Protein AF-0000000069397870 (afdb_homodimer)

Nearest PDB structures (foldseek):
  9b4e-assembly1_B  TM=8.917E-01  e=1.967E-17  Homo sapiens
  9b4g-assembly1_B  TM=8.768E-01  e=1.116E-17  Homo sapiens
  9b4f-assembly1_B  TM=8.262E-01  e=1.592E-16  Homo sapiens
  6kpt-assembly1_A  TM=1.720E-01  e=9.189E+00  Mycolicibacterium smegmatis
  9b4e-assembly1_B  TM=8.916E-01  e=1.830E-17  Homo sapiens

Radius of gyration: 33.66 Å; Cα contacts (8 Å, |Δi|>4): 868; chains: 2; bounding box: 96×111×83 Å

Structure (mmCIF, N/CA/C/O backbone):
data_AF-0000000069397870-model_v1
#
loop_
_entity.id
_entity.type
_entity.pdbx_description
1 polymer 'CDP-diacylglycerol--serine O-phosphatidyltransferase'
#
loop_
_atom_site.group_PDB
_atom_site.id
_atom_site.type_symbol
_atom_site.label_atom_id
_atom_site.label_alt_id
_atom_site.label_comp_id
_atom_site.label_asym_id
_atom_site.label_entity_id
_atom_site.label_seq_id
_atom_site.pdbx_PDB_ins_code
_atom_site.Cartn_x
_atom_site.Cartn_y
_atom_site.Cartn_z
_atom_site.occupancy
_atom_site.B_iso_or_equiv
_atom_site.auth_seq_id
_atom_site.auth_comp_id
_atom_site.auth_asym_id
_atom_site.auth_atom_id
_atom_site.pdbx_PDB_model_num
ATOM 1 N N . MET A 1 1 ? 25.391 7.797 -16.359 1 40.12 1 MET A N 1
ATOM 2 C CA . MET A 1 1 ? 24.703 7.363 -17.578 1 40.12 1 MET A CA 1
ATOM 3 C C . MET A 1 1 ? 24.391 8.547 -18.484 1 40.12 1 MET A C 1
ATOM 5 O O . MET A 1 1 ? 23.844 9.555 -18.031 1 40.12 1 MET A O 1
ATOM 9 N N . ASP A 1 2 ? 25.031 8.609 -19.391 1 48.5 2 ASP A N 1
ATOM 10 C CA . ASP A 1 2 ? 24.75 9.625 -20.391 1 48.5 2 ASP A CA 1
ATOM 11 C C . ASP A 1 2 ? 23.344 9.453 -20.969 1 48.5 2 ASP A C 1
ATOM 13 O O . ASP A 1 2 ? 23.062 8.469 -21.641 1 48.5 2 ASP A O 1
ATOM 17 N N . LEU A 1 3 ? 22.469 9.906 -20.234 1 55.09 3 LEU A N 1
ATOM 18 C CA . LEU A 1 3 ? 21.094 9.805 -20.688 1 55.09 3 LEU A CA 1
ATOM 19 C C . LEU A 1 3 ? 20.906 10.523 -22.016 1 55.09 3 LEU A C 1
ATOM 21 O O . LEU A 1 3 ? 21.516 11.562 -22.266 1 55.09 3 LEU A O 1
ATOM 25 N N . ASP A 1 4 ? 20.375 9.844 -22.953 1 60.41 4 ASP A N 1
ATOM 26 C CA . ASP A 1 4 ? 19.969 10.453 -24.219 1 60.41 4 ASP A CA 1
ATOM 27 C C . ASP A 1 4 ? 19.203 11.75 -23.984 1 60.41 4 ASP A C 1
ATOM 29 O O . ASP A 1 4 ? 18.281 11.789 -23.156 1 60.41 4 ASP A O 1
ATOM 33 N N . PRO A 1 5 ? 19.656 12.906 -24.438 1 55.59 5 PRO A N 1
ATOM 34 C CA . PRO A 1 5 ? 19.031 14.203 -24.172 1 55.59 5 PRO A CA 1
ATOM 35 C C . PRO A 1 5 ? 17.531 14.203 -24.453 1 55.59 5 PRO A C 1
ATOM 37 O O . PRO A 1 5 ? 16.766 14.898 -23.781 1 55.59 5 PRO A O 1
ATOM 40 N N . ARG A 1 6 ? 17.031 13.281 -25.422 1 49.22 6 ARG A N 1
ATOM 41 C CA . ARG A 1 6 ? 15.617 13.297 -25.781 1 49.22 6 ARG A CA 1
ATOM 42 C C . ARG A 1 6 ? 14.789 12.5 -24.781 1 49.22 6 ARG A C 1
ATOM 44 O O . ARG A 1 6 ? 13.594 12.75 -24.609 1 49.22 6 ARG A O 1
ATOM 51 N N . THR A 1 7 ? 15.445 11.656 -24.156 1 55.34 7 THR A N 1
ATOM 52 C CA . THR A 1 7 ? 14.672 10.828 -23.234 1 55.34 7 THR A CA 1
ATOM 53 C C . THR A 1 7 ? 15.078 11.094 -21.797 1 55.34 7 THR A C 1
ATOM 55 O O . THR A 1 7 ? 14.609 10.422 -20.875 1 55.34 7 THR A O 1
ATOM 58 N N . ARG A 1 8 ? 15.867 12.156 -21.672 1 57.75 8 ARG A N 1
ATOM 59 C CA . ARG A 1 8 ? 16.359 12.508 -20.344 1 57.75 8 ARG A CA 1
ATOM 60 C C . ARG A 1 8 ? 15.211 12.852 -19.406 1 57.75 8 ARG A C 1
ATOM 62 O O . ARG A 1 8 ? 15.25 12.5 -18.219 1 57.75 8 ARG A O 1
ATOM 69 N N . PHE A 1 9 ? 14.234 13.547 -20.047 1 56.81 9 PHE A N 1
ATOM 70 C CA . PHE A 1 9 ? 13.109 13.984 -19.219 1 56.81 9 PHE A CA 1
ATOM 71 C C . PHE A 1 9 ? 12.359 12.789 -18.656 1 56.81 9 PHE A C 1
ATOM 73 O O . PHE A 1 9 ? 11.719 12.891 -17.594 1 56.81 9 PHE A O 1
ATOM 80 N N . LEU A 1 10 ? 12.57 11.625 -19.281 1 57.25 10 LEU A N 1
ATOM 81 C CA . LEU A 1 10 ? 11.859 10.438 -18.812 1 57.25 10 LEU A CA 1
ATOM 82 C C . LEU A 1 10 ? 12.562 9.828 -17.594 1 57.25 10 LEU A C 1
ATOM 84 O O . LEU A 1 10 ? 11.953 9.07 -16.844 1 57.25 10 LEU A O 1
ATOM 88 N N . TYR A 1 11 ? 13.734 10.359 -17.422 1 60.34 11 TYR A N 1
ATOM 89 C CA . TYR A 1 11 ? 14.5 9.695 -16.375 1 60.34 11 TYR A CA 1
ATOM 90 C C . TYR A 1 11 ? 14.719 10.617 -15.18 1 60.34 11 TYR A C 1
ATOM 92 O O . TYR A 1 11 ? 15.266 10.211 -14.156 1 60.34 11 TYR A O 1
ATOM 100 N N . VAL A 1 12 ? 14.219 11.906 -15.391 1 67.81 12 VAL A N 1
ATOM 101 C CA . VAL A 1 12 ? 14.25 12.836 -14.266 1 67.81 12 VAL A CA 1
ATOM 102 C C . VAL A 1 12 ? 13.023 12.617 -13.383 1 67.81 12 VAL A C 1
ATOM 104 O O . VAL A 1 12 ? 11.922 12.391 -13.891 1 67.81 12 VAL A O 1
ATOM 107 N N . PRO A 1 13 ? 13.352 12.617 -12.141 1 71.62 13 PRO A N 1
ATOM 108 C CA . PRO A 1 13 ? 12.195 12.414 -11.258 1 71.62 13 PRO A CA 1
ATOM 109 C C . PRO A 1 13 ? 11.18 13.547 -11.336 1 71.62 13 PRO A C 1
ATOM 111 O O . PRO A 1 13 ? 11.562 14.719 -11.336 1 71.62 13 PRO A O 1
ATOM 114 N N . HIS A 1 14 ? 10.016 13.328 -11.703 1 79.75 14 HIS A N 1
ATOM 115 C CA . HIS A 1 14 ? 8.922 14.297 -11.75 1 79.75 14 HIS A CA 1
ATOM 116 C C . HIS A 1 14 ? 7.961 14.086 -10.586 1 79.75 14 HIS A C 1
ATOM 118 O O . HIS A 1 14 ? 6.742 14.039 -10.781 1 79.75 14 HIS A O 1
ATOM 124 N N . THR A 1 15 ? 8.492 14.008 -9.367 1 83.38 15 THR A N 1
ATOM 125 C CA . THR A 1 15 ? 7.699 13.656 -8.195 1 83.38 15 THR A CA 1
ATOM 126 C C . THR A 1 15 ? 6.668 14.742 -7.887 1 83.38 15 THR A C 1
ATOM 128 O O . THR A 1 15 ? 5.508 14.438 -7.602 1 83.38 15 THR A O 1
ATOM 131 N N . VAL A 1 16 ? 7.055 16.031 -8.023 1 84.06 16 VAL A N 1
ATOM 132 C CA . VAL A 1 16 ? 6.152 17.125 -7.684 1 84.06 16 VAL A CA 1
ATOM 133 C C . VAL A 1 16 ? 5.074 17.266 -8.758 1 84.06 16 VAL A C 1
ATOM 135 O O . VAL A 1 16 ? 3.904 17.484 -8.445 1 84.06 16 VAL A O 1
ATOM 138 N N . THR A 1 17 ? 5.484 17.078 -9.977 1 86.81 17 THR A N 1
ATOM 139 C CA . THR A 1 17 ? 4.539 17.156 -11.086 1 86.81 17 THR A CA 1
ATOM 140 C C . THR A 1 17 ? 3.484 16.062 -10.969 1 86.81 17 THR A C 1
ATOM 142 O O . THR A 1 17 ? 2.291 16.312 -11.156 1 86.81 17 THR A O 1
ATOM 145 N N . PHE A 1 18 ? 3.914 14.898 -10.664 1 89.62 18 PHE A N 1
ATOM 146 C CA . PHE A 1 18 ? 2.979 13.789 -10.531 1 89.62 18 PHE A CA 1
ATOM 147 C C . PHE A 1 18 ? 2.041 14.008 -9.352 1 89.62 18 PHE A C 1
ATOM 149 O O . PHE A 1 18 ? 0.871 13.625 -9.398 1 89.62 18 PHE A O 1
ATOM 156 N N . LEU A 1 19 ? 2.588 14.57 -8.312 1 91 19 LEU A N 1
ATOM 157 C CA . LEU A 1 19 ? 1.737 14.914 -7.18 1 91 19 LEU A CA 1
ATOM 158 C C . LEU A 1 19 ? 0.655 15.906 -7.598 1 91 19 LEU A C 1
ATOM 160 O O . LEU A 1 19 ? -0.524 15.711 -7.297 1 91 19 LEU A O 1
ATOM 164 N N . PHE A 1 20 ? 1.055 16.938 -8.328 1 92.81 20 PHE A N 1
ATOM 165 C CA . PHE A 1 20 ? 0.131 17.969 -8.781 1 92.81 20 PHE A CA 1
ATOM 166 C C . PHE A 1 20 ? -0.935 17.391 -9.695 1 92.81 20 PHE A C 1
ATOM 168 O O . PHE A 1 20 ? -2.125 17.656 -9.523 1 92.81 20 PHE A O 1
ATOM 175 N N . LEU A 1 21 ? -0.53 16.531 -10.609 1 93.31 21 LEU A N 1
ATOM 176 C CA . LEU A 1 21 ? -1.466 15.898 -11.539 1 93.31 21 LEU A CA 1
ATOM 177 C C . LEU A 1 21 ? -2.414 14.961 -10.797 1 93.31 21 LEU A C 1
ATOM 179 O O . LEU A 1 21 ? -3.602 14.891 -11.125 1 93.31 21 LEU A O 1
ATOM 183 N N . GLY A 1 22 ? -1.855 14.227 -9.883 1 93.75 22 GLY A N 1
ATOM 184 C CA . GLY A 1 22 ? -2.695 13.367 -9.062 1 93.75 22 GLY A CA 1
ATOM 185 C C . GLY A 1 22 ? -3.75 14.133 -8.281 1 93.75 22 GLY A C 1
ATOM 186 O O . GLY A 1 22 ? -4.898 13.695 -8.188 1 93.75 22 GLY A O 1
ATOM 187 N N . MET A 1 23 ? -3.393 15.266 -7.781 1 94.56 23 MET A N 1
ATOM 188 C CA . MET A 1 23 ? -4.328 16.109 -7.035 1 94.56 23 MET A CA 1
ATOM 189 C C . MET A 1 23 ? -5.426 16.641 -7.949 1 94.56 23 MET A C 1
ATOM 191 O O . MET A 1 23 ? -6.594 16.672 -7.57 1 94.56 23 MET A O 1
ATOM 195 N N . LEU A 1 24 ? -5.051 17.031 -9.148 1 95.88 24 LEU A N 1
ATOM 196 C CA . LEU A 1 24 ? -6.035 17.5 -10.117 1 95.88 24 LEU A CA 1
ATOM 197 C C . LEU A 1 24 ? -7.023 16.406 -10.477 1 95.88 24 LEU A C 1
ATOM 199 O O . LEU A 1 24 ? -8.219 16.656 -10.617 1 95.88 24 LEU A O 1
ATOM 203 N N . ALA A 1 25 ? -6.457 15.25 -10.625 1 96.44 25 ALA A N 1
ATOM 204 C CA . ALA A 1 25 ? -7.324 14.109 -10.914 1 96.44 25 ALA A CA 1
ATOM 205 C C . ALA A 1 25 ? -8.305 13.859 -9.773 1 96.44 25 ALA A C 1
ATOM 207 O O . ALA A 1 25 ? -9.492 13.602 -10.008 1 96.44 25 ALA A O 1
ATOM 208 N N . LEU A 1 26 ? -7.848 13.945 -8.578 1 96.75 26 LEU A N 1
ATOM 209 C CA . LEU A 1 26 ? -8.719 13.742 -7.426 1 96.75 26 LEU A CA 1
ATOM 210 C C . LEU A 1 26 ? -9.805 14.812 -7.363 1 96.75 26 LEU A C 1
ATOM 212 O O . LEU A 1 26 ? -10.961 14.516 -7.059 1 96.75 26 LEU A O 1
ATOM 216 N N . VAL A 1 27 ? -9.43 16.031 -7.664 1 96.69 27 VAL A N 1
ATOM 217 C CA . VAL A 1 27 ? -10.398 17.125 -7.664 1 96.69 27 VAL A CA 1
ATOM 218 C C . VAL A 1 27 ? -11.461 16.875 -8.734 1 96.69 27 VAL A C 1
ATOM 220 O O . VAL A 1 27 ? -12.656 16.984 -8.477 1 96.69 27 VAL A O 1
ATOM 223 N N . TYR A 1 28 ? -11.008 16.453 -9.867 1 95.56 28 TYR A N 1
ATOM 224 C CA . TYR A 1 28 ? -11.914 16.25 -10.992 1 95.56 28 TYR A CA 1
ATOM 225 C C . TYR A 1 28 ? -12.883 15.109 -10.719 1 95.56 28 TYR A C 1
ATOM 227 O O . TYR A 1 28 ? -14.086 15.242 -10.961 1 95.56 28 TYR A O 1
ATOM 235 N N . PHE A 1 29 ? -12.43 14.047 -10.141 1 95.06 29 PHE A N 1
ATOM 236 C CA . PHE A 1 29 ? -13.258 12.844 -10.039 1 95.06 29 PHE A CA 1
ATOM 237 C C . PHE A 1 29 ? -14.055 12.852 -8.742 1 95.06 29 PHE A C 1
ATOM 239 O O . PHE A 1 29 ? -15.117 12.234 -8.656 1 95.06 29 PHE A O 1
ATOM 246 N N . SER A 1 30 ? -13.625 13.5 -7.688 1 95.88 30 SER A N 1
ATOM 247 C CA . SER A 1 30 ? -14.32 13.484 -6.406 1 95.88 30 SER A CA 1
ATOM 248 C C . SER A 1 30 ? -15.289 14.656 -6.281 1 95.88 30 SER A C 1
ATOM 250 O O . SER A 1 30 ? -16.141 14.68 -5.387 1 95.88 30 SER A O 1
ATOM 252 N N . HIS A 1 31 ? -15.219 15.703 -7.062 1 95.12 31 HIS A N 1
ATOM 253 C CA . HIS A 1 31 ? -16.094 16.859 -7.117 1 95.12 31 HIS A CA 1
ATOM 254 C C . HIS A 1 31 ? -16.219 17.516 -5.746 1 95.12 31 HIS A C 1
ATOM 256 O O . HIS A 1 31 ? -17.328 17.734 -5.254 1 95.12 31 HIS A O 1
ATOM 262 N N . PRO A 1 32 ? -15.133 17.922 -5.227 1 95.38 32 PRO A N 1
ATOM 263 C CA . PRO A 1 32 ? -15.188 18.5 -3.881 1 95.38 32 PRO A CA 1
ATOM 264 C C . PRO A 1 32 ? -15.922 19.844 -3.842 1 95.38 32 PRO A C 1
ATOM 266 O O . PRO A 1 32 ? -16.531 20.188 -2.822 1 95.38 32 PRO A O 1
ATOM 269 N N . PHE A 1 33 ? -15.961 20.594 -4.898 1 94.06 33 PHE A N 1
ATOM 270 C CA . PHE A 1 33 ? -16.531 21.938 -4.918 1 94.06 33 PHE A CA 1
ATOM 271 C C . PHE A 1 33 ? -18.016 21.891 -5.254 1 94.06 33 PHE A C 1
ATOM 273 O O . PHE A 1 33 ? -18.734 22.859 -5.012 1 94.06 33 PHE A O 1
ATOM 280 N N . HIS A 1 34 ? -18.516 20.781 -5.812 1 92.69 34 HIS A N 1
ATOM 281 C CA . HIS A 1 34 ? -19.922 20.562 -6.125 1 92.69 34 HIS A CA 1
ATOM 282 C C . HIS A 1 34 ? -20.328 19.125 -5.859 1 92.69 34 HIS A C 1
ATOM 284 O O . HIS A 1 34 ? -20.641 18.375 -6.793 1 92.69 34 HIS A O 1
ATOM 290 N N . PRO A 1 35 ? -20.375 18.75 -4.613 1 92.12 35 PRO A N 1
ATOM 291 C CA . PRO A 1 35 ? -20.719 17.359 -4.289 1 92.12 35 PRO A CA 1
ATOM 292 C C . PRO A 1 35 ? -22.156 17.016 -4.621 1 92.12 35 PRO A C 1
ATOM 294 O O . PRO A 1 35 ? -23.062 17.812 -4.391 1 92.12 35 PRO A O 1
ATOM 297 N N . PRO A 1 36 ? -22.328 15.898 -5.156 1 88.81 36 PRO A N 1
ATOM 298 C CA . PRO A 1 36 ? -23.703 15.492 -5.438 1 88.81 36 PRO A CA 1
ATOM 299 C C . PRO A 1 36 ? -24.531 15.312 -4.172 1 88.81 36 PRO A C 1
ATOM 301 O O . PRO A 1 36 ? -24.016 14.891 -3.137 1 88.81 36 PRO A O 1
ATOM 304 N N . GLN A 1 37 ? -25.797 15.633 -4.348 1 88.69 37 GLN A N 1
ATOM 305 C CA . GLN A 1 37 ? -26.688 15.492 -3.211 1 88.69 37 GLN A CA 1
ATOM 306 C C . GLN A 1 37 ? -27.125 14.039 -3.02 1 88.69 37 GLN A C 1
ATOM 308 O O . GLN A 1 37 ? -27.328 13.32 -3.994 1 88.69 37 GLN A O 1
ATOM 313 N N . ARG A 1 38 ? -27.172 13.625 -1.832 1 90.75 38 ARG A N 1
ATOM 314 C CA . ARG A 1 38 ? -27.656 12.297 -1.505 1 90.75 38 ARG A CA 1
ATOM 315 C C . ARG A 1 38 ? -29.156 12.188 -1.752 1 90.75 38 ARG A C 1
ATOM 317 O O . ARG A 1 38 ? -29.938 13.016 -1.274 1 90.75 38 ARG A O 1
ATOM 324 N N . PRO A 1 39 ? -29.547 11.18 -2.422 1 93.38 39 PRO A N 1
ATOM 325 C CA . PRO A 1 39 ? -30.984 11.016 -2.656 1 93.38 39 PRO A CA 1
ATOM 326 C C . PRO A 1 39 ? -31.766 10.805 -1.365 1 93.38 39 PRO A C 1
ATOM 328 O O . PRO A 1 39 ? -31.266 10.188 -0.422 1 93.38 39 PRO A O 1
ATOM 331 N N . VAL A 1 40 ? -33.031 11.234 -1.411 1 92.56 40 VAL A N 1
ATOM 332 C CA . VAL A 1 40 ? -33.906 11.117 -0.256 1 92.56 40 VAL A CA 1
ATOM 333 C C . VAL A 1 40 ? -34.469 9.703 -0.177 1 92.56 40 VAL A C 1
ATOM 335 O O . VAL A 1 40 ? -34.625 9.148 0.914 1 92.56 40 VAL A O 1
ATOM 338 N N . GLU A 1 41 ? -34.719 9.141 -1.33 1 95.5 41 GLU A N 1
ATOM 339 C CA . GLU A 1 41 ? -35.25 7.785 -1.393 1 95.5 41 GLU A CA 1
ATOM 340 C C . GLU A 1 41 ? -34.219 6.762 -0.926 1 95.5 41 GLU A C 1
ATOM 342 O O . GLU A 1 41 ? -33.094 6.75 -1.411 1 95.5 41 GLU A O 1
ATOM 347 N N . PRO A 1 42 ? -34.562 5.953 -0.044 1 93.88 42 PRO A N 1
ATOM 348 C CA . PRO A 1 42 ? -33.625 5.027 0.577 1 93.88 42 PRO A CA 1
ATOM 349 C C . PRO A 1 42 ? -32.969 4.09 -0.434 1 93.88 42 PRO A C 1
ATOM 351 O O . PRO A 1 42 ? -31.766 3.822 -0.341 1 93.88 42 PRO A O 1
ATOM 354 N N . THR A 1 43 ? -33.719 3.582 -1.338 1 95.31 43 THR A N 1
ATOM 355 C CA . THR A 1 43 ? -33.188 2.656 -2.322 1 95.31 43 THR A CA 1
ATOM 356 C C . THR A 1 43 ? -32.156 3.361 -3.221 1 95.31 43 THR A C 1
ATOM 358 O O . THR A 1 43 ? -31.109 2.811 -3.52 1 95.31 43 THR A O 1
ATOM 361 N N . ALA A 1 44 ? -32.531 4.531 -3.629 1 95.62 44 ALA A N 1
ATOM 362 C CA . ALA A 1 44 ? -31.625 5.332 -4.453 1 95.62 44 ALA A CA 1
ATOM 363 C C . ALA A 1 44 ? -30.375 5.746 -3.66 1 95.62 44 ALA A C 1
ATOM 365 O O . ALA A 1 44 ? -29.266 5.754 -4.195 1 95.62 44 ALA A O 1
ATOM 366 N N . ALA A 1 45 ? -30.562 6.086 -2.447 1 95.56 45 ALA A N 1
ATOM 367 C CA . ALA A 1 45 ? -29.453 6.457 -1.57 1 95.56 45 ALA A CA 1
ATOM 368 C C . ALA A 1 45 ? -28.484 5.293 -1.396 1 95.56 45 ALA A C 1
ATOM 370 O O . ALA A 1 45 ? -27.266 5.488 -1.413 1 95.56 45 ALA A O 1
ATOM 371 N N . ALA A 1 46 ? -29.078 4.18 -1.243 1 95.19 46 ALA A N 1
ATOM 372 C CA . ALA A 1 46 ? -28.25 2.988 -1.075 1 95.19 46 ALA A CA 1
ATOM 373 C C . ALA A 1 46 ? -27.453 2.689 -2.344 1 95.19 46 ALA A C 1
ATOM 375 O O . ALA A 1 46 ? -26.281 2.275 -2.273 1 95.19 46 ALA A O 1
ATOM 376 N N . ALA A 1 47 ? -28.078 2.885 -3.426 1 95.69 47 ALA A N 1
ATOM 377 C CA . ALA A 1 47 ? -27.406 2.658 -4.707 1 95.69 47 ALA A CA 1
ATOM 378 C C . ALA A 1 47 ? -26.25 3.631 -4.898 1 95.69 47 ALA A C 1
ATOM 380 O O . ALA A 1 47 ? -25.172 3.24 -5.359 1 95.69 47 ALA A O 1
ATOM 381 N N . VAL A 1 48 ? -26.516 4.84 -4.578 1 95.69 48 VAL A N 1
ATOM 382 C CA . VAL A 1 48 ? -25.469 5.859 -4.695 1 95.69 48 VAL A CA 1
ATOM 383 C C . VAL A 1 48 ? -24.344 5.555 -3.715 1 95.69 48 VAL A C 1
ATOM 385 O O . VAL A 1 48 ? -23.172 5.676 -4.062 1 95.69 48 VAL A O 1
ATOM 388 N N . ALA A 1 49 ? -24.672 5.191 -2.535 1 96.31 49 ALA A N 1
ATOM 389 C CA . ALA A 1 49 ? -23.688 4.828 -1.533 1 96.31 49 ALA A CA 1
ATOM 390 C C . ALA A 1 49 ? -22.797 3.68 -2.023 1 96.31 49 ALA A C 1
ATOM 392 O O . ALA A 1 49 ? -21.578 3.701 -1.845 1 96.31 49 ALA A O 1
ATOM 393 N N . TYR A 1 50 ? -23.406 2.699 -2.605 1 95.94 50 TYR A N 1
ATOM 394 C CA . TYR A 1 50 ? -22.672 1.567 -3.16 1 95.94 50 TYR A CA 1
ATOM 395 C C . TYR A 1 50 ? -21.703 2.023 -4.246 1 95.94 50 TYR A C 1
ATOM 397 O O . TYR A 1 50 ? -20.531 1.624 -4.254 1 95.94 50 TYR A O 1
ATOM 405 N N . ASN A 1 51 ? -22.203 2.816 -5.129 1 96.06 51 ASN A N 1
ATOM 406 C CA . ASN A 1 51 ? -21.344 3.316 -6.207 1 96.06 51 ASN A CA 1
ATOM 407 C C . ASN A 1 51 ? -20.188 4.152 -5.672 1 96.06 51 ASN A C 1
ATOM 409 O O . ASN A 1 51 ? -19.062 4.02 -6.133 1 96.06 51 ASN A O 1
ATOM 413 N N . ASN A 1 52 ? -20.453 5.051 -4.707 1 97.06 52 ASN A N 1
ATOM 414 C CA . ASN A 1 52 ? -19.406 5.844 -4.09 1 97.06 52 ASN A CA 1
ATOM 415 C C . ASN A 1 52 ? -18.344 4.961 -3.445 1 97.06 52 ASN A C 1
ATOM 417 O O . ASN A 1 52 ? -17.141 5.246 -3.543 1 97.06 52 ASN A O 1
ATOM 421 N N . SER A 1 53 ? -18.812 3.912 -2.783 1 96.56 53 SER A N 1
ATOM 422 C CA . SER A 1 53 ? -17.891 2.982 -2.16 1 96.56 53 SER A CA 1
ATOM 423 C C . SER A 1 53 ? -17.016 2.283 -3.205 1 96.56 53 SER A C 1
ATOM 425 O O . SER A 1 53 ? -15.805 2.154 -3.027 1 96.56 53 SER A O 1
ATOM 427 N N . LYS A 1 54 ? -17.625 1.862 -4.285 1 96.44 54 LYS A N 1
ATOM 428 C CA . LYS A 1 54 ? -16.906 1.199 -5.363 1 96.44 54 LYS A CA 1
ATOM 429 C C . LYS A 1 54 ? -15.859 2.131 -5.984 1 96.44 54 LYS A C 1
ATOM 431 O O . LYS A 1 54 ? -14.695 1.755 -6.148 1 96.44 54 LYS A O 1
ATOM 436 N N . VAL A 1 55 ? -16.266 3.334 -6.273 1 97.12 55 VAL A N 1
ATOM 437 C CA . VAL A 1 55 ? -15.367 4.312 -6.871 1 97.12 55 VAL A CA 1
ATOM 438 C C . VAL A 1 55 ? -14.281 4.688 -5.871 1 97.12 55 VAL A C 1
ATOM 440 O O . VAL A 1 55 ? -13.125 4.891 -6.246 1 97.12 55 VAL A O 1
ATOM 443 N N . GLY A 1 56 ? -14.688 4.828 -4.605 1 97.94 56 GLY A N 1
ATOM 444 C CA . GLY A 1 56 ? -13.711 5.109 -3.564 1 97.94 56 GLY A CA 1
ATOM 445 C C . GLY A 1 56 ? -12.609 4.07 -3.477 1 97.94 56 GLY A C 1
ATOM 446 O O . GLY A 1 56 ? -11.438 4.41 -3.328 1 97.94 56 GLY A O 1
ATOM 447 N N . VAL A 1 57 ? -12.953 2.787 -3.561 1 97.56 57 VAL A N 1
ATOM 448 C CA . VAL A 1 57 ? -11.969 1.706 -3.514 1 97.56 57 VAL A CA 1
ATOM 449 C C . VAL A 1 57 ? -11.055 1.783 -4.73 1 97.56 57 VAL A C 1
ATOM 451 O O . VAL A 1 57 ? -9.836 1.652 -4.605 1 97.56 57 VAL A O 1
ATOM 454 N N . TRP A 1 58 ? -11.617 2.059 -5.891 1 97.25 58 TRP A N 1
ATOM 455 C CA . TRP A 1 58 ? -10.797 2.199 -7.09 1 97.25 58 TRP A CA 1
ATOM 456 C C . TRP A 1 58 ? -9.875 3.41 -6.98 1 97.25 58 TRP A C 1
ATOM 458 O O . TRP A 1 58 ? -8.742 3.381 -7.465 1 97.25 58 TRP A O 1
ATOM 468 N N . ALA A 1 59 ? -10.383 4.48 -6.387 1 98.25 59 ALA A N 1
ATOM 469 C CA . ALA A 1 59 ? -9.539 5.656 -6.176 1 98.25 59 ALA A CA 1
ATOM 470 C C . ALA A 1 59 ? -8.359 5.328 -5.262 1 98.25 59 ALA A C 1
ATOM 472 O O . ALA A 1 59 ? -7.234 5.766 -5.512 1 98.25 59 ALA A O 1
ATOM 473 N N . MET A 1 60 ? -8.609 4.531 -4.195 1 98.25 60 MET A N 1
ATOM 474 C CA . MET A 1 60 ? -7.535 4.086 -3.316 1 98.25 60 MET A CA 1
ATOM 475 C C . MET A 1 60 ? -6.469 3.332 -4.102 1 98.25 60 MET A C 1
ATOM 477 O O . MET A 1 60 ? -5.273 3.598 -3.949 1 98.25 60 MET A O 1
ATOM 481 N N . VAL A 1 61 ? -6.898 2.43 -4.957 1 98.19 61 VAL A N 1
ATOM 482 C CA . VAL A 1 61 ? -5.984 1.6 -5.734 1 98.19 61 VAL A CA 1
ATOM 483 C C . VAL A 1 61 ? -5.172 2.477 -6.688 1 98.19 61 VAL A C 1
ATOM 485 O O . VAL A 1 61 ? -3.947 2.352 -6.762 1 98.19 61 VAL A O 1
ATOM 488 N N . LEU A 1 62 ? -5.805 3.404 -7.328 1 97.75 62 LEU A N 1
ATOM 489 C CA . LEU A 1 62 ? -5.133 4.25 -8.305 1 97.75 62 LEU A CA 1
ATOM 490 C C . LEU A 1 62 ? -4.16 5.203 -7.625 1 97.75 62 LEU A C 1
ATOM 492 O O . LEU A 1 62 ? -3.072 5.469 -8.148 1 97.75 62 LEU A O 1
ATOM 496 N N . VAL A 1 63 ? -4.57 5.762 -6.504 1 98.12 63 VAL A N 1
ATOM 497 C CA . VAL A 1 63 ? -3.672 6.629 -5.746 1 98.12 63 VAL A CA 1
ATOM 498 C C . VAL A 1 63 ? -2.447 5.836 -5.297 1 98.12 63 VAL A C 1
ATOM 500 O O . VAL A 1 63 ? -1.316 6.316 -5.398 1 98.12 63 VAL A O 1
ATOM 503 N N . TYR A 1 64 ? -2.68 4.629 -4.793 1 98.06 64 TYR A N 1
ATOM 504 C CA . TYR A 1 64 ? -1.547 3.809 -4.375 1 98.06 64 TYR A CA 1
ATOM 505 C C . TYR A 1 64 ? -0.643 3.484 -5.559 1 98.06 64 TYR A C 1
ATOM 507 O O . TYR A 1 64 ? 0.584 3.502 -5.434 1 98.06 64 TYR A O 1
ATOM 515 N N . LEU A 1 65 ? -1.238 3.096 -6.684 1 97.62 65 LEU A N 1
ATOM 516 C CA . LEU A 1 65 ? -0.441 2.801 -7.871 1 97.62 65 LEU A CA 1
ATOM 517 C C . LEU A 1 65 ? 0.347 4.027 -8.312 1 97.62 65 LEU A C 1
ATOM 519 O O . LEU A 1 65 ? 1.504 3.912 -8.727 1 97.62 65 LEU A O 1
ATOM 523 N N . GLY A 1 66 ? -0.267 5.207 -8.297 1 95.06 66 GLY A N 1
ATOM 524 C CA . GLY A 1 66 ? 0.467 6.43 -8.57 1 95.06 66 GLY A CA 1
ATOM 525 C C . GLY A 1 66 ? 1.634 6.652 -7.629 1 95.06 66 GLY A C 1
ATOM 526 O O . GLY A 1 66 ? 2.73 7.008 -8.062 1 95.06 66 GLY A O 1
ATOM 527 N N . TYR A 1 67 ? 1.36 6.418 -6.34 1 94.88 67 TYR A N 1
ATOM 528 C CA . TYR A 1 67 ? 2.426 6.516 -5.352 1 94.88 67 TYR A CA 1
ATOM 529 C C . TYR A 1 67 ? 3.559 5.547 -5.672 1 94.88 67 TYR A C 1
ATOM 531 O O . TYR A 1 67 ? 4.734 5.918 -5.617 1 94.88 67 TYR A O 1
ATOM 539 N N . SER A 1 68 ? 3.195 4.289 -6.023 1 94.19 68 SER A N 1
ATOM 540 C CA . SER A 1 68 ? 4.184 3.26 -6.328 1 94.19 68 SER A CA 1
ATOM 541 C C . SER A 1 68 ? 5.043 3.656 -7.527 1 94.19 68 SER A C 1
ATOM 543 O O . SER A 1 68 ? 6.258 3.459 -7.52 1 94.19 68 SER A O 1
ATOM 545 N N . VAL A 1 69 ? 4.477 4.25 -8.508 1 92.5 69 VAL A N 1
ATOM 546 C CA . VAL A 1 69 ? 5.188 4.629 -9.719 1 92.5 69 VAL A CA 1
ATOM 547 C C . VAL A 1 69 ? 6.23 5.699 -9.398 1 92.5 69 VAL A C 1
ATOM 549 O O . VAL A 1 69 ? 7.34 5.676 -9.93 1 92.5 69 VAL A O 1
ATOM 552 N N . VAL A 1 70 ? 5.887 6.543 -8.461 1 88.81 70 VAL A N 1
ATOM 553 C CA . VAL A 1 70 ? 6.73 7.703 -8.211 1 88.81 70 VAL A CA 1
ATOM 554 C C . VAL A 1 70 ? 7.742 7.379 -7.113 1 88.81 70 VAL A C 1
ATOM 556 O O . VAL A 1 70 ? 8.906 7.785 -7.191 1 88.81 70 VAL A O 1
ATOM 559 N N . GLN A 1 71 ? 7.211 6.637 -6.105 1 85.25 71 GLN A N 1
ATOM 560 C CA . GLN A 1 71 ? 8.031 6.508 -4.906 1 85.25 71 GLN A CA 1
ATOM 5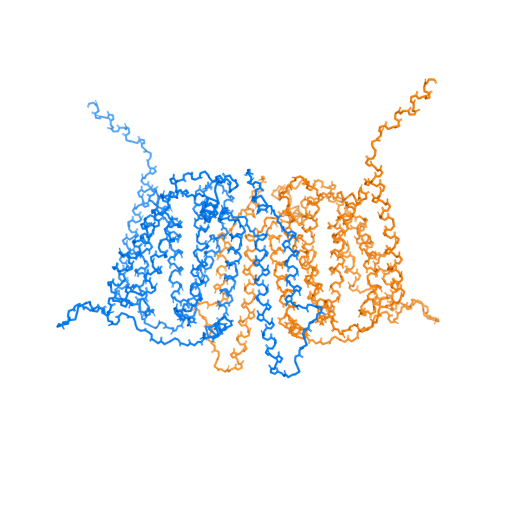61 C C . GLN A 1 71 ? 8.367 5.043 -4.629 1 85.25 71 GLN A C 1
ATOM 563 O O . GLN A 1 71 ? 8.984 4.727 -3.605 1 85.25 71 GLN A O 1
ATOM 568 N N . GLY A 1 72 ? 8.031 4.129 -5.461 1 85.25 72 GLY A N 1
ATOM 569 C CA . GLY A 1 72 ? 8.289 2.715 -5.246 1 85.25 72 GLY A CA 1
ATOM 570 C C . GLY A 1 72 ? 9.766 2.369 -5.258 1 85.25 72 GLY A C 1
ATOM 571 O O . GLY A 1 72 ? 10.609 3.234 -5.5 1 85.25 72 GLY A O 1
ATOM 572 N N . PRO A 1 73 ? 10.016 1.16 -4.875 1 83.19 73 PRO A N 1
ATOM 573 C CA . PRO A 1 73 ? 11.422 0.744 -4.777 1 83.19 73 PRO A CA 1
ATOM 574 C C . PRO A 1 73 ? 12.117 0.695 -6.133 1 83.19 73 PRO A C 1
ATOM 576 O O . PRO A 1 73 ? 11.461 0.488 -7.16 1 83.19 73 PRO A O 1
ATOM 579 N N . SER A 1 74 ? 13.406 0.977 -6.047 1 77.38 74 SER A N 1
ATOM 580 C CA . SER A 1 74 ? 14.227 0.841 -7.25 1 77.38 74 SER A CA 1
ATOM 581 C C . SER A 1 74 ? 14.344 -0.618 -7.676 1 77.38 74 SER A C 1
ATOM 583 O O . SER A 1 74 ? 14.469 -1.508 -6.828 1 77.38 74 SER A O 1
ATOM 585 N N . THR A 1 75 ? 14.094 -0.804 -8.945 1 74.19 75 THR A N 1
ATOM 586 C CA . THR A 1 75 ? 14.195 -2.156 -9.477 1 74.19 75 THR A CA 1
ATOM 587 C C . THR A 1 75 ? 15.461 -2.316 -10.312 1 74.19 75 THR A C 1
ATOM 589 O O . THR A 1 75 ? 16.062 -1.326 -10.742 1 74.19 75 THR A O 1
ATOM 592 N N . ARG A 1 76 ? 15.883 -3.441 -10.398 1 72.06 76 ARG A N 1
ATOM 593 C CA . ARG A 1 76 ? 17.031 -3.744 -11.242 1 72.06 76 ARG A CA 1
ATOM 594 C C . ARG A 1 76 ? 16.641 -3.717 -12.719 1 72.06 76 ARG A C 1
ATOM 596 O O . ARG A 1 76 ? 17.516 -3.662 -13.586 1 72.06 76 ARG A O 1
ATOM 603 N N . MET A 1 77 ? 15.305 -3.688 -12.914 1 75.81 77 MET A N 1
ATOM 604 C CA . MET A 1 77 ? 14.805 -3.631 -14.281 1 75.81 77 MET A CA 1
ATOM 605 C C . MET A 1 77 ? 14.789 -2.193 -14.797 1 75.81 77 MET A C 1
ATOM 607 O O . MET A 1 77 ? 14.117 -1.334 -14.227 1 75.81 77 MET A O 1
ATOM 611 N N . VAL A 1 78 ? 15.555 -1.917 -15.75 1 71.5 78 VAL A N 1
ATOM 612 C CA . VAL A 1 78 ? 15.68 -0.543 -16.234 1 71.5 78 VAL A CA 1
ATOM 613 C C . VAL A 1 78 ? 14.867 -0.365 -17.516 1 71.5 78 VAL A C 1
ATOM 615 O O . VAL A 1 78 ? 14.438 0.747 -17.828 1 71.5 78 VAL A O 1
ATOM 618 N N . ARG A 1 79 ? 14.672 -1.374 -18.25 1 74.56 79 ARG A N 1
ATOM 619 C CA . ARG A 1 79 ? 13.859 -1.301 -19.469 1 74.56 79 ARG A CA 1
ATOM 620 C C . ARG A 1 79 ? 12.484 -1.932 -19.25 1 74.56 79 ARG A C 1
ATOM 622 O O . ARG A 1 79 ? 12.352 -2.895 -18.484 1 74.56 79 ARG A O 1
ATOM 629 N N . PRO A 1 80 ? 11.5 -1.489 -19.859 1 74 80 PRO A N 1
ATOM 630 C CA . PRO A 1 80 ? 11.516 -0.308 -20.719 1 74 80 PRO A CA 1
ATOM 631 C C . PRO A 1 80 ? 11.711 0.992 -19.953 1 74 80 PRO A C 1
ATOM 633 O O . PRO A 1 80 ? 12.203 1.979 -20.5 1 74 80 PRO A O 1
ATOM 636 N N . HIS A 1 81 ? 11.172 1.025 -18.797 1 78.5 81 HIS A N 1
ATOM 637 C CA . HIS A 1 81 ? 11.328 2.158 -17.891 1 78.5 81 HIS A CA 1
ATOM 638 C C . HIS A 1 81 ? 11.148 1.735 -16.438 1 78.5 81 HIS A C 1
ATOM 640 O O . HIS A 1 81 ? 10.273 0.916 -16.125 1 78.5 81 HIS A O 1
ATOM 646 N N . PRO A 1 82 ? 11.883 2.271 -15.672 1 82.81 82 PRO A N 1
ATOM 647 C CA . PRO A 1 82 ? 11.75 1.904 -14.258 1 82.81 82 PRO A CA 1
ATOM 648 C C . PRO A 1 82 ? 10.336 2.146 -13.719 1 82.81 82 PRO A C 1
ATOM 650 O O . PRO A 1 82 ? 9.875 1.419 -12.836 1 82.81 82 PRO A O 1
ATOM 653 N N . ALA A 1 83 ? 9.672 3.107 -14.25 1 87.12 83 ALA A N 1
ATOM 654 C CA . ALA A 1 83 ? 8.32 3.438 -13.812 1 87.12 83 ALA A CA 1
ATOM 655 C C . ALA A 1 83 ? 7.359 2.273 -14.062 1 87.12 83 ALA A C 1
ATOM 657 O O . ALA A 1 83 ? 6.426 2.057 -13.289 1 87.12 83 ALA A O 1
ATOM 658 N N . VAL A 1 84 ? 7.594 1.496 -15.117 1 89.31 84 VAL A N 1
ATOM 659 C CA . VAL A 1 84 ? 6.738 0.36 -15.438 1 89.31 84 VAL A CA 1
ATOM 660 C C . VAL A 1 84 ? 6.879 -0.716 -14.367 1 89.31 84 VAL A C 1
ATOM 662 O O . VAL A 1 84 ? 5.879 -1.28 -13.914 1 89.31 84 VAL A O 1
ATOM 665 N N . TRP A 1 85 ? 8.016 -0.931 -13.953 1 90.75 85 TRP A N 1
ATOM 666 C CA . TRP A 1 85 ? 8.258 -1.981 -12.969 1 90.75 85 TRP A CA 1
ATOM 667 C C . TRP A 1 85 ? 7.789 -1.551 -11.586 1 90.75 85 TRP A C 1
ATOM 669 O O . TRP A 1 85 ? 7.355 -2.381 -10.781 1 90.75 85 TRP A O 1
ATOM 679 N N . ARG A 1 86 ? 7.824 -0.272 -11.297 1 92.69 86 ARG A N 1
ATOM 680 C CA . ARG A 1 86 ? 7.246 0.226 -10.055 1 92.69 86 ARG A CA 1
ATOM 681 C C . ARG A 1 86 ? 5.727 0.073 -10.055 1 92.69 86 ARG A C 1
ATOM 683 O O . ARG A 1 86 ? 5.121 -0.172 -9.016 1 92.69 86 ARG A O 1
ATOM 690 N N . LEU A 1 87 ? 5.195 0.308 -11.258 1 94.81 87 LEU A N 1
ATOM 691 C CA . LEU A 1 87 ? 3.766 0.06 -11.398 1 94.81 87 LEU A CA 1
ATOM 692 C C . LEU A 1 87 ? 3.441 -1.407 -11.141 1 94.81 87 LEU A C 1
ATOM 694 O O . LEU A 1 87 ? 2.502 -1.718 -10.406 1 94.81 87 LEU A O 1
ATOM 698 N N . VAL A 1 88 ? 4.23 -2.285 -11.742 1 95.12 88 VAL A N 1
ATOM 699 C CA . VAL A 1 88 ? 4.043 -3.721 -11.547 1 95.12 88 VAL A CA 1
ATOM 700 C C . VAL A 1 88 ? 4.176 -4.066 -10.062 1 95.12 88 VAL A C 1
ATOM 702 O O . VAL A 1 88 ? 3.389 -4.848 -9.531 1 95.12 88 VAL A O 1
ATOM 705 N N . HIS A 1 89 ? 5.152 -3.455 -9.477 1 95.25 89 HIS A N 1
ATOM 706 C CA . HIS A 1 89 ? 5.328 -3.633 -8.039 1 95.25 89 HIS A CA 1
ATOM 707 C C . HIS A 1 89 ? 4.062 -3.258 -7.277 1 95.25 89 HIS A C 1
ATOM 709 O O . HIS A 1 89 ? 3.609 -4.008 -6.41 1 95.25 89 HIS A O 1
ATOM 715 N N . GLY A 1 90 ? 3.5 -2.102 -7.559 1 97 90 GLY A N 1
ATOM 716 C CA . GLY A 1 90 ? 2.264 -1.678 -6.918 1 97 90 GLY A CA 1
ATOM 717 C C . GLY A 1 90 ? 1.115 -2.643 -7.141 1 97 90 GLY A C 1
ATOM 718 O O . GLY A 1 90 ? 0.342 -2.916 -6.219 1 97 90 GLY A O 1
ATOM 719 N N . ILE A 1 91 ? 1.009 -3.154 -8.297 1 97.88 91 ILE A N 1
ATOM 720 C CA . ILE A 1 91 ? -0.046 -4.102 -8.641 1 97.88 91 ILE A CA 1
ATOM 721 C C . ILE A 1 91 ? 0.12 -5.379 -7.816 1 97.88 91 ILE A C 1
ATOM 723 O O . ILE A 1 91 ? -0.863 -5.941 -7.328 1 97.88 91 ILE A O 1
ATOM 727 N N . MET A 1 92 ? 1.327 -5.812 -7.645 1 97 92 MET A N 1
ATOM 728 C CA . MET A 1 92 ? 1.6 -7.004 -6.848 1 97 92 MET A CA 1
ATOM 729 C C . MET A 1 92 ? 1.146 -6.809 -5.406 1 97 92 MET A C 1
ATOM 731 O O . MET A 1 92 ? 0.545 -7.707 -4.812 1 97 92 MET A O 1
ATOM 735 N N . VAL A 1 93 ? 1.484 -5.648 -4.926 1 97.56 93 VAL A N 1
ATOM 736 C CA . VAL A 1 93 ? 1.099 -5.355 -3.549 1 97.56 93 VAL A CA 1
ATOM 737 C C . VAL A 1 93 ? -0.424 -5.355 -3.428 1 97.56 93 VAL A C 1
ATOM 739 O O . VAL A 1 93 ? -0.981 -5.98 -2.523 1 97.56 93 VAL A O 1
ATOM 742 N N . CYS A 1 94 ? -1.088 -4.668 -4.344 1 98 94 CYS A N 1
ATOM 743 C CA . CYS A 1 94 ? -2.545 -4.633 -4.332 1 98 94 CYS A CA 1
ATOM 744 C C . CYS A 1 94 ? -3.125 -6.039 -4.434 1 98 94 CYS A C 1
ATOM 746 O O . CYS A 1 94 ? -4.098 -6.367 -3.754 1 98 94 CYS A O 1
ATOM 748 N N . TYR A 1 95 ? -2.551 -6.863 -5.281 1 97.94 95 TYR A N 1
ATOM 749 C CA . TYR A 1 95 ? -3.018 -8.234 -5.465 1 97.94 95 TYR A CA 1
ATOM 750 C C . TYR A 1 95 ? -2.852 -9.047 -4.188 1 97.94 95 TYR A C 1
ATOM 752 O O . TYR A 1 95 ? -3.764 -9.766 -3.783 1 97.94 95 TYR A O 1
ATOM 760 N N . LEU A 1 96 ? -1.685 -8.938 -3.588 1 97.94 96 LEU A N 1
ATOM 761 C CA . LEU A 1 96 ? -1.448 -9.633 -2.326 1 97.94 96 LEU A CA 1
ATOM 762 C C . LEU A 1 96 ? -2.477 -9.219 -1.278 1 97.94 96 LEU A C 1
ATOM 764 O O . LEU A 1 96 ? -3.016 -10.07 -0.565 1 97.94 96 LEU A O 1
ATOM 768 N N . LEU A 1 97 ? -2.738 -7.93 -1.174 1 98.56 97 LEU A N 1
ATOM 769 C CA . LEU A 1 97 ? -3.688 -7.434 -0.183 1 98.56 97 LEU A CA 1
ATOM 770 C C . LEU A 1 97 ? -5.098 -7.934 -0.484 1 98.56 97 LEU A C 1
ATOM 772 O O . LEU A 1 97 ? -5.84 -8.297 0.431 1 98.56 97 LEU A O 1
ATOM 776 N N . PHE A 1 98 ? -5.469 -7.941 -1.757 1 98.25 98 PHE A N 1
ATOM 777 C CA . PHE A 1 98 ? -6.766 -8.469 -2.17 1 98.25 98 PHE A CA 1
ATOM 778 C C . PHE A 1 98 ? -6.902 -9.938 -1.776 1 98.25 98 PHE A C 1
ATOM 780 O O . PHE A 1 98 ? -7.922 -10.344 -1.212 1 98.25 98 PHE A O 1
ATOM 787 N N . MET A 1 99 ? -5.84 -10.742 -2.025 1 98.44 99 MET A N 1
ATOM 788 C CA . MET A 1 99 ? -5.852 -12.156 -1.667 1 98.44 99 MET A CA 1
ATOM 789 C C . MET A 1 99 ? -5.895 -12.336 -0.152 1 98.44 99 MET A C 1
ATOM 791 O O . MET A 1 99 ? -6.547 -13.25 0.351 1 98.44 99 MET A O 1
ATOM 795 N N . THR A 1 100 ? -5.215 -11.469 0.548 1 98.69 100 THR A N 1
ATOM 796 C CA . THR A 1 100 ? -5.246 -11.516 2.006 1 98.69 100 THR A CA 1
ATOM 797 C C . THR A 1 100 ? -6.664 -11.281 2.525 1 98.69 100 THR A C 1
ATOM 799 O O . THR A 1 100 ? -7.121 -11.984 3.428 1 98.69 100 THR A O 1
ATOM 802 N N . TYR A 1 101 ? -7.371 -10.32 1.961 1 98.56 101 TYR A N 1
ATOM 803 C CA . TYR A 1 101 ? -8.758 -10.078 2.35 1 98.56 101 TYR A CA 1
ATOM 804 C C . TYR A 1 101 ? -9.609 -11.328 2.135 1 98.56 101 TYR A C 1
ATOM 806 O O . TYR A 1 101 ? -10.367 -11.727 3.02 1 98.56 101 TYR A O 1
ATOM 814 N N . LEU A 1 102 ? -9.469 -11.945 0.983 1 98.5 102 LEU A N 1
ATOM 815 C CA . LEU A 1 102 ? -10.25 -13.133 0.663 1 98.5 102 LEU A CA 1
ATOM 816 C C . LEU A 1 102 ? -9.953 -14.258 1.648 1 98.5 102 LEU A C 1
ATOM 818 O O . LEU A 1 102 ? -10.852 -15.008 2.033 1 98.5 102 LEU A O 1
ATOM 822 N N . LEU A 1 103 ? -8.688 -14.398 2.023 1 98.56 103 LEU A N 1
ATOM 823 C CA . LEU A 1 103 ? -8.258 -15.453 2.938 1 98.56 103 LEU A CA 1
ATOM 824 C C . LEU A 1 103 ? -9.055 -15.398 4.238 1 98.56 103 LEU A C 1
ATOM 826 O O . LEU A 1 103 ? -9.289 -16.422 4.875 1 98.56 103 LEU A O 1
ATOM 830 N N . PHE A 1 104 ? -9.57 -14.227 4.609 1 98.25 104 PHE A N 1
ATOM 831 C CA . PHE A 1 104 ? -10.242 -14.078 5.895 1 98.25 104 PHE A CA 1
ATOM 832 C C . PHE A 1 104 ? -11.758 -14.164 5.727 1 98.25 104 PHE A C 1
ATOM 834 O O . PHE A 1 104 ? -12.508 -14.016 6.695 1 98.25 104 PHE A O 1
ATOM 841 N N . GLN A 1 105 ? -12.242 -14.383 4.477 1 97.88 105 GLN A N 1
ATOM 842 C CA . GLN A 1 105 ? -13.664 -14.586 4.215 1 97.88 105 GLN A CA 1
ATOM 843 C C . GLN A 1 105 ? -14.016 -16.078 4.23 1 97.88 105 GLN A C 1
ATOM 845 O O . GLN A 1 105 ? -13.125 -16.922 4.188 1 97.88 105 GLN A O 1
ATOM 850 N N . ASN A 1 106 ? -15.227 -16.375 4.398 1 96.31 106 ASN A N 1
ATOM 851 C CA . ASN A 1 106 ? -15.68 -17.719 4.02 1 96.31 106 ASN A CA 1
ATOM 852 C C . ASN A 1 106 ? -15.898 -17.828 2.514 1 96.31 106 ASN A C 1
ATOM 854 O O . ASN A 1 106 ? -15.992 -16.812 1.818 1 96.31 106 ASN A O 1
ATOM 858 N N . VAL A 1 107 ? -15.93 -19.016 2.008 1 96.81 107 VAL A N 1
ATOM 859 C CA . VAL A 1 107 ? -15.906 -19.266 0.57 1 96.81 107 VAL A CA 1
ATOM 860 C C . VAL A 1 107 ? -17.141 -18.656 -0.077 1 96.81 107 VAL A C 1
ATOM 862 O O . VAL A 1 107 ? -17.062 -18.078 -1.168 1 96.81 107 VAL A O 1
ATOM 865 N N . HIS A 1 108 ? -18.328 -18.75 0.544 1 96.31 108 HIS A N 1
ATOM 866 C CA . HIS A 1 108 ? -19.547 -18.188 -0.005 1 96.31 108 HIS A CA 1
ATOM 867 C C . HIS A 1 108 ? -19.438 -16.672 -0.186 1 96.31 108 HIS A C 1
ATOM 869 O O . HIS A 1 108 ? -19.719 -16.141 -1.263 1 96.31 108 HIS A O 1
ATOM 875 N N . ASP A 1 109 ? -19 -16 0.881 1 96.88 109 ASP A N 1
ATOM 876 C CA . ASP A 1 109 ? -18.875 -14.547 0.833 1 96.88 109 ASP A CA 1
ATOM 877 C C . ASP A 1 109 ? -17.797 -14.125 -0.161 1 96.88 109 ASP A C 1
ATOM 879 O O . ASP A 1 109 ? -17.922 -13.086 -0.816 1 96.88 109 ASP A O 1
ATOM 883 N N . ALA A 1 110 ? -16.734 -14.898 -0.222 1 98 110 ALA A N 1
ATOM 884 C CA . ALA A 1 110 ? -15.688 -14.617 -1.198 1 98 110 ALA A CA 1
ATOM 885 C C . ALA A 1 110 ? -16.219 -14.695 -2.623 1 98 110 ALA A C 1
ATOM 887 O O . ALA A 1 110 ? -15.938 -13.836 -3.455 1 98 110 ALA A O 1
ATOM 888 N N . ARG A 1 111 ? -16.969 -15.719 -2.924 1 98.12 111 ARG A N 1
ATOM 889 C CA . ARG A 1 111 ? -17.594 -15.875 -4.23 1 98.12 111 ARG A CA 1
ATOM 890 C C . ARG A 1 111 ? -18.5 -14.695 -4.551 1 98.12 111 ARG A C 1
ATOM 892 O O . ARG A 1 111 ? -18.453 -14.133 -5.648 1 98.12 111 ARG A O 1
ATOM 899 N N . GLN A 1 112 ? -19.266 -14.289 -3.574 1 97.06 112 GLN A N 1
ATOM 900 C CA . GLN A 1 112 ? -20.188 -13.172 -3.773 1 97.06 112 GLN A CA 1
ATOM 901 C C . GLN A 1 112 ? -19.422 -11.859 -3.93 1 97.06 112 GLN A C 1
ATOM 903 O O . GLN A 1 112 ? -19.859 -10.969 -4.672 1 97.06 112 GLN A O 1
ATOM 908 N N . PHE A 1 113 ? -18.359 -11.758 -3.199 1 97.19 113 PHE A N 1
ATOM 909 C CA . PHE A 1 113 ? -17.547 -10.547 -3.275 1 97.19 113 PHE A CA 1
ATOM 910 C C . PHE A 1 113 ? -17.047 -10.32 -4.699 1 97.19 113 PHE A C 1
ATOM 912 O O . PHE A 1 113 ? -16.953 -9.18 -5.156 1 97.19 113 PHE A O 1
ATOM 919 N N . LEU A 1 114 ? -16.75 -11.359 -5.484 1 97.75 114 LEU A N 1
ATOM 920 C CA . LEU A 1 114 ? -16.188 -11.242 -6.824 1 97.75 114 LEU A CA 1
ATOM 921 C C . LEU A 1 114 ? -17.203 -10.641 -7.789 1 97.75 114 LEU A C 1
ATOM 923 O O . LEU A 1 114 ? -16.828 -10.188 -8.875 1 97.75 114 LEU A O 1
ATOM 927 N N . LYS A 1 115 ? -18.469 -10.523 -7.422 1 96.75 115 LYS A N 1
ATOM 928 C CA . LYS A 1 115 ? -19.5 -9.883 -8.227 1 96.75 115 LYS A CA 1
ATOM 929 C C . LYS A 1 115 ? -19.219 -8.391 -8.406 1 96.75 115 LYS A C 1
ATOM 931 O O . LYS A 1 115 ? -19.688 -7.773 -9.359 1 96.75 115 LYS A O 1
ATOM 936 N N . HIS A 1 116 ? -18.453 -7.867 -7.43 1 95.12 116 HIS A N 1
ATOM 937 C CA . HIS A 1 116 ? -18.094 -6.457 -7.527 1 95.12 116 HIS A CA 1
ATOM 938 C C . HIS A 1 116 ? -17.125 -6.219 -8.68 1 95.12 116 HIS A C 1
ATOM 940 O O . HIS A 1 116 ? -16.984 -5.09 -9.156 1 95.12 116 HIS A O 1
ATOM 946 N N . LEU A 1 117 ? -16.391 -7.238 -9.133 1 96 117 LEU A N 1
ATOM 947 C CA . LEU A 1 117 ? -15.492 -7.141 -10.273 1 96 117 LEU A CA 1
ATOM 948 C C . LEU A 1 117 ? -16.203 -7.512 -11.57 1 96 117 LEU A C 1
ATOM 950 O O . LEU A 1 117 ? -16.109 -6.785 -12.562 1 96 117 LEU A O 1
ATOM 954 N N . TYR A 1 118 ? -16.922 -8.602 -11.57 1 96.75 118 TYR A N 1
ATOM 955 C CA . TYR A 1 118 ? -17.766 -9.062 -12.672 1 96.75 118 TYR A CA 1
ATOM 956 C C . TYR A 1 118 ? -19.109 -9.57 -12.156 1 96.75 118 TYR A C 1
ATOM 958 O O . TYR A 1 118 ? -19.172 -10.609 -11.5 1 96.75 118 TYR A O 1
ATOM 966 N N . PRO A 1 119 ? -20.172 -8.914 -12.477 1 95.94 119 PRO A N 1
ATOM 967 C CA . PRO A 1 119 ? -21.484 -9.219 -11.898 1 95.94 119 PRO A CA 1
ATOM 968 C C . PRO A 1 119 ? -21.953 -10.648 -12.211 1 95.94 119 PRO A C 1
ATOM 970 O O . PRO A 1 119 ? -22.797 -11.188 -11.508 1 95.94 119 PRO A O 1
ATOM 973 N N . GLU A 1 120 ? -21.406 -11.297 -13.203 1 96.31 120 GLU A N 1
ATOM 974 C CA . GLU A 1 120 ? -21.828 -12.633 -13.609 1 96.31 120 GLU A CA 1
ATOM 975 C C . GLU A 1 120 ? -21.234 -13.711 -12.711 1 96.31 120 GLU A C 1
ATOM 977 O O . GLU A 1 120 ? -21.641 -14.867 -12.766 1 96.31 120 GLU A O 1
ATOM 982 N N . LEU A 1 121 ? -20.359 -13.398 -11.828 1 97.56 121 LEU A N 1
ATOM 983 C CA . LEU A 1 121 ? -19.688 -14.367 -10.969 1 97.56 121 LEU A CA 1
ATOM 984 C C . LEU A 1 121 ? -20.531 -14.688 -9.742 1 97.56 121 LEU A C 1
ATOM 986 O O . LEU A 1 121 ? -21.688 -14.266 -9.656 1 97.56 121 LEU A O 1
ATOM 990 N N . GLY A 1 122 ? -20.078 -15.555 -8.875 1 96.5 122 GLY A N 1
ATOM 991 C CA . GLY A 1 122 ? -20.781 -15.898 -7.645 1 96.5 122 GLY A CA 1
ATOM 992 C C . GLY A 1 122 ? -21.828 -16.969 -7.836 1 96.5 122 GLY A C 1
ATOM 993 O O . GLY A 1 122 ? -22.656 -17.203 -6.953 1 96.5 122 GLY A O 1
ATOM 994 N N . VAL A 1 123 ? -21.797 -17.5 -9.023 1 96.62 123 VAL A N 1
ATOM 995 C CA . VAL A 1 123 ? -22.734 -18.578 -9.328 1 96.62 123 VAL A CA 1
ATOM 996 C C . VAL A 1 123 ? -21.953 -19.859 -9.617 1 96.62 123 VAL A C 1
ATOM 998 O O . VAL A 1 123 ? -20.891 -19.828 -10.242 1 96.62 123 VAL A O 1
ATOM 1001 N N . GLU A 1 124 ? -22.469 -20.953 -9.117 1 94.62 124 GLU A N 1
ATOM 1002 C CA . GLU A 1 124 ? -21.812 -22.25 -9.297 1 94.62 124 GLU A CA 1
ATOM 1003 C C . GLU A 1 124 ? -21.656 -22.578 -10.773 1 94.62 124 GLU A C 1
ATOM 1005 O O . GLU A 1 124 ? -22.578 -22.375 -11.57 1 94.62 124 GLU A O 1
ATOM 1010 N N . LEU A 1 125 ? -20.531 -23.047 -11.102 1 91.62 125 LEU A N 1
ATOM 1011 C CA . LEU A 1 125 ? -20.234 -23.406 -12.492 1 91.62 125 LEU A CA 1
ATOM 1012 C C . LEU A 1 125 ? -20.875 -24.734 -12.867 1 91.62 125 LEU A C 1
ATOM 1014 O O . LEU A 1 125 ? -20.938 -25.641 -12.031 1 91.62 125 LEU A O 1
ATOM 1018 N N . PRO A 1 126 ? -21.312 -24.719 -14.109 1 87.88 126 PRO A N 1
ATOM 1019 C CA . PRO A 1 126 ? -21.828 -26.016 -14.547 1 87.88 126 PRO A CA 1
ATOM 1020 C C . PRO A 1 126 ? -20.75 -27.094 -14.578 1 87.88 126 PRO A C 1
ATOM 1022 O O . PRO A 1 126 ? -19.562 -26.781 -14.766 1 87.88 126 PRO A O 1
ATOM 1025 N N . GLU A 1 127 ? -21.219 -28.297 -14.336 1 79.25 127 GLU A N 1
ATOM 1026 C CA . GLU A 1 127 ? -20.281 -29.406 -14.383 1 79.25 127 GLU A CA 1
ATOM 1027 C C . GLU A 1 127 ? -19.766 -29.641 -15.797 1 79.25 127 GLU A C 1
ATOM 1029 O O . GLU A 1 127 ? -20.531 -29.719 -16.75 1 79.25 127 GLU A O 1
ATOM 1034 N N . LYS A 1 128 ? -18.547 -29.422 -15.891 1 79 128 LYS A N 1
ATOM 1035 C CA . LYS A 1 128 ? -17.891 -29.719 -17.156 1 79 128 LYS A CA 1
ATOM 1036 C C . LYS A 1 128 ? -17.062 -31 -17.078 1 79 128 LYS A C 1
ATOM 1038 O O . LYS A 1 128 ? -16.391 -31.25 -16.078 1 79 128 LYS A O 1
ATOM 1043 N N . HIS A 1 129 ? -17.266 -31.797 -18.047 1 75.75 129 HIS A N 1
ATOM 1044 C CA . HIS A 1 129 ? -16.5 -33.031 -18.109 1 75.75 129 HIS A CA 1
ATOM 1045 C C . HIS A 1 129 ? -15.352 -32.906 -19.109 1 75.75 129 HIS A C 1
ATOM 1047 O O . HIS A 1 129 ? -15.508 -32.312 -20.172 1 75.75 129 HIS A O 1
ATOM 1053 N N . TYR A 1 130 ? -14.305 -33.281 -18.641 1 77.81 130 TYR A N 1
ATOM 1054 C CA . TYR A 1 130 ? -13.102 -33.281 -19.453 1 77.81 130 TYR A CA 1
ATOM 1055 C C . TYR A 1 130 ? -12.641 -34.688 -19.766 1 77.81 130 TYR A C 1
ATOM 1057 O O . TYR A 1 130 ? -12.883 -35.625 -19 1 77.81 130 TYR A O 1
ATOM 1065 N N . GLY A 1 131 ? -12.109 -34.938 -20.875 1 76.06 131 GLY A N 1
ATOM 1066 C CA . GLY A 1 131 ? -11.531 -36.219 -21.234 1 76.06 131 GLY A CA 1
ATOM 1067 C C . GLY A 1 131 ? -12.57 -37.312 -21.469 1 76.06 131 GLY A C 1
ATOM 1068 O O . GLY A 1 131 ? -12.328 -38.5 -21.188 1 76.06 131 GLY A O 1
ATOM 1069 N N . THR A 1 132 ? -13.75 -36.938 -21.797 1 79.62 132 THR A N 1
ATOM 1070 C CA . THR A 1 132 ? -14.836 -37.875 -21.984 1 79.62 132 THR A CA 1
ATOM 1071 C C . THR A 1 132 ? -14.688 -38.625 -23.312 1 79.62 132 THR A C 1
ATOM 1073 O O . THR A 1 132 ? -15.047 -39.812 -23.406 1 79.62 132 THR A O 1
ATOM 1076 N N . ASN A 1 133 ? -14.25 -37.938 -24.234 1 83.44 133 ASN A N 1
ATOM 1077 C CA . ASN A 1 133 ? -14.016 -38.562 -25.531 1 83.44 133 ASN A CA 1
ATOM 1078 C C . ASN A 1 133 ? -12.555 -38.469 -25.953 1 83.44 133 ASN A C 1
ATOM 1080 O O . ASN A 1 133 ? -12.148 -37.469 -26.531 1 83.44 133 ASN A O 1
ATOM 1084 N N . CYS A 1 134 ? -11.82 -39.531 -25.672 1 88.38 134 CYS A N 1
ATOM 1085 C CA . CYS A 1 134 ? -10.383 -39.5 -25.938 1 88.38 134 CYS A CA 1
ATOM 1086 C C . CYS A 1 134 ? -10.008 -40.438 -27.078 1 88.38 134 CYS A C 1
ATOM 1088 O O . CYS A 1 134 ? -8.828 -40.719 -27.297 1 88.38 134 CYS A O 1
ATOM 1090 N N . GLU A 1 135 ? -11.078 -40.906 -27.734 1 90.12 135 GLU A N 1
ATOM 1091 C CA . GLU A 1 135 ? -10.805 -41.844 -28.828 1 90.12 135 GLU A CA 1
ATOM 1092 C C . GLU A 1 135 ? -10.312 -41.094 -30.078 1 90.12 135 GLU A C 1
ATOM 1094 O O . GLU A 1 135 ? -11.031 -40.281 -30.641 1 90.12 135 GLU A O 1
ATOM 1099 N N . LEU A 1 136 ? -9.18 -41.469 -30.531 1 89.5 136 LEU A N 1
ATOM 1100 C CA . LEU A 1 136 ? -8.594 -40.812 -31.703 1 89.5 136 LEU A CA 1
ATOM 1101 C C . LEU A 1 136 ? -9.055 -41.5 -32.969 1 89.5 136 LEU A C 1
ATOM 1103 O O . LEU A 1 136 ? -9 -40.906 -34.062 1 89.5 136 LEU A O 1
ATOM 1107 N N . TYR A 1 137 ? -9.406 -42.781 -32.781 1 90.44 137 TYR A N 1
ATOM 1108 C CA . TYR A 1 137 ? -9.898 -43.562 -33.906 1 90.44 137 TYR A CA 1
ATOM 1109 C C . TYR A 1 137 ? -11.25 -44.188 -33.594 1 90.44 137 TYR A C 1
ATOM 1111 O O . TYR A 1 137 ? -11.43 -44.781 -32.531 1 90.44 137 TYR A O 1
ATOM 1119 N N . ILE A 1 138 ? -12.289 -44 -34.5 1 89 138 ILE A N 1
ATOM 1120 C CA . ILE A 1 138 ? -13.609 -44.594 -34.375 1 89 138 ILE A CA 1
ATOM 1121 C C . ILE A 1 138 ? -13.742 -45.781 -35.344 1 89 138 ILE A C 1
ATOM 1123 O O . ILE A 1 138 ? -13.664 -45.594 -36.562 1 89 138 ILE A O 1
ATOM 1127 N N . PRO A 1 139 ? -13.953 -46.875 -34.75 1 89.44 139 PRO A N 1
ATOM 1128 C CA . PRO A 1 139 ? -14.094 -48.031 -35.625 1 89.44 139 PRO A CA 1
ATOM 1129 C C . PRO A 1 139 ? -15.164 -47.844 -36.719 1 89.44 139 PRO A C 1
ATOM 1131 O O . PRO A 1 139 ? -16.281 -47.438 -36.406 1 89.44 139 PRO A O 1
ATOM 1134 N N . GLY A 1 140 ? -14.852 -48.062 -38 1 90.94 140 GLY A N 1
ATOM 1135 C CA . GLY A 1 140 ? -15.766 -47.938 -39.125 1 90.94 140 GLY A CA 1
ATOM 1136 C C . GLY A 1 140 ? -15.797 -46.531 -39.719 1 90.94 140 GLY A C 1
ATOM 1137 O O . GLY A 1 140 ? -16.25 -46.312 -40.844 1 90.94 140 GLY A O 1
ATOM 1138 N N . GLN A 1 141 ? -15.352 -45.531 -38.938 1 89.69 141 GLN A N 1
ATOM 1139 C CA . GLN A 1 141 ? -15.453 -44.125 -39.375 1 89.69 141 GLN A CA 1
ATOM 1140 C C . GLN A 1 141 ? -14.07 -43.531 -39.594 1 89.69 141 GLN A C 1
ATOM 1142 O O . GLN A 1 141 ? -13.93 -42.562 -40.344 1 89.69 141 GLN A O 1
ATOM 1147 N N . GLY A 1 142 ? -13.078 -44.219 -38.938 1 91.62 142 GLY A N 1
ATOM 1148 C CA . GLY A 1 142 ? -11.719 -43.719 -39.125 1 91.62 142 GLY A CA 1
ATOM 1149 C C . GLY A 1 142 ? -11.273 -42.781 -38.031 1 91.62 142 GLY A C 1
ATOM 1150 O O . GLY A 1 142 ? -11.602 -42.969 -36.844 1 91.62 142 GLY A O 1
ATOM 1151 N N . VAL A 1 143 ? -10.422 -41.812 -38.438 1 89.81 143 VAL A N 1
ATOM 1152 C CA . VAL A 1 143 ? -9.844 -40.875 -37.5 1 89.81 143 VAL A CA 1
ATOM 1153 C C . VAL A 1 143 ? -10.938 -39.969 -36.938 1 89.81 143 VAL A C 1
ATOM 1155 O O . VAL A 1 143 ? -11.805 -39.5 -37.688 1 89.81 143 VAL A O 1
ATOM 1158 N N . ASN A 1 144 ? -10.898 -39.781 -35.625 1 91.44 144 ASN A N 1
ATOM 1159 C CA . ASN A 1 144 ? -11.844 -38.906 -34.938 1 91.44 144 ASN A CA 1
ATOM 1160 C C . ASN A 1 144 ? -11.445 -37.438 -35.125 1 91.44 144 ASN A C 1
ATOM 1162 O O . ASN A 1 144 ? -10.938 -36.812 -34.188 1 91.44 144 ASN A O 1
ATOM 1166 N N . TRP A 1 145 ? -11.781 -36.812 -36.188 1 88.25 145 TRP A N 1
ATOM 1167 C CA . TRP A 1 145 ? -11.352 -35.469 -36.531 1 88.25 145 TRP A CA 1
ATOM 1168 C C . TRP A 1 145 ? -12.031 -34.438 -35.656 1 88.25 145 TRP A C 1
ATOM 1170 O O . TRP A 1 145 ? -11.461 -33.375 -35.375 1 88.25 145 TRP A O 1
ATOM 1180 N N . GLN A 1 146 ? -13.133 -34.75 -35.25 1 84.56 146 GLN A N 1
ATOM 1181 C CA . GLN A 1 146 ? -13.859 -33.781 -34.406 1 84.56 146 GLN A CA 1
ATOM 1182 C C . GLN A 1 146 ? -13.117 -33.531 -33.094 1 84.56 146 GLN A C 1
ATOM 1184 O O . GLN A 1 146 ? -12.914 -32.375 -32.719 1 84.56 146 GLN A O 1
ATOM 1189 N N . VAL A 1 147 ? -12.742 -34.594 -32.5 1 86 147 VAL A N 1
ATOM 1190 C CA . VAL A 1 147 ? -12.047 -34.438 -31.219 1 86 147 VAL A CA 1
ATOM 1191 C C . VAL A 1 147 ? -10.703 -33.75 -31.422 1 86 147 VAL A C 1
ATOM 1193 O O . VAL A 1 147 ? -10.297 -32.906 -30.625 1 86 147 VAL A O 1
ATOM 1196 N N . LEU A 1 148 ? -10.086 -34.062 -32.5 1 84.88 148 LEU A N 1
ATOM 1197 C CA . LEU A 1 148 ? -8.789 -33.469 -32.812 1 84.88 148 LEU A CA 1
ATOM 1198 C C . LEU A 1 148 ? -8.938 -31.969 -33.094 1 84.88 148 LEU A C 1
ATOM 1200 O O . LEU A 1 148 ? -8.148 -31.156 -32.625 1 84.88 148 LEU A O 1
ATOM 1204 N N . HIS A 1 149 ? -9.867 -31.656 -33.875 1 85.94 149 HIS A N 1
ATOM 1205 C CA . HIS A 1 149 ? -10.117 -30.266 -34.219 1 85.94 149 HIS A CA 1
ATOM 1206 C C . HIS A 1 149 ? -10.469 -29.438 -33 1 85.94 149 HIS A C 1
ATOM 1208 O O . HIS A 1 149 ? -9.953 -28.344 -32.812 1 85.94 149 HIS A O 1
ATOM 1214 N N . ASP A 1 150 ? -11.203 -29.969 -32.156 1 83.19 150 ASP A N 1
ATOM 1215 C CA . ASP A 1 150 ? -11.641 -29.266 -30.938 1 83.19 150 ASP A CA 1
ATOM 1216 C C . ASP A 1 150 ? -10.477 -29.031 -29.984 1 83.19 150 ASP A C 1
ATOM 1218 O O . ASP A 1 150 ? -10.445 -28.031 -29.266 1 83.19 150 ASP A O 1
ATOM 1222 N N . THR A 1 151 ? -9.609 -29.891 -30 1 83.88 151 THR A N 1
ATOM 1223 C CA . THR A 1 151 ? -8.492 -29.797 -29.062 1 83.88 151 THR A CA 1
ATOM 1224 C C . THR A 1 151 ? -7.41 -28.875 -29.609 1 83.88 151 THR A C 1
ATOM 1226 O O . THR A 1 151 ? -6.883 -28.031 -28.875 1 83.88 151 THR A O 1
ATOM 1229 N N . ILE A 1 152 ? -7.176 -28.922 -30.891 1 84.31 152 ILE A N 1
ATOM 1230 C CA . ILE A 1 152 ? -6.082 -28.156 -31.5 1 84.31 152 ILE A CA 1
ATOM 1231 C C . ILE A 1 152 ? -6.488 -26.703 -31.656 1 84.31 152 ILE A C 1
ATOM 1233 O O . ILE A 1 152 ? -5.66 -25.797 -31.5 1 84.31 152 ILE A O 1
ATOM 1237 N N . PHE A 1 153 ? -7.652 -26.453 -31.875 1 82.19 153 PHE A N 1
ATOM 1238 C CA . PHE A 1 153 ? -8.094 -25.078 -32.125 1 82.19 153 PHE A CA 1
ATOM 1239 C C . PHE A 1 153 ? -8.711 -24.469 -30.875 1 82.19 153 PHE A C 1
ATOM 1241 O O . PHE A 1 153 ? -9.5 -23.531 -30.953 1 82.19 153 PHE A O 1
ATOM 1248 N N . ASP A 1 154 ? -8.266 -25.016 -29.844 1 80.81 154 ASP A N 1
ATOM 1249 C CA . ASP A 1 154 ? -8.641 -24.469 -28.531 1 80.81 154 ASP A CA 1
ATOM 1250 C C . ASP A 1 154 ? -7.691 -23.344 -28.125 1 80.81 154 ASP A C 1
ATOM 1252 O O . ASP A 1 154 ? -6.52 -23.328 -28.516 1 80.81 154 ASP A O 1
ATOM 1256 N N . GLU A 1 155 ? -8.234 -22.359 -27.391 1 80.38 155 GLU A N 1
ATOM 1257 C CA . GLU A 1 155 ? -7.453 -21.234 -26.891 1 80.38 155 GLU A CA 1
ATOM 1258 C C . GLU A 1 155 ? -6.301 -21.703 -26.016 1 80.38 155 GLU A C 1
ATOM 1260 O O . GLU A 1 155 ? -5.309 -21 -25.844 1 80.38 155 GLU A O 1
ATOM 1265 N N . PHE A 1 156 ? -6.379 -22.891 -25.609 1 83.56 156 PHE A N 1
ATOM 1266 C CA . PHE A 1 156 ? -5.391 -23.453 -24.688 1 83.56 156 PHE A CA 1
ATOM 1267 C C . PHE A 1 156 ? -4.066 -23.703 -25.406 1 83.56 156 PHE A C 1
ATOM 1269 O O . PHE A 1 156 ? -3 -23.625 -24.797 1 83.56 156 PHE A O 1
ATOM 1276 N N . VAL A 1 157 ? -4.168 -23.984 -26.703 1 89.12 157 VAL A N 1
ATOM 1277 C CA . VAL A 1 157 ? -2.959 -24.234 -27.469 1 89.12 157 VAL A CA 1
ATOM 1278 C C . VAL A 1 157 ? -2.102 -22.969 -27.516 1 89.12 157 VAL A C 1
ATOM 1280 O O . VAL A 1 157 ? -0.892 -23.016 -27.281 1 89.12 157 VAL A O 1
ATOM 1283 N N . VAL A 1 158 ? -2.77 -21.938 -27.75 1 89.06 158 VAL A N 1
ATOM 1284 C CA . VAL A 1 158 ? -2.07 -20.656 -27.781 1 89.06 158 VAL A CA 1
ATOM 1285 C C . VAL A 1 158 ? -1.557 -20.312 -26.391 1 89.06 158 VAL A C 1
ATOM 1287 O O . VAL A 1 158 ? -0.419 -19.875 -26.234 1 89.06 158 VAL A O 1
ATOM 1290 N N . ALA A 1 159 ? -2.307 -20.578 -25.406 1 88.06 159 ALA A N 1
ATOM 1291 C CA . ALA A 1 159 ? -1.929 -20.266 -24.016 1 88.06 159 ALA A CA 1
ATOM 1292 C C . ALA A 1 159 ? -0.706 -21.062 -23.594 1 88.06 159 ALA A C 1
ATOM 1294 O O . ALA A 1 159 ? 0.2 -20.531 -22.953 1 88.06 159 ALA A O 1
ATOM 1295 N N . HIS A 1 160 ? -0.655 -22.312 -23.984 1 91.88 160 HIS A N 1
ATOM 1296 C CA . HIS A 1 160 ? 0.496 -23.156 -23.656 1 91.88 160 HIS A CA 1
ATOM 1297 C C . HIS A 1 160 ? 1.753 -22.656 -24.359 1 91.88 160 HIS A C 1
ATOM 1299 O O . HIS A 1 160 ? 2.789 -22.453 -23.734 1 91.88 160 HIS A O 1
ATOM 1305 N N . THR A 1 161 ? 1.562 -22.406 -25.625 1 95.12 161 THR A N 1
ATOM 1306 C CA . THR A 1 161 ? 2.727 -22.062 -26.422 1 95.12 161 THR A CA 1
ATOM 1307 C C . THR A 1 161 ? 3.291 -20.703 -26 1 95.12 161 THR A C 1
ATOM 1309 O O . THR A 1 161 ? 4.484 -20.594 -25.719 1 95.12 161 THR A O 1
ATOM 1312 N N . VAL A 1 162 ? 2.467 -19.766 -25.859 1 94 162 VAL A N 1
ATOM 1313 C CA . VAL A 1 162 ? 2.902 -18.422 -25.484 1 94 162 VAL A CA 1
ATOM 1314 C C . VAL A 1 162 ? 3.363 -18.422 -24.031 1 94 162 VAL A C 1
ATOM 1316 O O . VAL A 1 162 ? 4.348 -17.766 -23.688 1 94 162 VAL A O 1
ATOM 1319 N N . GLY A 1 163 ? 2.676 -19.141 -23.234 1 94.81 163 GLY A N 1
ATOM 1320 C CA . GLY A 1 163 ? 3.055 -19.234 -21.828 1 94.81 163 GLY A CA 1
ATOM 1321 C C . GLY A 1 163 ? 4.445 -19.812 -21.625 1 94.81 163 GLY A C 1
ATOM 1322 O O . GLY A 1 163 ? 5.23 -19.281 -20.828 1 94.81 163 GLY A O 1
ATOM 1323 N N . TRP A 1 164 ? 4.746 -20.828 -22.375 1 97.19 164 TRP A N 1
ATOM 1324 C CA . TRP A 1 164 ? 6.051 -21.469 -22.219 1 97.19 164 TRP A CA 1
ATOM 1325 C C . TRP A 1 164 ? 7.141 -20.656 -22.891 1 97.19 164 TRP A C 1
ATOM 1327 O O . TRP A 1 164 ? 8.305 -20.672 -22.469 1 97.19 164 TRP A O 1
ATOM 1337 N N . TRP A 1 165 ? 6.734 -19.938 -23.953 1 96.5 165 TRP A N 1
ATOM 1338 C CA . TRP A 1 165 ? 7.66 -18.969 -24.516 1 96.5 165 TRP A CA 1
ATOM 1339 C C . TRP A 1 165 ? 8.055 -17.922 -23.484 1 96.5 165 TRP A C 1
ATOM 1341 O O . TRP A 1 165 ? 9.242 -17.625 -23.297 1 96.5 165 TRP A O 1
ATOM 1351 N N . ALA A 1 166 ? 7.113 -17.422 -22.766 1 94.06 166 ALA A N 1
ATOM 1352 C CA . ALA A 1 166 ? 7.359 -16.422 -21.719 1 94.06 166 ALA A CA 1
ATOM 1353 C C . ALA A 1 166 ? 8.18 -17 -20.578 1 94.06 166 ALA A C 1
ATOM 1355 O O . ALA A 1 166 ? 9.125 -16.375 -20.094 1 94.06 166 ALA A O 1
ATOM 1356 N N . LYS A 1 167 ? 7.852 -18.188 -20.188 1 96.12 167 LYS A N 1
ATOM 1357 C CA . LYS A 1 167 ? 8.602 -18.828 -19.109 1 96.12 167 LYS A CA 1
ATOM 1358 C C . LYS A 1 167 ? 10.07 -19.016 -19.5 1 96.12 167 LYS A C 1
ATOM 1360 O O . LYS A 1 167 ? 10.961 -18.859 -18.656 1 96.12 167 LYS A O 1
ATOM 1365 N N . ALA A 1 168 ? 10.25 -19.344 -20.734 1 95.56 168 ALA A N 1
ATOM 1366 C CA . ALA A 1 168 ? 11.617 -19.516 -21.219 1 95.56 168 ALA A CA 1
ATOM 1367 C C . ALA A 1 168 ? 12.391 -18.203 -21.156 1 95.56 168 ALA A C 1
ATOM 1369 O O . ALA A 1 168 ? 13.57 -18.188 -20.797 1 95.56 168 ALA A O 1
ATOM 1370 N N . LEU A 1 169 ? 11.75 -17.141 -21.484 1 90.88 169 LEU A N 1
ATOM 1371 C CA . LEU A 1 169 ? 12.391 -15.836 -21.438 1 90.88 169 LEU A CA 1
ATOM 1372 C C . LEU A 1 169 ? 12.742 -15.461 -20 1 90.88 169 LEU A C 1
ATOM 1374 O O . LEU A 1 169 ? 13.719 -14.742 -19.75 1 90.88 169 LEU A O 1
ATOM 1378 N N . ILE A 1 170 ? 12.023 -15.984 -19.109 1 91.81 170 ILE A N 1
ATOM 1379 C CA . ILE A 1 170 ? 12.156 -15.602 -17.703 1 91.81 170 ILE A CA 1
ATOM 1380 C C . ILE A 1 170 ? 13.211 -16.469 -17.031 1 91.81 170 ILE A C 1
ATOM 1382 O O . ILE A 1 170 ? 14.125 -15.953 -16.375 1 91.81 170 ILE A O 1
ATOM 1386 N N . ILE A 1 171 ? 13.172 -17.766 -17.203 1 93.69 171 ILE A N 1
ATOM 1387 C CA . ILE A 1 171 ? 14 -18.719 -16.469 1 93.69 171 ILE A CA 1
ATOM 1388 C C . ILE A 1 171 ? 15.32 -18.922 -17.203 1 93.69 171 ILE A C 1
ATOM 1390 O O . ILE A 1 171 ? 16.375 -19.062 -16.578 1 93.69 171 ILE A O 1
ATOM 1394 N N . ARG A 1 172 ? 15.367 -19 -18.5 1 92.81 172 ARG A N 1
ATOM 1395 C CA . ARG A 1 172 ? 16.5 -19.078 -19.406 1 92.81 172 ARG A CA 1
ATOM 1396 C C . ARG A 1 172 ? 17.359 -20.312 -19.109 1 92.81 172 ARG A C 1
ATOM 1398 O O . ARG A 1 172 ? 18.578 -20.234 -19.078 1 92.81 172 ARG A O 1
ATOM 1405 N N . ASN A 1 173 ? 16.703 -21.422 -18.828 1 95.19 173 ASN A N 1
ATOM 1406 C CA . ASN A 1 173 ? 17.406 -22.688 -18.594 1 95.19 173 ASN A CA 1
ATOM 1407 C C . ASN A 1 173 ? 16.547 -23.891 -19 1 95.19 173 ASN A C 1
ATOM 1409 O O . ASN A 1 173 ? 15.461 -24.094 -18.469 1 95.19 173 ASN A O 1
ATOM 1413 N N . TYR A 1 174 ? 17.062 -24.719 -19.891 1 95.69 174 TYR A N 1
ATOM 1414 C CA . TYR A 1 174 ? 16.328 -25.844 -20.453 1 95.69 174 TYR A CA 1
ATOM 1415 C C . TYR A 1 174 ? 15.945 -26.844 -19.391 1 95.69 174 TYR A C 1
ATOM 1417 O O . TYR A 1 174 ? 14.82 -27.344 -19.359 1 95.69 174 TYR A O 1
ATOM 1425 N N . THR A 1 175 ? 16.859 -27.141 -18.531 1 96.5 175 THR A N 1
ATOM 1426 C CA . THR A 1 175 ? 16.641 -28.172 -17.516 1 96.5 175 THR A CA 1
ATOM 1427 C C . THR A 1 175 ? 15.469 -27.797 -16.609 1 96.5 175 THR A C 1
ATOM 1429 O O . THR A 1 175 ? 14.562 -28.594 -16.391 1 96.5 175 THR A O 1
ATOM 1432 N N . MET A 1 176 ? 15.508 -26.609 -16.156 1 97.19 176 MET A N 1
ATOM 1433 C CA . MET A 1 176 ? 14.453 -26.141 -15.258 1 97.19 176 MET A CA 1
ATOM 1434 C C . MET A 1 176 ? 13.117 -26.062 -15.992 1 97.19 176 MET A C 1
ATOM 1436 O O . MET A 1 176 ? 12.086 -26.453 -15.438 1 97.19 176 MET A O 1
ATOM 1440 N N . LEU A 1 177 ? 13.117 -25.594 -17.234 1 97.94 177 LEU A N 1
ATOM 1441 C CA . LEU A 1 177 ? 11.898 -25.453 -18.016 1 97.94 177 LEU A CA 1
ATOM 1442 C C . LEU A 1 177 ? 11.258 -26.812 -18.266 1 97.94 177 LEU A C 1
ATOM 1444 O O . LEU A 1 177 ? 10.055 -26.984 -18.047 1 97.94 177 LEU A O 1
ATOM 1448 N N . TRP A 1 178 ? 12.039 -27.75 -18.656 1 98 178 TRP A N 1
ATOM 1449 C CA . TRP A 1 178 ? 11.508 -29.078 -18.938 1 98 178 TRP A CA 1
ATOM 1450 C C . TRP A 1 178 ? 11.062 -29.766 -17.656 1 98 178 TRP A C 1
ATOM 1452 O O . TRP A 1 178 ? 10.094 -30.531 -17.656 1 98 178 TRP A O 1
ATOM 1462 N N . PHE A 1 179 ? 11.805 -29.547 -16.625 1 97.56 179 PHE A N 1
ATOM 1463 C CA . PHE A 1 179 ? 11.359 -30.094 -15.344 1 97.56 179 PHE A CA 1
ATOM 1464 C C . PHE A 1 179 ? 9.977 -29.562 -14.984 1 97.56 179 PHE A C 1
ATOM 1466 O O . PHE A 1 179 ? 9.094 -30.328 -14.586 1 97.56 179 PHE A O 1
ATOM 1473 N N . ILE A 1 180 ? 9.758 -28.234 -15.078 1 98.12 180 ILE A N 1
ATOM 1474 C CA . ILE A 1 180 ? 8.469 -27.641 -14.758 1 98.12 180 ILE A CA 1
ATOM 1475 C C . ILE A 1 180 ? 7.387 -28.219 -15.664 1 98.12 180 ILE A C 1
ATOM 1477 O O . ILE A 1 180 ? 6.293 -28.547 -15.203 1 98.12 180 ILE A O 1
ATOM 1481 N N . SER A 1 181 ? 7.684 -28.344 -16.922 1 98.19 181 SER A N 1
ATOM 1482 C CA . SER A 1 181 ? 6.734 -28.844 -17.906 1 98.19 181 SER A CA 1
ATOM 1483 C C . SER A 1 181 ? 6.262 -30.25 -17.547 1 98.19 181 SER A C 1
ATOM 1485 O O . SER A 1 181 ? 5.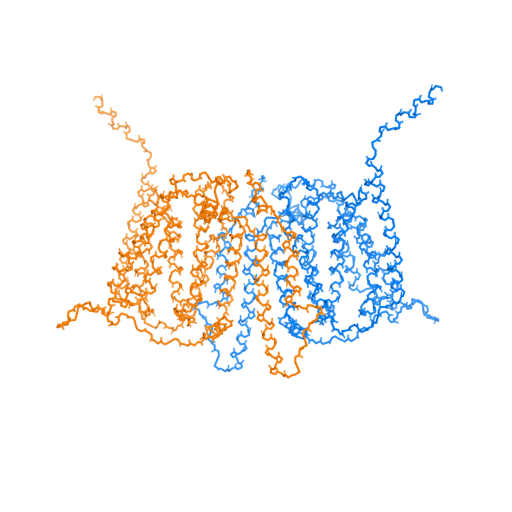059 -30.516 -17.469 1 98.19 181 SER A O 1
ATOM 1487 N N . ILE A 1 182 ? 7.172 -31.125 -17.266 1 97.5 182 ILE A N 1
ATOM 1488 C CA . ILE A 1 182 ? 6.855 -32.5 -16.953 1 97.5 182 ILE A CA 1
ATOM 1489 C C . ILE A 1 182 ? 6.227 -32.562 -15.555 1 97.5 182 ILE A C 1
ATOM 1491 O O . ILE A 1 182 ? 5.223 -33.25 -15.359 1 97.5 182 ILE A O 1
ATOM 1495 N N . ALA A 1 183 ? 6.809 -31.891 -14.633 1 97.38 183 ALA A N 1
ATOM 1496 C CA . ALA A 1 183 ? 6.316 -31.906 -13.258 1 97.38 183 ALA A CA 1
ATOM 1497 C C . ALA A 1 183 ? 4.875 -31.422 -13.188 1 97.38 183 ALA A C 1
ATOM 1499 O O . ALA A 1 183 ? 4.082 -31.938 -12.383 1 97.38 183 ALA A O 1
ATOM 1500 N N . PHE A 1 184 ? 4.52 -30.422 -13.938 1 97.31 184 PHE A N 1
ATOM 1501 C CA . PHE A 1 184 ? 3.152 -29.906 -13.883 1 97.31 184 PHE A CA 1
ATOM 1502 C C . PHE A 1 184 ? 2.168 -30.953 -14.398 1 97.31 184 PHE A C 1
ATOM 1504 O O . PHE A 1 184 ? 1.076 -31.109 -13.844 1 97.31 184 PHE A O 1
ATOM 1511 N N . GLU A 1 185 ? 2.543 -31.641 -15.438 1 96.25 185 GLU A N 1
ATOM 1512 C CA . GLU A 1 185 ? 1.679 -32.719 -15.922 1 96.25 185 GLU A CA 1
ATOM 1513 C C . GLU A 1 185 ? 1.499 -33.781 -14.852 1 96.25 185 GLU A C 1
ATOM 1515 O O . GLU A 1 185 ? 0.414 -34.375 -14.719 1 96.25 185 GLU A O 1
ATOM 1520 N N . LEU A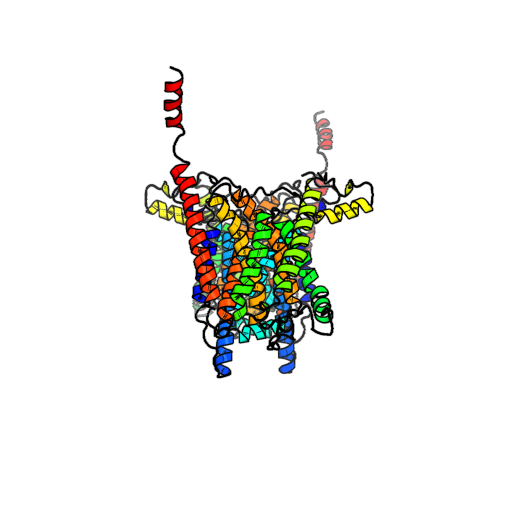 1 186 ? 2.527 -34.094 -14.156 1 96.06 186 LEU A N 1
ATOM 1521 C CA . LEU A 1 186 ? 2.438 -35.062 -13.07 1 96.06 186 LEU A CA 1
ATOM 1522 C C . LEU A 1 186 ? 1.548 -34.531 -11.945 1 96.06 186 LEU A C 1
ATOM 1524 O O . LEU A 1 186 ? 0.836 -35.312 -11.305 1 96.06 186 LEU A O 1
ATOM 1528 N N . CYS A 1 187 ? 1.612 -33.219 -11.664 1 96.75 187 CYS A N 1
ATOM 1529 C CA . CYS A 1 187 ? 0.707 -32.594 -10.695 1 96.75 187 CYS A CA 1
ATOM 1530 C C . CYS A 1 187 ? -0.746 -32.781 -11.125 1 96.75 187 CYS A C 1
ATOM 1532 O O . CYS A 1 187 ? -1.607 -33.094 -10.305 1 96.75 187 CYS A O 1
ATOM 1534 N N . GLU A 1 188 ? -0.947 -32.594 -12.414 1 96.25 188 GLU A N 1
ATOM 1535 C CA . GLU A 1 188 ? -2.305 -32.75 -12.922 1 96.25 188 GLU A CA 1
ATOM 1536 C C . GLU A 1 188 ? -2.799 -34.188 -12.711 1 96.25 188 GLU A C 1
ATOM 1538 O O . GLU A 1 188 ? -3.914 -34.406 -12.234 1 96.25 188 GLU A O 1
ATOM 1543 N N . LYS A 1 189 ? -1.966 -35.094 -13.023 1 94.56 189 LYS A N 1
ATOM 1544 C CA . LYS A 1 189 ? -2.336 -36.5 -12.852 1 94.56 189 LYS A CA 1
ATOM 1545 C C . LYS A 1 189 ? -2.535 -36.844 -11.383 1 94.56 189 LYS A C 1
ATOM 1547 O O . LYS A 1 189 ? -3.395 -37.656 -11.039 1 94.56 189 LYS A O 1
ATOM 1552 N N . THR A 1 190 ? -1.77 -36.312 -10.555 1 96.25 190 THR A N 1
ATOM 1553 C CA . THR A 1 190 ? -1.837 -36.531 -9.117 1 96.25 190 THR A CA 1
ATOM 1554 C C . THR A 1 190 ? -3.145 -36 -8.539 1 96.25 190 THR A C 1
ATOM 1556 O O . THR A 1 190 ? -3.756 -36.656 -7.676 1 96.25 190 THR A O 1
ATOM 1559 N N . LEU A 1 191 ? -3.607 -34.844 -9.031 1 96.12 191 LEU A N 1
ATOM 1560 C CA . LEU A 1 191 ? -4.715 -34.125 -8.398 1 96.12 191 LEU A CA 1
ATOM 1561 C C . LEU A 1 191 ? -5.988 -34.25 -9.227 1 96.12 191 LEU A C 1
ATOM 1563 O O . LEU A 1 191 ? -7 -33.625 -8.93 1 96.12 191 LEU A O 1
ATOM 1567 N N . GLN A 1 192 ? -5.977 -35.094 -10.25 1 93.56 192 GLN A N 1
ATOM 1568 C CA . GLN A 1 192 ? -7.109 -35.219 -11.164 1 93.56 192 GLN A CA 1
ATOM 1569 C C . GLN A 1 192 ? -8.344 -35.75 -10.453 1 93.56 192 GLN A C 1
ATOM 1571 O O . GLN A 1 192 ? -9.469 -35.531 -10.883 1 93.56 192 GLN A O 1
ATOM 1576 N N . HIS A 1 193 ? -8.164 -36.5 -9.352 1 92.69 193 HIS A N 1
ATOM 1577 C CA . HIS A 1 193 ? -9.305 -37 -8.602 1 92.69 193 HIS A CA 1
ATOM 1578 C C . HIS A 1 193 ? -10.023 -35.875 -7.863 1 92.69 193 HIS A C 1
ATOM 1580 O O . HIS A 1 193 ? -11.172 -36.062 -7.438 1 92.69 193 HIS A O 1
ATOM 1586 N N . TRP A 1 194 ? -9.375 -34.75 -7.691 1 93.5 194 TRP A N 1
ATOM 1587 C CA . TRP A 1 194 ? -9.969 -33.594 -7.031 1 93.5 194 TRP A CA 1
ATOM 1588 C C . TRP A 1 194 ? -10.5 -32.594 -8.055 1 93.5 194 TRP A C 1
ATOM 1590 O O . TRP A 1 194 ? -11.641 -32.125 -7.953 1 93.5 194 TRP A O 1
ATOM 1600 N N . LEU A 1 195 ? -9.766 -32.312 -9.078 1 93.31 195 LEU A N 1
ATOM 1601 C CA . LEU A 1 195 ? -10.109 -31.281 -10.062 1 93.31 195 LEU A CA 1
ATOM 1602 C C . LEU A 1 195 ? -10.453 -31.922 -11.406 1 93.31 195 LEU A C 1
ATOM 1604 O O . LEU A 1 195 ? -9.57 -32.438 -12.094 1 93.31 195 LEU A O 1
ATOM 1608 N N . PRO A 1 196 ? -11.594 -31.797 -11.805 1 88.31 196 PRO A N 1
ATOM 1609 C CA . PRO A 1 196 ? -12 -32.406 -13.078 1 88.31 196 PRO A CA 1
ATOM 1610 C C . PRO A 1 196 ? -11.234 -31.844 -14.273 1 88.31 196 PRO A C 1
ATOM 1612 O O . PRO A 1 196 ? -11.008 -32.562 -15.25 1 88.31 196 PRO A O 1
ATOM 1615 N N . ASN A 1 197 ? -10.773 -30.625 -14.195 1 88.56 197 ASN A N 1
ATOM 1616 C CA . ASN A 1 197 ? -10.023 -29.984 -15.266 1 88.56 197 ASN A CA 1
ATOM 1617 C C . ASN A 1 197 ? -8.703 -30.703 -15.539 1 88.56 197 ASN A C 1
ATOM 1619 O O . ASN A 1 197 ? -8.117 -30.547 -16.609 1 88.56 197 ASN A O 1
ATOM 1623 N N . PHE A 1 198 ? -8.297 -31.453 -14.594 1 92.12 198 PHE A N 1
ATOM 1624 C CA . PHE A 1 198 ? -7.02 -32.156 -14.711 1 92.12 198 PHE A CA 1
ATOM 1625 C C . PHE A 1 198 ? -7.191 -33.5 -15.367 1 92.12 198 PHE A C 1
ATOM 1627 O O . PHE A 1 198 ? -6.211 -34.156 -15.719 1 92.12 198 PHE A O 1
ATOM 1634 N N . ASN A 1 199 ? -8.422 -33.906 -15.57 1 89.44 199 ASN A N 1
ATOM 1635 C CA . ASN A 1 199 ? -8.703 -35.188 -16.219 1 89.44 199 ASN A CA 1
ATOM 1636 C C . ASN A 1 199 ? -8.75 -35.031 -17.734 1 89.44 199 ASN A C 1
ATOM 1638 O O . ASN A 1 199 ? -9.812 -35.219 -18.344 1 89.44 199 ASN A O 1
ATOM 1642 N N . GLU A 1 200 ? -7.688 -34.938 -18.312 1 88.5 200 GLU A N 1
ATOM 1643 C CA . GLU A 1 200 ? -7.562 -34.781 -19.75 1 88.5 200 GLU A CA 1
ATOM 1644 C C . GLU A 1 200 ? -7.129 -36.094 -20.406 1 88.5 200 GLU A C 1
ATOM 1646 O O . GLU A 1 200 ? -6.66 -37 -19.734 1 88.5 200 GLU A O 1
ATOM 1651 N N . CYS A 1 201 ? -7.406 -36.094 -21.766 1 90.5 201 CYS A N 1
ATOM 1652 C CA . CYS A 1 201 ? -6.895 -37.25 -22.516 1 90.5 201 CYS A CA 1
ATOM 1653 C C . CYS A 1 201 ? -5.371 -37.281 -22.469 1 90.5 201 CYS A C 1
ATOM 1655 O O . CYS A 1 201 ? -4.711 -36.25 -22.5 1 90.5 201 CYS A O 1
ATOM 1657 N N . TRP A 1 202 ? -4.84 -38.531 -22.453 1 91.25 202 TRP A N 1
ATOM 1658 C CA . TRP A 1 202 ? -3.396 -38.688 -22.312 1 91.25 202 TRP A CA 1
ATOM 1659 C C . TRP A 1 202 ? -2.652 -38 -23.438 1 91.25 202 TRP A C 1
ATOM 1661 O O . TRP A 1 202 ? -1.586 -37.438 -23.234 1 91.25 202 TRP A O 1
ATOM 1671 N N . TRP A 1 203 ? -3.156 -38.094 -24.688 1 92.06 203 TRP A N 1
ATOM 1672 C CA . TRP A 1 203 ? -2.471 -37.5 -25.828 1 92.06 203 TRP A CA 1
ATOM 1673 C C . TRP A 1 203 ? -2.574 -36 -25.797 1 92.06 203 TRP A C 1
ATOM 1675 O O . TRP A 1 203 ? -1.725 -35.281 -26.359 1 92.06 203 TRP A O 1
ATOM 1685 N N . ASP A 1 204 ? -3.621 -35.469 -25.188 1 91.44 204 ASP A N 1
ATOM 1686 C CA . ASP A 1 204 ? -3.74 -34.031 -24.984 1 91.44 204 ASP A CA 1
ATOM 1687 C C . ASP A 1 204 ? -2.68 -33.531 -24.016 1 91.44 204 ASP A C 1
ATOM 1689 O O . ASP A 1 204 ? -1.991 -32.531 -24.281 1 91.44 204 ASP A O 1
ATOM 1693 N N . SER A 1 205 ? -2.496 -34.25 -22.953 1 92.31 205 SER A N 1
ATOM 1694 C CA . SER A 1 205 ? -1.575 -33.844 -21.891 1 92.31 205 SER A CA 1
ATOM 1695 C C . SER A 1 205 ? -0.124 -34.062 -22.312 1 92.31 205 SER A C 1
ATOM 1697 O O . SER A 1 205 ? 0.663 -33.125 -22.328 1 92.31 205 SER A O 1
ATOM 1699 N N . TRP A 1 206 ? 0.262 -35.188 -22.781 1 94.88 206 TRP A N 1
ATOM 1700 C CA . TRP A 1 206 ? 1.666 -35.531 -22.969 1 94.88 206 TRP A CA 1
ATOM 1701 C C . TRP A 1 206 ? 2.133 -35.219 -24.375 1 94.88 206 TRP A C 1
ATOM 1703 O O . TRP A 1 206 ? 3.277 -34.812 -24.578 1 94.88 206 TRP A O 1
ATOM 1713 N N . VAL A 1 207 ? 1.287 -35.344 -25.312 1 94.44 207 VAL A N 1
ATOM 1714 C CA . VAL A 1 207 ? 1.696 -35.094 -26.688 1 94.44 207 VAL A CA 1
ATOM 1715 C C . VAL A 1 207 ? 1.454 -33.625 -27.047 1 94.44 207 VAL A C 1
ATOM 1717 O O . VAL A 1 207 ? 2.4 -32.875 -27.312 1 94.44 207 VAL A O 1
ATOM 1720 N N . LEU A 1 208 ? 0.219 -33.219 -26.969 1 93.88 208 LEU A N 1
ATOM 1721 C CA . LEU A 1 208 ? -0.099 -31.875 -27.406 1 93.88 208 LEU A CA 1
ATOM 1722 C C . LEU A 1 208 ? 0.512 -30.844 -26.469 1 93.88 208 LEU A C 1
ATOM 1724 O O . LEU A 1 208 ? 1.245 -29.953 -26.922 1 93.88 208 LEU A O 1
ATOM 1728 N N . ASP A 1 209 ? 0.236 -30.953 -25.125 1 95.25 209 ASP A N 1
ATOM 1729 C CA . ASP A 1 209 ? 0.718 -29.938 -24.172 1 95.25 209 ASP A CA 1
ATOM 1730 C C . ASP A 1 209 ? 2.238 -30 -24.047 1 95.25 209 ASP A C 1
ATOM 1732 O O . ASP A 1 209 ? 2.932 -29.047 -24.406 1 95.25 209 ASP A O 1
ATOM 1736 N N . VAL A 1 210 ? 2.791 -31.125 -23.688 1 96.69 210 VAL A N 1
ATOM 1737 C CA . VAL A 1 210 ? 4.195 -31.219 -23.297 1 96.69 210 VAL A CA 1
ATOM 1738 C C . VAL A 1 210 ? 5.07 -31.312 -24.547 1 96.69 210 VAL A C 1
ATOM 1740 O O . VAL A 1 210 ? 5.918 -30.453 -24.781 1 96.69 210 VAL A O 1
ATOM 1743 N N . ALA A 1 211 ? 4.844 -32.281 -25.406 1 97.25 211 ALA A N 1
ATOM 1744 C CA . ALA A 1 211 ? 5.77 -32.625 -26.484 1 97.25 211 ALA A CA 1
ATOM 1745 C C . ALA A 1 211 ? 5.691 -31.594 -27.625 1 97.25 211 ALA A C 1
ATOM 1747 O O . ALA A 1 211 ? 6.66 -31.391 -28.359 1 97.25 211 ALA A O 1
ATOM 1748 N N . ILE A 1 212 ? 4.547 -30.906 -27.734 1 96.81 212 ILE A N 1
ATOM 1749 C CA . ILE A 1 212 ? 4.406 -30.016 -28.875 1 96.81 212 ILE A CA 1
ATOM 1750 C C . ILE A 1 212 ? 4.363 -28.562 -28.391 1 96.81 212 ILE A C 1
ATOM 1752 O O . ILE A 1 212 ? 5.332 -27.812 -28.562 1 96.81 212 ILE A O 1
ATOM 1756 N N . CYS A 1 213 ? 3.289 -28.219 -27.734 1 96.56 213 CYS A N 1
ATOM 1757 C CA . CYS A 1 213 ? 3.084 -26.812 -27.391 1 96.56 213 CYS A CA 1
ATOM 1758 C C . CYS A 1 213 ? 4.18 -26.297 -26.469 1 96.56 213 CYS A C 1
ATOM 1760 O O . CYS A 1 213 ? 4.82 -25.281 -26.75 1 96.56 213 CYS A O 1
ATOM 1762 N N . ASN A 1 214 ? 4.387 -26.984 -25.312 1 98.12 214 ASN A N 1
ATOM 1763 C CA . ASN A 1 214 ? 5.438 -26.578 -24.391 1 98.12 214 ASN A CA 1
ATOM 1764 C C . ASN A 1 214 ? 6.809 -26.578 -25.062 1 98.12 214 ASN A C 1
ATOM 1766 O O . ASN A 1 214 ? 7.602 -25.656 -24.875 1 98.12 214 ASN A O 1
ATOM 1770 N N . ALA A 1 215 ? 7.031 -27.625 -25.828 1 98.19 215 ALA A N 1
ATOM 1771 C CA . ALA A 1 215 ? 8.312 -27.734 -26.516 1 98.19 215 ALA A CA 1
ATOM 1772 C C . ALA A 1 215 ? 8.523 -26.562 -27.469 1 98.19 215 ALA A C 1
ATOM 1774 O O . ALA A 1 215 ? 9.594 -25.953 -27.484 1 98.19 215 ALA A O 1
ATOM 1775 N N . ILE A 1 216 ? 7.508 -26.25 -28.234 1 98 216 ILE A N 1
ATOM 1776 C CA . ILE A 1 216 ? 7.609 -25.109 -29.156 1 98 216 ILE A CA 1
ATOM 1777 C C . ILE A 1 216 ? 7.891 -23.844 -28.359 1 98 216 ILE A C 1
ATOM 1779 O O . ILE A 1 216 ? 8.781 -23.062 -28.719 1 98 216 ILE A O 1
ATOM 1783 N N . GLY A 1 217 ? 7.172 -23.656 -27.328 1 98.06 217 GLY A N 1
ATOM 1784 C CA . GLY A 1 217 ? 7.383 -22.484 -26.484 1 98.06 217 GLY A CA 1
ATOM 1785 C C . GLY A 1 217 ? 8.781 -22.422 -25.891 1 98.06 217 GLY A C 1
ATOM 1786 O O . GLY A 1 217 ? 9.43 -21.375 -25.953 1 98.06 217 GLY A O 1
ATOM 1787 N N . ILE A 1 218 ? 9.258 -23.469 -25.359 1 98.12 218 ILE A N 1
ATOM 1788 C CA . ILE A 1 218 ? 10.555 -23.531 -24.703 1 98.12 218 ILE A CA 1
ATOM 1789 C C . ILE A 1 218 ? 11.664 -23.25 -25.719 1 98.12 218 ILE A C 1
ATOM 1791 O O . ILE A 1 218 ? 12.508 -22.391 -25.5 1 98.12 218 ILE A O 1
ATOM 1795 N N . TYR A 1 219 ? 11.633 -23.922 -26.812 1 97.69 219 TYR A N 1
ATOM 1796 C CA . TYR A 1 219 ? 12.719 -23.812 -27.781 1 97.69 219 TYR A CA 1
ATOM 1797 C C . TYR A 1 219 ? 12.688 -22.453 -28.469 1 97.69 219 TYR A C 1
ATOM 1799 O O . TYR A 1 219 ? 13.734 -21.844 -28.703 1 97.69 219 TYR A O 1
ATOM 1807 N N . THR A 1 220 ? 11.5 -21.984 -28.828 1 97.12 220 THR A N 1
ATOM 1808 C CA . THR A 1 220 ? 11.43 -20.656 -29.438 1 97.12 220 THR A CA 1
ATOM 1809 C C . THR A 1 220 ? 11.781 -19.578 -28.422 1 97.12 220 THR A C 1
ATOM 1811 O O . THR A 1 220 ? 12.359 -18.547 -28.781 1 97.12 220 THR A O 1
ATOM 1814 N N . GLY A 1 221 ? 11.414 -19.766 -27.188 1 95.31 221 GLY A N 1
ATOM 1815 C CA . GLY A 1 221 ? 11.812 -18.828 -26.156 1 95.31 221 GLY A CA 1
ATOM 1816 C C . GLY A 1 221 ? 13.32 -18.781 -25.938 1 95.31 221 GLY A C 1
ATOM 1817 O O . GLY A 1 221 ? 13.906 -17.688 -25.859 1 95.31 221 GLY A O 1
ATOM 1818 N N . MET A 1 222 ? 13.891 -19.906 -25.891 1 94 222 MET A N 1
ATOM 1819 C CA . MET A 1 222 ? 15.336 -19.984 -25.719 1 94 222 MET A CA 1
ATOM 1820 C C . MET A 1 222 ? 16.047 -19.406 -26.938 1 94 222 MET A C 1
ATOM 1822 O O . MET A 1 222 ? 17.125 -18.797 -26.797 1 94 222 MET A O 1
ATOM 1826 N N . TRP A 1 223 ? 15.453 -19.656 -28.047 1 93.69 223 TRP A N 1
ATOM 1827 C CA . TRP A 1 223 ? 15.984 -19.031 -29.266 1 93.69 223 TRP A CA 1
ATOM 1828 C C . TRP A 1 223 ? 15.93 -17.516 -29.172 1 93.69 223 TRP A C 1
ATOM 1830 O O . TRP A 1 223 ? 16.875 -16.828 -29.578 1 93.69 223 TRP A O 1
ATOM 1840 N N . THR A 1 224 ? 14.883 -17 -28.734 1 89.94 224 THR A N 1
ATOM 1841 C CA . THR A 1 224 ? 14.727 -15.562 -28.562 1 89.94 224 THR A CA 1
ATOM 1842 C C . THR A 1 224 ? 15.797 -15.008 -27.625 1 89.94 224 THR A C 1
ATOM 1844 O O . THR A 1 224 ? 16.391 -13.969 -27.906 1 89.94 224 THR A O 1
ATOM 1847 N N . VAL A 1 225 ? 16.047 -15.672 -26.516 1 86.56 225 VAL A N 1
ATOM 1848 C CA . VAL A 1 225 ? 17.062 -15.273 -25.547 1 86.56 225 VAL A CA 1
ATOM 1849 C C . VAL A 1 225 ? 18.422 -15.234 -26.219 1 86.56 225 VAL A C 1
ATOM 1851 O O . VAL A 1 225 ? 19.172 -14.258 -26.062 1 86.56 225 VAL A O 1
ATOM 1854 N N . ARG A 1 226 ? 18.781 -16.266 -26.953 1 85.81 226 ARG A N 1
ATOM 1855 C CA . ARG A 1 226 ? 20.062 -16.344 -27.641 1 85.81 226 ARG A CA 1
ATOM 1856 C C . ARG A 1 226 ? 20.172 -15.258 -28.703 1 85.81 226 ARG A C 1
ATOM 1858 O O . ARG A 1 226 ? 21.25 -14.672 -28.906 1 85.81 226 ARG A O 1
ATOM 1865 N N . TYR A 1 227 ? 19.078 -15.086 -29.344 1 83 227 TYR A N 1
ATOM 1866 C CA . TYR A 1 227 ? 19.062 -14.086 -30.406 1 83 227 TYR A CA 1
ATOM 1867 C C . TYR A 1 227 ? 19.375 -12.703 -29.859 1 83 227 TYR A C 1
ATOM 1869 O O . TYR A 1 227 ? 20.219 -11.984 -30.406 1 83 227 TYR A O 1
ATOM 1877 N N . PHE A 1 228 ? 18.859 -12.32 -28.781 1 77.25 228 PHE A N 1
ATOM 1878 C CA . PHE A 1 228 ? 19.031 -10.977 -28.25 1 77.25 228 PHE A CA 1
ATOM 1879 C C . PHE A 1 228 ? 20.359 -10.867 -27.484 1 77.25 228 PHE A C 1
ATOM 1881 O O . PHE A 1 228 ? 20.938 -9.789 -27.375 1 77.25 228 PHE A O 1
ATOM 1888 N N . LYS A 1 229 ? 20.734 -11.906 -26.891 1 73.56 229 LYS A N 1
ATOM 1889 C CA . LYS A 1 229 ? 22.047 -11.906 -26.266 1 73.56 229 LYS A CA 1
ATOM 1890 C C . LYS A 1 229 ? 23.141 -11.609 -27.281 1 73.56 229 LYS A C 1
ATOM 1892 O O . LYS A 1 229 ? 24.109 -10.898 -26.969 1 73.56 229 LYS A O 1
ATOM 1897 N N . SER A 1 230 ? 23.109 -12.242 -28.375 1 63.72 230 SER A N 1
ATOM 1898 C CA . SER A 1 230 ? 24.125 -12.109 -29.422 1 63.72 230 SER A CA 1
ATOM 1899 C C . SER A 1 230 ? 24.109 -10.703 -30.016 1 63.72 230 SER A C 1
ATOM 1901 O O . SER A 1 230 ? 25.109 -10.25 -30.562 1 63.72 230 SER A O 1
ATOM 1903 N N . LYS A 1 231 ? 22.969 -10.102 -29.875 1 57.88 231 LYS A N 1
ATOM 1904 C CA . LYS A 1 231 ? 22.859 -8.773 -30.469 1 57.88 231 LYS A CA 1
ATOM 1905 C C . LYS A 1 231 ? 23.312 -7.691 -29.5 1 57.88 231 LYS A C 1
ATOM 1907 O O . LYS A 1 231 ? 22.812 -7.617 -28.375 1 57.88 231 LYS A O 1
ATOM 1912 N N . GLN A 1 232 ? 24.641 -7.699 -29.188 1 50.53 232 GLN A N 1
ATOM 1913 C CA . GLN A 1 232 ? 25.172 -6.574 -28.422 1 50.53 232 GLN A CA 1
ATOM 1914 C C . GLN A 1 232 ? 24.438 -5.281 -28.766 1 50.53 232 GLN A C 1
ATOM 1916 O O . GLN A 1 232 ? 24.844 -4.562 -29.688 1 50.53 232 GLN A O 1
ATOM 1921 N N . TYR A 1 233 ? 23.25 -5.371 -28.656 1 45.81 233 TYR A N 1
ATOM 1922 C CA . TYR A 1 233 ? 22.609 -4.156 -29.141 1 45.81 233 TYR A CA 1
ATOM 1923 C C . TYR A 1 233 ? 23.172 -2.924 -28.453 1 45.81 233 TYR A C 1
ATOM 1925 O O . TYR A 1 233 ? 23.266 -2.879 -27.219 1 45.81 233 TYR A O 1
ATOM 1933 N N . ASN A 1 234 ? 24.203 -2.295 -29.078 1 45.78 234 ASN A N 1
ATOM 1934 C CA . ASN A 1 234 ? 24.547 -0.933 -28.688 1 45.78 234 ASN A CA 1
ATOM 1935 C C . ASN A 1 234 ? 23.312 -0.066 -28.531 1 45.78 234 ASN A C 1
ATOM 1937 O O . ASN A 1 234 ? 22.672 0.298 -29.516 1 45.78 234 ASN A O 1
ATOM 1941 N N . TRP A 1 235 ? 22.734 -0.279 -27.453 1 51.38 235 TRP A N 1
ATOM 1942 C CA . TRP A 1 235 ? 21.547 0.515 -27.141 1 51.38 235 TRP A CA 1
ATOM 1943 C C . TRP A 1 235 ? 21.828 2.004 -27.312 1 51.38 235 TRP A C 1
ATOM 1945 O O . TRP A 1 235 ? 22.203 2.682 -26.359 1 51.38 235 TRP A O 1
ATOM 1955 N N . SER A 1 236 ? 22.266 2.348 -28.531 1 54.03 236 SER A N 1
ATOM 1956 C CA . SER A 1 236 ? 22.375 3.781 -28.797 1 54.03 236 SER A CA 1
ATOM 1957 C C . SER A 1 236 ? 21.031 4.484 -28.578 1 54.03 236 SER A C 1
ATOM 1959 O O . SER A 1 236 ? 19.969 3.869 -28.703 1 54.03 236 SER A O 1
ATOM 1961 N N . GLY A 1 237 ? 21.109 5.66 -27.969 1 58.25 237 GLY A N 1
ATOM 1962 C CA . GLY A 1 237 ? 19.953 6.496 -27.656 1 58.25 237 GLY A CA 1
ATOM 1963 C C . GLY A 1 237 ? 18.969 6.617 -28.797 1 58.25 237 GLY A C 1
ATOM 1964 O O . GLY A 1 237 ? 19.344 6.488 -29.969 1 58.25 237 GLY A O 1
ATOM 1965 N N . ILE A 1 238 ? 17.797 6.539 -28.609 1 61.34 238 ILE A N 1
ATOM 1966 C CA . ILE A 1 238 ? 16.719 6.68 -29.594 1 61.34 238 ILE A CA 1
ATOM 1967 C C . ILE A 1 238 ? 17.016 7.855 -30.516 1 61.34 238 ILE A C 1
ATOM 1969 O O . ILE A 1 238 ? 16.781 7.785 -31.719 1 61.34 238 ILE A O 1
ATOM 1973 N N . SER A 1 239 ? 17.672 8.852 -29.828 1 60.38 239 SER A N 1
ATOM 1974 C CA . SER A 1 239 ? 17.984 10.062 -30.594 1 60.38 239 SER A CA 1
ATOM 1975 C C . SER A 1 239 ? 19.094 9.82 -31.609 1 60.38 239 SER A C 1
ATOM 1977 O O . SER A 1 239 ? 19.25 10.586 -32.562 1 60.38 239 SER A O 1
ATOM 1979 N N . GLU A 1 240 ? 19.719 8.789 -31.391 1 61.94 240 GLU A N 1
ATOM 1980 C CA . GLU A 1 240 ? 20.859 8.539 -32.281 1 61.94 240 GLU A CA 1
ATOM 1981 C C . GLU A 1 240 ? 20.469 7.637 -33.438 1 61.94 240 GLU A C 1
ATOM 1983 O O . GLU A 1 240 ? 21.297 7.305 -34.281 1 61.94 240 GLU A O 1
ATOM 1988 N N . GLN A 1 241 ? 19.203 7.344 -33.406 1 60.81 241 GLN A N 1
ATOM 1989 C CA . GLN A 1 241 ? 18.766 6.434 -34.469 1 60.81 241 GLN A CA 1
ATOM 1990 C C . GLN A 1 241 ? 18.609 7.168 -35.781 1 60.81 241 GLN A C 1
ATOM 1992 O O . GLN A 1 241 ? 18.125 8.305 -35.812 1 60.81 241 GLN A O 1
ATOM 1997 N N . PRO A 1 242 ? 19.078 6.676 -36.812 1 64.06 242 PRO A N 1
ATOM 1998 C CA . PRO A 1 242 ? 19.156 7.363 -38.125 1 64.06 242 PRO A CA 1
ATOM 1999 C C . PRO A 1 242 ? 17.797 7.531 -38.781 1 64.06 242 PRO A C 1
ATOM 2001 O O . PRO A 1 242 ? 17.625 8.414 -39.625 1 64.06 242 PRO A O 1
ATOM 2004 N N . SER A 1 243 ? 16.719 6.633 -38.406 1 66.81 243 SER A N 1
ATOM 2005 C CA . SER A 1 243 ? 15.43 6.68 -39.062 1 66.81 243 SER A CA 1
ATOM 2006 C C . SER A 1 243 ? 14.289 6.488 -38.062 1 66.81 243 SER A C 1
ATOM 2008 O O . SER A 1 243 ? 14.508 6.008 -36.938 1 66.81 243 SER A O 1
ATOM 2010 N N . LEU A 1 244 ? 13.164 6.926 -38.438 1 65.75 244 LEU A N 1
ATOM 2011 C CA . LEU A 1 244 ? 11.969 6.805 -37.594 1 65.75 244 LEU A CA 1
ATOM 2012 C C . LEU A 1 244 ? 11.656 5.34 -37.312 1 65.75 244 LEU A C 1
ATOM 2014 O O . LEU A 1 244 ? 11.211 5.004 -36.219 1 65.75 244 LEU A O 1
ATOM 2018 N N . LEU A 1 245 ? 11.914 4.629 -38.344 1 64 245 LEU A N 1
ATOM 2019 C CA . LEU A 1 245 ? 11.68 3.201 -38.156 1 64 245 LEU A CA 1
ATOM 2020 C C . LEU A 1 245 ? 12.656 2.619 -37.156 1 64 245 LEU A C 1
ATOM 2022 O O . LEU A 1 245 ? 12.281 1.778 -36.312 1 64 245 LEU A O 1
ATOM 2026 N N . ALA A 1 246 ? 13.781 3.09 -37.188 1 62.19 246 ALA A N 1
ATOM 2027 C CA . ALA A 1 246 ? 14.797 2.646 -36.219 1 62.19 246 ALA A CA 1
ATOM 2028 C C . ALA A 1 246 ? 14.461 3.119 -34.812 1 62.19 246 ALA A C 1
ATOM 2030 O O . ALA A 1 246 ? 14.711 2.402 -33.844 1 62.19 246 ALA A O 1
ATOM 2031 N N . MET A 1 247 ? 13.883 4.219 -34.875 1 62.97 247 MET A N 1
ATOM 2032 C CA . MET A 1 247 ? 13.461 4.762 -33.594 1 62.97 247 MET A CA 1
ATOM 2033 C C . MET A 1 247 ? 12.344 3.924 -32.969 1 62.97 247 MET A C 1
ATOM 2035 O O . MET A 1 247 ? 12.359 3.637 -31.781 1 62.97 247 MET A O 1
ATOM 2039 N N . ALA A 1 248 ? 11.477 3.58 -33.812 1 61.69 248 ALA A N 1
ATOM 2040 C CA . ALA A 1 248 ? 10.359 2.754 -33.344 1 61.69 248 ALA A CA 1
ATOM 2041 C C . ALA A 1 248 ? 10.844 1.386 -32.875 1 61.69 248 ALA A C 1
ATOM 2043 O O . ALA A 1 248 ? 10.406 0.888 -31.844 1 61.69 248 ALA A O 1
ATOM 2044 N N . LYS A 1 249 ? 11.648 0.861 -33.719 1 62.09 249 LYS A N 1
ATOM 2045 C CA . LYS A 1 249 ? 12.211 -0.434 -33.344 1 62.09 249 LYS A CA 1
ATOM 2046 C C . LYS A 1 24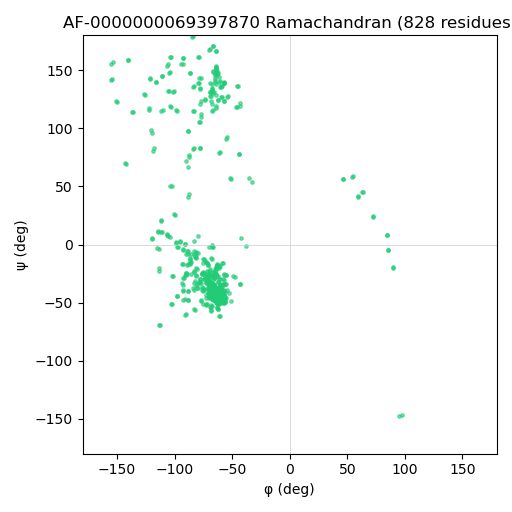9 ? 12.961 -0.341 -32.031 1 62.09 249 LYS A C 1
ATOM 2048 O O . LYS A 1 249 ? 12.812 -1.2 -31.156 1 62.09 249 LYS A O 1
ATOM 2053 N N . ARG A 1 250 ? 13.68 0.729 -31.953 1 63.06 250 ARG A N 1
ATOM 2054 C CA . ARG A 1 250 ? 14.438 0.941 -30.719 1 63.06 250 ARG A CA 1
ATOM 2055 C C . ARG A 1 250 ? 13.5 1.161 -29.547 1 63.06 250 ARG A C 1
ATOM 2057 O O . ARG A 1 250 ? 13.766 0.682 -28.438 1 63.06 250 ARG A O 1
ATOM 2064 N N . SER A 1 251 ? 12.453 1.787 -29.828 1 60.75 251 SER A N 1
ATOM 2065 C CA . SER A 1 251 ? 11.477 2.039 -28.781 1 60.75 251 SER A CA 1
ATOM 2066 C C . SER A 1 251 ? 10.828 0.742 -28.297 1 60.75 251 SER A C 1
ATOM 2068 O O . SER A 1 251 ? 10.602 0.554 -27.109 1 60.75 251 SER A O 1
ATOM 2070 N N . LEU A 1 252 ? 10.648 -0.124 -29.266 1 57 252 LEU A N 1
ATOM 2071 C CA . LEU A 1 252 ? 10.039 -1.405 -28.922 1 57 252 LEU A CA 1
ATOM 2072 C C . LEU A 1 252 ? 11.008 -2.285 -28.156 1 57 252 LEU A C 1
ATOM 2074 O O . LEU A 1 252 ? 10.609 -3.014 -27.234 1 57 252 LEU A O 1
ATOM 2078 N N . LEU A 1 253 ? 12.227 -2.045 -28.562 1 59.47 253 LEU A N 1
ATOM 2079 C CA . LEU A 1 253 ? 13.242 -2.867 -27.922 1 59.47 253 LEU A CA 1
ATOM 2080 C C . LEU A 1 253 ? 13.469 -2.422 -26.469 1 59.47 253 LEU A C 1
ATOM 2082 O O . LEU A 1 253 ? 14.023 -3.17 -25.672 1 59.47 253 LEU A O 1
ATOM 2086 N N . GLN A 1 254 ? 12.961 -1.271 -26.281 1 57.53 254 GLN A N 1
ATOM 2087 C CA . GLN A 1 254 ? 13.031 -0.761 -24.906 1 57.53 254 GLN A CA 1
ATOM 2088 C C . GLN A 1 254 ? 12.25 -1.652 -23.953 1 57.53 254 GLN A C 1
ATOM 2090 O O . GLN A 1 254 ? 12.539 -1.683 -22.75 1 57.53 254 GLN A O 1
ATOM 2095 N N . PHE A 1 255 ? 11.438 -2.398 -24.531 1 55.25 255 PHE A N 1
ATOM 2096 C CA . PHE A 1 255 ? 10.594 -3.248 -23.703 1 55.25 255 PHE A CA 1
ATOM 2097 C C . PHE A 1 255 ? 11.25 -4.602 -23.469 1 55.25 255 PHE A C 1
ATOM 2099 O O . PHE A 1 255 ? 10.719 -5.441 -22.734 1 55.25 255 PHE A O 1
ATOM 2106 N N . THR A 1 256 ? 12.383 -4.648 -24.062 1 54.91 256 THR A N 1
ATOM 2107 C CA . THR A 1 256 ? 13.148 -5.863 -23.797 1 54.91 256 THR A CA 1
ATOM 2108 C C . THR A 1 256 ? 14.117 -5.656 -22.641 1 54.91 256 THR A C 1
ATOM 2110 O O . THR A 1 256 ? 14.445 -4.52 -22.281 1 54.91 256 THR A O 1
ATOM 2113 N N . PRO A 1 257 ? 14.453 -6.742 -22.016 1 58.44 257 PRO A N 1
ATOM 2114 C CA . PRO A 1 257 ? 15.406 -6.621 -20.906 1 58.44 257 PRO A CA 1
ATOM 2115 C C . PRO A 1 257 ? 16.719 -5.973 -21.328 1 58.44 257 PRO A C 1
ATOM 2117 O O . PRO A 1 257 ? 17.141 -6.121 -22.469 1 58.44 257 PRO A O 1
ATOM 2120 N N . HIS A 1 258 ? 17.234 -5.113 -20.5 1 57.91 258 HIS A N 1
ATOM 2121 C CA . HIS A 1 258 ? 18.5 -4.461 -20.75 1 57.91 258 HIS A CA 1
ATOM 2122 C C . HIS A 1 258 ? 19.625 -5.484 -20.953 1 57.91 258 HIS A C 1
ATOM 2124 O O . HIS A 1 258 ? 20.5 -5.301 -21.797 1 57.91 258 HIS A O 1
ATOM 2130 N N . SER A 1 259 ? 19.672 -6.523 -20.109 1 60.28 259 SER A N 1
ATOM 2131 C CA . SER A 1 259 ? 20.688 -7.555 -20.266 1 60.28 259 SER A CA 1
ATOM 2132 C C . SER A 1 259 ? 20.062 -8.93 -20.438 1 60.28 259 SER A C 1
ATOM 2134 O O . SER A 1 259 ? 19.062 -9.258 -19.797 1 60.28 259 SER A O 1
ATOM 2136 N N . TRP A 1 260 ? 20.359 -9.375 -21.547 1 64.75 260 TRP A N 1
ATOM 2137 C CA . TRP A 1 260 ? 19.969 -10.758 -21.812 1 64.75 260 TRP A CA 1
ATOM 2138 C C . TRP A 1 260 ? 21.062 -11.727 -21.359 1 64.75 260 TRP A C 1
ATOM 2140 O O . TRP A 1 260 ? 21.359 -12.695 -22.062 1 64.75 260 TRP A O 1
ATOM 2150 N N . ASP A 1 261 ? 21.578 -11.266 -20.109 1 63.47 261 ASP A N 1
ATOM 2151 C CA . ASP A 1 261 ? 22.656 -12.07 -19.547 1 63.47 261 ASP A CA 1
ATOM 2152 C C . ASP A 1 261 ? 22.203 -13.5 -19.281 1 63.47 261 ASP A C 1
ATOM 2154 O O . ASP A 1 261 ? 21.047 -13.734 -18.938 1 63.47 261 ASP A O 1
ATOM 2158 N N . HIS A 1 262 ? 23.062 -14.273 -19.562 1 70.75 262 HIS A N 1
ATOM 2159 C CA . HIS A 1 262 ? 22.891 -15.695 -19.281 1 70.75 262 HIS A CA 1
ATOM 2160 C C . HIS A 1 262 ? 22.891 -15.961 -17.781 1 70.75 262 HIS A C 1
ATOM 2162 O O . HIS A 1 262 ? 23.703 -15.391 -17.047 1 70.75 262 HIS A O 1
ATOM 2168 N N . PHE A 1 263 ? 21.797 -16.578 -17.344 1 83.75 263 PHE A N 1
ATOM 2169 C CA . PHE A 1 263 ? 21.828 -17.125 -15.984 1 83.75 263 PHE A CA 1
ATOM 2170 C C . PHE A 1 263 ? 22.578 -18.453 -15.938 1 83.75 263 PHE A C 1
ATOM 2172 O O . PHE A 1 263 ? 22.125 -19.438 -16.531 1 83.75 263 PHE A O 1
ATOM 2179 N N . ASP A 1 264 ? 23.688 -18.422 -15.445 1 88.69 264 ASP A N 1
ATOM 2180 C CA . ASP A 1 264 ? 24.406 -19.672 -15.242 1 88.69 264 ASP A CA 1
ATOM 2181 C C . ASP A 1 264 ? 23.984 -20.344 -13.938 1 88.69 264 ASP A C 1
ATOM 2183 O O . ASP A 1 264 ? 24.688 -20.25 -12.93 1 88.69 264 ASP A O 1
ATOM 2187 N N . TRP A 1 265 ? 22.922 -21.031 -14.039 1 92.5 265 TRP A N 1
ATOM 2188 C CA . TRP A 1 265 ? 22.281 -21.609 -12.852 1 92.5 265 TRP A CA 1
ATOM 2189 C C . TRP A 1 265 ? 23.172 -22.672 -12.219 1 92.5 265 TRP A C 1
ATOM 2191 O O . TRP A 1 265 ? 23.125 -22.875 -11 1 92.5 265 TRP A O 1
ATOM 2201 N N . GLN A 1 266 ? 24.031 -23.391 -12.938 1 92.38 266 GLN A N 1
ATOM 2202 C CA . GLN A 1 266 ? 24.922 -24.438 -12.461 1 92.38 266 GLN A CA 1
ATOM 2203 C C . GLN A 1 266 ? 24.172 -25.406 -11.531 1 92.38 266 GLN A C 1
ATOM 2205 O O . GLN A 1 266 ? 24.625 -25.672 -10.422 1 92.38 266 GLN A O 1
ATOM 2210 N N . ILE A 1 267 ? 23.109 -25.969 -12.031 1 94 267 ILE A N 1
ATOM 2211 C CA . ILE A 1 267 ? 22.109 -26.688 -11.258 1 94 267 ILE A CA 1
ATOM 2212 C C . ILE A 1 267 ? 22.766 -27.875 -10.555 1 94 267 ILE A C 1
ATOM 2214 O O . ILE A 1 267 ? 22.453 -28.172 -9.398 1 94 267 ILE A O 1
ATOM 2218 N N . PHE A 1 268 ? 23.75 -28.516 -11.148 1 93.69 268 PHE A N 1
ATOM 2219 C CA . PHE A 1 268 ? 24.266 -29.766 -10.602 1 93.69 268 PHE A CA 1
ATOM 2220 C C . PHE A 1 268 ? 25.688 -29.578 -10.078 1 93.69 268 PHE A C 1
ATOM 2222 O O . PHE A 1 268 ? 26.453 -30.547 -9.984 1 93.69 268 PHE A O 1
ATOM 2229 N N . SER A 1 269 ? 26.078 -28.359 -9.789 1 93.25 269 SER A N 1
ATOM 2230 C CA . SER A 1 269 ? 27.406 -28.078 -9.258 1 93.25 269 SER A CA 1
ATOM 2231 C C . SER A 1 269 ? 27.531 -28.578 -7.824 1 93.25 269 SER A C 1
ATOM 2233 O O . SER A 1 269 ? 28.625 -29.016 -7.406 1 93.25 269 SER A O 1
ATOM 2235 N N . SER A 1 270 ? 26.516 -28.484 -7.051 1 94.88 270 SER A N 1
ATOM 2236 C CA . SER A 1 270 ? 26.453 -29 -5.68 1 94.88 270 SER A CA 1
ATOM 2237 C C . SER A 1 270 ? 25.016 -29.312 -5.281 1 94.88 270 SER A C 1
ATOM 2239 O O . SER A 1 270 ? 24.062 -28.828 -5.906 1 94.88 270 SER A O 1
ATOM 2241 N N . PRO A 1 271 ? 24.875 -30.188 -4.293 1 95.31 271 PRO A N 1
ATOM 2242 C CA . PRO A 1 271 ? 23.516 -30.453 -3.818 1 95.31 271 PRO A CA 1
ATOM 2243 C C . PRO A 1 271 ? 22.797 -29.203 -3.342 1 95.31 271 PRO A C 1
ATOM 2245 O O . PRO A 1 271 ? 21.594 -29.031 -3.6 1 95.31 271 PRO A O 1
ATOM 2248 N N . LYS A 1 272 ? 23.484 -28.375 -2.695 1 94.88 272 LYS A N 1
ATOM 2249 C CA . LYS A 1 272 ? 22.891 -27.125 -2.215 1 94.88 272 LYS A CA 1
ATOM 2250 C C . LYS A 1 272 ? 22.406 -26.266 -3.377 1 94.88 272 LYS A C 1
ATOM 2252 O O . LYS A 1 272 ? 21.281 -25.75 -3.352 1 94.88 272 LYS A O 1
ATOM 2257 N N . ARG A 1 273 ? 23.203 -26.062 -4.328 1 94.19 273 ARG A N 1
ATOM 2258 C CA . ARG A 1 273 ? 22.859 -25.266 -5.5 1 94.19 273 ARG A CA 1
ATOM 2259 C C . ARG A 1 273 ? 21.656 -25.859 -6.234 1 94.19 273 ARG A C 1
ATOM 2261 O O . ARG A 1 273 ? 20.812 -25.141 -6.75 1 94.19 273 ARG A O 1
ATOM 2268 N N . CYS A 1 274 ? 21.688 -27.188 -6.258 1 96.06 274 CYS A N 1
ATOM 2269 C CA . CYS A 1 274 ? 20.562 -27.875 -6.898 1 96.06 274 CYS A CA 1
ATOM 2270 C C . CYS A 1 274 ? 19.25 -27.531 -6.211 1 96.06 274 CYS A C 1
ATOM 2272 O O . CYS A 1 274 ? 18.281 -27.172 -6.871 1 96.06 274 CYS A O 1
ATOM 2274 N N . VAL A 1 275 ? 19.234 -27.578 -4.93 1 96.12 275 VAL A N 1
ATOM 2275 C CA . VAL A 1 275 ? 18.031 -27.266 -4.156 1 96.12 275 VAL A CA 1
ATOM 2276 C C . VAL A 1 275 ? 17.672 -25.797 -4.363 1 96.12 275 VAL A C 1
ATOM 2278 O O . VAL A 1 275 ? 16.5 -25.453 -4.516 1 96.12 275 VAL A O 1
ATOM 2281 N N . GLN A 1 276 ? 18.594 -24.953 -4.406 1 95.38 276 GLN A N 1
ATOM 2282 C CA . GLN A 1 276 ? 18.375 -23.531 -4.613 1 95.38 276 GLN A CA 1
ATOM 2283 C C . GLN A 1 276 ? 17.766 -23.266 -5.98 1 95.38 276 GLN A C 1
ATOM 2285 O O . GLN A 1 276 ? 16.891 -22.406 -6.113 1 95.38 276 GLN A O 1
ATOM 2290 N N . CYS A 1 277 ? 18.219 -23.969 -6.918 1 94.81 277 CYS A N 1
ATOM 2291 C CA . CYS A 1 277 ? 17.719 -23.781 -8.273 1 94.81 277 CYS A CA 1
ATOM 2292 C C . CYS A 1 277 ? 16.297 -24.297 -8.414 1 94.81 277 CYS A C 1
ATOM 2294 O O . CYS A 1 277 ? 15.5 -23.75 -9.18 1 94.81 277 CYS A O 1
ATOM 2296 N N . PHE A 1 278 ? 15.953 -25.281 -7.664 1 95.88 278 PHE A N 1
ATOM 2297 C CA . PHE A 1 278 ? 14.633 -25.875 -7.832 1 95.88 278 PHE A CA 1
ATOM 2298 C C . PHE A 1 278 ? 13.617 -25.234 -6.895 1 95.88 278 PHE A C 1
ATOM 2300 O O . PHE A 1 278 ? 12.422 -25.516 -6.98 1 95.88 278 PHE A O 1
ATOM 2307 N N . PHE A 1 279 ? 14.062 -24.344 -6.047 1 95.94 279 PHE A N 1
ATOM 2308 C CA . PHE A 1 279 ? 13.133 -23.625 -5.188 1 95.94 279 PHE A CA 1
ATOM 2309 C C . PHE A 1 279 ? 12.172 -22.781 -6.02 1 95.94 279 PHE A C 1
ATOM 2311 O O . PHE A 1 279 ? 10.953 -22.891 -5.879 1 95.94 279 PHE A O 1
ATOM 2318 N N . PRO A 1 280 ? 12.672 -21.891 -6.918 1 96 280 PRO A N 1
ATOM 2319 C CA . PRO A 1 280 ? 11.734 -21.125 -7.746 1 96 280 PRO A CA 1
ATOM 2320 C C . PRO A 1 280 ? 10.867 -22.016 -8.633 1 96 280 PRO A C 1
ATOM 2322 O O . PRO A 1 280 ? 9.727 -21.672 -8.945 1 96 280 PRO A O 1
ATOM 2325 N N . VAL A 1 281 ? 11.391 -23.156 -9.031 1 96.69 281 VAL A N 1
ATOM 2326 C CA . VAL A 1 281 ? 10.602 -24.125 -9.781 1 96.69 281 VAL A CA 1
ATOM 2327 C C . VAL A 1 281 ? 9.391 -24.562 -8.953 1 96.69 281 VAL A C 1
ATOM 2329 O O . VAL A 1 281 ? 8.273 -24.625 -9.469 1 96.69 281 VAL A O 1
ATOM 2332 N N . GLY A 1 282 ? 9.656 -24.844 -7.699 1 97.19 282 GLY A N 1
ATOM 2333 C CA . GLY A 1 282 ? 8.562 -25.188 -6.805 1 97.19 282 GLY A CA 1
ATOM 2334 C C . GLY A 1 282 ? 7.531 -24.078 -6.68 1 97.19 282 GLY A C 1
ATOM 2335 O O . GLY A 1 282 ? 6.328 -24.344 -6.676 1 97.19 282 GLY A O 1
ATOM 2336 N N . ILE A 1 283 ? 7.965 -22.859 -6.602 1 97.31 283 ILE A N 1
ATOM 2337 C CA . ILE A 1 283 ? 7.074 -21.703 -6.469 1 97.31 283 ILE A CA 1
ATOM 2338 C C . ILE A 1 283 ? 6.238 -21.562 -7.738 1 97.31 283 ILE A C 1
ATOM 2340 O O . ILE A 1 283 ? 5.035 -21.281 -7.672 1 97.31 283 ILE A O 1
ATOM 2344 N N . ILE A 1 284 ? 6.859 -21.703 -8.867 1 97.38 284 ILE A N 1
ATOM 2345 C CA . ILE A 1 284 ? 6.156 -21.594 -10.141 1 97.38 284 ILE A CA 1
ATOM 2346 C C . ILE A 1 284 ? 5.09 -22.688 -10.242 1 97.38 284 ILE A C 1
ATOM 2348 O O . ILE A 1 284 ? 3.955 -22.422 -10.641 1 97.38 284 ILE A O 1
ATOM 2352 N N . LEU A 1 285 ? 5.453 -23.906 -9.883 1 97.5 285 LEU A N 1
ATOM 2353 C CA . LEU A 1 285 ? 4.488 -25 -9.891 1 97.5 285 LEU A CA 1
ATOM 2354 C C . LEU A 1 285 ? 3.324 -24.703 -8.953 1 97.5 285 LEU A C 1
ATOM 2356 O O . LEU A 1 285 ? 2.174 -25.016 -9.258 1 97.5 285 LEU A O 1
ATOM 2360 N N . LEU A 1 286 ? 3.641 -24.094 -7.832 1 97.5 286 LEU A N 1
ATOM 2361 C CA . LEU A 1 286 ? 2.592 -23.734 -6.887 1 97.5 286 LEU A CA 1
ATOM 2362 C C . LEU A 1 286 ? 1.616 -22.734 -7.52 1 97.5 286 LEU A C 1
ATOM 2364 O O . LEU A 1 286 ? 0.4 -22.891 -7.387 1 97.5 286 LEU A O 1
ATOM 2368 N N . PHE A 1 287 ? 2.131 -21.734 -8.219 1 97.75 287 PHE A N 1
ATOM 2369 C CA . PHE A 1 287 ? 1.278 -20.766 -8.891 1 97.75 287 PHE A CA 1
ATOM 2370 C C . PHE A 1 287 ? 0.4 -21.453 -9.93 1 97.75 287 PHE A C 1
ATOM 2372 O O . PHE A 1 287 ? -0.77 -21.094 -10.094 1 97.75 287 PHE A O 1
ATOM 2379 N N . GLU A 1 288 ? 0.989 -22.406 -10.648 1 96.25 288 GLU A N 1
ATOM 2380 C CA . GLU A 1 288 ? 0.244 -23.109 -11.688 1 96.25 288 GLU A CA 1
ATOM 2381 C C . GLU A 1 288 ? -0.889 -23.938 -11.094 1 96.25 288 GLU A C 1
ATOM 2383 O O . GLU A 1 288 ? -2.016 -23.906 -11.594 1 96.25 288 GLU A O 1
ATOM 2388 N N . VAL A 1 289 ? -0.586 -24.625 -10.047 1 97.31 289 VAL A N 1
ATOM 2389 C CA . VAL A 1 289 ? -1.605 -25.438 -9.391 1 97.31 289 VAL A CA 1
ATOM 2390 C C . VAL A 1 289 ? -2.666 -24.516 -8.773 1 97.31 289 VAL A C 1
ATOM 2392 O O . VAL A 1 289 ? -3.867 -24.766 -8.922 1 97.31 289 VAL A O 1
ATOM 2395 N N . ASN A 1 290 ? -2.238 -23.469 -8.117 1 97.69 290 ASN A N 1
ATOM 2396 C CA . ASN A 1 290 ? -3.16 -22.516 -7.492 1 97.69 290 ASN A CA 1
ATOM 2397 C C . ASN A 1 290 ? -4.121 -21.922 -8.508 1 97.69 290 ASN A C 1
ATOM 2399 O O . ASN A 1 290 ? -5.273 -21.625 -8.188 1 97.69 290 ASN A O 1
ATOM 2403 N N . HIS A 1 291 ? -3.617 -21.734 -9.695 1 96.06 291 HIS A N 1
ATOM 2404 C CA . HIS A 1 291 ? -4.457 -21.172 -10.742 1 96.06 291 HIS A CA 1
ATOM 2405 C C . HIS A 1 291 ? -5.727 -21.984 -10.938 1 96.06 291 HIS A C 1
ATOM 2407 O O . HIS A 1 291 ? -6.828 -21.438 -10.977 1 96.06 291 HIS A O 1
ATOM 2413 N N . PHE A 1 292 ? -5.625 -23.25 -11 1 95.5 292 PHE A N 1
ATOM 2414 C CA . PHE A 1 292 ? -6.758 -24.141 -11.25 1 95.5 292 PHE A CA 1
ATOM 2415 C C . PHE A 1 292 ? -7.629 -24.266 -10.008 1 95.5 292 PHE A C 1
ATOM 2417 O O . PHE A 1 292 ? -8.859 -24.266 -10.102 1 95.5 292 PHE A O 1
ATOM 2424 N N . PHE A 1 293 ? -6.98 -24.344 -8.891 1 97.12 293 PHE A N 1
ATOM 2425 C CA . PHE A 1 293 ? -7.75 -24.453 -7.66 1 97.12 293 PHE A CA 1
ATOM 2426 C C . PHE A 1 293 ? -8.539 -23.188 -7.387 1 97.12 293 PHE A C 1
ATOM 2428 O O . PHE A 1 293 ? -9.703 -23.25 -6.992 1 97.12 293 PHE A O 1
ATOM 2435 N N . LEU A 1 294 ? -7.949 -22.031 -7.582 1 97.69 294 LEU A N 1
ATOM 2436 C CA . LEU A 1 294 ? -8.617 -20.75 -7.328 1 97.69 294 LEU A CA 1
ATOM 2437 C C . LEU A 1 294 ? -9.852 -20.609 -8.219 1 97.69 294 LEU A C 1
ATOM 2439 O O . LEU A 1 294 ? -10.922 -20.219 -7.738 1 97.69 294 LEU A O 1
ATOM 2443 N N . LYS A 1 295 ? -9.711 -20.906 -9.461 1 95.44 295 LYS A N 1
ATOM 2444 C CA . LYS A 1 295 ? -10.852 -20.828 -10.375 1 95.44 295 LYS A CA 1
ATOM 2445 C C . LYS A 1 295 ? -11.984 -21.75 -9.922 1 95.44 295 LYS A C 1
ATOM 2447 O O . LYS A 1 295 ? -13.156 -21.375 -9.992 1 95.44 295 LYS A O 1
ATOM 2452 N N . PHE A 1 296 ? -11.578 -22.891 -9.516 1 95.31 296 PHE A N 1
ATOM 2453 C CA . PHE A 1 296 ? -12.555 -23.906 -9.117 1 95.31 296 PHE A CA 1
ATOM 2454 C C . PHE A 1 296 ? -13.281 -23.484 -7.844 1 95.31 296 PHE A C 1
ATOM 2456 O O . PHE A 1 296 ? -14.508 -23.438 -7.812 1 95.31 296 PHE A O 1
ATOM 2463 N N . VAL A 1 297 ? -12.555 -23.156 -6.832 1 97.06 297 VAL A N 1
ATOM 2464 C CA . VAL A 1 297 ? -13.156 -22.922 -5.52 1 97.06 297 VAL A CA 1
ATOM 2465 C C . VAL A 1 297 ? -13.906 -21.594 -5.523 1 97.06 297 VAL A C 1
ATOM 2467 O O . VAL A 1 297 ? -14.867 -21.422 -4.773 1 97.06 297 VAL A O 1
ATOM 2470 N N . LEU A 1 298 ? -13.547 -20.641 -6.348 1 98.12 298 LEU A N 1
ATOM 2471 C CA . LEU A 1 298 ? -14.172 -19.312 -6.375 1 98.12 298 LEU A CA 1
ATOM 2472 C C . LEU A 1 298 ? -15.227 -19.234 -7.477 1 98.12 298 LEU A C 1
ATOM 2474 O O . LEU A 1 298 ? -15.836 -18.188 -7.684 1 98.12 298 LEU A O 1
ATOM 2478 N N . TRP A 1 299 ? -15.375 -20.266 -8.219 1 97.19 299 TRP A N 1
ATOM 2479 C CA . TRP A 1 299 ? -16.391 -20.375 -9.258 1 97.19 299 TRP A CA 1
ATOM 2480 C C . TRP A 1 299 ? -16.156 -19.344 -10.359 1 97.19 299 TRP A C 1
ATOM 2482 O O . TRP A 1 299 ? -17.078 -18.641 -10.773 1 97.19 299 TRP A O 1
ATOM 2492 N N . VAL A 1 300 ? -14.906 -19.234 -10.773 1 97.06 300 VAL A N 1
ATOM 2493 C CA . VAL A 1 300 ? -14.555 -18.328 -11.867 1 97.06 300 VAL A CA 1
ATOM 2494 C C . VAL A 1 300 ? -14.445 -19.125 -13.172 1 97.06 300 VAL A C 1
ATOM 2496 O O . VAL A 1 300 ? -13.562 -19.969 -13.32 1 97.06 300 VAL A O 1
ATOM 2499 N N . PRO A 1 301 ? -15.312 -18.844 -14.109 1 94.31 301 PRO A N 1
ATOM 2500 C CA . PRO A 1 301 ? -15.242 -19.578 -15.375 1 94.31 301 PRO A CA 1
ATOM 2501 C C . PRO A 1 301 ? -13.93 -19.328 -16.125 1 94.31 301 PRO A C 1
ATOM 2503 O O . PRO A 1 301 ? -13.383 -18.234 -16.062 1 94.31 301 PRO A O 1
ATOM 2506 N N . PRO A 1 302 ? -13.414 -20.328 -16.875 1 88.62 302 PRO A N 1
ATOM 2507 C CA . PRO A 1 302 ? -12.133 -20.219 -17.578 1 88.62 302 PRO A CA 1
ATOM 2508 C C . PRO A 1 302 ? -12.102 -19.031 -18.547 1 88.62 302 PRO A C 1
ATOM 2510 O O . PRO A 1 302 ? -11.039 -18.469 -18.812 1 88.62 302 PRO A O 1
ATOM 2513 N N . SER A 1 303 ? -13.281 -18.625 -19.031 1 89.81 303 SER A N 1
ATOM 2514 C CA . SER A 1 303 ? -13.328 -17.578 -20.047 1 89.81 303 SER A CA 1
ATOM 2515 C C . SER A 1 303 ? -13.336 -16.188 -19.391 1 89.81 303 SER A C 1
ATOM 2517 O O . SER A 1 303 ? -13.188 -15.18 -20.094 1 89.81 303 SER A O 1
ATOM 2519 N N . ASN A 1 304 ? -13.547 -16.172 -18.094 1 95.12 304 ASN A N 1
ATOM 2520 C CA . ASN A 1 304 ? -13.594 -14.867 -17.438 1 95.12 304 ASN A CA 1
ATOM 2521 C C . ASN A 1 304 ? -12.242 -14.156 -17.516 1 95.12 304 ASN A C 1
ATOM 2523 O O . ASN A 1 304 ? -11.195 -14.766 -17.297 1 95.12 304 ASN A O 1
ATOM 2527 N N . PRO A 1 305 ? -12.203 -12.867 -17.75 1 95.44 305 PRO A N 1
ATOM 2528 C CA . PRO A 1 305 ? -10.961 -12.109 -17.938 1 95.44 305 PRO A CA 1
ATOM 2529 C C . PRO A 1 305 ? -10.102 -12.086 -16.672 1 95.44 305 PRO A C 1
ATOM 2531 O O . PRO A 1 305 ? -8.898 -11.828 -16.75 1 95.44 305 PRO A O 1
ATOM 2534 N N . LEU A 1 306 ? -10.656 -12.328 -15.523 1 96.06 306 LEU A N 1
ATOM 2535 C CA . LEU A 1 306 ? -9.883 -12.352 -14.289 1 96.06 306 LEU A CA 1
ATOM 2536 C C . LEU A 1 306 ? -8.734 -13.352 -14.391 1 96.06 306 LEU A C 1
ATOM 2538 O O . LEU A 1 306 ? -7.66 -13.133 -13.82 1 96.06 306 LEU A O 1
ATOM 2542 N N . ASN A 1 307 ? -8.977 -14.445 -15.125 1 93.94 307 ASN A N 1
ATOM 2543 C CA . ASN A 1 307 ? -7.934 -15.445 -15.32 1 93.94 307 ASN A CA 1
ATOM 2544 C C . ASN A 1 307 ? -6.781 -14.891 -16.156 1 93.94 307 ASN A C 1
ATOM 2546 O O . ASN A 1 307 ? -5.613 -15.109 -15.828 1 93.94 307 ASN A O 1
ATOM 2550 N N . THR A 1 308 ? -7.141 -14.172 -17.156 1 92.44 308 THR A N 1
ATOM 2551 C CA . THR A 1 308 ? -6.129 -13.57 -18.016 1 92.44 308 THR A CA 1
ATOM 2552 C C . THR A 1 308 ? -5.352 -12.484 -17.281 1 92.44 308 THR A C 1
ATOM 2554 O O . THR A 1 308 ? -4.129 -12.406 -17.391 1 92.44 308 THR A O 1
ATOM 2557 N N . TYR A 1 309 ? -6.086 -11.648 -16.516 1 94.25 309 TYR A N 1
ATOM 2558 C CA . TYR A 1 309 ? -5.422 -10.617 -15.727 1 94.25 309 TYR A CA 1
ATOM 2559 C C . TYR A 1 309 ? -4.422 -11.234 -14.758 1 94.25 309 TYR A C 1
ATOM 2561 O O . TYR A 1 309 ? -3.299 -10.734 -14.617 1 94.25 309 TYR A O 1
ATOM 2569 N N . ARG A 1 310 ? -4.793 -12.25 -14.102 1 95.06 310 ARG A N 1
ATOM 2570 C CA . ARG A 1 310 ? -3.908 -12.906 -13.148 1 95.06 310 ARG A CA 1
ATOM 2571 C C . ARG A 1 310 ? -2.652 -13.43 -13.836 1 95.06 310 ARG A C 1
ATOM 2573 O O . ARG A 1 310 ? -1.544 -13.273 -13.32 1 95.06 310 ARG A O 1
ATOM 2580 N N . LEU A 1 311 ? -2.818 -14.023 -15.023 1 92.25 311 LEU A N 1
ATOM 2581 C CA . LEU A 1 311 ? -1.688 -14.57 -15.758 1 92.25 311 LEU A CA 1
ATOM 2582 C C . LEU A 1 311 ? -0.721 -13.469 -16.188 1 92.25 311 LEU A C 1
ATOM 2584 O O . LEU A 1 311 ? 0.497 -13.648 -16.109 1 92.25 311 LEU A O 1
ATOM 2588 N N . ILE A 1 312 ? -1.274 -12.406 -16.578 1 91.94 312 ILE A N 1
ATOM 2589 C CA . ILE A 1 312 ? -0.44 -11.289 -17 1 91.94 312 ILE A CA 1
ATOM 2590 C C . ILE A 1 312 ? 0.334 -10.734 -15.805 1 91.94 312 ILE A C 1
ATOM 2592 O O . ILE A 1 312 ? 1.532 -10.461 -15.906 1 91.94 312 ILE A O 1
ATOM 2596 N N . ILE A 1 313 ? -0.344 -10.594 -14.711 1 92.5 313 ILE A N 1
ATOM 2597 C CA . ILE A 1 313 ? 0.288 -10.102 -13.492 1 92.5 313 ILE A CA 1
ATOM 2598 C C . ILE A 1 313 ? 1.421 -11.039 -13.078 1 92.5 313 ILE A C 1
ATOM 2600 O O . ILE A 1 313 ? 2.527 -10.594 -12.773 1 92.5 313 ILE A O 1
ATOM 2604 N N . LEU A 1 314 ? 1.184 -12.336 -13.172 1 93.75 314 LEU A N 1
ATOM 2605 C CA . LEU A 1 314 ? 2.184 -13.32 -12.781 1 93.75 314 LEU A CA 1
ATOM 2606 C C . LEU A 1 314 ? 3.391 -13.273 -13.711 1 93.75 314 LEU A C 1
ATOM 2608 O O . LEU A 1 314 ? 4.535 -13.336 -13.258 1 93.75 314 LEU A O 1
ATOM 2612 N N . ALA A 1 315 ? 3.127 -13.133 -14.969 1 92.06 315 ALA A N 1
ATOM 2613 C CA . ALA A 1 315 ? 4.215 -13.055 -15.938 1 92.06 315 ALA A CA 1
ATOM 2614 C C . ALA A 1 315 ? 5.074 -11.812 -15.695 1 92.06 315 ALA A C 1
ATOM 2616 O O . ALA A 1 315 ? 6.305 -11.891 -15.734 1 92.06 315 ALA A O 1
ATOM 2617 N N . LEU A 1 316 ? 4.426 -10.727 -15.406 1 90.38 316 LEU A N 1
ATOM 2618 C CA . LEU A 1 316 ? 5.133 -9.461 -15.234 1 90.38 316 LEU A CA 1
ATOM 2619 C C . LEU A 1 316 ? 5.965 -9.477 -13.953 1 90.38 316 LEU A C 1
ATOM 2621 O O . LEU A 1 316 ? 7.07 -8.93 -13.922 1 90.38 316 LEU A O 1
ATOM 2625 N N . PHE A 1 317 ? 5.434 -10.078 -12.93 1 93.06 317 PHE A N 1
ATOM 2626 C CA . PHE A 1 317 ? 6.234 -9.984 -11.719 1 93.06 317 PHE A CA 1
ATOM 2627 C C . PHE A 1 317 ? 7.285 -11.086 -11.68 1 93.06 317 PHE A C 1
ATOM 2629 O O . PHE A 1 317 ? 8.25 -11 -10.914 1 93.06 317 PHE A O 1
ATOM 2636 N N . ALA A 1 318 ? 7.121 -12.164 -12.57 1 94 318 ALA A N 1
ATOM 2637 C CA . ALA A 1 318 ? 8.102 -13.25 -12.594 1 94 318 ALA A CA 1
ATOM 2638 C C . ALA A 1 318 ? 9.422 -12.781 -13.188 1 94 318 ALA A C 1
ATOM 2640 O O . ALA A 1 318 ? 10.492 -13.266 -12.789 1 94 318 ALA A O 1
ATOM 2641 N N . LEU A 1 319 ? 9.375 -11.883 -14.047 1 89.88 319 LEU A N 1
ATOM 2642 C CA . LEU A 1 319 ? 10.578 -11.406 -14.719 1 89.88 319 LEU A CA 1
ATOM 2643 C C . LEU A 1 319 ? 11.555 -10.805 -13.719 1 89.88 319 LEU A C 1
ATOM 2645 O O . LEU A 1 319 ? 12.648 -11.344 -13.508 1 89.88 319 LEU A O 1
ATOM 2649 N N . PRO A 1 320 ? 11.133 -9.75 -13.039 1 90.62 320 PRO A N 1
ATOM 2650 C CA . PRO A 1 320 ? 12.062 -9.227 -12.039 1 90.62 320 PRO A CA 1
ATOM 2651 C C . PRO A 1 320 ? 12.258 -10.172 -10.852 1 90.62 320 PRO A C 1
ATOM 2653 O O . PRO A 1 320 ? 13.336 -10.203 -10.25 1 90.62 320 PRO A O 1
ATOM 2656 N N . GLY A 1 321 ? 11.297 -10.984 -10.539 1 92.94 321 GLY A N 1
ATOM 2657 C CA . GLY A 1 321 ? 11.391 -11.898 -9.414 1 92.94 321 GLY A CA 1
ATOM 2658 C C . GLY A 1 321 ? 12.477 -12.945 -9.586 1 92.94 321 GLY A C 1
ATOM 2659 O O . GLY A 1 321 ? 13.273 -13.18 -8.68 1 92.94 321 GLY A O 1
ATOM 2660 N N . ILE A 1 322 ? 12.539 -13.531 -10.734 1 93.44 322 ILE A N 1
ATOM 2661 C CA . ILE A 1 322 ? 13.531 -14.562 -11.008 1 93.44 322 ILE A CA 1
ATOM 2662 C C . ILE A 1 322 ? 14.922 -13.938 -11.086 1 93.44 322 ILE A C 1
ATOM 2664 O O . ILE A 1 322 ? 15.891 -14.516 -10.594 1 93.44 322 ILE A O 1
ATOM 2668 N N . LYS A 1 323 ? 15.008 -12.805 -11.688 1 89.25 323 LYS A N 1
ATOM 2669 C CA . LYS A 1 323 ? 16.281 -12.102 -11.734 1 89.25 323 LYS A CA 1
ATOM 2670 C C . LYS A 1 323 ? 16.797 -11.781 -10.336 1 89.25 323 LYS A C 1
ATOM 2672 O O . LYS A 1 323 ? 17.969 -12.008 -10.023 1 89.25 323 LYS A O 1
ATOM 2677 N N . GLU A 1 324 ? 15.914 -11.273 -9.539 1 89.75 324 GLU A N 1
ATOM 2678 C CA . GLU A 1 324 ? 16.266 -10.953 -8.164 1 89.75 324 GLU A CA 1
ATOM 2679 C C . GLU A 1 324 ? 16.719 -12.203 -7.41 1 89.75 324 GLU A C 1
ATOM 2681 O O . GLU A 1 324 ? 17.688 -12.156 -6.648 1 89.75 324 GLU A O 1
ATOM 2686 N N . TYR A 1 325 ? 16.062 -13.258 -7.605 1 91.44 325 TYR A N 1
ATOM 2687 C CA . TYR A 1 325 ? 16.422 -14.5 -6.934 1 91.44 325 TYR A CA 1
ATOM 2688 C C . TYR A 1 325 ? 17.781 -15.008 -7.41 1 91.44 325 TYR A C 1
ATOM 2690 O O . TYR A 1 325 ? 18.609 -15.445 -6.602 1 91.44 325 TYR A O 1
ATOM 2698 N N . TYR A 1 326 ? 17.969 -14.945 -8.656 1 90.88 326 TYR A N 1
ATOM 2699 C CA . TYR A 1 326 ? 19.25 -15.375 -9.211 1 90.88 326 TYR A CA 1
ATOM 2700 C C . TYR A 1 326 ? 20.391 -14.539 -8.641 1 90.88 326 TYR A C 1
ATOM 2702 O O . TYR A 1 326 ? 21.422 -15.086 -8.242 1 90.88 326 TYR A O 1
ATOM 2710 N N . GLU A 1 327 ? 20.172 -13.273 -8.617 1 86.69 327 GLU A N 1
ATOM 2711 C CA . GLU A 1 327 ? 21.203 -12.383 -8.078 1 86.69 327 GLU A CA 1
ATOM 2712 C C . GLU A 1 327 ? 21.438 -12.648 -6.594 1 86.69 327 GLU A C 1
ATOM 2714 O O . GLU A 1 327 ? 22.562 -12.516 -6.105 1 86.69 327 GLU A O 1
ATOM 2719 N N . PHE A 1 328 ? 20.422 -12.914 -5.98 1 87.44 328 PHE A N 1
ATOM 2720 C CA . PHE A 1 328 ? 20.531 -13.266 -4.57 1 87.44 328 PHE A CA 1
ATOM 2721 C C . PHE A 1 328 ? 21.406 -14.508 -4.391 1 87.44 328 PHE A C 1
ATOM 2723 O O . PHE A 1 328 ? 22.25 -14.555 -3.492 1 87.44 328 PHE A O 1
ATOM 2730 N N . LEU A 1 329 ? 21.312 -15.469 -5.23 1 88.94 329 LEU A N 1
ATOM 2731 C CA . LEU A 1 329 ? 22.109 -16.703 -5.172 1 88.94 329 LEU A CA 1
ATOM 2732 C C . LEU A 1 329 ? 23.562 -16.422 -5.512 1 88.94 329 LEU A C 1
ATOM 2734 O O . LEU A 1 329 ? 24.469 -17.047 -4.957 1 88.94 329 LEU A O 1
ATOM 2738 N N . GLU A 1 330 ? 23.781 -15.461 -6.359 1 87.5 330 GLU A N 1
ATOM 2739 C CA . GLU A 1 330 ? 25.125 -15.18 -6.844 1 87.5 330 GLU A CA 1
ATOM 2740 C C . GLU A 1 330 ? 25.859 -14.227 -5.902 1 87.5 330 GLU A C 1
ATOM 2742 O O . GLU A 1 330 ? 27.078 -14.023 -6.039 1 87.5 330 GLU A O 1
ATOM 2747 N N . SER A 1 331 ? 25.062 -13.648 -5.125 1 81.31 331 SER A N 1
ATOM 2748 C CA . SER A 1 331 ? 25.688 -12.711 -4.207 1 81.31 331 SER A CA 1
ATOM 2749 C C . SER A 1 331 ? 26.641 -13.422 -3.248 1 81.31 331 SER A C 1
ATOM 2751 O O . SER A 1 331 ? 26.5 -14.625 -2.998 1 81.31 331 SER A O 1
ATOM 2753 N N . ASP A 1 332 ? 27.609 -12.617 -2.83 1 74.94 332 ASP A N 1
ATOM 2754 C CA . ASP A 1 332 ? 28.609 -13.141 -1.903 1 74.94 332 ASP A CA 1
ATOM 2755 C C . ASP A 1 332 ? 27.969 -13.57 -0.588 1 74.94 332 ASP A C 1
ATOM 2757 O O . ASP A 1 332 ? 27.297 -12.773 0.07 1 74.94 332 ASP A O 1
ATOM 2761 N N . ALA A 1 333 ? 28.219 -14.734 -0.303 1 68 333 ALA A N 1
ATOM 2762 C CA . ALA A 1 333 ? 27.641 -15.289 0.921 1 68 333 ALA A CA 1
ATOM 2763 C C . ALA A 1 333 ? 28.172 -14.562 2.152 1 68 333 ALA A C 1
ATOM 2765 O O . ALA A 1 333 ? 27.531 -14.562 3.207 1 68 333 ALA A O 1
ATOM 2766 N N . LYS A 1 334 ? 29.312 -13.914 1.944 1 65.81 334 LYS A N 1
ATOM 2767 C CA . LYS A 1 334 ? 29.953 -13.242 3.072 1 65.81 334 LYS A CA 1
ATOM 2768 C C . LYS A 1 334 ? 29.328 -11.875 3.334 1 65.81 334 LYS A C 1
ATOM 2770 O O . LYS A 1 334 ? 29.5 -11.297 4.406 1 65.81 334 LYS A O 1
ATOM 2775 N N . ASN A 1 335 ? 28.438 -11.523 2.377 1 70.06 335 ASN A N 1
ATOM 2776 C CA . ASN A 1 335 ? 27.781 -10.234 2.564 1 70.06 335 ASN A CA 1
ATOM 2777 C C . ASN A 1 335 ? 26.516 -10.375 3.387 1 70.06 335 ASN A C 1
ATOM 2779 O O . ASN A 1 335 ? 25.469 -10.758 2.855 1 70.06 335 ASN A O 1
ATOM 2783 N N . ILE A 1 336 ? 26.578 -10.117 4.621 1 64.56 336 ILE A N 1
ATOM 2784 C CA . ILE A 1 336 ? 25.469 -10.289 5.57 1 64.56 336 ILE A CA 1
ATOM 2785 C C . ILE A 1 336 ? 24.359 -9.289 5.254 1 64.56 336 ILE A C 1
ATOM 2787 O O . ILE A 1 336 ? 23.266 -9.383 5.805 1 64.56 336 ILE A O 1
ATOM 2791 N N . PHE A 1 337 ? 24.594 -8.469 4.219 1 63.09 337 PHE A N 1
ATOM 2792 C CA . PHE A 1 337 ? 23.609 -7.43 3.914 1 63.09 337 PHE A CA 1
ATOM 2793 C C . PHE A 1 337 ? 22.812 -7.797 2.672 1 63.09 337 PHE A C 1
ATOM 2795 O O . PHE A 1 337 ? 21.938 -7.031 2.236 1 63.09 337 PHE A O 1
ATOM 2802 N N . THR A 1 338 ? 23.078 -9.039 2.242 1 73.31 338 THR A N 1
ATOM 2803 C CA . THR A 1 338 ? 22.328 -9.453 1.063 1 73.31 338 THR A CA 1
ATOM 2804 C C . THR A 1 338 ? 20.875 -9.742 1.425 1 73.31 338 THR A C 1
ATOM 2806 O O . THR A 1 338 ? 20.594 -10.469 2.385 1 73.31 338 THR A O 1
ATOM 2809 N N . LYS A 1 339 ? 20 -9.062 0.73 1 80.81 339 LYS A N 1
ATOM 2810 C CA . LYS A 1 339 ? 18.578 -9.266 0.983 1 80.81 339 LYS A CA 1
ATOM 2811 C C . LYS A 1 339 ? 17.859 -9.719 -0.281 1 80.81 339 LYS A C 1
ATOM 2813 O O . LYS A 1 339 ? 18.297 -9.422 -1.395 1 80.81 339 LYS A O 1
ATOM 2818 N N . LEU A 1 340 ? 16.891 -10.617 -0.037 1 86.19 340 LEU A N 1
ATOM 2819 C CA . LEU A 1 340 ? 16.031 -11.008 -1.142 1 86.19 340 LEU A CA 1
ATOM 2820 C C . LEU A 1 340 ? 15.281 -9.805 -1.708 1 86.19 340 LEU A C 1
ATOM 2822 O O . LEU A 1 340 ? 14.766 -8.977 -0.953 1 86.19 340 LEU A O 1
ATOM 2826 N N . GLY A 1 341 ? 15.234 -9.703 -2.984 1 87.62 341 GLY A N 1
ATOM 2827 C CA . GLY A 1 341 ? 14.578 -8.578 -3.635 1 87.62 341 GLY A CA 1
ATOM 2828 C C . GLY A 1 341 ? 13.086 -8.523 -3.365 1 87.62 341 GLY A C 1
ATOM 2829 O O . GLY A 1 341 ? 12.492 -9.516 -2.932 1 87.62 341 GLY A O 1
ATOM 2830 N N . THR A 1 342 ? 12.508 -7.438 -3.67 1 91.19 342 THR A N 1
ATOM 2831 C CA . THR A 1 342 ? 11.117 -7.133 -3.35 1 91.19 342 THR A CA 1
ATOM 2832 C C . THR A 1 342 ? 10.164 -8 -4.172 1 91.19 342 THR A C 1
ATOM 2834 O O . THR A 1 342 ? 9.164 -8.5 -3.652 1 91.19 342 THR A O 1
ATOM 2837 N N . PHE A 1 343 ? 10.453 -8.211 -5.402 1 93.75 343 PHE A N 1
ATOM 2838 C CA . PHE A 1 343 ? 9.57 -8.977 -6.277 1 93.75 343 PHE A CA 1
ATOM 2839 C C . PHE A 1 343 ? 9.57 -10.453 -5.887 1 93.75 343 PHE A C 1
ATOM 2841 O O . PHE A 1 343 ? 8.508 -11.086 -5.832 1 93.75 343 PHE A O 1
ATOM 2848 N N . ALA A 1 344 ? 10.758 -10.961 -5.652 1 93.06 344 ALA A N 1
ATOM 2849 C CA . ALA A 1 344 ? 10.844 -12.352 -5.227 1 93.06 344 ALA A CA 1
ATOM 2850 C C . ALA A 1 344 ? 10.141 -12.562 -3.887 1 93.06 344 ALA A C 1
ATOM 2852 O O . ALA A 1 344 ? 9.445 -13.562 -3.697 1 93.06 344 ALA A O 1
ATOM 2853 N N . TRP A 1 345 ? 10.367 -11.633 -3.025 1 93.31 345 TRP A N 1
ATOM 2854 C CA . TRP A 1 345 ? 9.742 -11.688 -1.71 1 93.31 345 TRP A CA 1
ATOM 2855 C C . TRP A 1 345 ? 8.219 -11.688 -1.834 1 93.31 345 TRP A C 1
ATOM 2857 O O . TRP A 1 345 ? 7.543 -12.531 -1.24 1 93.31 345 TRP A O 1
ATOM 2867 N N . LEU A 1 346 ? 7.664 -10.789 -2.607 1 95.69 346 LEU A N 1
ATOM 2868 C CA . LEU A 1 346 ? 6.227 -10.664 -2.811 1 95.69 346 LEU A CA 1
ATOM 2869 C C . LEU A 1 346 ? 5.664 -11.891 -3.514 1 95.69 346 LEU A C 1
ATOM 2871 O O . LEU A 1 346 ? 4.559 -12.344 -3.197 1 95.69 346 LEU A O 1
ATOM 2875 N N . ALA A 1 347 ? 6.414 -12.43 -4.441 1 96.06 347 ALA A N 1
ATOM 2876 C CA . ALA A 1 347 ? 5.957 -13.617 -5.16 1 96.06 347 ALA A CA 1
ATOM 2877 C C . ALA A 1 347 ? 5.77 -14.797 -4.211 1 96.06 347 ALA A C 1
ATOM 2879 O O . ALA A 1 347 ? 4.766 -15.516 -4.293 1 96.06 347 ALA A O 1
ATOM 2880 N N . MET A 1 348 ? 6.699 -14.969 -3.355 1 95.62 348 MET A N 1
ATOM 2881 C CA . MET A 1 348 ? 6.59 -16.047 -2.385 1 95.62 348 MET A CA 1
ATOM 2882 C C . MET A 1 348 ? 5.387 -15.836 -1.467 1 95.62 348 MET A C 1
ATOM 2884 O O . MET A 1 348 ? 4.629 -16.766 -1.208 1 95.62 348 MET A O 1
ATOM 2888 N N . ALA A 1 349 ? 5.223 -14.594 -1.032 1 96.75 349 ALA A N 1
ATOM 2889 C CA . ALA A 1 349 ? 4.086 -14.281 -0.171 1 96.75 349 ALA A CA 1
ATOM 2890 C C . ALA A 1 349 ? 2.766 -14.562 -0.881 1 96.75 349 ALA A C 1
ATOM 2892 O O . ALA A 1 349 ? 1.86 -15.172 -0.304 1 96.75 349 ALA A O 1
ATOM 2893 N N . ILE A 1 350 ? 2.654 -14.141 -2.104 1 98 350 ILE A N 1
ATOM 2894 C CA . ILE A 1 350 ? 1.436 -14.32 -2.887 1 98 350 ILE A CA 1
ATOM 2895 C C . ILE A 1 350 ? 1.167 -15.812 -3.086 1 98 350 ILE A C 1
ATOM 2897 O O . ILE A 1 350 ? 0.035 -16.281 -2.918 1 98 350 ILE A O 1
ATOM 2901 N N . ALA A 1 351 ? 2.207 -16.562 -3.42 1 97.44 351 ALA A N 1
ATOM 2902 C CA . ALA A 1 351 ? 2.047 -18 -3.65 1 97.44 351 ALA A CA 1
ATOM 2903 C C . ALA A 1 351 ? 1.494 -18.688 -2.412 1 97.44 351 ALA A C 1
ATOM 2905 O O . ALA A 1 351 ? 0.59 -19.516 -2.512 1 97.44 351 ALA A O 1
ATOM 2906 N N . VAL A 1 352 ? 2.004 -18.328 -1.318 1 96.94 352 VAL A N 1
ATOM 2907 C CA . VAL A 1 352 ? 1.59 -18.969 -0.075 1 96.94 352 VAL A CA 1
ATOM 2908 C C . VAL A 1 352 ? 0.159 -18.562 0.268 1 96.94 352 VAL A C 1
ATOM 2910 O O . VAL A 1 352 ? -0.664 -19.406 0.636 1 96.94 352 VAL A O 1
ATOM 2913 N N . VAL A 1 353 ? -0.164 -17.281 0.159 1 98.31 353 VAL A N 1
ATOM 2914 C CA . VAL A 1 353 ? -1.503 -16.797 0.489 1 98.31 353 VAL A CA 1
ATOM 2915 C C . VAL A 1 353 ? -2.527 -17.469 -0.431 1 98.31 353 VAL A C 1
ATOM 2917 O O . VAL A 1 353 ? -3.592 -17.891 0.021 1 98.31 353 VAL A O 1
ATOM 2920 N N . GLU A 1 354 ? -2.197 -17.562 -1.722 1 98.31 354 GLU A N 1
ATOM 2921 C CA . GLU A 1 354 ? -3.082 -18.266 -2.645 1 98.31 354 GLU A CA 1
ATOM 2922 C C . GLU A 1 354 ? -3.295 -19.719 -2.209 1 98.31 354 GLU A C 1
ATOM 2924 O O . GLU A 1 354 ? -4.414 -20.234 -2.26 1 98.31 354 GLU A O 1
ATOM 2929 N N . THR A 1 355 ? -2.254 -20.312 -1.826 1 98.25 355 THR A N 1
ATOM 2930 C CA . THR A 1 355 ? -2.332 -21.719 -1.403 1 98.25 355 THR A CA 1
ATOM 2931 C C . THR A 1 355 ? -3.221 -21.859 -0.171 1 98.25 355 THR A C 1
ATOM 2933 O O . THR A 1 355 ? -4.043 -22.766 -0.095 1 98.25 355 THR A O 1
ATOM 2936 N N . LEU A 1 356 ? -3.051 -20.969 0.754 1 98.31 356 LEU A N 1
ATOM 2937 C CA . LEU A 1 356 ? -3.871 -21 1.96 1 98.31 356 LEU A CA 1
ATOM 2938 C C . LEU A 1 356 ? -5.348 -20.812 1.619 1 98.31 356 LEU A C 1
ATOM 2940 O O . LEU A 1 356 ? -6.207 -21.469 2.215 1 98.31 356 LEU A O 1
ATOM 2944 N N . ILE A 1 357 ? -5.617 -19.953 0.671 1 98.56 357 ILE A N 1
ATOM 2945 C CA . ILE A 1 357 ? -6.988 -19.766 0.221 1 98.56 357 ILE A CA 1
ATOM 2946 C C . ILE A 1 357 ? -7.527 -21.047 -0.387 1 98.56 357 ILE A C 1
ATOM 2948 O O . ILE A 1 357 ? -8.641 -21.484 -0.075 1 98.56 357 ILE A O 1
ATOM 2952 N N . CYS A 1 358 ? -6.734 -21.688 -1.204 1 98.06 358 CYS A N 1
ATOM 2953 C CA . CYS A 1 358 ? -7.141 -22.938 -1.839 1 98.06 358 CYS A CA 1
ATOM 2954 C C . CYS A 1 358 ? -7.426 -24.016 -0.797 1 98.06 358 CYS A C 1
ATOM 2956 O O . CYS A 1 358 ? -8.43 -24.719 -0.888 1 98.06 358 CYS A O 1
ATOM 2958 N N . ILE A 1 359 ? -6.59 -24.094 0.135 1 97.44 359 ILE A N 1
ATOM 2959 C CA . ILE A 1 359 ? -6.77 -25.078 1.198 1 97.44 359 ILE A CA 1
ATOM 2960 C C . ILE A 1 359 ? -8.047 -24.766 1.979 1 97.44 359 ILE A C 1
ATOM 2962 O O . ILE A 1 359 ? -8.883 -25.641 2.189 1 97.44 359 ILE A O 1
ATOM 2966 N N . LYS A 1 360 ? -8.242 -23.578 2.375 1 97.81 360 LYS A N 1
ATOM 2967 C CA . LYS A 1 360 ? -9.367 -23.156 3.203 1 97.81 360 LYS A CA 1
ATOM 2968 C C . LYS A 1 360 ? -10.688 -23.344 2.473 1 97.81 360 LYS A C 1
ATOM 2970 O O . LYS A 1 360 ? -11.648 -23.875 3.037 1 97.81 360 LYS A O 1
ATOM 2975 N N . PHE A 1 361 ? -10.758 -22.922 1.252 1 97.69 361 PHE A N 1
ATOM 2976 C CA . PHE A 1 361 ? -12.008 -22.891 0.501 1 97.69 361 PHE A CA 1
ATOM 2977 C C . PHE A 1 361 ? -12.328 -24.25 -0.082 1 97.69 361 PHE A C 1
ATOM 2979 O O . PHE A 1 361 ? -13.445 -24.484 -0.553 1 97.69 361 PHE A O 1
ATOM 2986 N N . SER A 1 362 ? -11.359 -25.203 -0.039 1 96.12 362 SER A N 1
ATOM 2987 C CA . SER A 1 362 ? -11.57 -26.547 -0.591 1 96.12 362 SER A CA 1
ATOM 2988 C C . SER A 1 362 ? -12.172 -27.484 0.449 1 96.12 362 SER A C 1
ATOM 2990 O O . SER A 1 362 ? -12.5 -28.625 0.14 1 96.12 362 SER A O 1
ATOM 2992 N N . LYS A 1 363 ? -12.281 -27.016 1.615 1 92.88 363 LYS A N 1
ATOM 2993 C CA . LYS A 1 363 ? -12.758 -27.891 2.68 1 92.88 363 LYS A CA 1
ATOM 2994 C C . LYS A 1 363 ? -14.125 -28.469 2.342 1 92.88 363 LYS A C 1
ATOM 2996 O O . LYS A 1 363 ? -15.062 -27.719 2.035 1 92.88 363 LYS A O 1
ATOM 3001 N N . GLY A 1 364 ? -14.141 -29.766 2.369 1 90 364 GLY A N 1
ATOM 3002 C CA . GLY A 1 364 ? -15.398 -30.453 2.141 1 90 364 GLY A CA 1
ATOM 3003 C C . GLY A 1 364 ? -15.703 -30.672 0.67 1 90 364 GLY A C 1
ATOM 3004 O O . GLY A 1 364 ? -16.672 -31.359 0.325 1 90 364 GLY A O 1
ATOM 3005 N N . LEU A 1 365 ? -14.906 -30.172 -0.193 1 91.88 365 LEU A N 1
ATOM 3006 C CA . LEU A 1 365 ? -15.195 -30.25 -1.621 1 91.88 365 LEU A CA 1
ATOM 3007 C C . LEU A 1 365 ? -14.602 -31.516 -2.234 1 91.88 365 LEU A C 1
ATOM 3009 O O . LEU A 1 365 ? -15.055 -31.953 -3.293 1 91.88 365 LEU A O 1
ATOM 3013 N N . PHE A 1 366 ? -13.578 -32.031 -1.588 1 92.31 366 PHE A N 1
ATOM 3014 C CA . PHE A 1 366 ? -12.852 -33.125 -2.176 1 92.31 366 PHE A CA 1
ATOM 3015 C C . PHE A 1 366 ? -12.922 -34.375 -1.267 1 92.31 366 PHE A C 1
ATOM 3017 O O . PHE A 1 366 ? -11.938 -34.688 -0.604 1 92.31 366 PHE A O 1
ATOM 3024 N N . PRO A 1 367 ? -13.938 -35.094 -1.306 1 90 367 PRO A N 1
ATOM 3025 C CA . PRO A 1 367 ? -14.109 -36.25 -0.42 1 90 367 PRO A CA 1
ATOM 3026 C C . PRO A 1 367 ? -13.367 -37.469 -0.91 1 90 367 PRO A C 1
ATOM 3028 O O . PRO A 1 367 ? -13.102 -38.406 -0.128 1 90 367 PRO A O 1
ATOM 3031 N N . GLN A 1 368 ? -13.016 -37.594 -2.119 1 91.75 368 GLN A N 1
ATOM 3032 C CA . GLN A 1 368 ? -12.367 -38.75 -2.68 1 91.75 368 GLN A CA 1
ATOM 3033 C C . GLN A 1 368 ? -10.984 -38.969 -2.064 1 91.75 368 GLN A C 1
ATOM 3035 O O . GLN A 1 368 ? -10.18 -38.031 -1.982 1 91.75 368 GLN A O 1
ATOM 3040 N N . PRO A 1 369 ? -10.82 -40.125 -1.655 1 92.94 369 PRO A N 1
ATOM 3041 C CA . PRO A 1 369 ? -9.492 -40.406 -1.088 1 92.94 369 PRO A CA 1
ATOM 3042 C C . PRO A 1 369 ? -8.391 -40.406 -2.141 1 92.94 369 PRO A C 1
ATOM 3044 O O . PRO A 1 369 ? -8.672 -40.531 -3.336 1 92.94 369 PRO A O 1
ATOM 3047 N N . TRP A 1 370 ? -7.223 -40.406 -1.698 1 94.81 370 TRP A N 1
ATOM 3048 C CA . TRP A 1 370 ? -6.066 -40.469 -2.588 1 94.81 370 TRP A CA 1
ATOM 3049 C C . TRP A 1 370 ? -5.988 -41.812 -3.289 1 94.81 370 TRP A C 1
ATOM 3051 O O . TRP A 1 370 ? -6.066 -42.844 -2.641 1 94.81 370 TRP A O 1
ATOM 3061 N N . PRO A 1 371 ? -5.793 -41.812 -4.551 1 95.75 371 PRO A N 1
ATOM 3062 C CA . PRO A 1 371 ? -5.629 -43.062 -5.254 1 95.75 371 PRO A CA 1
ATOM 3063 C C . PRO A 1 371 ? -4.363 -43.812 -4.832 1 95.75 371 PRO A C 1
ATOM 3065 O O . PRO A 1 371 ? -3.303 -43.219 -4.676 1 95.75 371 PRO A O 1
ATOM 3068 N N . THR A 1 372 ? -4.469 -45.062 -4.746 1 96.75 372 THR A N 1
ATOM 3069 C CA . THR A 1 372 ? -3.369 -45.875 -4.246 1 96.75 372 THR A CA 1
ATOM 3070 C C . THR A 1 372 ? -2.176 -45.812 -5.195 1 96.75 372 THR A C 1
ATOM 3072 O O . THR A 1 372 ? -1.025 -45.812 -4.754 1 96.75 372 THR A O 1
ATOM 3075 N N . HIS A 1 373 ? -2.434 -45.875 -6.484 1 96.19 373 HIS A N 1
ATOM 3076 C CA . HIS A 1 373 ? -1.337 -45.844 -7.445 1 96.19 373 HIS A CA 1
ATOM 3077 C C . HIS A 1 373 ? -0.542 -44.562 -7.355 1 96.19 373 HIS A C 1
ATOM 3079 O O . HIS A 1 373 ? 0.669 -44.531 -7.586 1 96.19 373 HIS A O 1
ATOM 3085 N N . VAL A 1 374 ? -1.285 -43.531 -7.09 1 96.19 374 VAL A N 1
ATOM 3086 C CA . VAL A 1 374 ? -0.616 -42.219 -6.922 1 96.19 374 VAL A CA 1
ATOM 3087 C C . VAL A 1 374 ? 0.276 -42.281 -5.684 1 96.19 374 VAL A C 1
ATOM 3089 O O . VAL A 1 374 ? 1.428 -41.844 -5.727 1 96.19 374 VAL A O 1
ATOM 3092 N N . LEU A 1 375 ? -0.189 -42.812 -4.605 1 97.06 375 LEU A N 1
ATOM 3093 C CA . LEU A 1 375 ? 0.578 -42.938 -3.369 1 97.06 375 LEU A CA 1
ATOM 3094 C C . LEU A 1 375 ? 1.823 -43.781 -3.578 1 97.06 375 LEU A C 1
ATOM 3096 O O . LEU A 1 375 ? 2.904 -43.438 -3.096 1 97.06 375 LEU A O 1
ATOM 3100 N N . TRP A 1 376 ? 1.652 -44.844 -4.266 1 97.19 376 TRP A N 1
ATOM 3101 C CA . TRP A 1 376 ? 2.787 -45.719 -4.551 1 97.19 376 TRP A CA 1
ATOM 3102 C C . TRP A 1 376 ? 3.809 -45.031 -5.438 1 97.19 376 TRP A C 1
ATOM 3104 O O . TRP A 1 376 ? 5.016 -45.125 -5.199 1 97.19 376 TRP A O 1
ATOM 3114 N N . ALA A 1 377 ? 3.281 -44.406 -6.453 1 96.94 377 ALA A N 1
ATOM 3115 C CA . ALA A 1 377 ? 4.176 -43.688 -7.367 1 96.94 377 ALA A CA 1
ATOM 3116 C C . ALA A 1 377 ? 5.016 -42.656 -6.625 1 96.94 377 ALA A C 1
ATOM 3118 O O . ALA A 1 377 ? 6.242 -42.625 -6.77 1 96.94 377 ALA A O 1
ATOM 3119 N N . TRP A 1 378 ? 4.375 -41.875 -5.855 1 96.56 378 TRP A N 1
ATOM 3120 C CA . TRP A 1 378 ? 5.09 -40.812 -5.137 1 96.56 378 TRP A CA 1
ATOM 3121 C C . TRP A 1 378 ? 5.945 -41.406 -4.02 1 96.56 378 TRP A C 1
ATOM 3123 O O . TRP A 1 378 ? 7.012 -40.875 -3.703 1 96.56 378 TRP A O 1
ATOM 3133 N N . GLY A 1 379 ? 5.512 -42.531 -3.389 1 97.31 379 GLY A N 1
ATOM 3134 C CA . GLY A 1 379 ? 6.34 -43.219 -2.422 1 97.31 379 GLY A CA 1
ATOM 3135 C C . GLY A 1 379 ? 7.645 -43.75 -3.01 1 97.31 379 GLY A C 1
ATOM 3136 O O . GLY A 1 379 ? 8.719 -43.5 -2.451 1 97.31 379 GLY A O 1
ATOM 3137 N N . ILE A 1 380 ? 7.512 -44.375 -4.086 1 97.69 380 ILE A N 1
ATOM 3138 C CA . ILE A 1 380 ? 8.688 -44.906 -4.766 1 97.69 380 ILE A CA 1
ATOM 3139 C C . ILE A 1 380 ? 9.594 -43.75 -5.203 1 97.69 380 ILE A C 1
ATOM 3141 O O . ILE A 1 380 ? 10.805 -43.812 -4.996 1 97.69 380 ILE A O 1
ATOM 3145 N N . ALA A 1 381 ? 8.969 -42.781 -5.844 1 96.38 381 ALA A N 1
ATOM 3146 C CA . ALA A 1 381 ? 9.742 -41.625 -6.285 1 96.38 381 ALA A CA 1
ATOM 3147 C C . ALA A 1 381 ? 10.492 -41 -5.117 1 96.38 381 ALA A C 1
ATOM 3149 O O . ALA A 1 381 ? 11.641 -40.562 -5.266 1 96.38 381 ALA A O 1
ATOM 3150 N N . SER A 1 382 ? 9.883 -40.938 -3.99 1 97 382 SER A N 1
ATOM 3151 C CA . SER A 1 382 ? 10.492 -40.312 -2.807 1 97 382 SER A CA 1
ATOM 3152 C C . SER A 1 382 ? 11.68 -41.156 -2.318 1 97 382 SER A C 1
ATOM 3154 O O . SER A 1 382 ? 12.711 -40.594 -1.938 1 97 382 SER A O 1
ATOM 3156 N N . VAL A 1 383 ? 11.562 -42.406 -2.297 1 97.31 383 VAL A N 1
ATOM 3157 C CA . VAL A 1 383 ? 12.648 -43.281 -1.867 1 97.31 383 VAL A CA 1
ATOM 3158 C C . VAL A 1 383 ? 13.828 -43.156 -2.828 1 97.31 383 VAL A C 1
ATOM 3160 O O . VAL A 1 383 ? 14.969 -43 -2.398 1 97.31 383 VAL A O 1
ATOM 3163 N N . VAL A 1 384 ? 13.531 -43.219 -4.062 1 97.38 384 VAL A N 1
ATOM 3164 C CA . VAL A 1 384 ? 14.578 -43.125 -5.07 1 97.38 384 VAL A CA 1
ATOM 3165 C C . VAL A 1 384 ? 15.281 -41.781 -4.938 1 97.38 384 VAL A C 1
ATOM 3167 O O . VAL A 1 384 ? 16.516 -41.719 -4.977 1 97.38 384 VAL A O 1
ATOM 3170 N N . PHE A 1 385 ? 14.508 -40.75 -4.832 1 95.69 385 PHE A N 1
ATOM 3171 C CA . PHE A 1 385 ? 15.07 -39.406 -4.691 1 95.69 385 PHE A CA 1
ATOM 3172 C C . PHE A 1 385 ? 15.953 -39.312 -3.449 1 95.69 385 PHE A C 1
ATOM 3174 O O . PHE A 1 385 ? 17.078 -38.812 -3.514 1 95.69 385 PHE A O 1
ATOM 3181 N N . THR A 1 386 ? 15.492 -39.781 -2.305 1 96.88 386 THR A N 1
ATOM 3182 C CA . THR A 1 386 ? 16.219 -39.688 -1.045 1 96.88 386 THR A CA 1
ATOM 3183 C C . THR A 1 386 ? 17.531 -40.469 -1.117 1 96.88 386 THR A C 1
ATOM 3185 O O . THR A 1 386 ? 18.562 -40 -0.656 1 96.88 386 THR A O 1
ATOM 3188 N N . VAL A 1 387 ? 17.469 -41.531 -1.743 1 97.31 387 VAL A N 1
ATOM 3189 C CA . VAL A 1 387 ? 18.672 -42.375 -1.843 1 97.31 387 VAL A CA 1
ATOM 3190 C C . VAL A 1 387 ? 19.672 -41.719 -2.789 1 97.31 387 VAL A C 1
ATOM 3192 O O . VAL A 1 387 ? 20.859 -41.594 -2.455 1 97.31 387 VAL A O 1
ATOM 3195 N N . THR A 1 388 ? 19.219 -41.375 -3.912 1 96.88 388 THR A N 1
ATOM 3196 C CA . THR A 1 388 ? 20.125 -40.781 -4.898 1 96.88 388 THR A CA 1
ATOM 3197 C C . THR A 1 388 ? 20.672 -39.469 -4.398 1 96.88 388 THR A C 1
ATOM 3199 O O . THR A 1 388 ? 21.859 -39.188 -4.516 1 96.88 388 THR A O 1
ATOM 3202 N N . PHE A 1 389 ? 19.812 -38.656 -3.959 1 96.56 389 PHE A N 1
ATOM 3203 C CA . PHE A 1 389 ? 20.234 -37.344 -3.455 1 96.56 389 PHE A CA 1
ATOM 3204 C C . PHE A 1 389 ? 21.109 -37.5 -2.221 1 96.56 389 PHE A C 1
ATOM 3206 O O . PHE A 1 389 ? 22.094 -36.781 -2.055 1 96.56 389 PHE A O 1
ATOM 3213 N N . GLY A 1 390 ? 20.797 -38.406 -1.31 1 96.75 390 GLY A N 1
ATOM 3214 C CA . GLY A 1 390 ? 21.625 -38.688 -0.153 1 96.75 390 GLY A CA 1
ATOM 3215 C C . GLY A 1 390 ? 23.016 -39.156 -0.524 1 96.75 390 GLY A C 1
ATOM 3216 O O . GLY A 1 390 ? 24.016 -38.719 0.061 1 96.75 390 GLY A O 1
ATOM 3217 N N . THR A 1 391 ? 23.031 -40 -1.433 1 96.94 391 THR A N 1
ATOM 3218 C CA . THR A 1 391 ? 24.312 -40.5 -1.913 1 96.94 391 THR A CA 1
ATOM 3219 C C . THR A 1 391 ? 25.125 -39.375 -2.521 1 96.94 391 THR A C 1
ATOM 3221 O O . THR A 1 391 ? 26.344 -39.281 -2.309 1 96.94 391 THR A O 1
ATOM 3224 N N . TRP A 1 392 ? 24.422 -38.562 -3.27 1 96.62 392 TRP A N 1
ATOM 3225 C CA . TRP A 1 392 ? 25.094 -37.406 -3.85 1 96.62 392 TRP A CA 1
ATOM 3226 C C . TRP A 1 392 ? 25.641 -36.469 -2.76 1 96.62 392 TRP A C 1
ATOM 3228 O O . TRP A 1 392 ? 26.797 -36.031 -2.838 1 96.62 392 TRP A O 1
ATOM 3238 N N . CYS A 1 393 ? 24.875 -36.188 -1.782 1 96.44 393 CYS A N 1
ATOM 3239 C CA . CYS A 1 393 ? 25.312 -35.375 -0.665 1 96.44 393 CYS A CA 1
ATOM 3240 C C . CYS A 1 393 ? 26.516 -35.969 0.039 1 96.44 393 CYS A C 1
ATOM 3242 O O . CYS A 1 393 ? 27.484 -35.281 0.365 1 96.44 393 CYS A O 1
ATOM 3244 N N . TRP A 1 394 ? 26.453 -37.281 0.228 1 95.12 394 TRP A N 1
ATOM 3245 C CA . TRP A 1 394 ? 27.531 -38 0.891 1 95.12 394 TRP A CA 1
ATOM 3246 C C . TRP A 1 394 ? 28.828 -37.906 0.072 1 95.12 394 TRP A C 1
ATOM 3248 O O . TRP A 1 394 ? 29.891 -37.625 0.612 1 95.12 394 TRP A O 1
ATOM 3258 N N . ARG A 1 395 ? 28.734 -38.094 -1.184 1 95.31 395 ARG A N 1
ATOM 3259 C CA . ARG A 1 395 ? 29.906 -38.062 -2.066 1 95.31 395 ARG A CA 1
ATOM 3260 C C . ARG A 1 395 ? 30.484 -36.656 -2.15 1 95.31 395 ARG A C 1
ATOM 3262 O O . ARG A 1 395 ? 31.703 -36.5 -2.156 1 95.31 395 ARG A O 1
ATOM 3269 N N . PHE A 1 396 ? 29.578 -35.688 -2.217 1 94.56 396 PHE A N 1
ATOM 3270 C CA . PHE A 1 396 ? 30.016 -34.312 -2.416 1 94.56 396 PHE A CA 1
ATOM 3271 C C . PHE A 1 396 ? 30.562 -33.719 -1.119 1 94.56 396 PHE A C 1
ATOM 3273 O O . PHE A 1 396 ? 31.641 -33.125 -1.107 1 94.56 396 PHE A O 1
ATOM 3280 N N . TYR A 1 397 ? 29.891 -33.844 -0.001 1 93.38 397 TYR A N 1
ATOM 3281 C CA . TYR A 1 397 ? 30.219 -33.125 1.223 1 93.38 397 TYR A CA 1
ATOM 3282 C C . TYR A 1 397 ? 31.156 -33.969 2.098 1 93.38 397 TYR A C 1
ATOM 3284 O O . TYR A 1 397 ? 31.938 -33.406 2.879 1 93.38 397 TYR A O 1
ATOM 3292 N N . VAL A 1 398 ? 31.109 -35.188 2.039 1 90.38 398 VAL A N 1
ATOM 3293 C CA . VAL A 1 398 ? 31.906 -36.031 2.938 1 90.38 398 VAL A CA 1
ATOM 3294 C C . VAL A 1 398 ? 33.125 -36.594 2.199 1 90.38 398 VAL A C 1
ATOM 3296 O O . VAL A 1 398 ? 34.25 -36.438 2.654 1 90.38 398 VAL A O 1
ATOM 3299 N N . LEU A 1 399 ? 32.969 -37.219 1.03 1 87.75 399 LEU A N 1
ATOM 3300 C CA . LEU A 1 399 ? 34.094 -37.844 0.319 1 87.75 399 LEU A CA 1
ATOM 3301 C C . LEU A 1 399 ? 34.906 -36.812 -0.441 1 87.75 399 LEU A C 1
ATOM 3303 O O . LEU A 1 399 ? 36.125 -36.969 -0.571 1 87.75 399 LEU A O 1
ATOM 3307 N N . GLY A 1 400 ? 34.344 -35.812 -1.039 1 73.5 400 GLY A N 1
ATOM 3308 C CA . GLY A 1 400 ? 35.062 -34.812 -1.799 1 73.5 400 GLY A CA 1
ATOM 3309 C C . GLY A 1 400 ? 35.875 -33.875 -0.927 1 73.5 400 GLY A C 1
ATOM 3310 O O . GLY A 1 400 ? 36.844 -33.25 -1.401 1 73.5 400 GLY A O 1
ATOM 3311 N N . LYS A 1 401 ? 35.625 -33.562 0.262 1 62.5 401 LYS A N 1
ATOM 3312 C CA . LYS A 1 401 ? 36.469 -32.781 1.163 1 62.5 401 LYS A CA 1
ATOM 3313 C C . LYS A 1 401 ? 37.719 -33.594 1.562 1 62.5 401 LYS A C 1
ATOM 3315 O O . LYS A 1 401 ? 38.562 -33.094 2.283 1 62.5 401 LYS A O 1
ATOM 3320 N N . ARG A 1 402 ? 38 -34.875 1.179 1 55.06 402 ARG A N 1
ATOM 3321 C CA . ARG A 1 402 ? 39.219 -35.562 1.566 1 55.06 402 ARG A CA 1
ATOM 3322 C C . ARG A 1 402 ? 40.406 -35.094 0.754 1 55.06 402 ARG A C 1
ATOM 3324 O O . ARG A 1 402 ? 40.344 -34.969 -0.469 1 55.06 402 ARG A O 1
ATOM 3331 N N . PRO A 1 403 ? 41.469 -34.375 1.286 1 50.53 403 PRO A N 1
ATOM 3332 C CA . PRO A 1 403 ? 42.688 -33.844 0.676 1 50.53 403 PRO A CA 1
ATOM 3333 C C . PRO A 1 403 ? 43.344 -34.844 -0.271 1 50.53 403 PRO A C 1
ATOM 3335 O O . PRO A 1 403 ? 43.281 -36.062 -0.047 1 50.53 403 PRO A O 1
ATOM 3338 N N . ALA A 1 404 ? 43.5 -34.531 -1.565 1 46.56 404 ALA A N 1
ATOM 3339 C CA . ALA A 1 404 ? 44.438 -35.188 -2.496 1 46.56 404 ALA A CA 1
ATOM 3340 C C . ALA A 1 404 ? 45.75 -35.531 -1.818 1 46.56 404 ALA A C 1
ATOM 3342 O O . ALA A 1 404 ? 46.688 -35.969 -2.479 1 46.56 404 ALA A O 1
ATOM 3343 N N . GLY A 1 405 ? 45.938 -35.25 -0.654 1 41.69 405 GLY A N 1
ATOM 3344 C CA . GLY A 1 405 ? 47.25 -35.562 -0.139 1 41.69 405 GLY A CA 1
ATOM 3345 C C . GLY A 1 405 ? 47.625 -37 -0.309 1 41.69 405 GLY A C 1
ATOM 3346 O O . GLY A 1 405 ? 48.812 -37.344 -0.348 1 41.69 405 GLY A O 1
ATOM 3347 N N . ASP A 1 406 ? 46.719 -37.969 -0.1 1 40.22 406 ASP A N 1
ATOM 3348 C CA . ASP A 1 406 ? 47.312 -39.312 0.052 1 40.22 406 ASP A CA 1
ATOM 3349 C C . ASP A 1 406 ? 47.531 -39.969 -1.307 1 40.22 406 ASP A C 1
ATOM 3351 O O . ASP A 1 406 ? 47.812 -41.156 -1.382 1 40.22 406 ASP A O 1
ATOM 3355 N N . ARG A 1 407 ? 47 -39.312 -2.445 1 41.44 407 ARG A N 1
ATOM 3356 C CA . ARG A 1 407 ? 47.312 -40 -3.699 1 41.44 407 ARG A CA 1
ATOM 3357 C C . ARG A 1 407 ? 48.781 -39.906 -4.055 1 41.44 407 ARG A C 1
ATOM 3359 O O . ARG A 1 407 ? 49.25 -40.562 -4.988 1 41.44 407 ARG A O 1
ATOM 3366 N N . SER A 1 408 ? 49.469 -38.781 -3.65 1 40.94 408 SER A N 1
ATOM 3367 C CA . SER A 1 408 ? 50.875 -38.688 -4.055 1 40.94 408 SER A CA 1
ATOM 3368 C C . SER A 1 408 ? 51.719 -39.812 -3.494 1 40.94 408 SER A C 1
ATOM 3370 O O . SER A 1 408 ? 52.844 -40.062 -3.938 1 40.94 408 SER A O 1
ATOM 3372 N N . VAL A 1 409 ? 51.281 -40.5 -2.43 1 42.59 409 VAL A N 1
ATOM 3373 C CA . VAL A 1 409 ? 52.219 -41.5 -1.88 1 42.59 409 VAL A CA 1
ATOM 3374 C C . VAL A 1 409 ? 52.188 -42.75 -2.746 1 42.59 409 VAL A C 1
ATOM 3376 O O . VAL A 1 409 ? 53.219 -43.406 -2.914 1 42.59 409 VAL A O 1
ATOM 3379 N N . SER A 1 410 ? 50.969 -43.031 -3.318 1 40.69 410 SER A N 1
ATOM 3380 C CA . SER A 1 410 ? 51 -44.375 -3.9 1 40.69 410 SER A CA 1
ATOM 3381 C C . SER A 1 410 ? 51.656 -44.375 -5.273 1 40.69 410 SER A C 1
ATOM 3383 O O . SER A 1 410 ? 52.062 -45.438 -5.773 1 40.69 410 SER A O 1
ATOM 3385 N N . ALA A 1 411 ? 51.625 -43.219 -5.996 1 45.22 411 ALA A N 1
ATOM 3386 C CA . ALA A 1 411 ? 52.219 -43.281 -7.328 1 45.22 411 ALA A CA 1
ATOM 3387 C C . ALA A 1 411 ? 53.75 -43.281 -7.242 1 45.22 411 ALA A C 1
ATOM 3389 O O . ALA A 1 411 ? 54.438 -43.438 -8.258 1 45.22 411 ALA A O 1
ATOM 3390 N N . ARG A 1 412 ? 54.312 -42.906 -6.086 1 41.53 412 ARG A N 1
ATOM 3391 C CA . ARG A 1 412 ? 55.75 -43 -6.023 1 41.53 412 ARG A CA 1
ATOM 3392 C C . ARG A 1 412 ? 56.219 -44.438 -5.992 1 41.53 412 ARG A C 1
ATOM 3394 O O . ARG A 1 412 ? 57.344 -44.75 -6.309 1 41.53 412 ARG A O 1
ATOM 3401 N N . GLN A 1 413 ? 55.375 -45.375 -5.469 1 37.34 413 GLN A N 1
ATOM 3402 C CA . GLN A 1 413 ? 55.969 -46.719 -5.375 1 37.34 413 GLN A CA 1
ATOM 3403 C C . GLN A 1 413 ? 56.062 -47.375 -6.75 1 37.34 413 GLN A C 1
ATOM 3405 O O . GLN A 1 413 ? 56.688 -48.438 -6.891 1 37.34 413 GLN A O 1
ATOM 3410 N N . LYS A 1 414 ? 55.094 -46.844 -7.656 1 42.5 414 LYS A N 1
ATOM 3411 C CA . LYS A 1 414 ? 55.125 -47.688 -8.844 1 42.5 414 LYS A CA 1
ATOM 3412 C C . LYS A 1 414 ? 56.344 -47.375 -9.703 1 42.5 414 LYS A C 1
ATOM 3414 O O . LYS A 1 414 ? 56.594 -48.031 -10.719 1 42.5 414 LYS A O 1
ATOM 3419 N N . THR A 1 415 ? 56.906 -46.094 -9.602 1 36.22 415 THR A N 1
ATOM 3420 C CA . THR A 1 415 ? 58 -45.87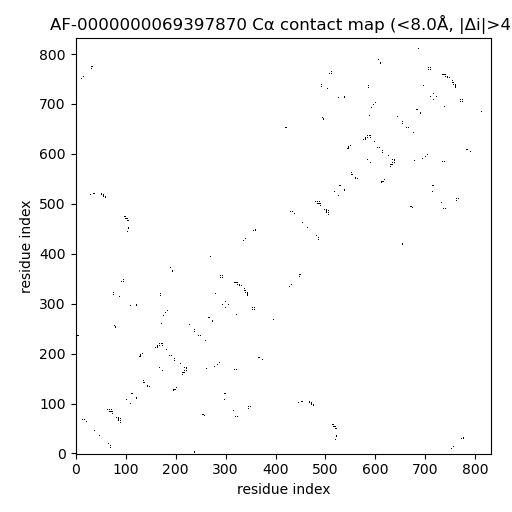5 -10.531 1 36.22 415 THR A CA 1
ATOM 3421 C C . THR A 1 415 ? 59.281 -46.5 -10 1 36.22 415 THR A C 1
ATOM 3423 O O . THR A 1 415 ? 60.344 -46.344 -10.602 1 36.22 415 THR A O 1
ATOM 3426 N N . GLN A 1 416 ? 59.219 -47.25 -8.906 1 27.73 416 GLN A N 1
ATOM 3427 C CA . GLN A 1 416 ? 60.344 -48.156 -8.82 1 27.73 416 GLN A CA 1
ATOM 3428 C C . GLN A 1 416 ? 60.094 -49.469 -9.578 1 27.73 416 GLN A C 1
ATOM 3430 O O . GLN A 1 416 ? 59 -50 -9.539 1 27.73 416 GLN A O 1
ATOM 3435 N N . MET B 1 1 ? 29.906 0.887 8.328 1 40.91 1 MET B N 1
ATOM 3436 C CA . MET B 1 1 ? 29.438 1.146 9.688 1 40.91 1 MET B CA 1
ATOM 3437 C C . MET B 1 1 ? 29.766 -0.02 10.609 1 40.91 1 MET B C 1
ATOM 3439 O O . MET B 1 1 ? 29.469 -1.174 10.289 1 40.91 1 MET B O 1
ATOM 3443 N N . ASP B 1 2 ? 30.578 0.173 11.305 1 48.53 2 ASP B N 1
ATOM 3444 C CA . ASP B 1 2 ? 30.922 -0.822 12.32 1 48.53 2 ASP B CA 1
ATOM 3445 C C . ASP B 1 2 ? 29.75 -1.078 13.258 1 48.53 2 ASP B C 1
ATOM 3447 O O . ASP B 1 2 ? 29.359 -0.202 14.031 1 48.53 2 ASP B O 1
ATOM 3451 N N . LEU B 1 3 ? 28.906 -1.826 12.766 1 55.25 3 LEU B N 1
ATOM 3452 C CA . LEU B 1 3 ? 27.734 -2.139 13.578 1 55.25 3 LEU B CA 1
ATOM 3453 C C . LEU B 1 3 ? 28.156 -2.816 14.883 1 55.25 3 LEU B C 1
ATOM 3455 O O . LEU B 1 3 ? 29.109 -3.59 14.906 1 55.25 3 LEU B O 1
ATOM 3459 N N . ASP B 1 4 ? 27.703 -2.289 15.961 1 60.84 4 ASP B N 1
ATOM 3460 C CA . ASP B 1 4 ? 27.875 -2.938 17.266 1 60.84 4 ASP B CA 1
ATOM 3461 C C . ASP B 1 4 ? 27.516 -4.418 17.188 1 60.84 4 ASP B C 1
ATOM 3463 O O . ASP B 1 4 ? 26.469 -4.781 16.641 1 60.84 4 ASP B O 1
ATOM 3467 N N . PRO B 1 5 ? 28.422 -5.355 17.438 1 55.5 5 PRO B N 1
ATOM 3468 C CA . PRO B 1 5 ? 28.188 -6.793 17.312 1 55.5 5 PRO B CA 1
ATOM 3469 C C . PRO B 1 5 ? 26.891 -7.246 17.984 1 55.5 5 PRO B C 1
ATOM 3471 O O . PRO B 1 5 ? 26.234 -8.18 17.516 1 55.5 5 PRO B O 1
ATOM 3474 N N . ARG B 1 6 ? 26.406 -6.492 19.094 1 49.75 6 ARG B N 1
ATOM 3475 C CA . ARG B 1 6 ? 25.219 -6.934 19.828 1 49.75 6 ARG B CA 1
ATOM 3476 C C . ARG B 1 6 ? 23.953 -6.48 19.125 1 49.75 6 ARG B C 1
ATOM 3478 O O . ARG B 1 6 ? 22.891 -7.105 19.266 1 49.75 6 ARG B O 1
ATOM 3485 N N . THR B 1 7 ? 24.109 -5.5 18.391 1 55.53 7 THR B N 1
ATOM 3486 C CA . THR B 1 7 ? 22.891 -4.996 17.75 1 55.53 7 THR B CA 1
ATOM 3487 C C . THR B 1 7 ? 22.969 -5.184 16.234 1 55.53 7 THR B C 1
ATOM 3489 O O . THR B 1 7 ? 22.078 -4.73 15.508 1 55.53 7 THR B O 1
ATOM 3492 N N . ARG B 1 8 ? 23.969 -5.949 15.852 1 57.81 8 ARG B N 1
ATOM 3493 C CA . ARG B 1 8 ? 24.172 -6.188 14.43 1 57.81 8 ARG B CA 1
ATOM 3494 C C . ARG B 1 8 ? 22.969 -6.91 13.82 1 57.81 8 ARG B C 1
ATOM 3496 O O . ARG B 1 8 ? 22.578 -6.621 12.688 1 57.81 8 ARG B O 1
ATOM 3503 N N . PHE B 1 9 ? 22.469 -7.836 14.664 1 56.66 9 PHE B N 1
ATOM 3504 C CA . PHE B 1 9 ? 21.359 -8.633 14.164 1 56.66 9 PHE B CA 1
ATOM 3505 C C . PHE B 1 9 ? 20.141 -7.754 13.867 1 56.66 9 PHE B C 1
ATOM 3507 O O . PHE B 1 9 ? 19.312 -8.094 13.023 1 56.66 9 PHE B O 1
ATOM 3514 N N . LEU B 1 10 ? 20.156 -6.555 14.453 1 57.31 10 LEU B N 1
ATOM 3515 C CA . LEU B 1 10 ? 19.016 -5.664 14.242 1 57.31 10 LEU B CA 1
ATOM 3516 C C . LEU B 1 10 ? 19.156 -4.918 12.922 1 57.31 10 LEU B C 1
ATOM 3518 O O . LEU B 1 10 ? 18.156 -4.414 12.383 1 57.31 10 LEU B O 1
ATOM 3522 N N . TYR B 1 11 ? 20.344 -5.086 12.398 1 60.25 11 TYR B N 1
ATOM 3523 C CA . TYR B 1 11 ? 20.547 -4.258 11.219 1 60.25 11 TYR B CA 1
ATOM 3524 C C . TYR B 1 11 ? 20.719 -5.121 9.977 1 60.25 11 TYR B C 1
ATOM 3526 O O . TYR B 1 11 ? 20.812 -4.602 8.859 1 60.25 11 TYR B O 1
ATOM 3534 N N . VAL B 1 12 ? 20.719 -6.488 10.25 1 67.75 12 VAL B N 1
ATOM 3535 C CA . VAL B 1 12 ? 20.734 -7.406 9.117 1 67.75 12 VAL B CA 1
ATOM 3536 C C . VAL B 1 12 ? 19.312 -7.605 8.594 1 67.75 12 VAL B C 1
ATOM 3538 O O . VAL B 1 12 ? 18.359 -7.699 9.383 1 67.75 12 VAL B O 1
ATOM 3541 N N . PRO B 1 13 ? 19.281 -7.562 7.297 1 71.69 13 PRO B N 1
ATOM 3542 C CA . PRO B 1 13 ? 17.938 -7.754 6.758 1 71.69 13 PRO B CA 1
ATOM 3543 C C . PRO B 1 13 ? 17.375 -9.141 7.059 1 71.69 13 PRO B C 1
ATOM 3545 O O . PRO B 1 13 ? 18.078 -10.141 6.902 1 71.69 13 PRO B O 1
ATOM 3548 N N . HIS B 1 14 ? 16.344 -9.281 7.754 1 79.69 14 HIS B N 1
ATOM 3549 C CA . HIS B 1 14 ? 15.648 -10.523 8.055 1 79.69 14 HIS B CA 1
ATOM 3550 C C . HIS B 1 14 ? 14.398 -10.672 7.199 1 79.69 14 HIS B C 1
ATOM 3552 O O . HIS B 1 14 ? 13.32 -10.992 7.715 1 79.69 14 HIS B O 1
ATOM 3558 N N . THR B 1 15 ? 14.539 -10.492 5.887 1 83.62 15 THR B N 1
ATOM 3559 C CA . THR B 1 15 ? 13.391 -10.445 4.988 1 83.62 15 THR B CA 1
ATOM 3560 C C . THR B 1 15 ? 12.703 -11.812 4.918 1 83.62 15 THR B C 1
ATOM 3562 O O . THR B 1 15 ? 11.477 -11.891 4.965 1 83.62 15 THR B O 1
ATOM 3565 N N . VAL B 1 16 ? 13.484 -12.906 4.898 1 84.12 16 VAL B N 1
ATOM 3566 C CA . VAL B 1 16 ? 12.914 -14.242 4.762 1 84.12 16 VAL B CA 1
ATOM 3567 C C . VAL B 1 16 ? 12.258 -14.656 6.078 1 84.12 16 VAL B C 1
ATOM 3569 O O . VAL B 1 16 ? 11.172 -15.242 6.078 1 84.12 16 VAL B O 1
ATOM 3572 N N . THR B 1 17 ? 12.898 -14.305 7.148 1 86.88 17 THR B N 1
ATOM 3573 C CA . THR B 1 17 ? 12.352 -14.625 8.461 1 86.88 17 THR B CA 1
ATOM 3574 C C . THR B 1 17 ? 11.016 -13.914 8.68 1 86.88 17 THR B C 1
ATOM 3576 O O . THR B 1 17 ? 10.055 -14.516 9.164 1 86.88 17 THR B O 1
ATOM 3579 N N . PHE B 1 18 ? 10.969 -12.688 8.328 1 89.75 18 PHE B N 1
ATOM 3580 C CA . PHE B 1 18 ? 9.742 -11.93 8.5 1 89.75 18 PHE B CA 1
ATOM 3581 C C . PHE B 1 18 ? 8.641 -12.469 7.594 1 89.75 18 PHE B C 1
ATOM 3583 O O . PHE B 1 18 ? 7.461 -12.461 7.969 1 89.75 18 PHE B O 1
ATOM 3590 N N . LEU B 1 19 ? 9.031 -12.875 6.426 1 91.25 19 LEU B N 1
ATOM 3591 C CA . LEU B 1 19 ? 8.062 -13.516 5.543 1 91.25 19 LEU B CA 1
ATOM 3592 C C . LEU B 1 19 ? 7.484 -14.773 6.188 1 91.25 19 LEU B C 1
ATOM 3594 O O . LEU B 1 19 ? 6.266 -14.961 6.219 1 91.25 19 LEU B O 1
ATOM 3598 N N . PHE B 1 20 ? 8.359 -15.602 6.746 1 92.94 20 PHE B N 1
ATOM 3599 C CA . PHE B 1 20 ? 7.957 -16.844 7.383 1 92.94 20 PHE B CA 1
ATOM 3600 C C . PHE B 1 20 ? 7.047 -16.578 8.57 1 92.94 20 PHE B C 1
ATOM 3602 O O . PHE B 1 20 ? 5.992 -17.203 8.711 1 92.94 20 PHE B O 1
ATOM 3609 N N . LEU B 1 21 ? 7.398 -15.602 9.375 1 93.38 21 LEU B N 1
ATOM 3610 C CA . LEU B 1 21 ? 6.598 -15.25 10.547 1 93.38 21 LEU B CA 1
ATOM 3611 C C . LEU B 1 21 ? 5.246 -14.68 10.125 1 93.38 21 LEU B C 1
ATOM 3613 O O . LEU B 1 21 ? 4.227 -14.969 10.758 1 93.38 21 LEU B O 1
ATOM 3617 N N . GLY B 1 22 ? 5.289 -13.852 9.133 1 93.88 22 GLY B N 1
ATOM 3618 C CA . GLY B 1 22 ? 4.039 -13.328 8.602 1 93.88 22 GLY B CA 1
ATOM 3619 C C . GLY B 1 22 ? 3.104 -14.406 8.102 1 93.88 22 GLY B C 1
ATOM 3620 O O . GLY B 1 22 ? 1.895 -14.352 8.336 1 93.88 22 GLY B O 1
ATOM 3621 N N . MET B 1 23 ? 3.635 -15.391 7.465 1 94.69 23 MET B N 1
ATOM 3622 C CA . MET B 1 23 ? 2.834 -16.5 6.961 1 94.69 23 MET B CA 1
ATOM 3623 C C . MET B 1 23 ? 2.244 -17.312 8.109 1 94.69 23 MET B C 1
ATOM 3625 O O . MET B 1 23 ? 1.085 -17.734 8.047 1 94.69 23 MET B O 1
ATOM 3629 N N . LEU B 1 24 ? 3.029 -17.516 9.141 1 95.94 24 LEU B N 1
ATOM 3630 C CA . LEU B 1 24 ? 2.533 -18.234 10.312 1 95.94 24 LEU B CA 1
ATOM 3631 C C . LEU B 1 24 ? 1.389 -17.484 10.977 1 95.94 24 LEU B C 1
ATOM 3633 O O . LEU B 1 24 ? 0.407 -18.078 11.414 1 95.94 24 LEU B O 1
ATOM 3637 N N . ALA B 1 25 ? 1.586 -16.203 11.023 1 96.5 25 ALA B N 1
ATOM 3638 C CA . ALA B 1 25 ? 0.523 -15.375 11.586 1 96.5 25 ALA B CA 1
ATOM 3639 C C . ALA B 1 25 ? -0.754 -15.484 10.758 1 96.5 25 ALA B C 1
ATOM 3641 O O . ALA B 1 25 ? -1.851 -15.594 11.305 1 96.5 25 ALA B O 1
ATOM 3642 N N . LEU B 1 26 ? -0.627 -15.484 9.477 1 96.75 26 LEU B N 1
ATOM 3643 C CA . LEU B 1 26 ? -1.791 -15.602 8.609 1 96.75 26 LEU B CA 1
ATOM 3644 C C . LEU B 1 26 ? -2.471 -16.953 8.789 1 96.75 26 LEU B C 1
ATOM 3646 O O . LEU B 1 26 ? -3.699 -17.047 8.812 1 96.75 26 LEU B O 1
ATOM 3650 N N . VAL B 1 27 ? -1.678 -17.984 8.93 1 96.75 27 VAL B N 1
ATOM 3651 C CA . VAL B 1 27 ? -2.227 -19.328 9.141 1 96.75 27 VAL B CA 1
ATOM 3652 C C . VAL B 1 27 ? -2.986 -19.359 10.461 1 96.75 27 VAL B C 1
ATOM 3654 O O . VAL B 1 27 ? -4.117 -19.859 10.523 1 96.75 27 VAL B O 1
ATOM 3657 N N . TYR B 1 28 ? -2.406 -18.797 11.445 1 95.69 28 TYR B N 1
ATOM 3658 C CA . TYR B 1 28 ? -2.992 -18.828 12.781 1 95.69 28 TYR B CA 1
ATOM 3659 C C . TYR B 1 28 ? -4.305 -18.062 12.828 1 95.69 28 TYR B C 1
ATOM 3661 O O . TYR B 1 28 ? -5.297 -18.531 13.375 1 95.69 28 TYR B O 1
ATOM 3669 N N . PHE B 1 29 ? -4.363 -16.906 12.195 1 95.25 29 PHE B N 1
ATOM 3670 C CA . PHE B 1 29 ? -5.512 -16.031 12.367 1 95.25 29 PHE B CA 1
ATOM 3671 C C . PHE B 1 29 ? -6.586 -16.344 11.328 1 95.25 29 PHE B C 1
ATOM 3673 O O . PHE B 1 29 ? -7.77 -16.078 11.562 1 95.25 29 PHE B O 1
ATOM 3680 N N . SER B 1 30 ? -6.281 -16.875 10.18 1 96 30 SER B N 1
ATOM 3681 C CA . SER B 1 30 ? -7.266 -17.125 9.125 1 96 30 SER B CA 1
ATOM 3682 C C . SER B 1 30 ? -7.82 -18.547 9.211 1 96 30 SER B C 1
ATOM 3684 O O . SER B 1 30 ? -8.828 -18.859 8.57 1 96 30 SER B O 1
ATOM 3686 N N . HIS B 1 31 ? -7.227 -19.484 9.898 1 95.12 31 HIS B N 1
ATOM 3687 C CA . HIS B 1 31 ? -7.656 -20.859 10.133 1 95.12 31 HIS B CA 1
ATOM 3688 C C . HIS B 1 31 ? -7.934 -21.578 8.82 1 95.12 31 HIS B C 1
ATOM 3690 O O . HIS B 1 31 ? -9.016 -22.125 8.625 1 95.12 31 HIS B O 1
ATOM 3696 N N . PRO B 1 32 ? -6.961 -21.625 8.008 1 95.38 32 PRO B N 1
ATOM 3697 C CA . PRO B 1 32 ? -7.195 -22.25 6.699 1 95.38 32 PRO B CA 1
ATOM 3698 C C . PRO B 1 32 ? -7.465 -23.75 6.797 1 95.38 32 PRO B C 1
ATOM 3700 O O . PRO B 1 32 ? -8.18 -24.312 5.965 1 95.38 32 PRO B O 1
ATOM 3703 N N . PHE B 1 33 ? -6.973 -24.453 7.781 1 94.12 33 PHE B N 1
ATOM 3704 C CA . PHE B 1 33 ? -7.074 -25.906 7.891 1 94.12 33 PHE B CA 1
ATOM 3705 C C . PHE B 1 33 ? -8.352 -26.312 8.609 1 94.12 33 PHE B C 1
ATOM 3707 O O . PHE B 1 33 ? -8.789 -27.453 8.523 1 94.12 33 PHE B O 1
ATOM 3714 N N . HIS B 1 34 ? -9 -25.375 9.328 1 92.75 34 HIS B N 1
ATOM 3715 C CA . HIS B 1 34 ? -10.273 -25.594 10.008 1 92.75 34 HIS B CA 1
ATOM 3716 C C . HIS B 1 34 ? -11.156 -24.359 9.93 1 92.75 34 HIS B C 1
ATOM 3718 O O . HIS B 1 34 ? -11.422 -23.719 10.953 1 92.75 34 HIS B O 1
ATOM 3724 N N . PRO B 1 35 ? -11.648 -24.078 8.766 1 92.25 35 PRO B N 1
ATOM 3725 C CA . PRO B 1 35 ? -12.461 -22.859 8.609 1 92.25 35 PRO B CA 1
ATOM 3726 C C . PRO B 1 35 ? -13.805 -22.969 9.328 1 92.25 35 PRO B C 1
ATOM 3728 O O . PRO B 1 35 ? -14.445 -24.016 9.305 1 92.25 35 PRO B O 1
ATOM 3731 N N . PRO B 1 36 ? -14.156 -21.922 9.93 1 88.88 36 PRO B N 1
ATOM 3732 C CA . PRO B 1 36 ? -15.469 -21.938 10.578 1 88.88 36 PRO B CA 1
ATOM 3733 C C . PRO B 1 36 ? -16.625 -22.078 9.586 1 88.88 36 PRO B C 1
ATOM 3735 O O . PRO B 1 36 ? -16.547 -21.562 8.469 1 88.88 36 PRO B O 1
ATOM 3738 N N . GLN B 1 37 ? -17.625 -22.766 10.078 1 88.69 37 GLN B N 1
ATOM 3739 C CA . GLN B 1 37 ? -18.797 -22.953 9.227 1 88.69 37 GLN B CA 1
ATOM 3740 C C . GLN B 1 37 ? -19.688 -21.703 9.219 1 88.69 37 GLN B C 1
ATOM 3742 O O . GLN B 1 37 ? -19.844 -21.047 10.25 1 88.69 37 GLN B O 1
ATOM 3747 N N . ARG B 1 38 ? -20.172 -21.375 8.109 1 90.88 38 ARG B N 1
ATOM 3748 C CA . ARG B 1 38 ? -21.125 -20.281 7.984 1 90.88 38 ARG B CA 1
ATOM 3749 C C . ARG B 1 38 ? -22.469 -20.625 8.625 1 90.88 38 ARG B C 1
ATOM 3751 O O . ARG B 1 38 ? -23.047 -21.672 8.328 1 90.88 38 ARG B O 1
ATOM 3758 N N . PRO B 1 39 ? -22.953 -19.766 9.406 1 93.38 39 PRO B N 1
ATOM 3759 C CA . PRO B 1 39 ? -24.25 -20.047 10.016 1 93.38 39 PRO B CA 1
ATOM 3760 C C . PRO B 1 39 ? -25.375 -20.141 8.992 1 93.38 39 PRO B C 1
ATOM 3762 O O . PRO B 1 39 ? -25.359 -19.453 7.973 1 93.38 39 PRO B O 1
ATOM 3765 N N . VAL B 1 40 ? -26.375 -20.938 9.344 1 92.69 40 VAL B N 1
ATOM 3766 C CA . VAL B 1 40 ? -27.531 -21.141 8.469 1 92.69 40 VAL B CA 1
ATOM 3767 C C . VAL B 1 40 ? -28.516 -19.984 8.609 1 92.69 40 VAL B C 1
ATOM 3769 O O . VAL B 1 40 ? -29.109 -19.547 7.621 1 92.69 40 VAL B O 1
ATOM 3772 N N . GLU B 1 41 ? -28.594 -19.453 9.805 1 95.56 41 GLU B N 1
ATOM 3773 C CA . GLU B 1 41 ? -29.484 -18.328 10.07 1 95.56 41 GLU B CA 1
ATOM 3774 C C . GLU B 1 41 ? -28.984 -17.062 9.383 1 95.56 41 GLU B C 1
ATOM 3776 O O . GLU B 1 41 ? -27.828 -16.672 9.555 1 95.56 41 GLU B O 1
ATOM 3781 N N . PRO B 1 42 ? -29.781 -16.438 8.664 1 93.81 42 PRO B N 1
ATOM 3782 C CA . PRO B 1 42 ? -29.359 -15.297 7.855 1 93.81 42 PRO B CA 1
ATOM 3783 C C . PRO B 1 42 ? -28.781 -14.164 8.688 1 93.81 42 PRO B C 1
ATOM 3785 O O . PRO B 1 42 ? -27.781 -13.547 8.297 1 93.81 42 PRO B O 1
ATOM 3788 N N . THR B 1 43 ? -29.406 -13.867 9.789 1 95.31 43 THR B N 1
ATOM 3789 C CA . THR B 1 43 ? -28.922 -12.773 10.633 1 95.31 43 THR B CA 1
ATOM 3790 C C . THR B 1 43 ? -27.547 -13.094 11.195 1 95.31 43 THR B C 1
ATOM 3792 O O . THR B 1 43 ? -26.656 -12.234 11.227 1 95.31 43 THR B O 1
ATOM 3795 N N . ALA B 1 44 ? -27.391 -14.297 11.641 1 95.69 44 ALA B N 1
ATOM 3796 C CA . ALA B 1 44 ? -26.094 -14.742 12.164 1 95.69 44 ALA B CA 1
ATOM 3797 C C . ALA B 1 44 ? -25.047 -14.789 11.055 1 95.69 44 ALA B C 1
ATOM 3799 O O . ALA B 1 44 ? -23.891 -14.438 11.273 1 95.69 44 ALA B O 1
ATOM 3800 N N . ALA B 1 45 ? -25.438 -15.227 9.914 1 95.56 45 ALA B N 1
ATOM 3801 C CA . ALA B 1 45 ? -24.531 -15.273 8.758 1 95.56 45 ALA B CA 1
ATOM 3802 C C . ALA B 1 45 ? -24.047 -13.883 8.375 1 95.56 45 ALA B C 1
ATOM 3804 O O . ALA B 1 45 ? -22.875 -13.695 8.062 1 95.56 45 ALA B O 1
ATOM 3805 N N . ALA B 1 46 ? -24.969 -13.016 8.438 1 95.25 46 ALA B N 1
ATOM 3806 C CA . ALA B 1 46 ? -24.625 -11.641 8.109 1 95.25 46 ALA B CA 1
ATOM 3807 C C . ALA B 1 46 ? -23.656 -11.055 9.133 1 95.25 46 ALA B C 1
ATOM 3809 O O . ALA B 1 46 ? -22.734 -10.312 8.773 1 95.25 46 ALA B O 1
ATOM 3810 N N . ALA B 1 47 ? -23.875 -11.375 10.336 1 95.69 47 ALA B N 1
ATOM 3811 C CA . ALA B 1 47 ? -23 -10.898 11.398 1 95.69 47 ALA B CA 1
ATOM 3812 C C . ALA B 1 47 ? -21.594 -11.461 11.242 1 95.69 47 ALA B C 1
ATOM 3814 O O . ALA B 1 47 ? -20.609 -10.742 11.414 1 95.69 47 ALA B O 1
ATOM 3815 N N . VAL B 1 48 ? -21.547 -12.711 10.953 1 95.69 48 VAL B N 1
ATOM 3816 C CA . VAL B 1 48 ? -20.266 -13.352 10.75 1 95.69 48 VAL B CA 1
ATOM 3817 C C . VAL B 1 48 ? -19.578 -12.766 9.516 1 95.69 48 VAL B C 1
ATOM 3819 O O . VAL B 1 48 ? -18.375 -12.508 9.531 1 95.69 48 VAL B O 1
ATOM 3822 N N . ALA B 1 49 ? -20.312 -12.57 8.484 1 96.31 49 ALA B N 1
ATOM 3823 C CA . ALA B 1 49 ? -19.766 -11.961 7.27 1 96.31 49 ALA B CA 1
ATOM 3824 C C . ALA B 1 49 ? -19.188 -10.578 7.559 1 96.31 49 ALA B C 1
ATOM 3826 O O . ALA B 1 49 ? -18.109 -10.234 7.062 1 96.31 49 ALA B O 1
ATOM 3827 N N . TYR B 1 50 ? -19.875 -9.812 8.32 1 95.94 50 TYR B N 1
ATOM 3828 C CA . TYR B 1 50 ? -19.406 -8.484 8.703 1 95.94 50 TYR B CA 1
ATOM 3829 C C . TYR B 1 50 ? -18.094 -8.578 9.477 1 95.94 50 TYR B C 1
ATOM 3831 O O . TYR B 1 50 ? -17.156 -7.844 9.195 1 95.94 50 TYR B O 1
ATOM 3839 N N . ASN B 1 51 ? -18.078 -9.445 10.43 1 96.06 51 ASN B N 1
ATOM 3840 C CA . ASN B 1 51 ? -16.875 -9.617 11.227 1 96.06 51 ASN B CA 1
ATOM 3841 C C . ASN B 1 51 ? -15.695 -10.078 10.367 1 96.06 51 ASN B C 1
ATOM 3843 O O . ASN B 1 51 ? -14.578 -9.586 10.523 1 96.06 51 ASN B O 1
ATOM 3847 N N . ASN B 1 52 ? -15.914 -11.062 9.477 1 97.06 52 ASN B N 1
ATOM 3848 C CA . ASN B 1 52 ? -14.867 -11.523 8.57 1 97.06 52 ASN B CA 1
ATOM 3849 C C . ASN B 1 52 ? -14.336 -10.383 7.703 1 97.06 52 ASN B C 1
ATOM 3851 O O . ASN B 1 52 ? -13.133 -10.289 7.469 1 97.06 52 ASN B O 1
ATOM 3855 N N . SER B 1 53 ? -15.273 -9.562 7.238 1 96.56 53 SER B N 1
ATOM 3856 C CA . SER B 1 53 ? -14.867 -8.414 6.43 1 96.56 53 SER B CA 1
ATOM 3857 C C . SER B 1 53 ? -14.016 -7.441 7.238 1 96.56 53 SER B C 1
ATOM 3859 O O . SER B 1 53 ? -12.992 -6.957 6.754 1 96.56 53 SER B O 1
ATOM 3861 N N . LYS B 1 54 ? -14.414 -7.18 8.461 1 96.5 54 LYS B N 1
ATOM 3862 C CA . LYS B 1 54 ? -13.672 -6.281 9.336 1 96.5 54 LYS B CA 1
ATOM 3863 C C . LYS B 1 54 ? -12.273 -6.82 9.625 1 96.5 54 LYS B C 1
ATOM 3865 O O . LYS B 1 54 ? -11.281 -6.098 9.484 1 96.5 54 LYS B O 1
ATOM 3870 N N . VAL B 1 55 ? -12.195 -8.07 9.953 1 97.19 55 VAL B N 1
ATOM 3871 C CA . VAL B 1 55 ? -10.906 -8.695 10.25 1 97.19 55 VAL B CA 1
ATOM 3872 C C . VAL B 1 55 ? -10.062 -8.766 8.977 1 97.19 55 VAL B C 1
ATOM 3874 O O . VAL B 1 55 ? -8.844 -8.586 9.023 1 97.19 55 VAL B O 1
ATOM 3877 N N . GLY B 1 56 ? -10.734 -9.07 7.863 1 97.94 56 GLY B N 1
ATOM 3878 C CA . GLY B 1 56 ? -10.031 -9.086 6.59 1 97.94 56 GLY B CA 1
ATOM 3879 C C . GLY B 1 56 ? -9.367 -7.766 6.258 1 97.94 56 GLY B C 1
ATOM 3880 O O . GLY B 1 56 ? -8.227 -7.738 5.789 1 97.94 56 GLY B O 1
ATOM 3881 N N . VAL B 1 57 ? -10.047 -6.648 6.484 1 97.56 57 VAL B N 1
ATOM 3882 C CA . VAL B 1 57 ? -9.492 -5.324 6.223 1 97.56 57 VAL B CA 1
ATOM 3883 C C . VAL B 1 57 ? -8.312 -5.062 7.148 1 97.56 57 VAL B C 1
ATOM 3885 O O . VAL B 1 57 ? -7.27 -4.566 6.711 1 97.56 57 VAL B O 1
ATOM 3888 N N . TRP B 1 58 ? -8.43 -5.441 8.398 1 97.25 58 TRP B N 1
ATOM 3889 C CA . TRP B 1 58 ? -7.32 -5.273 9.336 1 97.25 58 TRP B CA 1
ATOM 3890 C C . TRP B 1 58 ? -6.137 -6.148 8.938 1 97.25 58 TRP B C 1
ATOM 3892 O O . TRP B 1 58 ? -4.98 -5.75 9.102 1 97.25 58 TRP B O 1
ATOM 3902 N N . ALA B 1 59 ? -6.426 -7.344 8.453 1 98.25 59 ALA B N 1
ATOM 3903 C CA . ALA B 1 59 ? -5.352 -8.211 7.973 1 98.25 59 ALA B CA 1
ATOM 3904 C C . ALA B 1 59 ? -4.621 -7.578 6.793 1 98.25 59 ALA B C 1
ATOM 3906 O O . ALA B 1 59 ? -3.391 -7.637 6.715 1 98.25 59 ALA B O 1
ATOM 3907 N N . MET B 1 60 ? -5.379 -6.949 5.863 1 98.25 60 MET B N 1
ATOM 3908 C CA . MET B 1 60 ? -4.766 -6.234 4.75 1 98.25 60 MET B CA 1
ATOM 3909 C C . MET B 1 60 ? -3.814 -5.152 5.254 1 98.25 60 MET B C 1
ATOM 3911 O O . MET B 1 60 ? -2.682 -5.047 4.777 1 98.25 60 MET B O 1
ATOM 3915 N N . VAL B 1 61 ? -4.254 -4.391 6.23 1 98.19 61 VAL B N 1
ATOM 3916 C CA . VAL B 1 61 ? -3.467 -3.287 6.773 1 98.19 61 VAL B CA 1
ATOM 3917 C C . VAL B 1 61 ? -2.203 -3.832 7.434 1 98.19 61 VAL B C 1
ATOM 3919 O O . VAL B 1 61 ? -1.101 -3.336 7.188 1 98.19 61 VAL B O 1
ATOM 3922 N N . LEU B 1 62 ? -2.33 -4.883 8.18 1 97.75 62 LEU B N 1
ATOM 3923 C CA . LEU B 1 62 ? -1.195 -5.434 8.914 1 97.75 62 LEU B CA 1
ATOM 3924 C C . LEU B 1 62 ? -0.194 -6.074 7.953 1 97.75 62 LEU B C 1
ATOM 3926 O O . LEU B 1 62 ? 1.019 -5.969 8.156 1 97.75 62 LEU B O 1
ATOM 3930 N N . VAL B 1 63 ? -0.69 -6.773 6.961 1 98.12 63 VAL B N 1
ATOM 3931 C CA . VAL B 1 63 ? 0.195 -7.355 5.957 1 98.12 63 VAL B CA 1
ATOM 3932 C C . VAL B 1 63 ? 0.948 -6.246 5.227 1 98.12 63 VAL B C 1
ATOM 3934 O O . VAL B 1 63 ? 2.156 -6.352 5.004 1 98.12 63 VAL B O 1
ATOM 3937 N N . TYR B 1 64 ? 0.238 -5.191 4.855 1 98.06 64 TYR B N 1
ATOM 3938 C CA . TYR B 1 64 ? 0.907 -4.082 4.188 1 98.06 64 TYR B CA 1
ATOM 3939 C C . TYR B 1 64 ? 1.949 -3.445 5.098 1 98.06 64 TYR B C 1
ATOM 3941 O O . TYR B 1 64 ? 3.043 -3.094 4.648 1 98.06 64 TYR B O 1
ATOM 3949 N N . LEU B 1 65 ? 1.586 -3.213 6.363 1 97.62 65 LEU B N 1
ATOM 3950 C CA . LEU B 1 65 ? 2.539 -2.637 7.305 1 97.62 65 LEU B CA 1
ATOM 3951 C C . LEU B 1 65 ? 3.754 -3.545 7.469 1 97.62 65 LEU B C 1
ATOM 3953 O O . LEU B 1 65 ? 4.887 -3.062 7.562 1 97.62 65 LEU B O 1
ATOM 3957 N N . GLY B 1 66 ? 3.547 -4.855 7.555 1 95.12 66 GLY B N 1
ATOM 3958 C CA . GLY B 1 66 ? 4.668 -5.781 7.574 1 95.12 66 GLY B CA 1
ATOM 3959 C C . GLY B 1 66 ? 5.551 -5.676 6.348 1 95.12 66 GLY B C 1
ATOM 3960 O O . GLY B 1 66 ? 6.781 -5.656 6.461 1 95.12 66 GLY B O 1
ATOM 3961 N N . TYR B 1 67 ? 4.891 -5.59 5.195 1 94.88 67 TYR B N 1
ATOM 3962 C CA . TYR B 1 67 ? 5.633 -5.398 3.955 1 94.88 67 TYR B CA 1
ATOM 3963 C C . TYR B 1 67 ? 6.453 -4.117 4.004 1 94.88 67 TYR B C 1
ATOM 3965 O O . TYR B 1 67 ? 7.625 -4.109 3.623 1 94.88 67 TYR B O 1
ATOM 3973 N N . SER B 1 68 ? 5.82 -3.023 4.484 1 94.25 68 SER B N 1
ATOM 3974 C CA . SER B 1 68 ? 6.488 -1.729 4.562 1 94.25 68 SER B CA 1
ATOM 3975 C C . SER B 1 68 ? 7.715 -1.792 5.469 1 94.25 68 SER B C 1
ATOM 3977 O O . SER B 1 68 ? 8.766 -1.233 5.141 1 94.25 68 SER B O 1
ATOM 3979 N N . VAL B 1 69 ? 7.652 -2.477 6.543 1 92.56 69 VAL B N 1
ATOM 3980 C CA . VAL B 1 69 ? 8.742 -2.564 7.508 1 92.56 69 VAL B CA 1
ATOM 3981 C C . VAL B 1 69 ? 9.938 -3.283 6.879 1 92.56 69 VAL B C 1
ATOM 3983 O O . VAL B 1 69 ? 11.086 -2.898 7.094 1 92.56 69 VAL B O 1
ATOM 3986 N N . VAL B 1 70 ? 9.625 -4.238 6.031 1 88.81 70 VAL B N 1
ATOM 3987 C CA . VAL B 1 70 ? 10.688 -5.098 5.523 1 88.81 70 VAL B CA 1
ATOM 3988 C C . VAL B 1 70 ? 11.227 -4.539 4.207 1 88.81 70 VAL B C 1
ATOM 3990 O O . VAL B 1 70 ? 12.43 -4.578 3.951 1 88.81 70 VAL B O 1
ATOM 3993 N N . GLN B 1 71 ? 10.25 -4.031 3.402 1 85.25 71 GLN B N 1
ATOM 3994 C CA . GLN B 1 71 ? 10.641 -3.715 2.033 1 85.25 71 GLN B CA 1
ATOM 3995 C C . GLN B 1 71 ? 10.438 -2.234 1.73 1 85.25 71 GLN B C 1
ATOM 3997 O O . GLN B 1 71 ? 10.641 -1.792 0.598 1 85.25 71 GLN B O 1
ATOM 4002 N N . GLY B 1 72 ? 10.07 -1.431 2.662 1 85.25 72 GLY B N 1
ATOM 4003 C CA . GLY B 1 72 ? 9.812 -0.017 2.438 1 85.25 72 GLY B CA 1
ATOM 4004 C C . GLY B 1 72 ? 11.062 0.764 2.076 1 85.25 72 GLY B C 1
ATOM 4005 O O . GLY B 1 72 ? 12.164 0.207 2.047 1 85.25 72 GLY B O 1
ATOM 4006 N N . PRO B 1 73 ? 10.812 1.979 1.695 1 82.94 73 PRO B N 1
ATOM 4007 C CA . PRO B 1 73 ? 11.945 2.799 1.245 1 82.94 73 PRO B CA 1
ATOM 4008 C C . PRO B 1 73 ? 12.93 3.111 2.367 1 82.94 73 PRO B C 1
ATOM 4010 O O . PRO B 1 73 ? 12.555 3.139 3.539 1 82.94 73 PRO B O 1
ATOM 4013 N N . SER B 1 74 ? 14.164 3.244 1.922 1 77 74 SER B N 1
ATOM 4014 C CA . SER B 1 74 ? 15.195 3.672 2.869 1 77 74 SER B CA 1
ATOM 4015 C C . SER B 1 74 ? 14.961 5.109 3.324 1 77 74 SER B C 1
ATOM 4017 O O . SER B 1 74 ? 14.547 5.957 2.529 1 77 74 SER B O 1
ATOM 4019 N N . THR B 1 75 ? 15.031 5.266 4.613 1 74.25 75 THR B N 1
ATOM 4020 C CA . THR B 1 75 ? 14.844 6.598 5.176 1 74.25 75 THR B CA 1
ATOM 4021 C C . THR B 1 75 ? 16.172 7.176 5.652 1 74.25 75 THR B C 1
ATOM 4023 O O . THR B 1 75 ? 17.141 6.434 5.875 1 74.25 75 THR B O 1
ATOM 4026 N N . ARG B 1 76 ? 16.234 8.375 5.668 1 72.12 76 ARG B N 1
ATOM 4027 C CA . ARG B 1 76 ? 17.422 9.047 6.188 1 72.12 76 ARG B CA 1
ATOM 4028 C C . ARG B 1 76 ? 17.453 8.984 7.711 1 72.12 76 ARG B C 1
ATOM 4030 O O . ARG B 1 76 ? 18.5 9.234 8.32 1 72.12 76 ARG B O 1
ATOM 4037 N N . MET B 1 77 ? 16.297 8.578 8.25 1 75.81 77 MET B N 1
ATOM 4038 C CA . MET B 1 77 ? 16.219 8.438 9.703 1 75.81 77 MET B CA 1
ATOM 4039 C C . MET B 1 77 ? 16.766 7.086 10.148 1 75.81 77 MET B C 1
ATOM 4041 O O . MET B 1 77 ? 16.25 6.039 9.75 1 75.81 77 MET B O 1
ATOM 4045 N N . VAL B 1 78 ? 17.812 7.094 10.852 1 71.5 78 VAL B N 1
ATOM 4046 C CA . VAL B 1 78 ? 18.469 5.844 11.219 1 71.5 78 VAL B CA 1
ATOM 4047 C C . VAL B 1 78 ? 18.125 5.48 12.664 1 71.5 78 VAL B C 1
ATOM 4049 O O . VAL B 1 78 ? 18.172 4.309 13.039 1 71.5 78 VAL B O 1
ATOM 4052 N N . ARG B 1 79 ? 17.828 6.422 13.477 1 74.44 79 ARG B N 1
ATOM 4053 C CA . ARG B 1 79 ? 17.438 6.16 14.859 1 74.44 79 ARG B CA 1
ATOM 4054 C C . ARG B 1 79 ? 15.938 6.336 15.047 1 74.44 79 ARG B C 1
ATOM 4056 O O . ARG B 1 79 ? 15.32 7.184 14.398 1 74.44 79 ARG B O 1
ATOM 4063 N N . PRO B 1 80 ? 15.344 5.625 15.883 1 74 80 PRO B N 1
ATOM 4064 C CA . PRO B 1 80 ? 15.953 4.547 16.656 1 74 80 PRO B CA 1
ATOM 4065 C C . PRO B 1 80 ? 16.328 3.338 15.805 1 74 80 PRO B C 1
ATOM 4067 O O . PRO B 1 80 ? 17.219 2.572 16.172 1 74 80 PRO B O 1
ATOM 4070 N N . HIS B 1 81 ? 15.516 3.09 14.828 1 78.12 81 HIS B N 1
ATOM 4071 C CA . HIS B 1 81 ? 15.773 2.023 13.859 1 78.12 81 HIS B CA 1
ATOM 4072 C C . HIS B 1 81 ? 15.086 2.309 12.531 1 78.12 81 HIS B C 1
ATOM 4074 O O . HIS B 1 81 ? 13.961 2.807 12.5 1 78.12 81 HIS B O 1
ATOM 4080 N N . PRO B 1 82 ? 15.719 1.99 11.562 1 82.94 82 PRO B N 1
ATOM 4081 C CA . PRO B 1 82 ? 15.102 2.236 10.258 1 82.94 82 PRO B CA 1
ATOM 4082 C C . PRO B 1 82 ? 13.75 1.547 10.102 1 82.94 82 PRO B C 1
ATOM 4084 O O . PRO B 1 82 ? 12.867 2.055 9.406 1 82.94 82 PRO B O 1
ATOM 4087 N N . ALA B 1 83 ? 13.578 0.455 10.75 1 87.06 83 ALA B N 1
ATOM 4088 C CA . ALA B 1 83 ? 12.328 -0.296 10.68 1 87.06 83 ALA B CA 1
ATOM 4089 C C . ALA B 1 83 ? 11.164 0.527 11.219 1 87.06 83 ALA B C 1
ATOM 4091 O O . ALA B 1 83 ? 10.039 0.412 10.734 1 87.06 83 ALA B O 1
ATOM 4092 N N . VAL B 1 84 ? 11.414 1.381 12.203 1 89.38 84 VAL B N 1
ATOM 4093 C CA . VAL B 1 84 ? 10.367 2.211 12.797 1 89.38 84 VAL B CA 1
ATOM 4094 C C . VAL B 1 84 ? 9.875 3.232 11.773 1 89.38 84 VAL B C 1
ATOM 4096 O O . VAL B 1 84 ? 8.672 3.439 11.625 1 89.38 84 VAL B O 1
ATOM 4099 N N . TRP B 1 85 ? 10.734 3.771 11.078 1 90.81 85 TRP B N 1
ATOM 4100 C CA . TRP B 1 85 ? 10.375 4.805 10.109 1 90.81 85 TRP B CA 1
ATOM 4101 C C . TRP B 1 85 ? 9.711 4.191 8.883 1 90.81 85 TRP B C 1
ATOM 4103 O O . TRP B 1 85 ? 8.844 4.812 8.266 1 90.81 85 TRP B O 1
ATOM 4113 N N . ARG B 1 86 ? 10.062 2.975 8.555 1 92.75 86 ARG B N 1
ATOM 4114 C CA . ARG B 1 86 ? 9.359 2.27 7.488 1 92.75 86 ARG B CA 1
ATOM 4115 C C . ARG B 1 86 ? 7.926 1.948 7.898 1 92.75 86 ARG B C 1
ATOM 4117 O O . ARG B 1 86 ? 7.02 1.948 7.066 1 92.75 86 ARG B O 1
ATOM 4124 N N . LEU B 1 87 ? 7.828 1.61 9.188 1 94.88 87 LEU B N 1
ATOM 4125 C CA . LEU B 1 87 ? 6.484 1.413 9.711 1 94.88 87 LEU B CA 1
ATOM 4126 C C . LEU B 1 87 ? 5.664 2.697 9.609 1 94.88 87 LEU B C 1
ATOM 4128 O O . LEU B 1 87 ? 4.516 2.672 9.164 1 94.88 87 LEU B O 1
ATOM 4132 N N . VAL B 1 88 ? 6.27 3.807 10.008 1 95.12 88 VAL B N 1
ATOM 4133 C CA . VAL B 1 88 ? 5.605 5.102 9.938 1 95.12 88 VAL B CA 1
ATOM 4134 C C . VAL B 1 88 ? 5.23 5.406 8.484 1 95.12 88 VAL B C 1
ATOM 4136 O O . VAL B 1 88 ? 4.125 5.887 8.211 1 95.12 88 VAL B O 1
ATOM 4139 N N . HIS B 1 89 ? 6.152 5.102 7.633 1 95.31 89 HIS B N 1
ATOM 4140 C CA . HIS B 1 89 ? 5.879 5.262 6.207 1 95.31 89 HIS B CA 1
ATOM 4141 C C . HIS B 1 89 ? 4.633 4.48 5.797 1 95.31 89 HIS B C 1
ATOM 4143 O O . HIS B 1 89 ? 3.76 5.016 5.109 1 95.31 89 HIS B O 1
ATOM 4149 N N . GLY B 1 90 ? 4.551 3.223 6.168 1 97 90 GLY B N 1
ATOM 4150 C CA . GLY B 1 90 ? 3.383 2.412 5.863 1 97 90 GLY B CA 1
ATOM 4151 C C . GLY B 1 90 ? 2.094 2.986 6.426 1 97 90 GLY B C 1
ATOM 4152 O O . GLY B 1 90 ? 1.06 2.969 5.754 1 97 90 GLY B O 1
ATOM 4153 N N . ILE B 1 91 ? 2.143 3.49 7.594 1 97.88 91 ILE B N 1
ATOM 4154 C CA . ILE B 1 91 ? 0.979 4.086 8.242 1 97.88 91 ILE B CA 1
ATOM 4155 C C . ILE B 1 91 ? 0.52 5.312 7.457 1 97.88 91 ILE B C 1
ATOM 4157 O O . ILE B 1 91 ? -0.681 5.523 7.277 1 97.88 91 ILE B O 1
ATOM 4161 N N . MET B 1 92 ? 1.446 6.086 6.988 1 97.06 92 MET B N 1
ATOM 4162 C CA . MET B 1 92 ? 1.117 7.27 6.199 1 97.06 92 MET B CA 1
ATOM 4163 C C . MET B 1 92 ? 0.378 6.883 4.922 1 97.06 92 MET B C 1
ATOM 4165 O O . MET B 1 92 ? -0.603 7.527 4.547 1 97.06 92 MET B O 1
ATOM 4169 N N . VAL B 1 93 ? 0.918 5.855 4.32 1 97.56 93 VAL B N 1
ATOM 4170 C CA . VAL B 1 93 ? 0.291 5.402 3.084 1 97.56 93 VAL B CA 1
ATOM 4171 C C . VAL B 1 93 ? -1.132 4.926 3.371 1 97.56 93 VAL B C 1
ATOM 4173 O O . VAL B 1 93 ? -2.074 5.309 2.674 1 97.56 93 VAL B O 1
ATOM 4176 N N . CYS B 1 94 ? -1.29 4.113 4.402 1 98 94 CYS B N 1
ATOM 4177 C CA . CYS B 1 94 ? -2.615 3.633 4.781 1 98 94 CYS B CA 1
ATOM 4178 C C . CYS B 1 94 ? -3.547 4.797 5.094 1 98 94 CYS B C 1
ATOM 4180 O O . CYS B 1 94 ? -4.719 4.781 4.711 1 98 94 CYS B O 1
ATOM 4182 N N . TYR B 1 95 ? -3.053 5.789 5.781 1 97.94 95 TYR B N 1
ATOM 4183 C CA . TYR B 1 95 ? -3.85 6.953 6.141 1 97.94 95 TYR B CA 1
ATOM 4184 C C . TYR B 1 95 ? -4.285 7.723 4.902 1 97.94 95 TYR B C 1
ATOM 4186 O O . TYR B 1 95 ? -5.449 8.117 4.781 1 97.94 95 TYR B O 1
ATOM 4194 N N . LEU B 1 96 ? -3.342 7.957 4.012 1 98 96 LEU B N 1
ATOM 4195 C CA . LEU B 1 96 ? -3.672 8.633 2.762 1 98 96 LEU B CA 1
ATOM 4196 C C . LEU B 1 96 ? -4.766 7.887 2.01 1 98 96 LEU B C 1
ATOM 4198 O O . LEU B 1 96 ? -5.707 8.5 1.501 1 98 96 LEU B O 1
ATOM 4202 N N . LEU B 1 97 ? -4.637 6.57 1.926 1 98.56 97 LEU B N 1
ATOM 4203 C CA . LEU B 1 97 ? -5.613 5.766 1.204 1 98.56 97 LEU B CA 1
ATOM 4204 C C . LEU B 1 97 ? -6.977 5.82 1.89 1 98.56 97 LEU B C 1
ATOM 4206 O O . LEU B 1 97 ? -8.008 5.902 1.222 1 98.56 97 LEU B O 1
ATOM 4210 N N . PHE B 1 98 ? -6.984 5.77 3.215 1 98.25 98 PHE B N 1
ATOM 4211 C CA . PHE B 1 98 ? -8.219 5.895 3.979 1 98.25 98 PHE B CA 1
ATOM 4212 C C . PHE B 1 98 ? -8.898 7.227 3.697 1 98.25 98 PHE B C 1
ATOM 4214 O O . PHE B 1 98 ? -10.109 7.277 3.441 1 98.25 98 PHE B O 1
ATOM 4221 N N . MET B 1 99 ? -8.109 8.328 3.693 1 98.44 99 MET B N 1
ATOM 4222 C CA . MET B 1 99 ? -8.656 9.656 3.412 1 98.44 99 MET B CA 1
ATOM 4223 C C . MET B 1 99 ? -9.148 9.742 1.972 1 98.44 99 MET B C 1
ATOM 4225 O O . MET B 1 99 ? -10.156 10.398 1.698 1 98.44 99 MET B O 1
ATOM 4229 N N . THR B 1 100 ? -8.445 9.102 1.075 1 98.75 100 THR B N 1
ATOM 4230 C CA . THR B 1 100 ? -8.875 9.07 -0.318 1 98.75 100 THR B CA 1
ATOM 4231 C C . THR B 1 100 ? -10.234 8.391 -0.451 1 98.75 100 THR B C 1
ATOM 4233 O O . THR B 1 100 ? -11.109 8.883 -1.17 1 98.75 100 THR B O 1
ATOM 4236 N N . TYR B 1 101 ? -10.43 7.285 0.238 1 98.56 101 TYR B N 1
ATOM 4237 C CA . TYR B 1 101 ? -11.727 6.613 0.222 1 98.56 101 TYR B CA 1
ATOM 4238 C C . TYR B 1 101 ? -12.836 7.547 0.707 1 98.56 101 TYR B C 1
ATOM 4240 O O . TYR B 1 101 ? -13.883 7.656 0.073 1 98.56 101 TYR B O 1
ATOM 4248 N N . LEU B 1 102 ? -12.586 8.227 1.805 1 98.5 102 LEU B N 1
ATOM 4249 C CA . LEU B 1 102 ? -13.578 9.133 2.371 1 98.5 102 LEU B CA 1
ATOM 4250 C C . LEU B 1 102 ? -13.914 10.25 1.392 1 98.5 102 LEU B C 1
ATOM 4252 O O . LEU B 1 102 ? -15.07 10.672 1.292 1 98.5 102 LEU B O 1
ATOM 4256 N N . LEU B 1 103 ? -12.906 10.758 0.704 1 98.56 103 LEU B N 1
ATOM 4257 C CA . LEU B 1 103 ? -13.078 11.852 -0.246 1 98.56 103 LEU B CA 1
ATOM 4258 C C . LEU B 1 103 ? -14.133 11.5 -1.292 1 98.56 103 LEU B C 1
ATOM 4260 O O . LEU B 1 103 ? -14.828 12.383 -1.796 1 98.56 103 LEU B O 1
ATOM 4264 N N . PHE B 1 104 ? -14.344 10.219 -1.563 1 98.25 104 PHE B N 1
ATOM 4265 C CA . PHE B 1 104 ? -15.258 9.82 -2.629 1 98.25 104 PHE B CA 1
ATOM 4266 C C . PHE B 1 104 ? -16.625 9.43 -2.062 1 98.25 104 PHE B C 1
ATOM 4268 O O . PHE B 1 104 ? -17.516 9.023 -2.805 1 98.25 104 PHE B O 1
ATOM 4275 N N . GLN B 1 105 ? -16.797 9.547 -0.724 1 97.88 105 GLN B N 1
ATOM 4276 C CA . GLN B 1 105 ? -18.094 9.312 -0.086 1 97.88 105 GLN B CA 1
ATOM 4277 C C . GLN B 1 105 ? -18.875 10.617 0.055 1 97.88 105 GLN B C 1
ATOM 4279 O O . GLN B 1 105 ? -18.312 11.703 -0.107 1 97.88 105 GLN B O 1
ATOM 4284 N N . ASN B 1 106 ? -20.125 10.523 0.228 1 96.31 106 ASN B N 1
ATOM 4285 C CA . ASN B 1 106 ? -20.844 11.672 0.77 1 96.31 106 ASN B CA 1
ATOM 4286 C C . ASN B 1 106 ? -20.672 11.773 2.283 1 96.31 106 ASN B C 1
ATOM 4288 O O . ASN B 1 106 ? -20.266 10.812 2.936 1 96.31 106 ASN B O 1
ATOM 4292 N N . VAL B 1 107 ? -20.938 12.922 2.83 1 96.88 107 VAL B N 1
ATOM 4293 C CA . VAL B 1 107 ? -20.609 13.227 4.219 1 96.88 107 VAL B CA 1
ATOM 4294 C C . VAL B 1 107 ? -21.375 12.289 5.148 1 96.88 107 VAL B C 1
ATOM 4296 O O . VAL B 1 107 ? -20.844 11.82 6.156 1 96.88 107 VAL B O 1
ATOM 4299 N N . HIS B 1 108 ? -22.656 12 4.859 1 96.31 108 HIS B N 1
ATOM 4300 C CA . HIS B 1 108 ? -23.453 11.109 5.691 1 96.31 108 HIS B CA 1
ATOM 4301 C C . HIS B 1 108 ? -22.844 9.719 5.77 1 96.31 108 HIS B C 1
ATOM 4303 O O . HIS B 1 108 ? -22.656 9.18 6.863 1 96.31 108 HIS B O 1
ATOM 4309 N N . ASP B 1 109 ? -22.516 9.172 4.605 1 96.88 109 ASP B N 1
ATOM 4310 C CA . ASP B 1 109 ? -21.938 7.828 4.559 1 96.88 109 ASP B CA 1
ATOM 4311 C C . ASP B 1 109 ? -20.562 7.797 5.211 1 96.88 109 ASP B C 1
ATOM 4313 O O . ASP B 1 109 ? -20.188 6.801 5.836 1 96.88 109 ASP B O 1
ATOM 4317 N N . ALA B 1 110 ? -19.812 8.859 5.016 1 98 110 ALA B N 1
ATOM 4318 C CA . ALA B 1 110 ? -18.516 8.953 5.668 1 98 110 ALA B CA 1
ATOM 4319 C C . ALA B 1 110 ? -18.656 8.93 7.184 1 98 110 ALA B C 1
ATOM 4321 O O . ALA B 1 110 ? -17.906 8.227 7.875 1 98 110 ALA B O 1
ATOM 4322 N N . ARG B 1 111 ? -19.562 9.688 7.723 1 98.12 111 ARG B N 1
ATOM 4323 C CA . ARG B 1 111 ? -19.844 9.703 9.156 1 98.12 111 ARG B CA 1
ATOM 4324 C C . ARG B 1 111 ? -20.219 8.312 9.656 1 98.12 111 ARG B C 1
ATOM 4326 O O . ARG B 1 111 ? -19.703 7.848 10.672 1 98.12 111 ARG B O 1
ATOM 4333 N N . GLN B 1 112 ? -21.047 7.656 8.891 1 97.06 112 GLN B N 1
ATOM 4334 C CA . GLN B 1 112 ? -21.5 6.32 9.281 1 97.06 112 GLN B CA 1
ATOM 4335 C C . GLN B 1 112 ? -20.359 5.309 9.172 1 97.06 112 GLN B C 1
ATOM 4337 O O . GLN B 1 112 ? -20.281 4.367 9.969 1 97.06 112 GLN B O 1
ATOM 4342 N N . PHE B 1 113 ? -19.547 5.496 8.188 1 97.19 113 PHE B N 1
ATOM 4343 C CA . PHE B 1 113 ? -18.406 4.602 7.992 1 97.19 113 PHE B CA 1
ATOM 4344 C C . PHE B 1 113 ? -17.516 4.602 9.219 1 97.19 113 PHE B C 1
ATOM 4346 O O . PHE B 1 113 ? -16.953 3.564 9.586 1 97.19 113 PHE B O 1
ATOM 4353 N N . LEU B 1 114 ? -17.344 5.715 9.938 1 97.75 114 LEU B N 1
ATOM 4354 C CA . LEU B 1 114 ? -16.438 5.84 11.078 1 97.75 114 LEU B CA 1
ATOM 4355 C C . LEU B 1 114 ? -16.922 4.992 12.25 1 97.75 114 LEU B C 1
ATOM 4357 O O . LEU B 1 114 ? -16.172 4.727 13.188 1 97.75 114 LEU B O 1
ATOM 4361 N N . LYS B 1 115 ? -18.141 4.484 12.234 1 96.75 115 LYS B N 1
ATOM 4362 C CA . LYS B 1 115 ? -18.672 3.592 13.258 1 96.75 115 LYS B CA 1
ATOM 4363 C C . LYS B 1 115 ? -17.906 2.271 13.289 1 96.75 115 LYS B C 1
ATOM 4365 O O . LYS B 1 115 ? -17.906 1.576 14.312 1 96.75 115 LYS B O 1
ATOM 4370 N N . HIS B 1 116 ? -17.312 1.955 12.117 1 95.12 116 HIS B N 1
ATOM 4371 C CA . HIS B 1 116 ? -16.531 0.732 12.055 1 95.12 116 HIS B CA 1
ATOM 4372 C C . HIS B 1 116 ? -15.258 0.853 12.891 1 95.12 116 HIS B C 1
ATOM 4374 O O . HIS B 1 116 ? -14.656 -0.157 13.266 1 95.12 116 HIS B O 1
ATOM 4380 N N . LEU B 1 117 ? -14.797 2.07 13.195 1 96 117 LEU B N 1
ATOM 4381 C CA . LEU B 1 117 ? -13.633 2.305 14.039 1 96 117 LEU B CA 1
ATOM 4382 C C . LEU B 1 117 ? -14.047 2.49 15.492 1 96 117 LEU B C 1
ATOM 4384 O O . LEU B 1 117 ? -13.469 1.869 16.391 1 96 117 LEU B O 1
ATOM 4388 N N . TYR B 1 118 ? -15.031 3.305 15.734 1 96.75 118 TYR B N 1
ATOM 4389 C CA . TYR B 1 118 ? -15.648 3.529 17.031 1 96.75 118 TYR B CA 1
ATOM 4390 C C . TYR B 1 118 ? -17.172 3.58 16.922 1 96.75 118 TYR B C 1
ATOM 4392 O O . TYR B 1 118 ? -17.719 4.52 16.344 1 96.75 118 TYR B O 1
ATOM 4400 N N . PRO B 1 119 ? -17.859 2.648 17.484 1 95.94 119 PRO B N 1
ATOM 4401 C CA . PRO B 1 119 ? -19.297 2.514 17.297 1 95.94 119 PRO B CA 1
ATOM 4402 C C . PRO B 1 119 ? -20.078 3.74 17.781 1 95.94 119 PRO B C 1
ATOM 4404 O O . PRO B 1 119 ? -21.203 3.965 17.359 1 95.94 119 PRO B O 1
ATOM 4407 N N . GLU B 1 120 ? -19.516 4.578 18.609 1 96.31 120 GLU B N 1
ATOM 4408 C CA . GLU B 1 120 ? -20.203 5.73 19.172 1 96.31 120 GLU B CA 1
ATOM 4409 C C . GLU B 1 120 ? -20.219 6.898 18.188 1 96.31 120 GLU B C 1
ATOM 4411 O O . GLU B 1 120 ? -20.938 7.879 18.391 1 96.31 120 GLU B O 1
ATOM 4416 N N . LEU B 1 121 ? -19.578 6.832 17.094 1 97.56 121 LEU B N 1
ATOM 4417 C CA . LEU B 1 121 ? -19.484 7.918 16.125 1 97.56 121 LEU B CA 1
ATOM 4418 C C . LEU B 1 121 ? -20.688 7.91 15.18 1 97.56 121 LEU B C 1
ATOM 4420 O O . LEU B 1 121 ? -21.641 7.148 15.391 1 97.56 121 LEU B O 1
ATOM 4424 N N . GLY B 1 122 ? -20.781 8.836 14.258 1 96.56 122 GLY B N 1
ATOM 4425 C CA . GLY B 1 122 ? -21.844 8.891 13.273 1 96.56 122 GLY B CA 1
ATOM 4426 C C . GLY B 1 122 ? -23.094 9.594 13.781 1 96.56 122 GLY B C 1
ATOM 4427 O O . GLY B 1 122 ? -24.156 9.516 13.156 1 96.56 122 GLY B O 1
ATOM 4428 N N . VAL B 1 123 ? -22.906 10.156 14.945 1 96.62 123 VAL B N 1
ATOM 4429 C CA . VAL B 1 123 ? -24.016 10.906 15.531 1 96.62 123 VAL B CA 1
ATOM 4430 C C . VAL B 1 123 ? -23.625 12.375 15.656 1 96.62 123 VAL B C 1
ATOM 4432 O O . VAL B 1 123 ? -22.484 12.695 15.977 1 96.62 123 VAL B O 1
ATOM 4435 N N . GLU B 1 124 ? -24.578 13.227 15.367 1 94.62 124 GLU B N 1
ATOM 4436 C CA . GLU B 1 124 ? -24.328 14.664 15.422 1 94.62 124 GLU B CA 1
ATOM 4437 C C . GLU B 1 124 ? -23.906 15.094 16.812 1 94.62 124 GLU B C 1
ATOM 4439 O O . GLU B 1 124 ? -24.469 14.641 17.812 1 94.62 124 GLU B O 1
ATOM 4444 N N . LEU B 1 125 ? -22.938 15.914 16.859 1 91.69 125 LEU B N 1
ATOM 4445 C CA . LEU B 1 125 ? -22.406 16.391 18.141 1 91.69 125 LEU B CA 1
ATOM 4446 C C . LEU B 1 125 ? -23.297 17.484 18.719 1 91.69 125 LEU B C 1
ATOM 4448 O O . LEU B 1 125 ? -23.844 18.297 17.969 1 91.69 125 LEU B O 1
ATOM 4452 N N . PRO B 1 126 ? -23.375 17.391 20.031 1 87.94 126 PRO B N 1
ATOM 4453 C CA . PRO B 1 126 ? -24.109 18.484 20.641 1 87.94 126 PRO B CA 1
ATOM 4454 C C . PRO B 1 126 ? -23.438 19.844 20.438 1 87.94 126 PRO B C 1
ATOM 4456 O O . PRO B 1 126 ? -22.219 19.906 20.297 1 87.94 126 PRO B O 1
ATOM 4459 N N . GLU B 1 127 ? -24.297 20.828 20.375 1 79.25 127 GLU B N 1
ATOM 4460 C CA . GLU B 1 127 ? -23.766 22.188 20.219 1 79.25 127 GLU B CA 1
ATOM 4461 C C . GLU B 1 127 ? -22.984 22.609 21.469 1 79.25 127 GLU B C 1
ATOM 4463 O O . GLU B 1 127 ? -23.469 22.484 22.594 1 79.25 127 GLU B O 1
ATOM 4468 N N . LYS B 1 128 ? -21.781 22.797 21.219 1 79.19 128 LYS B N 1
ATOM 4469 C CA . LYS B 1 128 ? -20.938 23.328 22.281 1 79.19 128 LYS B CA 1
ATOM 4470 C C . LYS B 1 128 ? -20.594 24.797 22.031 1 79.19 128 LYS B C 1
ATOM 4472 O O . LYS B 1 128 ? -20.312 25.188 20.906 1 79.19 128 LYS B O 1
ATOM 4477 N N . HIS B 1 129 ? -20.766 25.531 23.062 1 75.75 129 HIS B N 1
ATOM 4478 C CA . HIS B 1 129 ? -20.422 26.953 22.969 1 75.75 129 HIS B CA 1
ATOM 4479 C C . HIS B 1 129 ? -19.062 27.234 23.609 1 75.75 129 HIS B C 1
ATOM 4481 O O . HIS B 1 129 ? -18.734 26.656 24.656 1 75.75 129 HIS B O 1
ATOM 4487 N N . TYR B 1 130 ? -18.359 27.891 22.906 1 77.81 130 TYR B N 1
ATOM 4488 C CA . TYR B 1 130 ? -17.031 28.297 23.359 1 77.81 130 TYR B CA 1
ATOM 4489 C C . TYR B 1 130 ? -16.969 29.797 23.609 1 77.81 130 TYR B C 1
ATOM 4491 O O . TYR B 1 130 ? -17.672 30.562 22.969 1 77.81 130 TYR B O 1
ATOM 4499 N N . GLY B 1 131 ? -16.266 30.25 24.547 1 76.25 131 GLY B N 1
ATOM 4500 C CA . GLY B 1 131 ? -16.047 31.672 24.797 1 76.25 131 GLY B CA 1
ATOM 4501 C C . GLY B 1 131 ? -17.266 32.375 25.344 1 76.25 131 GLY B C 1
ATOM 4502 O O . GLY B 1 131 ? -17.484 33.562 25.047 1 76.25 131 GLY B O 1
ATOM 4503 N N . THR B 1 132 ? -18.125 31.672 25.953 1 79.75 132 THR B N 1
ATOM 4504 C CA . THR B 1 132 ? -19.359 32.25 26.453 1 79.75 132 THR B CA 1
ATOM 4505 C C . THR B 1 132 ? -19.094 33.062 27.734 1 79.75 132 THR B C 1
ATOM 4507 O O . THR B 1 132 ? -19.766 34.062 27.969 1 79.75 132 THR B O 1
ATOM 4510 N N . ASN B 1 133 ? -18.25 32.594 28.484 1 83.44 133 ASN B N 1
ATOM 4511 C CA . ASN B 1 133 ? -17.875 33.344 29.688 1 83.44 133 ASN B CA 1
ATOM 4512 C C . ASN B 1 133 ? -16.391 33.688 29.688 1 83.44 133 ASN B C 1
ATOM 4514 O O . ASN B 1 133 ? -15.555 32.875 30.094 1 83.44 133 ASN B O 1
ATOM 4518 N N . CYS B 1 134 ? -16.125 34.938 29.281 1 88.38 134 CYS B N 1
ATOM 4519 C CA . CYS B 1 134 ? -14.734 35.344 29.141 1 88.38 134 CYS B CA 1
ATOM 4520 C C . CYS B 1 134 ? -14.375 36.375 30.172 1 88.38 134 CYS B C 1
ATOM 4522 O O . CYS B 1 134 ? -13.328 37.031 30.078 1 88.38 134 CYS B O 1
ATOM 4524 N N . GLU B 1 135 ? -15.305 36.531 31.125 1 90.06 135 GLU B N 1
ATOM 4525 C CA . GLU B 1 135 ? -15.047 37.531 32.125 1 90.06 135 GLU B CA 1
ATOM 4526 C C . GLU B 1 135 ? -14.047 37.062 33.188 1 90.06 135 GLU B C 1
ATOM 4528 O O . GLU B 1 135 ? -14.297 36.062 33.875 1 90.06 135 GLU B O 1
ATOM 4533 N N . LEU B 1 136 ? -12.992 37.75 33.312 1 89.5 136 LEU B N 1
ATOM 4534 C CA . LEU B 1 136 ? -11.945 37.375 34.25 1 89.5 136 LEU B CA 1
ATOM 4535 C C . LEU B 1 136 ? -12.234 37.938 35.656 1 89.5 136 LEU B C 1
ATOM 4537 O O . LEU B 1 136 ? -11.711 37.438 36.656 1 89.5 136 LEU B O 1
ATOM 4541 N N . TYR B 1 137 ? -13 39.031 35.625 1 90.44 137 TYR B N 1
ATOM 4542 C CA . TYR B 1 137 ? -13.391 39.688 36.875 1 90.44 137 TYR B CA 1
ATOM 4543 C C . TYR B 1 137 ? -14.906 39.844 36.938 1 90.44 137 TYR B C 1
ATOM 4545 O O . TYR B 1 137 ? -15.539 40.312 36 1 90.44 137 TYR B O 1
ATOM 4553 N N . ILE B 1 138 ? -15.547 39.406 38.094 1 89 138 ILE B N 1
ATOM 4554 C CA . ILE B 1 138 ? -16.984 39.562 38.344 1 89 138 ILE B CA 1
ATOM 4555 C C . ILE B 1 138 ? -17.203 40.688 39.344 1 89 138 ILE B C 1
ATOM 4557 O O . ILE B 1 138 ? -16.75 40.594 40.5 1 89 138 ILE B O 1
ATOM 4561 N N . PRO B 1 139 ? -17.891 41.656 38.906 1 89.44 139 PRO B N 1
ATOM 4562 C CA . PRO B 1 139 ? -18.141 42.75 39.844 1 89.44 139 PRO B CA 1
ATOM 4563 C C . PRO B 1 139 ? -18.766 42.281 41.156 1 89.44 139 PRO B C 1
ATOM 4565 O O . PRO B 1 139 ? -19.75 41.531 41.156 1 89.44 139 PRO B O 1
ATOM 4568 N N . GLY B 1 140 ? -18.203 42.625 42.312 1 91.12 140 GLY B N 1
ATOM 4569 C CA . GLY B 1 140 ? -18.703 42.281 43.625 1 91.12 140 GLY B CA 1
ATOM 4570 C C . GLY B 1 140 ? -18.156 40.938 44.156 1 91.12 140 GLY B C 1
ATOM 4571 O O . GLY B 1 140 ? -18.203 40.656 45.344 1 91.12 140 GLY B O 1
ATOM 4572 N N . GLN B 1 141 ? -17.641 40.094 43.219 1 89.62 141 GLN B N 1
ATOM 4573 C CA . GLN B 1 141 ? -17.188 38.75 43.625 1 89.62 141 GLN B CA 1
ATOM 4574 C C . GLN B 1 141 ? -15.68 38.625 43.469 1 89.62 141 GLN B C 1
ATOM 4576 O O . GLN B 1 141 ? -15.055 37.75 44.094 1 89.62 141 GLN B O 1
ATOM 4581 N N . GLY B 1 142 ? -15.156 39.531 42.562 1 91.62 142 GLY B N 1
ATOM 4582 C CA . GLY B 1 142 ? -13.719 39.5 42.375 1 91.62 142 GLY B CA 1
ATOM 4583 C C . GLY B 1 142 ? -13.305 38.688 41.156 1 91.62 142 GLY B C 1
ATOM 4584 O O . GLY B 1 142 ? -13.977 38.719 40.125 1 91.62 142 GLY B O 1
ATOM 4585 N N . VAL B 1 143 ? -12.133 38.062 41.312 1 89.81 143 VAL B N 1
ATOM 4586 C CA . VAL B 1 143 ? -11.562 37.281 40.188 1 89.81 143 VAL B CA 1
ATOM 4587 C C . VAL B 1 143 ? -12.43 36.062 39.906 1 89.81 143 VAL B C 1
ATOM 4589 O O . VAL B 1 143 ? -12.883 35.375 40.844 1 89.81 143 VAL B O 1
ATOM 4592 N N . ASN B 1 144 ? -12.695 35.875 38.625 1 91.31 144 ASN B N 1
ATOM 4593 C CA . ASN B 1 144 ? -13.469 34.719 38.188 1 91.31 144 ASN B CA 1
ATOM 4594 C C . ASN B 1 144 ? -12.617 33.438 38.156 1 91.31 144 ASN B C 1
ATOM 4596 O O . ASN B 1 144 ? -12.211 32.969 37.094 1 91.31 144 ASN B O 1
ATOM 4600 N N . TRP B 1 145 ? -12.453 32.781 39.25 1 88.12 145 TRP B N 1
ATOM 4601 C CA . TRP B 1 145 ? -11.562 31.656 39.438 1 88.12 145 TRP B CA 1
ATOM 4602 C C . TRP B 1 145 ? -12.102 30.422 38.719 1 88.12 145 TRP B C 1
ATOM 4604 O O . TRP B 1 145 ? -11.328 29.562 38.281 1 88.12 145 TRP B O 1
ATOM 4614 N N . GLN B 1 146 ? -13.32 30.375 38.625 1 84.44 146 GLN B N 1
ATOM 4615 C CA . GLN B 1 146 ? -13.922 29.219 37.969 1 84.44 146 GLN B CA 1
ATOM 4616 C C . GLN B 1 146 ? -13.5 29.125 36.5 1 84.44 146 GLN B C 1
ATOM 4618 O O . GLN B 1 146 ? -13.062 28.078 36.062 1 84.44 146 GLN B O 1
ATOM 4623 N N . VAL B 1 147 ? -13.633 30.219 35.875 1 85.88 147 VAL B N 1
ATOM 4624 C CA . VAL B 1 147 ? -13.297 30.25 34.469 1 85.88 147 VAL B CA 1
ATOM 4625 C C . VAL B 1 147 ? -11.797 30.016 34.281 1 85.88 147 VAL B C 1
ATOM 4627 O O . VAL B 1 147 ? -11.383 29.297 33.344 1 85.88 147 VAL B O 1
ATOM 4630 N N . LEU B 1 148 ? -11.039 30.531 35.156 1 84.69 148 LEU B N 1
ATOM 4631 C CA . LEU B 1 148 ? -9.594 30.375 35.062 1 84.69 148 LEU B CA 1
ATOM 4632 C C . LEU B 1 148 ? -9.195 28.922 35.344 1 84.69 148 LEU B C 1
ATOM 4634 O O . LEU B 1 148 ? -8.352 28.359 34.625 1 84.69 148 LEU B O 1
ATOM 4638 N N . HIS B 1 149 ? -9.75 28.375 36.312 1 85.62 149 HIS B N 1
ATOM 4639 C CA . HIS B 1 149 ? -9.469 26.984 36.656 1 85.62 149 HIS B CA 1
ATOM 4640 C C . HIS B 1 149 ? -9.867 26.047 35.531 1 85.62 149 HIS B C 1
ATOM 4642 O O . HIS B 1 149 ? -9.109 25.141 35.156 1 85.62 149 HIS B O 1
ATOM 4648 N N . ASP B 1 150 ? -10.914 26.281 34.938 1 83.06 150 ASP B N 1
ATOM 4649 C CA . ASP B 1 150 ? -11.422 25.438 33.844 1 83.06 150 ASP B CA 1
ATOM 4650 C C . ASP B 1 150 ? -10.547 25.531 32.625 1 83.06 150 ASP B C 1
ATOM 4652 O O . ASP B 1 150 ? -10.398 24.562 31.875 1 83.06 150 ASP B O 1
ATOM 4656 N N . THR B 1 151 ? -10.016 26.609 32.438 1 83.69 151 THR B N 1
ATOM 4657 C CA . THR B 1 151 ? -9.211 26.828 31.234 1 83.69 151 THR B CA 1
ATOM 4658 C C . THR B 1 151 ? -7.793 26.297 31.438 1 83.69 151 THR B C 1
ATOM 4660 O O . THR B 1 151 ? -7.246 25.625 30.547 1 83.69 151 THR B O 1
ATOM 4663 N N . ILE B 1 152 ? -7.246 26.469 32.594 1 83.88 152 ILE B N 1
ATOM 4664 C CA . ILE B 1 152 ? -5.855 26.109 32.875 1 83.88 152 ILE B CA 1
ATOM 4665 C C . ILE B 1 152 ? -5.742 24.609 33.062 1 83.88 152 ILE B C 1
ATOM 4667 O O . ILE B 1 152 ? -4.746 24 32.656 1 83.88 152 ILE B O 1
ATOM 4671 N N . PHE B 1 153 ? -6.68 24.016 33.562 1 81.5 153 PHE B N 1
ATOM 4672 C CA . PHE B 1 153 ? -6.598 22.594 33.844 1 81.5 153 PHE B CA 1
ATOM 4673 C C . PHE B 1 153 ? -7.305 21.781 32.781 1 81.5 153 PHE B C 1
ATOM 4675 O O . PHE B 1 153 ? -7.703 20.641 33.031 1 81.5 153 PHE B O 1
ATOM 4682 N N . ASP B 1 154 ? -7.332 22.375 31.703 1 80.5 154 ASP B N 1
ATOM 4683 C CA . ASP B 1 154 ? -7.844 21.703 30.516 1 80.5 154 ASP B CA 1
ATOM 4684 C C . ASP B 1 154 ? -6.742 20.906 29.828 1 80.5 154 ASP B C 1
ATOM 4686 O O . ASP B 1 154 ? -5.566 21.266 29.891 1 80.5 154 ASP B O 1
ATOM 4690 N N . GLU B 1 155 ? -7.145 19.781 29.219 1 80.19 155 GLU B N 1
ATOM 4691 C CA . GLU B 1 155 ? -6.215 18.922 28.484 1 80.19 155 GLU B CA 1
ATOM 4692 C C . GLU B 1 155 ? -5.539 19.688 27.344 1 80.19 155 GLU B C 1
ATOM 4694 O O . GLU B 1 155 ? -4.461 19.312 26.891 1 80.19 155 GLU B O 1
ATOM 4699 N N . PHE B 1 156 ? -6.082 20.766 27.031 1 83.5 156 PHE B N 1
ATOM 4700 C CA . PHE B 1 156 ? -5.59 21.562 25.922 1 83.5 156 PHE B CA 1
ATOM 4701 C C . PHE B 1 156 ? -4.266 22.234 26.266 1 83.5 156 PHE B C 1
ATOM 4703 O O . PHE B 1 156 ? -3.432 22.469 25.391 1 83.5 156 PHE B O 1
ATOM 4710 N N . VAL B 1 157 ? -4.102 22.516 27.547 1 88.88 157 VAL B N 1
ATOM 4711 C CA . VAL B 1 157 ? -2.863 23.156 27.984 1 88.88 157 VAL B CA 1
ATOM 4712 C C . VAL B 1 157 ? -1.686 22.219 27.734 1 88.88 157 VAL B C 1
ATOM 4714 O O . VAL B 1 157 ? -0.655 22.625 27.203 1 88.88 157 VAL B O 1
ATOM 4717 N N . VAL B 1 158 ? -1.911 21.062 28.094 1 88.81 158 VAL B N 1
ATOM 4718 C CA . VAL B 1 158 ? -0.873 20.062 27.891 1 88.81 158 VAL B CA 1
ATOM 4719 C C . VAL B 1 158 ? -0.666 19.828 26.391 1 88.81 158 VAL B C 1
ATOM 4721 O O . VAL B 1 158 ? 0.471 19.734 25.922 1 88.81 158 VAL B O 1
ATOM 4724 N N . ALA B 1 159 ? -1.695 19.797 25.656 1 88 159 ALA B N 1
ATOM 4725 C CA . ALA B 1 159 ? -1.619 19.547 24.219 1 88 159 ALA B CA 1
ATOM 4726 C C . ALA B 1 159 ? -0.861 20.672 23.516 1 88 159 ALA B C 1
ATOM 4728 O O . ALA B 1 159 ? -0.039 20.422 22.625 1 88 159 ALA B O 1
ATOM 4729 N N . HIS B 1 160 ? -1.092 21.891 23.922 1 91.81 160 HIS B N 1
ATOM 4730 C CA . HIS B 1 160 ? -0.38 23.031 23.344 1 91.81 160 HIS B CA 1
ATOM 4731 C C . HIS B 1 160 ? 1.109 22.969 23.672 1 91.81 160 HIS B C 1
ATOM 4733 O O . HIS B 1 160 ? 1.949 23.062 22.781 1 91.81 160 HIS B O 1
ATOM 4739 N N . THR B 1 161 ? 1.342 22.734 24.922 1 95.12 161 THR B N 1
ATOM 4740 C CA . THR B 1 161 ? 2.729 22.781 25.375 1 95.12 161 THR B CA 1
ATOM 4741 C C . THR B 1 161 ? 3.545 21.656 24.766 1 95.12 161 THR B C 1
ATOM 4743 O O . THR B 1 161 ? 4.598 21.906 24.156 1 95.12 161 THR B O 1
ATOM 4746 N N . VAL B 1 162 ? 3.045 20.5 24.812 1 93.94 162 VAL B N 1
ATOM 4747 C CA . VAL B 1 162 ? 3.758 19.344 24.281 1 93.94 162 VAL B CA 1
ATOM 4748 C C . VAL B 1 162 ? 3.793 19.422 22.75 1 93.94 162 VAL B C 1
ATOM 4750 O O . VAL B 1 162 ? 4.801 19.094 22.125 1 93.94 162 VAL B O 1
ATOM 4753 N N . GLY B 1 163 ? 2.729 19.859 22.188 1 94.81 163 GLY B N 1
ATOM 4754 C CA . GLY B 1 163 ? 2.674 20.016 20.734 1 94.81 163 GLY B CA 1
ATOM 4755 C C . GLY B 1 163 ? 3.713 20.984 20.203 1 94.81 163 GLY B C 1
ATOM 4756 O O . GLY B 1 163 ? 4.383 20.688 19.203 1 94.81 163 GLY B O 1
ATOM 4757 N N . TRP B 1 164 ? 3.873 22.062 20.891 1 97.19 164 TRP B N 1
ATOM 4758 C CA . TRP B 1 164 ? 4.824 23.062 20.422 1 97.19 164 TRP B CA 1
ATOM 4759 C C . TRP B 1 164 ? 6.254 22.656 20.75 1 97.19 164 TRP B C 1
ATOM 4761 O O . TRP B 1 164 ? 7.195 23.016 20.031 1 97.19 164 TRP B O 1
ATOM 4771 N N . TRP B 1 165 ? 6.383 21.906 21.844 1 96.5 165 TRP B N 1
ATOM 4772 C CA . TRP B 1 165 ? 7.68 21.281 22.109 1 96.5 165 TRP B CA 1
ATOM 4773 C C . TRP B 1 165 ? 8.086 20.375 20.953 1 96.5 165 TRP B C 1
ATOM 4775 O O . TRP B 1 165 ? 9.211 20.453 20.453 1 96.5 165 TRP B O 1
ATOM 4785 N N . ALA B 1 166 ? 7.191 19.578 20.484 1 94 166 ALA B N 1
ATOM 4786 C CA . ALA B 1 166 ? 7.453 18.656 19.391 1 94 166 ALA B CA 1
ATOM 4787 C C . ALA B 1 166 ? 7.719 19.406 18.094 1 94 166 ALA B C 1
ATOM 4789 O O . ALA B 1 166 ? 8.648 19.078 17.344 1 94 166 ALA B O 1
ATOM 4790 N N . LYS B 1 167 ? 6.941 20.406 17.844 1 96.06 167 LYS B N 1
ATOM 4791 C CA . LYS B 1 167 ? 7.145 21.203 16.641 1 96.06 167 LYS B CA 1
ATOM 4792 C C . LYS B 1 167 ? 8.531 21.859 16.625 1 96.06 167 LYS B C 1
ATOM 4794 O O . LYS B 1 167 ? 9.164 21.953 15.578 1 96.06 167 LYS B O 1
ATOM 4799 N N . ALA B 1 168 ? 8.93 22.281 17.781 1 95.5 168 ALA B N 1
ATOM 4800 C CA . ALA B 1 168 ? 10.25 22.891 17.891 1 95.5 168 ALA B CA 1
ATOM 4801 C C . ALA B 1 168 ? 11.352 21.875 17.578 1 95.5 168 ALA B C 1
ATOM 4803 O O . ALA B 1 168 ? 12.344 22.203 16.922 1 95.5 168 ALA B O 1
ATOM 4804 N N . LEU B 1 169 ? 11.18 20.672 18.016 1 90.75 169 LEU B N 1
ATOM 4805 C CA . LEU B 1 169 ? 12.156 19.625 17.734 1 90.75 169 LEU B CA 1
ATOM 4806 C C . LEU B 1 169 ? 12.211 19.328 16.25 1 90.75 169 LEU B C 1
ATOM 4808 O O . LEU B 1 169 ? 13.258 18.938 15.727 1 90.75 169 LEU B O 1
ATOM 4812 N N . ILE B 1 170 ? 11.156 19.562 15.602 1 91.94 170 ILE B N 1
ATOM 4813 C CA . ILE B 1 170 ? 11.016 19.172 14.203 1 91.94 170 ILE B CA 1
ATOM 4814 C C . ILE B 1 170 ? 11.531 20.297 13.305 1 91.94 170 ILE B C 1
ATOM 4816 O O . ILE B 1 170 ? 12.352 20.062 12.414 1 91.94 170 ILE B O 1
ATOM 4820 N N . ILE B 1 171 ? 11.141 21.531 13.531 1 93.69 171 ILE B N 1
ATOM 4821 C CA . ILE B 1 171 ? 11.414 22.656 12.648 1 93.69 171 ILE B CA 1
ATOM 4822 C C . ILE B 1 171 ? 12.758 23.281 13.016 1 93.69 171 ILE B C 1
ATOM 4824 O O . ILE B 1 171 ? 13.508 23.719 12.141 1 93.69 171 ILE B O 1
ATOM 4828 N N . ARG B 1 172 ? 13.117 23.422 14.258 1 92.81 172 ARG B N 1
ATOM 4829 C CA . ARG B 1 172 ? 14.367 23.891 14.836 1 92.81 172 ARG B CA 1
ATOM 4830 C C . ARG B 1 172 ? 14.68 25.312 14.367 1 92.81 172 ARG B C 1
ATOM 4832 O O . ARG B 1 172 ? 15.828 25.609 14.023 1 92.81 172 ARG B O 1
ATOM 4839 N N . ASN B 1 173 ? 13.68 26.156 14.32 1 95.19 173 ASN B N 1
ATOM 4840 C CA . ASN B 1 173 ? 13.859 27.562 13.953 1 95.19 173 ASN B CA 1
ATOM 4841 C C . ASN B 1 173 ? 12.828 28.453 14.625 1 95.19 173 ASN B C 1
ATOM 4843 O O . ASN B 1 173 ? 11.625 28.281 14.414 1 95.19 173 ASN B O 1
ATOM 4847 N N . TYR B 1 174 ? 13.273 29.438 15.375 1 95.69 174 TYR B N 1
ATOM 4848 C CA . TYR B 1 174 ? 12.406 30.297 16.172 1 95.69 174 TYR B CA 1
ATOM 4849 C C . TYR B 1 174 ? 11.461 31.094 15.281 1 95.69 174 TYR B C 1
ATOM 4851 O O . TYR B 1 174 ? 10.273 31.219 15.578 1 95.69 174 TYR B O 1
ATOM 4859 N N . THR B 1 175 ? 11.984 31.625 14.234 1 96.44 175 THR B N 1
ATOM 4860 C CA . THR B 1 175 ? 11.195 32.5 13.359 1 96.44 175 THR B CA 1
ATOM 4861 C C . THR B 1 175 ? 10.008 31.734 12.781 1 96.44 175 THR B C 1
ATOM 4863 O O . THR B 1 175 ? 8.867 32.219 12.836 1 96.44 175 THR B O 1
ATOM 4866 N N . MET B 1 176 ? 10.281 30.594 12.266 1 97.25 176 MET B N 1
ATOM 4867 C CA . MET B 1 176 ? 9.227 29.781 11.672 1 97.25 176 MET B CA 1
ATOM 4868 C C . MET B 1 176 ? 8.219 29.344 12.727 1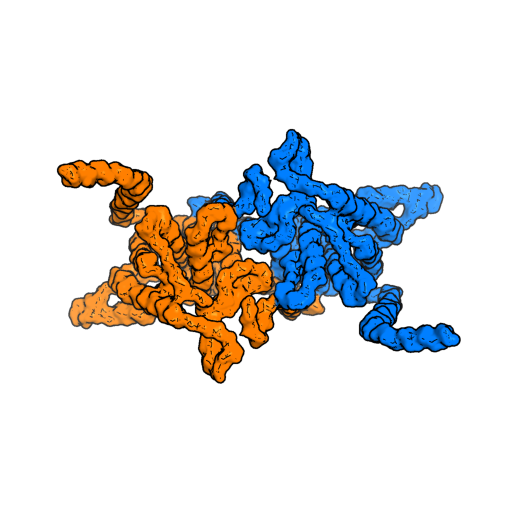 97.25 176 MET B C 1
ATOM 4870 O O . MET B 1 176 ? 7.008 29.359 12.484 1 97.25 176 MET B O 1
ATOM 4874 N N . LEU B 1 177 ? 8.688 28.938 13.906 1 97.94 177 LEU B N 1
ATOM 4875 C CA . LEU B 1 177 ? 7.828 28.469 14.977 1 97.94 177 LEU B CA 1
ATOM 4876 C C . LEU B 1 177 ? 6.887 29.578 15.445 1 97.94 177 LEU B C 1
ATOM 4878 O O . LEU B 1 177 ? 5.68 29.359 15.562 1 97.94 177 LEU B O 1
ATOM 4882 N N . TRP B 1 178 ? 7.43 30.719 15.664 1 98.06 178 TRP B N 1
ATOM 4883 C CA . TRP B 1 178 ? 6.605 31.828 16.125 1 98.06 178 TRP B CA 1
ATOM 4884 C C . TRP B 1 178 ? 5.645 32.281 15.039 1 98.06 178 TRP B C 1
ATOM 4886 O O . TRP B 1 178 ? 4.523 32.719 15.328 1 98.06 178 TRP B O 1
ATOM 4896 N N . PHE B 1 179 ? 6.117 32.281 13.836 1 97.56 179 PHE B N 1
ATOM 4897 C CA . PHE B 1 179 ? 5.207 32.594 12.742 1 97.56 179 PHE B CA 1
ATOM 4898 C C . PHE B 1 179 ? 4.008 31.656 12.742 1 97.56 179 PHE B C 1
ATOM 4900 O O . PHE B 1 179 ? 2.863 32.094 12.625 1 97.56 179 PHE B O 1
ATOM 4907 N N . ILE B 1 180 ? 4.234 30.344 12.836 1 98.19 180 ILE B N 1
ATOM 4908 C CA . ILE B 1 180 ? 3.156 29.359 12.852 1 98.19 180 ILE B CA 1
ATOM 4909 C C . ILE B 1 180 ? 2.232 29.625 14.039 1 98.19 180 ILE B C 1
ATOM 4911 O O . ILE B 1 180 ? 1.007 29.578 13.898 1 98.19 180 ILE B O 1
ATOM 4915 N N . SER B 1 181 ? 2.799 29.875 15.18 1 98.19 181 SER B N 1
ATOM 4916 C CA . SER B 1 181 ? 2.039 30.109 16.391 1 98.19 181 SER B CA 1
ATOM 4917 C C . SER B 1 181 ? 1.079 31.281 16.234 1 98.19 181 SER B C 1
ATOM 4919 O O . SER B 1 181 ? -0.117 31.156 16.5 1 98.19 181 SER B O 1
ATOM 4921 N N . ILE B 1 182 ? 1.572 32.375 15.766 1 97.56 182 ILE B N 1
ATOM 4922 C CA . ILE B 1 182 ? 0.77 33.562 15.602 1 97.56 182 ILE B CA 1
ATOM 4923 C C . ILE B 1 182 ? -0.195 33.406 14.43 1 97.56 182 ILE B C 1
ATOM 4925 O O . ILE B 1 182 ? -1.377 33.719 14.531 1 97.56 182 ILE B O 1
ATOM 4929 N N . ALA B 1 183 ? 0.295 32.875 13.352 1 97.38 183 ALA B N 1
ATOM 4930 C CA . ALA B 1 183 ? -0.526 32.688 12.164 1 97.38 183 ALA B CA 1
ATOM 4931 C C . ALA B 1 183 ? -1.716 31.781 12.453 1 97.38 183 ALA B C 1
ATOM 4933 O O . ALA B 1 183 ? -2.809 31.984 11.922 1 97.38 183 ALA B O 1
ATOM 4934 N N . PHE B 1 184 ? -1.528 30.75 13.234 1 97.31 184 PHE B N 1
ATOM 4935 C CA . PHE B 1 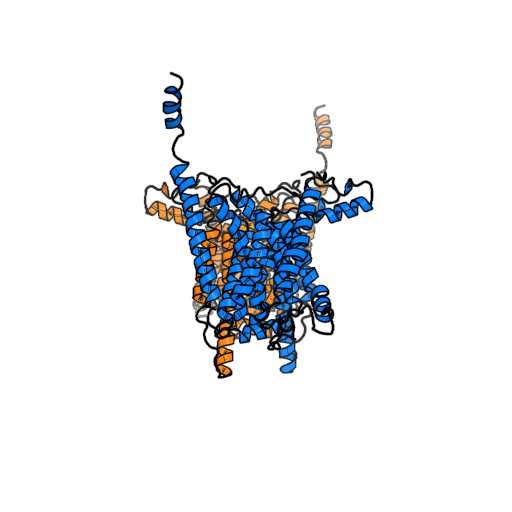184 ? -2.635 29.859 13.523 1 97.31 184 PHE B CA 1
ATOM 4936 C C . PHE B 1 184 ? -3.717 30.562 14.328 1 97.31 184 PHE B C 1
ATOM 4938 O O . PHE B 1 184 ? -4.91 30.344 14.102 1 97.31 184 PHE B O 1
ATOM 4945 N N . GLU B 1 185 ? -3.305 31.375 15.266 1 96.25 185 GLU B N 1
ATOM 4946 C CA . GLU B 1 185 ? -4.297 32.156 16 1 96.25 185 GLU B CA 1
ATOM 4947 C C . GLU B 1 185 ? -5.074 33.062 15.078 1 96.25 185 GLU B C 1
ATOM 4949 O O . GLU B 1 185 ? -6.277 33.281 15.258 1 96.25 185 GLU B O 1
ATOM 4954 N N . LEU B 1 186 ? -4.41 33.625 14.125 1 96.06 186 LEU B N 1
ATOM 4955 C CA . LEU B 1 186 ? -5.078 34.469 13.141 1 96.06 186 LEU B CA 1
ATOM 4956 C C . LEU B 1 186 ? -6.031 33.656 12.281 1 96.06 186 LEU B C 1
ATOM 4958 O O . LEU B 1 186 ? -7.09 34.156 11.883 1 96.06 186 LEU B O 1
ATOM 4962 N N . CYS B 1 187 ? -5.648 32.406 11.945 1 96.75 187 CYS B N 1
ATOM 4963 C CA . CYS B 1 187 ? -6.551 31.516 11.227 1 96.75 187 CYS B CA 1
ATOM 4964 C C . CYS B 1 187 ? -7.812 31.25 12.039 1 96.75 187 CYS B C 1
ATOM 4966 O O . CYS B 1 187 ? -8.914 31.25 11.484 1 96.75 187 CYS B O 1
ATOM 4968 N N . GLU B 1 188 ? -7.598 31.078 13.32 1 96.31 188 GLU B N 1
ATOM 4969 C CA . GLU B 1 188 ? -8.75 30.844 14.188 1 96.31 188 GLU B CA 1
ATOM 4970 C C . GLU B 1 188 ? -9.695 32.031 14.172 1 96.31 188 GLU B C 1
ATOM 4972 O O . GLU B 1 188 ? -10.914 31.875 14.023 1 96.31 188 GLU B O 1
ATOM 4977 N N . LYS B 1 189 ? -9.133 33.156 14.281 1 94.62 189 LYS B N 1
ATOM 4978 C CA . LYS B 1 189 ? -9.953 34.375 14.281 1 94.62 189 LYS B CA 1
ATOM 4979 C C . LYS B 1 189 ? -10.633 34.594 12.93 1 94.62 189 LYS B C 1
ATOM 4981 O O . LYS B 1 189 ? -11.758 35.062 12.859 1 94.62 189 LYS B O 1
ATOM 4986 N N . THR B 1 190 ? -9.984 34.281 11.898 1 96.31 190 THR B N 1
ATOM 4987 C CA . THR B 1 190 ? -10.5 34.406 10.547 1 96.31 190 THR B CA 1
ATOM 4988 C C . THR B 1 190 ? -11.68 33.469 10.312 1 96.31 190 THR B C 1
ATOM 4990 O O . THR B 1 190 ? -12.664 33.844 9.672 1 96.31 190 THR B O 1
ATOM 4993 N N . LEU B 1 191 ? -11.617 32.25 10.859 1 96.12 191 LEU B N 1
ATOM 4994 C CA . LEU B 1 191 ? -12.578 31.203 10.516 1 96.12 191 LEU B CA 1
ATOM 4995 C C . LEU B 1 191 ? -13.562 30.969 11.664 1 96.12 191 LEU B C 1
ATOM 4997 O O . LEU B 1 191 ? -14.367 30.031 11.617 1 96.12 191 LEU B O 1
ATOM 5001 N N . GLN B 1 192 ? -13.531 31.812 12.68 1 93.56 192 GLN B N 1
ATOM 5002 C CA . GLN B 1 192 ? -14.359 31.609 13.867 1 93.56 192 GLN B CA 1
ATOM 5003 C C . GLN B 1 192 ? -15.844 31.719 13.531 1 93.56 192 GLN B C 1
ATOM 5005 O O . GLN B 1 192 ? -16.688 31.172 14.242 1 93.56 192 GLN B O 1
ATOM 5010 N N . HIS B 1 193 ? -16.203 32.438 12.445 1 92.75 193 HIS B N 1
ATOM 5011 C CA . HIS B 1 193 ? -17.594 32.531 12.047 1 92.75 193 HIS B CA 1
ATOM 5012 C C . HIS B 1 193 ? -18.109 31.203 11.484 1 92.75 193 HIS B C 1
ATOM 5014 O O . HIS B 1 193 ? -19.312 31 11.383 1 92.75 193 HIS B O 1
ATOM 5020 N N . TRP B 1 194 ? -17.203 30.312 11.094 1 93.5 194 TRP B N 1
ATOM 5021 C CA . TRP B 1 194 ? -17.578 29 10.57 1 93.5 194 TRP B CA 1
ATOM 5022 C C . TRP B 1 194 ? -17.484 27.938 11.656 1 93.5 194 TRP B C 1
ATOM 5024 O O . TRP B 1 194 ? -18.406 27.156 11.844 1 93.5 194 TRP B O 1
ATOM 5034 N N . LEU B 1 195 ? -16.438 27.938 12.43 1 93.31 195 LEU B N 1
ATOM 5035 C CA . LEU B 1 195 ? -16.188 26.906 13.438 1 93.31 195 LEU B CA 1
ATOM 5036 C C . LEU B 1 195 ? -16.344 27.469 14.844 1 93.31 195 LEU B C 1
ATOM 5038 O O . LEU B 1 195 ? -15.508 28.266 15.289 1 93.31 195 LEU B O 1
ATOM 5042 N N . PRO B 1 196 ? -17.234 27.016 15.531 1 88.56 196 PRO B N 1
ATOM 5043 C CA . PRO B 1 196 ? -17.453 27.531 16.891 1 88.56 196 PRO B CA 1
ATOM 5044 C C . PRO B 1 196 ? -16.266 27.281 17.812 1 88.56 196 PRO B C 1
ATOM 5046 O O . PRO B 1 196 ? -16 28.078 18.719 1 88.56 196 PRO B O 1
ATOM 5049 N N . ASN B 1 197 ? -15.492 26.266 17.562 1 88.56 197 ASN B N 1
ATOM 5050 C CA . ASN B 1 197 ? -14.32 25.938 18.359 1 88.56 197 ASN B CA 1
ATOM 5051 C C . ASN B 1 197 ? -13.266 27.031 18.297 1 88.56 197 ASN B C 1
ATOM 5053 O O . ASN B 1 197 ? -12.398 27.109 19.172 1 88.56 197 ASN B O 1
ATOM 5057 N N . PHE B 1 198 ? -13.383 27.828 17.328 1 92.19 198 PHE B N 1
ATOM 5058 C CA . PHE B 1 198 ? -12.398 28.891 17.125 1 92.19 198 PHE B CA 1
ATOM 5059 C C . PHE B 1 198 ? -12.805 30.156 17.859 1 92.19 198 PHE B C 1
ATOM 5061 O O . PHE B 1 198 ? -12.016 31.109 17.969 1 92.19 198 PHE B O 1
ATOM 5068 N N . ASN B 1 199 ? -13.992 30.156 18.391 1 89.56 199 ASN B N 1
ATOM 5069 C CA . ASN B 1 199 ? -14.469 31.312 19.141 1 89.56 199 ASN B CA 1
ATOM 5070 C C . ASN B 1 199 ? -14.078 31.25 20.609 1 89.56 199 ASN B C 1
ATOM 5072 O O . ASN B 1 199 ? -14.938 31.094 21.484 1 89.56 199 ASN B O 1
ATOM 5076 N N . GLU B 1 200 ? -12.914 31.5 20.875 1 88.56 200 GLU B N 1
ATOM 5077 C CA . GLU B 1 200 ? -12.375 31.453 22.234 1 88.56 200 GLU B CA 1
ATOM 5078 C C . GLU B 1 200 ? -12.211 32.844 22.797 1 88.56 200 GLU B C 1
ATOM 5080 O O . GLU B 1 200 ? -12.25 33.844 22.062 1 88.56 200 GLU B O 1
ATOM 5085 N N . CYS B 1 201 ? -12.102 32.844 24.172 1 90.5 201 CYS B N 1
ATOM 5086 C CA . CYS B 1 201 ? -11.773 34.094 24.812 1 90.5 201 CYS B CA 1
ATOM 5087 C C . CYS B 1 201 ? -10.422 34.625 24.359 1 90.5 201 CYS B C 1
ATOM 5089 O O . CYS B 1 201 ? -9.484 33.844 24.172 1 90.5 201 CYS B O 1
ATOM 5091 N N . TRP B 1 202 ? -10.328 35.969 24.25 1 91.19 202 TRP B N 1
ATOM 5092 C CA . TRP B 1 202 ? -9.102 36.562 23.734 1 91.19 202 TRP B CA 1
ATOM 5093 C C . TRP B 1 202 ? -7.902 36.188 24.594 1 91.19 202 TRP B C 1
ATOM 5095 O O . TRP B 1 202 ? -6.805 35.938 24.078 1 91.19 202 TRP B O 1
ATOM 5105 N N . TRP B 1 203 ? -8.047 36.188 25.938 1 92.06 203 TRP B N 1
ATOM 5106 C CA . TRP B 1 203 ? -6.926 35.875 26.828 1 92.06 203 TRP B CA 1
ATOM 5107 C C . TRP B 1 203 ? -6.562 34.406 26.766 1 92.06 203 TRP B C 1
ATOM 5109 O O . TRP B 1 203 ? -5.422 34.031 27.031 1 92.06 203 TRP B O 1
ATOM 5119 N N . ASP B 1 204 ? -7.52 33.562 26.438 1 91.31 204 ASP B N 1
ATOM 5120 C CA . ASP B 1 204 ? -7.234 32.156 26.203 1 91.31 204 ASP B CA 1
ATOM 5121 C C . ASP B 1 204 ? -6.375 31.953 24.969 1 91.31 204 ASP B C 1
ATOM 5123 O O . ASP B 1 204 ? -5.371 31.234 25 1 91.31 204 ASP B O 1
ATOM 5127 N N . SER B 1 205 ? -6.711 32.625 23.922 1 92.31 205 SER B N 1
ATOM 5128 C CA . SER B 1 205 ? -6.035 32.5 22.641 1 92.31 205 SER B CA 1
ATOM 5129 C C . SER B 1 205 ? -4.66 33.156 22.672 1 92.31 205 SER B C 1
ATOM 5131 O O . SER B 1 205 ? -3.643 32.5 22.438 1 92.31 205 SER B O 1
ATOM 5133 N N . TRP B 1 206 ? -4.527 34.375 23.078 1 94.81 206 TRP B N 1
ATOM 5134 C CA . TRP B 1 206 ? -3.307 35.156 22.906 1 94.81 206 TRP B CA 1
ATOM 5135 C C . TRP B 1 206 ? -2.402 35.031 24.125 1 94.81 206 TRP B C 1
ATOM 5137 O O . TRP B 1 206 ? -1.176 35 24 1 94.81 206 TRP B O 1
ATOM 5147 N N . VAL B 1 207 ? -2.957 34.938 25.25 1 94.38 207 VAL B N 1
ATOM 5148 C CA . VAL B 1 207 ? -2.141 34.875 26.469 1 94.38 207 VAL B CA 1
ATOM 5149 C C . VAL B 1 207 ? -1.819 33.438 26.812 1 94.38 207 VAL B C 1
ATOM 5151 O O . VAL B 1 207 ? -0.655 33.031 26.781 1 94.38 207 VAL B O 1
ATOM 5154 N N . LEU B 1 208 ? -2.842 32.688 27.031 1 93.81 208 LEU B N 1
ATOM 5155 C CA . LEU B 1 208 ? -2.602 31.312 27.484 1 93.81 208 LEU B CA 1
ATOM 5156 C C . LEU B 1 208 ? -1.975 30.469 26.375 1 93.81 208 LEU B C 1
ATOM 5158 O O . LEU B 1 208 ? -0.916 29.875 26.562 1 93.81 208 LEU B O 1
ATOM 5162 N N . ASP B 1 209 ? -2.623 30.438 25.156 1 95.19 209 ASP B N 1
ATOM 5163 C CA . ASP B 1 209 ? -2.123 29.594 24.078 1 95.19 209 ASP B CA 1
ATOM 5164 C C . ASP B 1 209 ? -0.783 30.094 23.547 1 95.19 209 ASP B C 1
ATOM 5166 O O . ASP B 1 209 ? 0.238 29.422 23.672 1 95.19 209 ASP B O 1
ATOM 5170 N N . VAL B 1 210 ? -0.727 31.328 23.109 1 96.62 210 VAL B N 1
ATOM 5171 C CA . VAL B 1 210 ? 0.425 31.828 22.359 1 96.62 210 VAL B CA 1
ATOM 5172 C C . VAL B 1 210 ? 1.528 32.25 23.328 1 96.62 210 VAL B C 1
ATOM 5174 O O . VAL B 1 210 ? 2.631 31.688 23.297 1 96.62 210 VAL B O 1
ATOM 5177 N N . ALA B 1 211 ? 1.247 33.125 24.266 1 97.19 211 ALA B N 1
ATOM 5178 C CA . ALA B 1 211 ? 2.275 33.781 25.078 1 97.19 211 ALA B CA 1
ATOM 5179 C C . ALA B 1 211 ? 2.818 32.812 26.141 1 97.19 211 ALA B C 1
ATOM 5181 O O . ALA B 1 211 ? 3.961 32.969 26.594 1 97.19 211 ALA B O 1
ATOM 5182 N N . ILE B 1 212 ? 2.02 31.828 26.531 1 96.75 212 ILE B N 1
ATOM 5183 C CA . ILE B 1 212 ? 2.473 31 27.625 1 96.75 212 ILE B CA 1
ATOM 5184 C C . ILE B 1 212 ? 2.75 29.578 27.109 1 96.75 212 ILE B C 1
ATOM 5186 O O . ILE B 1 212 ? 3.908 29.172 26.984 1 96.75 212 ILE B O 1
ATOM 5190 N N . CYS B 1 213 ? 1.703 28.875 26.75 1 96.5 213 CYS B N 1
ATOM 5191 C CA . CYS B 1 213 ? 1.856 27.469 26.422 1 96.5 213 CYS B CA 1
ATOM 5192 C C . CYS B 1 213 ? 2.764 27.281 25.219 1 96.5 213 CYS B C 1
ATOM 5194 O O . CYS B 1 213 ? 3.734 26.516 25.266 1 96.5 213 CYS B O 1
ATOM 5196 N N . ASN B 1 214 ? 2.438 27.938 24.078 1 98.12 214 ASN B N 1
ATOM 5197 C CA . ASN B 1 214 ? 3.279 27.828 22.891 1 98.12 214 ASN B CA 1
ATOM 5198 C C . ASN B 1 214 ? 4.707 28.281 23.172 1 98.12 214 ASN B C 1
ATOM 5200 O O . ASN B 1 214 ? 5.664 27.641 22.734 1 98.12 214 ASN B O 1
ATOM 5204 N N . ALA B 1 215 ? 4.793 29.375 23.891 1 98.19 215 ALA B N 1
ATOM 5205 C CA . ALA B 1 215 ? 6.109 29.906 24.219 1 98.19 215 ALA B CA 1
ATOM 5206 C C . ALA B 1 215 ? 6.918 28.891 25.031 1 98.19 215 ALA B C 1
ATOM 5208 O O . ALA B 1 215 ? 8.086 28.641 24.734 1 98.19 215 ALA B O 1
ATOM 5209 N N . ILE B 1 216 ? 6.297 28.328 26.031 1 97.94 216 ILE B N 1
ATOM 5210 C CA . ILE B 1 216 ? 6.98 27.312 26.844 1 97.94 216 ILE B CA 1
ATOM 5211 C C . ILE B 1 216 ? 7.422 26.156 25.953 1 97.94 216 ILE B C 1
ATOM 5213 O O . ILE B 1 216 ? 8.57 25.719 26.031 1 97.94 216 ILE B O 1
ATOM 5217 N N . GLY B 1 217 ? 6.543 25.719 25.141 1 98.06 217 GLY B N 1
ATOM 5218 C CA . GLY B 1 217 ? 6.875 24.641 24.219 1 98.06 217 GLY B CA 1
ATOM 5219 C C . GLY B 1 217 ? 8.016 24.984 23.281 1 98.06 217 GLY B C 1
ATOM 5220 O O . GLY B 1 217 ? 8.945 24.188 23.125 1 98.06 217 GLY B O 1
ATOM 5221 N N . ILE B 1 218 ? 7.98 26.094 22.672 1 98.12 218 ILE B N 1
ATOM 5222 C CA . ILE B 1 218 ? 8.969 26.531 21.703 1 98.12 218 ILE B CA 1
ATOM 5223 C C . ILE B 1 218 ? 10.336 26.641 22.375 1 98.12 218 ILE B C 1
ATOM 5225 O O . ILE B 1 218 ? 11.32 26.078 21.891 1 98.12 218 ILE B O 1
ATOM 5229 N N . TYR B 1 219 ? 10.398 27.328 23.453 1 97.62 219 TYR B N 1
ATOM 5230 C CA . TYR B 1 219 ? 11.688 27.594 24.094 1 97.62 219 TYR B CA 1
ATOM 5231 C C . TYR B 1 219 ? 12.258 26.312 24.719 1 97.62 219 TYR B C 1
ATOM 5233 O O . TYR B 1 219 ? 13.469 26.078 24.641 1 97.62 219 TYR B O 1
ATOM 5241 N N . THR B 1 220 ? 11.414 25.531 25.359 1 97.06 220 THR B N 1
ATOM 5242 C CA . THR B 1 220 ? 11.922 24.281 25.922 1 97.06 220 THR B CA 1
ATOM 5243 C C . THR B 1 220 ? 12.305 23.312 24.812 1 97.06 220 THR B C 1
ATOM 5245 O O . THR B 1 220 ? 13.25 22.531 24.953 1 97.06 220 THR B O 1
ATOM 5248 N N . GLY B 1 221 ? 11.594 23.312 23.719 1 95.19 221 GLY B N 1
ATOM 5249 C CA . GLY B 1 221 ? 11.969 22.5 22.578 1 95.19 221 GLY B CA 1
ATOM 5250 C C . GLY B 1 221 ? 13.297 22.906 21.969 1 95.19 221 GLY B C 1
ATOM 5251 O O . GLY B 1 221 ? 14.141 22.062 21.688 1 95.19 221 GLY B O 1
ATOM 5252 N N . MET B 1 222 ? 13.453 24.156 21.812 1 93.94 222 MET B N 1
ATOM 5253 C CA . MET B 1 222 ? 14.711 24.672 21.266 1 93.94 222 MET B CA 1
ATOM 5254 C C . MET B 1 222 ? 15.867 24.391 22.219 1 93.94 222 MET B C 1
ATOM 5256 O O . MET B 1 222 ? 16.984 24.141 21.781 1 93.94 222 MET B O 1
ATOM 5260 N N . TRP B 1 223 ? 15.539 24.5 23.469 1 93.62 223 TRP B N 1
ATOM 5261 C CA . TRP B 1 223 ? 16.531 24.125 24.469 1 93.62 223 TRP B CA 1
ATOM 5262 C C . TRP B 1 223 ? 16.922 22.672 24.328 1 93.62 223 TRP B C 1
ATOM 5264 O O . TRP B 1 223 ? 18.109 22.312 24.438 1 93.62 223 TRP B O 1
ATOM 5274 N N . THR B 1 224 ? 16.016 21.828 24.156 1 89.88 224 THR B N 1
ATOM 5275 C CA . THR B 1 224 ? 16.266 20.406 23.969 1 89.88 224 THR B CA 1
ATOM 5276 C C . THR B 1 224 ? 17.172 20.172 22.766 1 89.88 224 THR B C 1
ATOM 5278 O O . THR B 1 224 ? 18.109 19.375 22.828 1 89.88 224 THR B O 1
ATOM 5281 N N . VAL B 1 225 ? 16.891 20.812 21.656 1 86.5 225 VAL B N 1
ATOM 5282 C CA . VAL B 1 225 ? 17.688 20.703 20.438 1 86.5 225 VAL B CA 1
ATOM 5283 C C . VAL B 1 225 ? 19.125 21.125 20.719 1 86.5 225 VAL B C 1
ATOM 5285 O O . VAL B 1 225 ? 20.062 20.422 20.344 1 86.5 225 VAL B O 1
ATOM 5288 N N . ARG B 1 226 ? 19.328 22.25 21.375 1 85.69 226 ARG B N 1
ATOM 5289 C CA . ARG B 1 226 ? 20.656 22.75 21.703 1 85.69 226 ARG B CA 1
ATOM 5290 C C . ARG B 1 226 ? 21.375 21.797 22.656 1 85.69 226 ARG B C 1
ATOM 5292 O O . ARG B 1 226 ? 22.578 21.578 22.531 1 85.69 226 ARG B O 1
ATOM 5299 N N . TYR B 1 227 ? 20.594 21.328 23.547 1 83 227 TYR B N 1
ATOM 5300 C CA . TYR B 1 227 ? 21.172 20.406 24.531 1 83 227 TYR B CA 1
ATOM 5301 C C . TYR B 1 227 ? 21.75 19.172 23.859 1 83 227 TYR B C 1
ATOM 5303 O O . TYR B 1 227 ? 22.875 18.781 24.141 1 83 227 TYR B O 1
ATOM 5311 N N . PHE B 1 228 ? 21.109 18.594 22.953 1 77.31 228 PHE B N 1
ATOM 5312 C CA . PHE B 1 228 ? 21.547 17.359 22.328 1 77.31 228 PHE B CA 1
ATOM 5313 C C . PHE B 1 228 ? 22.562 17.625 21.234 1 77.31 228 PHE B C 1
ATOM 5315 O O . PHE B 1 228 ? 23.406 16.781 20.938 1 77.31 228 PHE B O 1
ATOM 5322 N N . LYS B 1 229 ? 22.438 18.703 20.625 1 73.62 229 LYS B N 1
ATOM 5323 C CA . LYS B 1 229 ? 23.469 19.078 19.656 1 73.62 229 LYS B CA 1
ATOM 5324 C C . LYS B 1 229 ? 24.828 19.188 20.328 1 73.62 229 LYS B C 1
ATOM 5326 O O . LYS B 1 229 ? 25.844 18.797 19.75 1 73.62 229 LYS B O 1
ATOM 5331 N N . SER B 1 230 ? 24.875 19.812 21.422 1 63.72 230 SER B N 1
ATOM 5332 C CA . SER B 1 230 ? 26.125 20.047 22.156 1 63.72 230 SER B CA 1
ATOM 5333 C C . SER B 1 230 ? 26.719 18.734 22.672 1 63.72 230 SER B C 1
ATOM 5335 O O . SER B 1 230 ? 27.922 18.641 22.922 1 63.72 230 SER B O 1
ATOM 5337 N N . LYS B 1 231 ? 25.812 17.812 22.797 1 57.97 231 LYS B N 1
ATOM 5338 C CA . LYS B 1 231 ? 26.297 16.547 23.359 1 57.97 231 LYS B CA 1
ATOM 5339 C C . LYS B 1 231 ? 26.766 15.609 22.25 1 57.97 231 LYS B C 1
ATOM 5341 O O . LYS B 1 231 ? 26.047 15.352 21.281 1 57.97 231 LYS B O 1
ATOM 5346 N N . GLN B 1 232 ? 27.938 15.969 21.641 1 50.09 232 GLN B N 1
ATOM 5347 C CA . GLN B 1 232 ? 28.547 15.016 20.734 1 50.09 232 GLN B CA 1
ATOM 5348 C C . GLN B 1 232 ? 28.344 13.578 21.203 1 50.09 232 GLN B C 1
ATOM 5350 O O . GLN B 1 232 ? 29.125 13.062 22 1 50.09 232 GLN B O 1
ATOM 5355 N N . TYR B 1 233 ? 27.172 13.289 21.344 1 45.94 233 TYR B N 1
ATOM 5356 C CA . TYR B 1 233 ? 27.031 11.953 21.922 1 45.94 233 TYR B CA 1
ATOM 5357 C C . TYR B 1 233 ? 27.781 10.93 21.062 1 45.94 233 TYR B C 1
ATOM 5359 O O . TYR B 1 233 ? 27.594 10.867 19.844 1 45.94 233 TYR B O 1
ATOM 5367 N N . ASN B 1 234 ? 29.094 10.688 21.406 1 45.62 234 ASN B N 1
ATOM 5368 C CA . ASN B 1 234 ? 29.719 9.477 20.891 1 45.62 234 ASN B CA 1
ATOM 5369 C C . ASN B 1 234 ? 28.797 8.266 21.016 1 45.62 234 ASN B C 1
ATOM 5371 O O . ASN B 1 234 ? 28.578 7.758 22.125 1 45.62 234 ASN B O 1
ATOM 5375 N N . TRP B 1 235 ? 27.922 8.258 20.125 1 51.5 235 TRP B N 1
ATOM 5376 C CA . TRP B 1 235 ? 27 7.133 20.109 1 51.5 235 TRP B CA 1
ATOM 5377 C C . TRP B 1 235 ? 27.75 5.809 20.125 1 51.5 235 TRP B C 1
ATOM 5379 O O . TRP B 1 235 ? 28.031 5.234 19.062 1 51.5 235 TRP B O 1
ATOM 5389 N N . SER B 1 236 ? 28.578 5.66 21.172 1 54.09 236 SER B N 1
ATOM 5390 C CA . SER B 1 236 ? 29.188 4.34 21.328 1 54.09 236 SER B CA 1
ATOM 5391 C C . SER B 1 236 ? 28.125 3.254 21.438 1 54.09 236 SER B C 1
ATOM 5393 O O . SER B 1 236 ? 27 3.521 21.875 1 54.09 236 SER B O 1
ATOM 5395 N N . GLY B 1 237 ? 28.375 2.135 20.797 1 58.22 237 GLY B N 1
ATOM 5396 C CA . GLY B 1 237 ? 27.5 0.979 20.75 1 58.22 237 GLY B CA 1
ATOM 5397 C C . GLY B 1 237 ? 26.938 0.611 22.109 1 58.22 237 GLY B C 1
ATOM 5398 O O . GLY B 1 237 ? 27.547 0.894 23.141 1 58.22 237 GLY B O 1
ATOM 5399 N N . ILE B 1 238 ? 25.797 0.314 22.25 1 61.31 238 ILE B N 1
ATOM 5400 C CA . ILE B 1 238 ? 25.141 -0.103 23.469 1 61.31 238 ILE B CA 1
ATOM 5401 C C . ILE B 1 238 ? 26.016 -1.09 24.234 1 61.31 238 ILE B C 1
ATOM 5403 O O . ILE B 1 238 ? 26.094 -1.042 25.469 1 61.31 238 ILE B O 1
ATOM 5407 N N . SER B 1 239 ? 26.734 -1.868 23.359 1 60.28 239 SER B N 1
ATOM 5408 C CA . SER B 1 239 ? 27.578 -2.898 23.938 1 60.28 239 SER B CA 1
ATOM 5409 C C . SER B 1 239 ? 28.797 -2.285 24.625 1 60.28 239 SER B C 1
ATOM 5411 O O . SER B 1 239 ? 29.438 -2.928 25.469 1 60.28 239 SER B O 1
ATOM 5413 N N . GLU B 1 240 ? 29 -1.121 24.297 1 61.81 240 GLU B N 1
ATOM 5414 C CA . GLU B 1 240 ? 30.203 -0.499 24.859 1 61.81 240 GLU B CA 1
ATOM 5415 C C . GLU B 1 240 ? 29.875 0.289 26.125 1 61.81 240 GLU B C 1
ATOM 5417 O O . GLU B 1 240 ? 30.766 0.897 26.719 1 61.81 240 GLU B O 1
ATOM 5422 N N . GLN B 1 241 ? 28.625 0.195 26.453 1 61.09 241 GLN B N 1
ATOM 5423 C CA . GLN B 1 241 ? 28.25 0.975 27.625 1 61.09 241 GLN B CA 1
ATOM 5424 C C . GLN B 1 241 ? 28.672 0.283 28.906 1 61.09 241 GLN B C 1
ATOM 5426 O O . GLN B 1 241 ? 28.578 -0.94 29.031 1 61.09 241 GLN B O 1
ATOM 5431 N N . PRO B 1 242 ? 29.234 0.929 29.812 1 64.19 242 PRO B N 1
ATOM 5432 C CA . PRO B 1 242 ? 29.875 0.358 31 1 64.19 242 PRO B CA 1
ATOM 5433 C C . PRO B 1 242 ? 28.844 -0.191 32 1 64.19 242 PRO B C 1
ATOM 5435 O O . PRO B 1 242 ? 29.188 -1.044 32.812 1 64.19 242 PRO B O 1
ATOM 5438 N N . SER B 1 243 ? 27.484 0.334 31.953 1 67 243 SER B N 1
ATOM 5439 C CA . SER B 1 243 ? 26.5 -0.08 32.938 1 67 243 SER B CA 1
ATOM 5440 C C . SER B 1 243 ? 25.125 -0.288 32.281 1 67 243 SER B C 1
ATOM 5442 O O . SER B 1 243 ? 24.891 0.181 31.172 1 67 243 SER B O 1
ATOM 5444 N N . LEU B 1 244 ? 24.328 -1.037 32.938 1 65.69 244 LEU B N 1
ATOM 5445 C CA . LEU B 1 244 ? 22.984 -1.32 32.438 1 65.69 244 LEU B CA 1
ATOM 5446 C C . LEU B 1 244 ? 22.172 -0.034 32.312 1 65.69 244 LEU B C 1
ATOM 5448 O O . LEU B 1 244 ? 21.375 0.103 31.391 1 65.69 244 LEU B O 1
ATOM 5452 N N . LEU B 1 245 ? 22.453 0.77 33.281 1 64.19 245 LEU B N 1
ATOM 5453 C CA . LEU B 1 245 ? 21.766 2.049 33.219 1 64.19 245 LEU B CA 1
ATOM 5454 C C . LEU B 1 245 ? 22.203 2.857 32 1 64.19 245 LEU B C 1
ATOM 5456 O O . LEU B 1 245 ? 21.391 3.508 31.344 1 64.19 245 LEU B O 1
ATOM 5460 N N . ALA B 1 246 ? 23.375 2.748 31.703 1 62.41 246 ALA B N 1
ATOM 5461 C CA . ALA B 1 246 ? 23.922 3.438 30.531 1 62.41 246 ALA B CA 1
ATOM 5462 C C . ALA B 1 246 ? 23.375 2.826 29.25 1 62.41 246 ALA B C 1
ATOM 5464 O O . ALA B 1 246 ? 23.125 3.541 28.266 1 62.41 246 ALA B O 1
ATOM 5465 N N . MET B 1 247 ? 23.203 1.608 29.406 1 63.12 247 MET B N 1
ATOM 5466 C CA . MET B 1 247 ? 22.641 0.908 28.266 1 63.12 247 MET B CA 1
ATOM 5467 C C . MET B 1 247 ? 21.188 1.343 28.016 1 63.12 247 MET B C 1
ATOM 5469 O O . MET B 1 247 ? 20.797 1.57 26.859 1 63.12 247 MET B O 1
ATOM 5473 N N . ALA B 1 248 ? 20.516 1.44 29.062 1 61.75 248 ALA B N 1
ATOM 5474 C CA . ALA B 1 248 ? 19.125 1.871 28.953 1 61.75 248 ALA B CA 1
ATOM 5475 C C . ALA B 1 248 ? 19.031 3.301 28.438 1 61.75 248 ALA B C 1
ATOM 5477 O O . ALA B 1 248 ? 18.203 3.598 27.562 1 61.75 248 ALA B O 1
ATOM 5478 N N . LYS B 1 249 ? 19.844 4.078 29.031 1 62.12 249 LYS B N 1
ATOM 5479 C CA . LYS B 1 249 ? 19.859 5.465 28.578 1 62.12 249 LYS B CA 1
ATOM 5480 C C . LYS B 1 249 ? 20.219 5.551 27.094 1 62.12 249 LYS B C 1
ATOM 5482 O O . LYS B 1 249 ? 19.594 6.285 26.344 1 62.12 249 LYS B O 1
ATOM 5487 N N . ARG B 1 250 ? 21.188 4.738 26.812 1 63.16 250 ARG B N 1
ATOM 5488 C CA . ARG B 1 250 ? 21.609 4.711 25.406 1 63.16 250 ARG B CA 1
ATOM 5489 C C . ARG B 1 250 ? 20.5 4.164 24.516 1 63.16 250 ARG B C 1
ATOM 5491 O O . ARG B 1 250 ? 20.312 4.648 23.391 1 63.16 250 ARG B O 1
ATOM 5498 N N . SER B 1 251 ? 19.828 3.268 25.047 1 60.28 251 SER B N 1
ATOM 5499 C CA . SER B 1 251 ? 18.719 2.682 24.297 1 60.28 251 SER B CA 1
ATOM 5500 C C . SER B 1 251 ? 17.609 3.697 24.062 1 60.28 251 SER B C 1
ATOM 5502 O O . SER B 1 251 ? 17.031 3.754 22.969 1 60.28 251 SER B O 1
ATOM 5504 N N . LEU B 1 252 ? 17.438 4.512 25.062 1 56.88 252 LEU B N 1
ATOM 5505 C CA . LEU B 1 252 ? 16.391 5.535 24.953 1 56.88 252 LEU B CA 1
ATOM 5506 C C . LEU B 1 252 ? 16.812 6.629 23.984 1 56.88 252 LEU B C 1
ATOM 5508 O O . LEU B 1 252 ? 15.984 7.16 23.234 1 56.88 252 LEU B O 1
ATOM 5512 N N . LEU B 1 253 ? 18.109 6.793 24.047 1 59.53 253 LEU B N 1
ATOM 5513 C CA . LEU B 1 253 ? 18.609 7.855 23.188 1 59.53 253 LEU B CA 1
ATOM 5514 C C . LEU B 1 253 ? 18.578 7.434 21.719 1 59.53 253 LEU B C 1
ATOM 5516 O O . LEU B 1 253 ? 18.641 8.281 20.828 1 59.53 253 LEU B O 1
ATOM 5520 N N . GLN B 1 254 ? 18.406 6.176 21.625 1 57.56 254 GLN B N 1
ATOM 5521 C CA . GLN B 1 254 ? 18.266 5.648 20.266 1 57.56 254 GLN B CA 1
ATOM 5522 C C . GLN B 1 254 ? 17.016 6.211 19.578 1 57.56 254 GLN B C 1
ATOM 5524 O O . GLN B 1 254 ? 16.953 6.27 18.359 1 57.56 254 GLN B O 1
ATOM 5529 N N . PHE B 1 255 ? 16.203 6.699 20.406 1 54.97 255 PHE B N 1
ATOM 5530 C CA . PHE B 1 255 ? 14.945 7.211 19.859 1 54.97 255 PHE B CA 1
ATOM 5531 C C . PHE B 1 255 ? 15.07 8.688 19.516 1 54.97 255 PHE B C 1
ATOM 5533 O O . PHE B 1 255 ? 14.133 9.281 18.969 1 54.97 255 PHE B O 1
ATOM 5540 N N . THR B 1 256 ? 16.234 9.109 19.781 1 54.84 256 THR B N 1
ATOM 5541 C CA . THR B 1 256 ? 16.5 10.492 19.375 1 54.84 256 THR B CA 1
ATOM 5542 C C . THR B 1 256 ? 17.125 10.539 17.984 1 54.84 256 THR B C 1
ATOM 5544 O O . THR B 1 256 ? 17.688 9.539 17.531 1 54.84 256 THR B O 1
ATOM 5547 N N . PRO B 1 257 ? 16.938 11.633 17.344 1 58.41 257 PRO B N 1
ATOM 5548 C CA . PRO B 1 257 ? 17.547 11.758 16.016 1 58.41 257 PRO B CA 1
ATOM 5549 C C . PRO B 1 257 ? 19.062 11.562 16.047 1 58.41 257 PRO B C 1
ATOM 5551 O O . PRO B 1 257 ? 19.719 11.891 17.047 1 58.41 257 PRO B O 1
ATOM 5554 N N . HIS B 1 258 ? 19.578 10.867 15.078 1 57.34 258 HIS B N 1
ATOM 5555 C CA . HIS B 1 258 ? 21.016 10.656 14.977 1 57.34 258 HIS B CA 1
ATOM 5556 C C . HIS B 1 258 ? 21.766 11.977 14.906 1 57.34 258 HIS B C 1
ATOM 5558 O O . HIS B 1 258 ? 22.844 12.109 15.484 1 57.34 258 HIS B O 1
ATOM 5564 N N . SER B 1 259 ? 21.266 12.938 14.125 1 59.94 259 SER B N 1
ATOM 5565 C CA . SER B 1 259 ? 21.938 14.234 14.031 1 59.94 259 SER B CA 1
ATOM 5566 C C . SER B 1 259 ? 21 15.367 14.43 1 59.94 259 SER B C 1
ATOM 5568 O O . SER B 1 259 ? 19.812 15.352 14.078 1 59.94 259 SER B O 1
ATOM 5570 N N . TRP B 1 260 ? 21.422 15.914 15.438 1 64.38 260 TRP B N 1
ATOM 5571 C CA . TRP B 1 260 ? 20.719 17.125 15.852 1 64.38 260 TRP B CA 1
ATOM 5572 C C . TRP B 1 260 ? 21.312 18.344 15.164 1 64.38 260 TRP B C 1
ATOM 5574 O O . TRP B 1 260 ? 21.531 19.391 15.797 1 64.38 260 TRP B O 1
ATOM 5584 N N . ASP B 1 261 ? 21.547 18.047 13.789 1 63.28 261 ASP B N 1
ATOM 5585 C CA . ASP B 1 261 ? 22.141 19.109 12.977 1 63.28 261 ASP B CA 1
ATOM 5586 C C . ASP B 1 261 ? 21.25 20.344 12.93 1 63.28 261 ASP B C 1
ATOM 5588 O O . ASP B 1 261 ? 20.016 20.219 12.969 1 63.28 261 ASP B O 1
ATOM 5592 N N . HIS B 1 262 ? 21.891 21.328 13.008 1 70.38 262 HIS B N 1
ATOM 5593 C CA . HIS B 1 262 ? 21.25 22.625 12.844 1 70.38 262 HIS B CA 1
ATOM 5594 C C . HIS B 1 262 ? 20.75 22.828 11.422 1 70.38 262 HIS B C 1
ATOM 5596 O O . HIS B 1 262 ? 21.453 22.5 10.461 1 70.38 262 HIS B O 1
ATOM 5602 N N . PHE B 1 263 ? 19.438 23.047 11.312 1 83.62 263 PHE B N 1
ATOM 5603 C CA . PHE B 1 263 ? 18.922 23.516 10.023 1 83.62 263 PHE B CA 1
ATOM 5604 C C . PHE B 1 263 ? 19.188 25 9.844 1 83.62 263 PHE B C 1
ATOM 5606 O O . PHE B 1 263 ? 18.625 25.828 10.578 1 83.62 263 PHE B O 1
ATOM 5613 N N . ASP B 1 264 ? 20.078 25.297 9.07 1 88.62 264 ASP B N 1
ATOM 5614 C CA . ASP B 1 264 ? 20.297 26.703 8.742 1 88.62 264 ASP B CA 1
ATOM 5615 C C . ASP B 1 264 ? 19.359 27.156 7.621 1 88.62 264 ASP B C 1
ATOM 5617 O O . ASP B 1 264 ? 19.75 27.234 6.457 1 88.62 264 ASP B O 1
ATOM 5621 N N . TRP B 1 265 ? 18.188 27.469 8.016 1 92.5 265 TRP B N 1
ATOM 5622 C CA . TRP B 1 265 ? 17.125 27.766 7.07 1 92.5 265 TRP B CA 1
ATOM 5623 C C . TRP B 1 265 ? 17.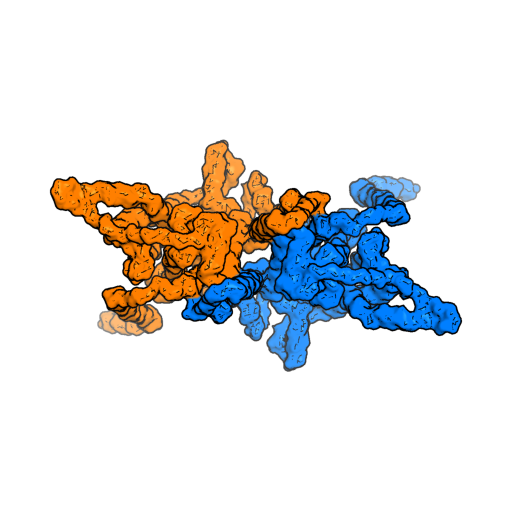438 29.016 6.262 1 92.5 265 TRP B C 1
ATOM 5625 O O . TRP B 1 265 ? 17.016 29.156 5.117 1 92.5 265 TRP B O 1
ATOM 5635 N N . GLN B 1 266 ? 18.188 30 6.762 1 92.31 266 GLN B N 1
ATOM 5636 C CA . GLN B 1 266 ? 18.547 31.266 6.105 1 92.31 266 GLN B CA 1
ATOM 5637 C C . GLN B 1 266 ? 17.328 31.906 5.453 1 92.31 266 GLN B C 1
ATOM 5639 O O . GLN B 1 266 ? 17.359 32.25 4.273 1 92.31 266 GLN B O 1
ATOM 5644 N N . ILE B 1 267 ? 16.328 32.125 6.242 1 93.94 267 ILE B N 1
ATOM 5645 C CA . ILE B 1 267 ? 14.992 32.5 5.793 1 93.94 267 ILE B CA 1
ATOM 5646 C C . ILE B 1 267 ? 15.039 33.781 4.996 1 93.94 267 ILE B C 1
ATOM 5648 O O . ILE B 1 267 ? 14.352 33.938 3.977 1 93.94 267 ILE B O 1
ATOM 5652 N N . PHE B 1 268 ? 15.891 34.719 5.324 1 93.62 268 PHE B N 1
ATOM 5653 C CA . PHE B 1 268 ? 15.836 36.062 4.719 1 93.62 268 PHE B CA 1
ATOM 5654 C C . PHE B 1 268 ? 17.062 36.281 3.832 1 93.62 268 PHE B C 1
ATOM 5656 O O . PHE B 1 268 ? 17.422 37.438 3.574 1 93.62 268 PHE B O 1
ATOM 5663 N N . SER B 1 269 ? 17.703 35.25 3.406 1 93.19 269 SER B N 1
ATOM 5664 C CA . SER B 1 269 ? 18.859 35.375 2.521 1 93.19 269 SER B CA 1
ATOM 5665 C C . SER B 1 269 ? 18.453 35.812 1.128 1 93.19 269 SER B C 1
ATOM 5667 O O . SER B 1 269 ? 19.188 36.531 0.454 1 93.19 269 SER B O 1
ATOM 5669 N N . SER B 1 270 ? 17.328 35.406 0.648 1 94.81 270 SER B N 1
ATOM 5670 C CA . SER B 1 270 ? 16.75 35.781 -0.631 1 94.81 270 SER B CA 1
ATOM 5671 C C . SER B 1 270 ? 15.234 35.625 -0.62 1 94.81 270 SER B C 1
ATOM 5673 O O . SER B 1 270 ? 14.68 34.906 0.217 1 94.81 270 SER B O 1
ATOM 5675 N N . PRO B 1 271 ? 14.578 36.375 -1.491 1 95.31 271 PRO B N 1
ATOM 5676 C CA . PRO B 1 271 ? 13.125 36.188 -1.573 1 95.31 271 PRO B CA 1
ATOM 5677 C C . PRO B 1 271 ? 12.727 34.75 -1.892 1 95.31 271 PRO B C 1
ATOM 5679 O O . PRO B 1 271 ? 11.758 34.219 -1.329 1 95.31 271 PRO B O 1
ATOM 5682 N N . LYS B 1 272 ? 13.438 34.125 -2.73 1 94.88 272 LYS B N 1
ATOM 5683 C CA . LYS B 1 272 ? 13.156 32.75 -3.088 1 94.88 272 LYS B CA 1
ATOM 5684 C C . LYS B 1 272 ? 13.281 31.828 -1.874 1 94.88 272 LYS B C 1
ATOM 5686 O O . LYS B 1 272 ? 12.406 31 -1.619 1 94.88 272 LYS B O 1
ATOM 5691 N N . ARG B 1 273 ? 14.328 31.922 -1.185 1 94.12 273 ARG B N 1
ATOM 5692 C CA . ARG B 1 273 ? 14.57 31.109 0.005 1 94.12 273 ARG B CA 1
ATOM 5693 C C . ARG B 1 273 ? 13.484 31.359 1.055 1 94.12 273 ARG B C 1
ATOM 5695 O O . ARG B 1 273 ? 13.07 30.422 1.747 1 94.12 273 ARG B O 1
ATOM 5702 N N . CYS B 1 274 ? 13.117 32.594 1.127 1 96 274 CYS B N 1
ATOM 5703 C CA . CYS B 1 274 ? 12.055 32.938 2.07 1 96 274 CYS B CA 1
ATOM 5704 C C . CYS B 1 274 ? 10.773 32.188 1.745 1 96 274 CYS B C 1
ATOM 5706 O O . CYS B 1 274 ? 10.172 31.562 2.625 1 96 274 CYS B O 1
ATOM 5708 N N . VAL B 1 275 ? 10.398 32.188 0.515 1 96.12 275 VAL B N 1
ATOM 5709 C CA . VAL B 1 275 ? 9.195 31.469 0.078 1 96.12 275 VAL B CA 1
ATOM 5710 C C . VAL B 1 275 ? 9.367 29.969 0.312 1 96.12 275 VAL B C 1
ATOM 5712 O O . VAL B 1 275 ? 8.438 29.297 0.755 1 96.12 275 VAL B O 1
ATOM 5715 N N . GLN B 1 276 ? 10.477 29.469 0.068 1 95.38 276 GLN B N 1
ATOM 5716 C CA . GLN B 1 276 ? 10.773 28.047 0.265 1 95.38 276 GLN B CA 1
ATOM 5717 C C . GLN B 1 276 ? 10.656 27.672 1.736 1 95.38 276 GLN B C 1
ATOM 5719 O O . GLN B 1 276 ? 10.148 26.594 2.062 1 95.38 276 GLN B O 1
ATOM 5724 N N . CYS B 1 277 ? 11.102 28.516 2.551 1 94.75 277 CYS B N 1
ATOM 5725 C CA . CYS B 1 277 ? 11.07 28.234 3.982 1 94.75 277 CYS B CA 1
ATOM 5726 C C . CYS B 1 277 ? 9.641 28.297 4.516 1 94.75 277 CYS B C 1
ATOM 5728 O O . CYS B 1 277 ? 9.297 27.562 5.445 1 94.75 277 CYS B O 1
ATOM 5730 N N . PHE B 1 278 ? 8.828 29.094 3.93 1 95.88 278 PHE B N 1
ATOM 5731 C CA . PHE B 1 278 ? 7.484 29.266 4.465 1 95.88 278 PHE B CA 1
ATOM 5732 C C . PHE B 1 278 ? 6.512 28.297 3.805 1 95.88 278 PHE B C 1
ATOM 5734 O O . PHE B 1 278 ? 5.355 28.188 4.219 1 95.88 278 PHE B O 1
ATOM 5741 N N . PHE B 1 279 ? 6.961 27.562 2.842 1 95.94 279 PHE B N 1
ATOM 5742 C CA . PHE B 1 279 ? 6.105 26.547 2.23 1 95.94 279 PHE B CA 1
ATOM 5743 C C . PHE B 1 279 ? 5.715 25.484 3.25 1 95.94 279 PHE B C 1
ATOM 5745 O O . PHE B 1 279 ? 4.527 25.203 3.445 1 95.94 279 PHE B O 1
ATOM 5752 N N . PRO B 1 280 ? 6.668 24.844 3.949 1 95.94 280 PRO B N 1
ATOM 5753 C CA . PRO B 1 280 ? 6.27 23.859 4.965 1 95.94 280 PRO B CA 1
ATOM 5754 C C . PRO B 1 280 ? 5.441 24.484 6.09 1 95.94 280 PRO B C 1
ATOM 5756 O O . PRO B 1 280 ? 4.59 23.812 6.68 1 95.94 280 PRO B O 1
ATOM 5759 N N . VAL B 1 281 ? 5.684 25.75 6.375 1 96.69 281 VAL B N 1
ATOM 5760 C CA . VAL B 1 281 ? 4.863 26.453 7.352 1 96.69 281 VAL B CA 1
ATOM 5761 C C . VAL B 1 281 ? 3.404 26.453 6.898 1 96.69 281 VAL B C 1
ATOM 5763 O O . VAL B 1 281 ? 2.502 26.188 7.691 1 96.69 281 VAL B O 1
ATOM 5766 N N . GLY B 1 282 ? 3.225 26.75 5.625 1 97.19 282 GLY B N 1
ATOM 5767 C CA . GLY B 1 282 ? 1.883 26.703 5.066 1 97.19 282 GLY B CA 1
ATOM 5768 C C . GLY B 1 282 ? 1.249 25.328 5.172 1 97.19 282 GLY B C 1
ATOM 5769 O O . GLY B 1 282 ? 0.067 25.203 5.5 1 97.19 282 GLY B O 1
ATOM 5770 N N . ILE B 1 283 ? 1.995 24.297 4.93 1 97.31 283 ILE B N 1
ATOM 5771 C CA . ILE B 1 283 ? 1.5 22.922 4.992 1 97.31 283 ILE B CA 1
ATOM 5772 C C . ILE B 1 283 ? 1.119 22.578 6.43 1 97.31 283 ILE B C 1
ATOM 5774 O O . ILE B 1 283 ? 0.088 21.953 6.672 1 97.31 283 ILE B O 1
ATOM 5778 N N . ILE B 1 284 ? 1.946 22.953 7.359 1 97.38 284 ILE B N 1
ATOM 5779 C CA . ILE B 1 284 ? 1.676 22.703 8.773 1 97.38 284 ILE B CA 1
ATOM 5780 C C . ILE B 1 284 ? 0.392 23.406 9.188 1 97.38 284 ILE B C 1
ATOM 5782 O O . ILE B 1 284 ? -0.456 22.828 9.867 1 97.38 284 ILE B O 1
ATOM 5786 N N . LEU B 1 285 ? 0.251 24.656 8.797 1 97.5 285 LEU B N 1
ATOM 5787 C CA . LEU B 1 285 ? -0.964 25.406 9.117 1 97.5 285 LEU B CA 1
ATOM 5788 C C . LEU B 1 285 ? -2.188 24.734 8.508 1 97.5 285 LEU B C 1
ATOM 5790 O O . LEU B 1 285 ? -3.256 24.703 9.117 1 97.5 285 LEU B O 1
ATOM 5794 N N . LEU B 1 286 ? -2.014 24.203 7.309 1 97.5 286 LEU B N 1
ATOM 5795 C CA . LEU B 1 286 ? -3.107 23.484 6.664 1 97.5 286 LEU B CA 1
ATOM 5796 C C . LEU B 1 286 ? -3.527 22.281 7.492 1 97.5 286 LEU B C 1
ATOM 5798 O O . LEU B 1 286 ? -4.723 22.047 7.691 1 97.5 286 LEU B O 1
ATOM 5802 N N . PHE B 1 287 ? -2.562 21.516 7.996 1 97.81 287 PHE B N 1
ATOM 5803 C CA . PHE B 1 287 ? -2.863 20.359 8.836 1 97.81 287 PHE B CA 1
ATOM 5804 C C . PHE B 1 287 ? -3.598 20.781 10.102 1 97.81 287 PHE B C 1
ATOM 5806 O O . PHE B 1 287 ? -4.516 20.094 10.555 1 97.81 287 PHE B O 1
ATOM 5813 N N . GLU B 1 288 ? -3.162 21.906 10.672 1 96.31 288 GLU B N 1
ATOM 5814 C CA . GLU B 1 288 ? -3.783 22.391 11.906 1 96.31 288 GLU B CA 1
ATOM 5815 C C . GLU B 1 288 ? -5.234 22.797 11.664 1 96.31 288 GLU B C 1
ATOM 5817 O O . GLU B 1 288 ? -6.121 22.438 12.445 1 96.31 288 GLU B O 1
ATOM 5822 N N . VAL B 1 289 ? -5.445 23.5 10.602 1 97.31 289 VAL B N 1
ATOM 5823 C CA . VAL B 1 289 ? -6.801 23.922 10.266 1 97.31 289 VAL B CA 1
ATOM 5824 C C . VAL B 1 289 ? -7.652 22.703 9.922 1 97.31 289 VAL B C 1
ATOM 5826 O O . VAL B 1 289 ? -8.781 22.578 10.398 1 97.31 289 VAL B O 1
ATOM 5829 N N . ASN B 1 290 ? -7.117 21.797 9.125 1 97.75 290 ASN B N 1
ATOM 5830 C CA . ASN B 1 290 ? -7.832 20.578 8.734 1 97.75 290 ASN B CA 1
ATOM 5831 C C . ASN B 1 290 ? -8.25 19.766 9.945 1 97.75 290 ASN B C 1
ATOM 5833 O O . ASN B 1 290 ? -9.297 19.109 9.93 1 97.75 290 ASN B O 1
ATOM 5837 N N . HIS B 1 291 ? -7.422 19.812 10.953 1 96.12 291 HIS B N 1
ATOM 5838 C CA . HIS B 1 291 ? -7.734 19.062 12.164 1 96.12 291 HIS B CA 1
ATOM 5839 C C . HIS B 1 291 ? -9.094 19.453 12.727 1 96.12 291 HIS B C 1
ATOM 5841 O O . HIS B 1 291 ? -9.922 18.594 13.031 1 96.12 291 HIS B O 1
ATOM 5847 N N . PHE B 1 292 ? -9.375 20.688 12.812 1 95.56 292 PHE B N 1
ATOM 5848 C CA . PHE B 1 292 ? -10.609 21.188 13.391 1 95.56 292 PHE B CA 1
ATOM 5849 C C . PHE B 1 292 ? -11.773 21 12.43 1 95.56 292 PHE B C 1
ATOM 5851 O O . PHE B 1 292 ? -12.875 20.625 12.844 1 95.56 292 PHE B O 1
ATOM 5858 N N . PHE B 1 293 ? -11.508 21.219 11.18 1 97.19 293 PHE B N 1
ATOM 5859 C CA . PHE B 1 293 ? -12.578 21.047 10.203 1 97.19 293 PHE B CA 1
ATOM 5860 C C . PHE B 1 293 ? -12.977 19.578 10.094 1 97.19 293 PHE B C 1
ATOM 5862 O O . PHE B 1 293 ? -14.172 19.25 10.031 1 97.19 293 PHE B O 1
ATOM 5869 N N . LEU B 1 294 ? -12.031 18.656 10.07 1 97.75 294 LEU B N 1
ATOM 5870 C CA . LEU B 1 294 ? -12.32 17.234 9.953 1 97.75 294 LEU B CA 1
ATOM 5871 C C . LEU B 1 294 ? -13.164 16.75 11.133 1 97.75 294 LEU B C 1
ATOM 5873 O O . LEU B 1 294 ? -14.148 16.031 10.945 1 97.75 294 LEU B O 1
ATOM 5877 N N . LYS B 1 295 ? -12.789 17.141 12.32 1 95.5 295 LYS B N 1
ATOM 5878 C CA . LYS B 1 295 ? -13.562 16.75 13.492 1 95.5 295 LYS B CA 1
ATOM 5879 C C . LYS B 1 295 ? -15 17.25 13.398 1 95.5 295 LYS B C 1
ATOM 5881 O O . LYS B 1 295 ? -15.945 16.547 13.758 1 95.5 295 LYS B O 1
ATOM 5886 N N . PHE B 1 296 ? -15.102 18.453 12.945 1 95.38 296 PHE B N 1
ATOM 5887 C CA . PHE B 1 296 ? -16.406 19.094 12.867 1 95.38 296 PHE B CA 1
ATOM 5888 C C . PHE B 1 296 ? -17.281 18.422 11.812 1 95.38 296 PHE B C 1
ATOM 5890 O O . PHE B 1 296 ? -18.391 17.984 12.109 1 95.38 296 PHE B O 1
ATOM 5897 N N . VAL B 1 297 ? -16.781 18.281 10.633 1 97.06 297 VAL B N 1
ATOM 5898 C CA . VAL B 1 297 ? -17.609 17.828 9.516 1 97.06 297 VAL B CA 1
ATOM 5899 C C . VAL B 1 297 ? -17.891 16.328 9.664 1 97.06 297 VAL B C 1
ATOM 5901 O O . VAL B 1 297 ? -18.906 15.836 9.195 1 97.06 297 VAL B O 1
ATOM 5904 N N . LEU B 1 298 ? -17.047 15.562 10.312 1 98.12 298 LEU B N 1
ATOM 5905 C CA . LEU B 1 298 ? -17.203 14.117 10.453 1 98.12 298 LEU B CA 1
ATOM 5906 C C . LEU B 1 298 ? -17.844 13.766 11.789 1 98.12 298 LEU B C 1
ATOM 5908 O O . LEU B 1 298 ? -18.031 12.594 12.109 1 98.12 298 LEU B O 1
ATOM 5912 N N . TRP B 1 299 ? -18.109 14.734 12.586 1 97.19 299 TRP B N 1
ATOM 5913 C CA . TRP B 1 299 ? -18.781 14.562 13.867 1 97.19 299 TRP B CA 1
ATOM 5914 C C . TRP B 1 299 ? -17.953 13.703 14.812 1 97.19 299 TRP B C 1
ATOM 5916 O O . TRP B 1 299 ? -18.484 12.766 15.43 1 97.19 299 TRP B O 1
ATOM 5926 N N . VAL B 1 300 ? -16.672 13.992 14.875 1 97.12 300 VAL B N 1
ATOM 5927 C CA . VAL B 1 300 ? -15.789 13.297 15.797 1 97.12 300 VAL B CA 1
ATOM 5928 C C . VAL B 1 300 ? -15.586 14.141 17.062 1 97.12 300 VAL B C 1
ATOM 5930 O O . VAL B 1 300 ? -15.008 15.227 17 1 97.12 300 VAL B O 1
ATOM 5933 N N . PRO B 1 301 ? -16.047 13.656 18.188 1 94.31 301 PRO B N 1
ATOM 5934 C CA . PRO B 1 301 ? -15.875 14.43 19.422 1 94.31 301 PRO B CA 1
ATOM 5935 C C . PRO B 1 301 ? -14.406 14.633 19.781 1 94.31 301 PRO B C 1
ATOM 5937 O O . PRO B 1 301 ? -13.57 13.758 19.531 1 94.31 301 PRO B O 1
ATOM 5940 N N . PRO B 1 302 ? -14.039 15.773 20.406 1 88.69 302 PRO B N 1
ATOM 5941 C CA . PRO B 1 302 ? -12.648 16.078 20.75 1 88.69 302 PRO B CA 1
ATOM 5942 C C . PRO B 1 302 ? -12 15.016 21.625 1 88.69 302 PRO B C 1
ATOM 5944 O O . PRO B 1 302 ? -10.781 14.812 21.562 1 88.69 302 PRO B O 1
ATOM 5947 N N . SER B 1 303 ? -12.82 14.289 22.375 1 89.94 303 SER B N 1
ATOM 5948 C CA . SER B 1 303 ? -12.273 13.312 23.328 1 89.94 303 SER B CA 1
ATOM 5949 C C . SER B 1 303 ? -12.023 11.969 22.641 1 89.94 303 SER B C 1
ATOM 5951 O O . SER B 1 303 ? -11.391 11.086 23.219 1 89.94 303 SER B O 1
ATOM 5953 N N . ASN B 1 304 ? -12.555 11.82 21.453 1 95.12 304 ASN B N 1
ATOM 5954 C CA . ASN B 1 304 ? -12.367 10.547 20.766 1 95.12 304 ASN B CA 1
ATOM 5955 C C . ASN B 1 304 ? -10.898 10.281 20.453 1 95.12 304 ASN B C 1
ATOM 5957 O O . ASN B 1 304 ? -10.188 11.18 19.984 1 95.12 304 ASN B O 1
ATOM 5961 N N . PRO B 1 305 ? -10.406 9.094 20.625 1 95.5 305 PRO B N 1
ATOM 5962 C CA . PRO B 1 305 ? -8.992 8.766 20.438 1 95.5 305 PRO B CA 1
ATOM 5963 C C . PRO B 1 305 ? -8.531 8.953 18.984 1 95.5 305 PRO B C 1
ATOM 5965 O O . PRO B 1 305 ? -7.328 9.078 18.734 1 95.5 305 PRO B O 1
ATOM 5968 N N . LEU B 1 306 ? -9.406 8.945 18.047 1 96.19 306 LEU B N 1
ATOM 5969 C CA . LEU B 1 306 ? -9.031 9.156 16.641 1 96.19 306 LEU B CA 1
ATOM 5970 C C . LEU B 1 306 ? -8.266 10.461 16.484 1 96.19 306 LEU B C 1
ATOM 5972 O O . LEU B 1 306 ? -7.363 10.555 15.648 1 96.19 306 LEU B O 1
ATOM 5976 N N . ASN B 1 307 ? -8.633 11.461 17.297 1 93.94 307 ASN B N 1
ATOM 5977 C CA . ASN B 1 307 ? -7.938 12.742 17.25 1 93.94 307 ASN B CA 1
ATOM 5978 C C . ASN B 1 307 ? -6.492 12.609 17.719 1 93.94 307 ASN B C 1
ATOM 5980 O O . ASN B 1 307 ? -5.578 13.156 17.109 1 93.94 307 ASN B O 1
ATOM 5984 N N . THR B 1 308 ? -6.332 11.852 18.766 1 92.5 308 THR B N 1
ATOM 5985 C CA . THR B 1 308 ? -4.996 11.633 19.297 1 92.5 308 THR B CA 1
ATOM 5986 C C . THR B 1 308 ? -4.152 10.805 18.328 1 92.5 308 THR B C 1
ATOM 5988 O O . THR B 1 308 ? -2.979 11.109 18.109 1 92.5 308 THR B O 1
ATOM 5991 N N . TYR B 1 309 ? -4.766 9.75 17.75 1 94.44 309 TYR B N 1
ATOM 5992 C CA . TYR B 1 309 ? -4.051 8.938 16.781 1 94.44 309 TYR B CA 1
ATOM 5993 C C . TYR B 1 309 ? -3.578 9.789 15.602 1 94.44 309 TYR B C 1
ATOM 5995 O O . TYR B 1 309 ? -2.438 9.656 15.148 1 94.44 309 TYR B O 1
ATOM 6003 N N . ARG B 1 310 ? -4.406 10.609 15.109 1 95.12 310 ARG B N 1
ATOM 6004 C CA . ARG B 1 310 ? -4.051 11.469 13.984 1 95.12 310 ARG B CA 1
ATOM 6005 C C . ARG B 1 310 ? -2.883 12.383 14.344 1 95.12 310 ARG B C 1
ATOM 6007 O O . ARG B 1 310 ? -1.955 12.547 13.547 1 95.12 310 ARG B O 1
ATOM 6014 N N . LEU B 1 311 ? -2.896 12.945 15.555 1 92.31 311 LEU B N 1
ATOM 6015 C CA . LEU B 1 311 ? -1.838 13.852 15.992 1 92.31 311 LEU B CA 1
ATOM 6016 C C . LEU B 1 311 ? -0.504 13.117 16.094 1 92.31 311 LEU B C 1
ATOM 6018 O O . LEU B 1 311 ? 0.537 13.656 15.711 1 92.31 311 LEU B O 1
ATOM 6022 N N . ILE B 1 312 ? -0.582 11.945 16.578 1 92.06 312 ILE B N 1
ATOM 6023 C CA . ILE B 1 312 ? 0.637 11.156 16.719 1 92.06 312 ILE B CA 1
ATOM 6024 C C . ILE B 1 312 ? 1.197 10.828 15.336 1 92.06 312 ILE B C 1
ATOM 6026 O O . ILE B 1 312 ? 2.402 10.938 15.102 1 92.06 312 ILE B O 1
ATOM 6030 N N . ILE B 1 313 ? 0.332 10.43 14.445 1 92.56 313 ILE B N 1
ATOM 6031 C CA . ILE B 1 313 ? 0.739 10.109 13.078 1 92.56 313 ILE B CA 1
ATOM 6032 C C . ILE B 1 313 ? 1.377 11.328 12.43 1 92.56 313 ILE B C 1
ATOM 6034 O O . ILE B 1 313 ? 2.445 11.234 11.82 1 92.56 313 ILE B O 1
ATOM 6038 N N . LEU B 1 314 ? 0.785 12.492 12.641 1 93.69 314 LEU B N 1
ATOM 6039 C CA . LEU B 1 314 ? 1.292 13.719 12.047 1 93.69 314 LEU B CA 1
ATOM 6040 C C . LEU B 1 314 ? 2.66 14.078 12.617 1 93.69 314 LEU B C 1
ATOM 6042 O O . LEU B 1 314 ? 3.562 14.477 11.875 1 93.69 314 LEU B O 1
ATOM 6046 N N . ALA B 1 315 ? 2.795 13.914 13.891 1 92 315 ALA B N 1
ATOM 6047 C CA . ALA B 1 315 ? 4.074 14.211 14.539 1 92 315 ALA B CA 1
ATOM 6048 C C . ALA B 1 315 ? 5.172 13.289 14.023 1 92 315 ALA B C 1
ATOM 6050 O O . ALA B 1 315 ? 6.289 13.734 13.742 1 92 315 ALA B O 1
ATOM 6051 N N . LEU B 1 316 ? 4.84 12.039 13.859 1 90.38 316 LEU B N 1
ATOM 6052 C CA . LEU B 1 316 ? 5.828 11.047 13.453 1 90.38 316 LEU B CA 1
ATOM 6053 C C . LEU B 1 316 ? 6.25 11.258 12.008 1 90.38 316 LEU B C 1
ATOM 6055 O O . LEU B 1 316 ? 7.422 11.078 11.664 1 90.38 316 LEU B O 1
ATOM 6059 N N . PHE B 1 317 ? 5.309 11.633 11.172 1 93.12 317 PHE B N 1
ATOM 6060 C CA . PHE B 1 317 ? 5.762 11.734 9.789 1 93.12 317 PHE B CA 1
ATOM 6061 C C . PHE B 1 317 ? 6.355 13.109 9.516 1 93.12 317 PHE B C 1
ATOM 6063 O O . PHE B 1 317 ? 7.043 13.305 8.516 1 93.12 317 PHE B O 1
ATOM 6070 N N . ALA B 1 318 ? 6.109 14.117 10.469 1 93.94 318 ALA B N 1
ATOM 6071 C CA . ALA B 1 318 ? 6.664 15.453 10.273 1 93.94 318 ALA B CA 1
ATOM 6072 C C . ALA B 1 318 ? 8.18 15.453 10.469 1 93.94 318 ALA B C 1
ATOM 6074 O O . ALA B 1 318 ? 8.898 16.219 9.82 1 93.94 318 ALA B O 1
ATOM 6075 N N . LEU B 1 319 ? 8.641 14.633 11.281 1 89.75 319 LEU B N 1
ATOM 6076 C CA . LEU B 1 319 ? 10.07 14.578 11.586 1 89.75 319 LEU B CA 1
ATOM 6077 C C . LEU B 1 319 ? 10.883 14.266 10.328 1 89.75 319 LEU B C 1
ATOM 6079 O O . LEU B 1 319 ? 11.656 15.094 9.859 1 89.75 319 LEU B O 1
ATOM 6083 N N . PRO B 1 320 ? 10.633 13.094 9.742 1 90.56 320 PRO B N 1
ATOM 6084 C CA . PRO B 1 320 ? 11.375 12.836 8.508 1 90.56 320 PRO B CA 1
ATOM 6085 C C . PRO B 1 320 ? 10.945 13.742 7.355 1 90.56 320 PRO B C 1
ATOM 6087 O O . PRO B 1 320 ? 11.758 14.07 6.488 1 90.56 320 PRO B O 1
ATOM 6090 N N . GLY B 1 321 ? 9.742 14.203 7.344 1 92.94 321 GLY B N 1
ATOM 6091 C CA . GLY B 1 321 ? 9.25 15.055 6.27 1 92.94 321 GLY B CA 1
ATOM 6092 C C . GLY B 1 321 ? 9.969 16.391 6.191 1 92.94 321 GLY B C 1
ATOM 6093 O O . GLY B 1 321 ? 10.383 16.812 5.113 1 92.94 321 GLY B O 1
ATOM 6094 N N . ILE B 1 322 ? 10.141 17.016 7.305 1 93.5 322 ILE B N 1
ATOM 6095 C CA . ILE B 1 322 ? 10.805 18.312 7.348 1 93.5 322 ILE B CA 1
ATOM 6096 C C . ILE B 1 322 ? 12.289 18.156 7.023 1 93.5 322 ILE B C 1
ATOM 6098 O O . ILE B 1 322 ? 12.867 18.969 6.316 1 93.5 322 ILE B O 1
ATOM 6102 N N . LYS B 1 323 ? 12.875 17.125 7.531 1 89.25 323 LYS B N 1
ATOM 6103 C CA . LYS B 1 323 ? 14.273 16.859 7.211 1 89.25 323 LYS B CA 1
ATOM 6104 C C . LYS B 1 323 ? 14.461 16.641 5.711 1 89.25 323 LYS B C 1
ATOM 6106 O O . LYS B 1 323 ? 15.375 17.203 5.109 1 89.25 323 LYS B O 1
ATOM 6111 N N . GLU B 1 324 ? 13.609 15.852 5.16 1 89.88 324 GLU B N 1
ATOM 6112 C CA . GLU B 1 324 ? 13.664 15.602 3.723 1 89.88 324 GLU B CA 1
ATOM 6113 C C . GLU B 1 324 ? 13.5 16.891 2.928 1 89.88 324 GLU B C 1
ATOM 6115 O O . GLU B 1 324 ? 14.195 17.109 1.936 1 89.88 324 GLU B O 1
ATOM 6120 N N . TYR B 1 325 ? 12.625 17.703 3.332 1 91.44 325 TYR B N 1
ATOM 6121 C CA . TYR B 1 325 ? 12.383 18.969 2.645 1 91.44 325 TYR B CA 1
ATOM 6122 C C . TYR B 1 325 ? 13.594 19.875 2.764 1 91.44 325 TYR B C 1
ATOM 6124 O O . TYR B 1 325 ? 14 20.516 1.784 1 91.44 325 TYR B O 1
ATOM 6132 N N . TYR B 1 326 ? 14.125 19.938 3.912 1 90.81 326 TYR B N 1
ATOM 6133 C CA . TYR B 1 326 ? 15.305 20.766 4.125 1 90.81 326 TYR B CA 1
ATOM 6134 C C . TYR B 1 326 ? 16.453 20.297 3.238 1 90.81 326 TYR B C 1
ATOM 6136 O O . TYR B 1 326 ? 17.125 21.109 2.6 1 90.81 326 TYR B O 1
ATOM 6144 N N . GLU B 1 327 ? 16.641 19.016 3.211 1 86.69 327 GLU B N 1
ATOM 6145 C CA . GLU B 1 327 ? 17.703 18.469 2.383 1 86.69 327 GLU B CA 1
ATOM 6146 C C . GLU B 1 327 ? 17.453 18.734 0.901 1 86.69 327 GLU B C 1
ATOM 6148 O O . GLU B 1 327 ? 18.391 18.922 0.128 1 86.69 327 GLU B O 1
ATOM 6153 N N . PHE B 1 328 ? 16.281 18.641 0.587 1 87.44 328 PHE B N 1
ATOM 6154 C CA . PHE B 1 328 ? 15.898 18.953 -0.785 1 87.44 328 PHE B CA 1
ATOM 6155 C C . PHE B 1 328 ? 16.266 20.391 -1.14 1 87.44 328 PHE B C 1
ATOM 6157 O O . PHE B 1 328 ? 16.781 20.656 -2.227 1 87.44 328 PHE B O 1
ATOM 6164 N N . LEU B 1 329 ? 16.109 21.312 -0.261 1 88.94 329 LEU B N 1
ATOM 6165 C CA . LEU B 1 329 ? 16.438 22.719 -0.474 1 88.94 329 LEU B CA 1
ATOM 6166 C C . LEU B 1 329 ? 17.953 22.906 -0.548 1 88.94 329 LEU B C 1
ATOM 6168 O O . LEU B 1 329 ? 18.438 23.766 -1.299 1 88.94 329 LEU B O 1
ATOM 6172 N N . GLU B 1 330 ? 18.672 22.109 0.167 1 87.44 330 GLU B N 1
ATOM 6173 C CA . GLU B 1 330 ? 20.109 22.266 0.265 1 87.44 330 GLU B CA 1
ATOM 6174 C C . GLU B 1 330 ? 20.828 21.547 -0.875 1 87.44 330 GLU B C 1
ATOM 6176 O O . GLU B 1 330 ? 22.031 21.734 -1.069 1 87.44 330 GLU B O 1
ATOM 6181 N N . SER B 1 331 ? 20.047 20.719 -1.441 1 81.25 331 SER B N 1
ATOM 6182 C CA . SER B 1 331 ? 20.672 19.984 -2.531 1 81.25 331 SER B CA 1
ATOM 6183 C C . SER B 1 331 ? 21.078 20.906 -3.674 1 81.25 331 SER B C 1
ATOM 6185 O O . SER B 1 331 ? 20.516 22 -3.82 1 81.25 331 SER B O 1
ATOM 6187 N N . ASP B 1 332 ? 22.094 20.406 -4.359 1 74.94 332 ASP B N 1
ATOM 6188 C CA . ASP B 1 332 ? 22.594 21.172 -5.492 1 74.94 332 ASP B CA 1
ATOM 6189 C C . ASP B 1 332 ? 21.531 21.344 -6.566 1 74.94 332 ASP B C 1
ATOM 6191 O O . ASP B 1 332 ? 20.969 20.359 -7.062 1 74.94 332 ASP B O 1
ATOM 6195 N N . ALA B 1 333 ? 21.328 22.516 -6.855 1 67.81 333 ALA B N 1
ATOM 6196 C CA . ALA B 1 333 ? 20.297 22.828 -7.855 1 67.81 333 ALA B CA 1
ATOM 6197 C C . ALA B 1 333 ? 20.672 22.25 -9.219 1 67.81 333 ALA B C 1
ATOM 6199 O O . ALA B 1 333 ? 19.812 22.016 -10.055 1 67.81 333 ALA B O 1
ATOM 6200 N N . LYS B 1 334 ? 21.953 21.969 -9.336 1 65.25 334 LYS B N 1
ATOM 6201 C CA . LYS B 1 334 ? 22.438 21.484 -10.625 1 65.25 334 LYS B CA 1
ATOM 6202 C C . LYS B 1 334 ? 22.219 19.984 -10.773 1 65.25 334 LYS B C 1
ATOM 6204 O O . LYS B 1 334 ? 22.25 19.453 -11.883 1 65.25 334 LYS B O 1
ATOM 6209 N N . ASN B 1 335 ? 21.797 19.438 -9.648 1 70.25 335 ASN B N 1
ATOM 6210 C CA . ASN B 1 335 ? 21.531 18 -9.711 1 70.25 335 ASN B CA 1
ATOM 6211 C C . ASN B 1 335 ? 20.109 17.719 -10.148 1 70.25 335 ASN B C 1
ATOM 6213 O O . ASN B 1 335 ? 19.172 17.781 -9.336 1 70.25 335 ASN B O 1
ATOM 6217 N N . ILE B 1 336 ? 19.906 17.438 -11.375 1 65.19 336 ILE B N 1
ATOM 6218 C CA . ILE B 1 336 ? 18.594 17.219 -11.977 1 65.19 336 ILE B CA 1
ATOM 6219 C C . ILE B 1 336 ? 17.969 15.945 -11.422 1 65.19 336 ILE B C 1
ATOM 6221 O O . ILE B 1 336 ? 16.797 15.672 -11.656 1 65.19 336 ILE B O 1
ATOM 6225 N N . PHE B 1 337 ? 18.719 15.258 -10.547 1 63.38 337 PHE B N 1
ATOM 6226 C CA . PHE B 1 337 ? 18.234 13.984 -10.039 1 63.38 337 PHE B CA 1
ATOM 6227 C C . PHE B 1 337 ? 17.719 14.125 -8.609 1 63.38 337 PHE B C 1
ATOM 6229 O O . PHE B 1 337 ? 17.297 13.141 -8 1 63.38 337 PHE B O 1
ATOM 6236 N N . THR B 1 338 ? 17.703 15.398 -8.211 1 73.5 338 THR B N 1
ATOM 6237 C CA . THR B 1 338 ? 17.203 15.594 -6.852 1 73.5 338 THR B CA 1
ATOM 6238 C C . THR B 1 338 ? 15.695 15.414 -6.793 1 73.5 338 THR B C 1
ATOM 6240 O O . THR B 1 338 ? 14.961 15.977 -7.613 1 73.5 338 THR B O 1
ATOM 6243 N N . LYS B 1 339 ? 15.289 14.539 -5.922 1 80.94 339 LYS B N 1
ATOM 6244 C CA . LYS B 1 339 ? 13.859 14.281 -5.773 1 80.94 339 LYS B CA 1
ATOM 6245 C C . LYS B 1 339 ? 13.398 14.547 -4.344 1 80.94 339 LYS B C 1
ATOM 6247 O O . LYS B 1 339 ? 14.188 14.438 -3.402 1 80.94 339 LYS B O 1
ATOM 6252 N N . LEU B 1 340 ? 12.18 15.102 -4.277 1 86.31 340 LEU B N 1
ATOM 6253 C CA . LEU B 1 340 ? 11.562 15.258 -2.965 1 86.31 340 LEU B CA 1
ATOM 6254 C C . LEU B 1 340 ? 11.398 13.914 -2.273 1 86.31 340 LEU B C 1
ATOM 6256 O O . LEU B 1 340 ? 10.984 12.938 -2.9 1 86.31 340 LEU B O 1
ATOM 6260 N N . GLY B 1 341 ? 11.727 13.852 -1.038 1 87.75 341 GLY B N 1
ATOM 6261 C CA . GLY B 1 341 ? 11.641 12.609 -0.286 1 87.75 341 GLY B CA 1
ATOM 6262 C C . GLY B 1 341 ? 10.227 12.086 -0.15 1 87.75 341 GLY B C 1
ATOM 6263 O O . GLY B 1 341 ? 9.266 12.828 -0.363 1 87.75 341 GLY B O 1
ATOM 6264 N N . THR B 1 342 ? 10.109 10.891 0.247 1 91.25 342 THR B N 1
ATOM 6265 C CA . THR B 1 342 ? 8.844 10.164 0.294 1 91.25 342 THR B CA 1
ATOM 6266 C C . THR B 1 342 ? 7.934 10.727 1.377 1 91.25 342 THR B C 1
ATOM 6268 O O . THR B 1 342 ? 6.727 10.875 1.166 1 91.25 342 THR B O 1
ATOM 6271 N N . PHE B 1 343 ? 8.453 11.07 2.498 1 93.75 343 PHE B N 1
ATOM 6272 C CA . PHE B 1 343 ? 7.648 11.562 3.609 1 93.75 343 PHE B CA 1
ATOM 6273 C C . PHE B 1 343 ? 7.09 12.945 3.297 1 93.75 343 PHE B C 1
ATOM 6275 O O . PHE B 1 343 ? 5.914 13.219 3.551 1 93.75 343 PHE B O 1
ATOM 6282 N N . ALA B 1 344 ? 7.961 13.789 2.783 1 93.06 344 ALA B N 1
ATOM 6283 C CA . ALA B 1 344 ? 7.504 15.117 2.408 1 93.06 344 ALA B CA 1
ATOM 6284 C C . ALA B 1 344 ? 6.438 15.047 1.317 1 93.06 344 ALA B C 1
ATOM 6286 O O . ALA B 1 344 ? 5.441 15.773 1.364 1 93.06 344 ALA B O 1
ATOM 6287 N N . TRP B 1 345 ? 6.699 14.203 0.381 1 93.25 345 TRP B N 1
ATOM 6288 C CA . TRP B 1 345 ? 5.758 14 -0.716 1 93.25 345 TRP B CA 1
ATOM 6289 C C . TRP B 1 345 ? 4.402 13.539 -0.193 1 93.25 345 TRP B C 1
ATOM 6291 O O . TRP B 1 345 ? 3.365 14.109 -0.547 1 93.25 345 TRP B O 1
ATOM 6301 N N . LEU B 1 346 ? 4.375 12.547 0.659 1 95.69 346 LEU B N 1
ATOM 6302 C CA . LEU B 1 346 ? 3.154 11.992 1.233 1 95.69 346 LEU B CA 1
ATOM 6303 C C . LEU B 1 346 ? 2.449 13.016 2.113 1 95.69 346 LEU B C 1
ATOM 6305 O O . LEU B 1 346 ? 1.219 13.094 2.121 1 95.69 346 LEU B O 1
ATOM 6309 N N . ALA B 1 347 ? 3.219 13.797 2.834 1 96.06 347 ALA B N 1
ATOM 6310 C CA . ALA B 1 347 ? 2.629 14.82 3.699 1 96.06 347 ALA B CA 1
ATOM 6311 C C . ALA B 1 347 ? 1.842 15.836 2.885 1 96.06 347 ALA B C 1
ATOM 6313 O O . ALA B 1 347 ? 0.728 16.219 3.258 1 96.06 347 ALA B O 1
ATOM 6314 N N . MET B 1 348 ? 2.408 16.25 1.822 1 95.62 348 MET B N 1
ATOM 6315 C CA . MET B 1 348 ? 1.718 17.203 0.962 1 95.62 348 MET B CA 1
ATOM 6316 C C . MET B 1 348 ? 0.441 16.594 0.389 1 95.62 348 MET B C 1
ATOM 6318 O O . MET B 1 348 ? -0.608 17.25 0.381 1 95.62 348 MET B O 1
ATOM 6322 N N . ALA B 1 349 ? 0.565 15.344 -0.046 1 96.75 349 ALA B N 1
ATOM 6323 C CA . ALA B 1 349 ? -0.606 14.664 -0.587 1 96.75 349 ALA B CA 1
ATOM 6324 C C . ALA B 1 349 ? -1.711 14.555 0.46 1 96.75 349 ALA B C 1
ATOM 6326 O O . ALA B 1 349 ? -2.879 14.828 0.17 1 96.75 349 ALA B O 1
ATOM 6327 N N . ILE B 1 350 ? -1.363 14.18 1.649 1 98 350 ILE B N 1
ATOM 6328 C CA . ILE B 1 350 ? -2.324 14.016 2.734 1 98 350 ILE B CA 1
ATOM 6329 C C . ILE B 1 350 ? -2.975 15.359 3.061 1 98 350 ILE B C 1
ATOM 6331 O O . ILE B 1 350 ? -4.195 15.438 3.221 1 98 350 ILE B O 1
ATOM 6335 N N . ALA B 1 351 ? -2.168 16.406 3.135 1 97.44 351 ALA B N 1
ATOM 6336 C CA . ALA B 1 351 ? -2.693 17.719 3.459 1 97.44 351 ALA B CA 1
ATOM 6337 C C . ALA B 1 351 ? -3.744 18.156 2.441 1 97.44 351 ALA B C 1
ATOM 6339 O O . ALA B 1 351 ? -4.797 18.688 2.814 1 97.44 351 ALA B O 1
ATOM 6340 N N . VAL B 1 352 ? -3.455 17.922 1.238 1 96.88 352 VAL B N 1
ATOM 6341 C CA . VAL B 1 352 ? -4.363 18.359 0.179 1 96.88 352 VAL B CA 1
ATOM 6342 C C . VAL B 1 352 ? -5.633 17.516 0.212 1 96.88 352 VAL B C 1
ATOM 6344 O O . VAL B 1 352 ? -6.742 18.047 0.113 1 96.88 352 VAL B O 1
ATOM 6347 N N . VAL B 1 353 ? -5.504 16.203 0.352 1 98.31 353 VAL B N 1
ATOM 6348 C CA . VAL B 1 353 ? -6.672 15.32 0.371 1 98.31 353 VAL B CA 1
ATOM 6349 C C . VAL B 1 353 ? -7.566 15.672 1.558 1 98.31 353 VAL B C 1
ATOM 6351 O O . VAL B 1 353 ? -8.789 15.734 1.423 1 98.31 353 VAL B O 1
ATOM 6354 N N . GLU B 1 354 ? -6.953 15.93 2.719 1 98.31 354 GLU B N 1
ATOM 6355 C CA . GLU B 1 354 ? -7.734 16.375 3.871 1 98.31 354 GLU B CA 1
ATOM 6356 C C . GLU B 1 354 ? -8.484 17.656 3.568 1 98.31 354 GLU B C 1
ATOM 6358 O O . GLU B 1 354 ? -9.656 17.812 3.934 1 98.31 354 GLU B O 1
ATOM 6363 N N . THR B 1 355 ? -7.824 18.531 2.943 1 98.25 355 THR B N 1
ATOM 6364 C CA . THR B 1 355 ? -8.438 19.812 2.615 1 98.25 355 THR B CA 1
ATOM 6365 C C . THR B 1 355 ? -9.617 19.625 1.668 1 98.25 355 THR B C 1
ATOM 6367 O O . THR B 1 355 ? -10.672 20.234 1.851 1 98.25 355 THR B O 1
ATOM 6370 N N . LEU B 1 356 ? -9.438 18.781 0.698 1 98.31 356 LEU B N 1
ATOM 6371 C CA . LEU B 1 356 ? -10.516 18.516 -0.245 1 98.31 356 LEU B CA 1
ATOM 6372 C C . LEU B 1 356 ? -11.719 17.906 0.469 1 98.31 356 LEU B C 1
ATOM 6374 O O . LEU B 1 356 ? -12.867 18.234 0.149 1 98.31 356 LEU B O 1
ATOM 6378 N N . ILE B 1 357 ? -11.445 17.047 1.417 1 98.56 357 ILE B N 1
ATOM 6379 C CA . ILE B 1 357 ? -12.523 16.469 2.207 1 98.56 357 ILE B CA 1
ATOM 6380 C C . ILE B 1 357 ? -13.25 17.562 2.986 1 98.56 357 ILE B C 1
ATOM 6382 O O . ILE B 1 357 ? -14.484 17.609 3 1 98.56 357 ILE B O 1
ATOM 6386 N N . CYS B 1 358 ? -12.508 18.438 3.586 1 98.06 358 CYS B N 1
ATOM 6387 C CA . CYS B 1 358 ? -13.094 19.531 4.359 1 98.06 358 CYS B CA 1
ATOM 6388 C C . CYS B 1 358 ? -13.953 20.422 3.475 1 98.06 358 CYS B C 1
ATOM 6390 O O . CYS B 1 358 ? -15.07 20.781 3.859 1 98.06 358 CYS B O 1
ATOM 6392 N N . ILE B 1 359 ? -13.469 20.719 2.359 1 97.44 359 ILE B N 1
ATOM 6393 C CA . ILE B 1 359 ? -14.219 21.547 1.423 1 97.44 359 ILE B CA 1
ATOM 6394 C C . ILE B 1 359 ? -15.492 20.828 0.996 1 97.44 359 ILE B C 1
ATOM 6396 O O . ILE B 1 359 ? -16.594 21.406 1.05 1 97.44 359 ILE B O 1
ATOM 6400 N N . LYS B 1 360 ? -15.406 19.609 0.625 1 97.81 360 LYS B N 1
ATOM 6401 C CA . LYS B 1 360 ? -16.516 18.828 0.106 1 97.81 360 LYS B CA 1
ATOM 6402 C C . LYS B 1 360 ? -17.594 18.625 1.17 1 97.81 360 LYS B C 1
ATOM 6404 O O . LYS B 1 360 ? -18.781 18.828 0.903 1 97.81 360 LYS B O 1
ATOM 6409 N N . PHE B 1 361 ? -17.203 18.266 2.35 1 97.69 361 PHE B N 1
ATOM 6410 C CA . PHE B 1 361 ? -18.141 17.875 3.4 1 97.69 361 PHE B CA 1
ATOM 6411 C C . PHE B 1 361 ? -18.703 19.109 4.105 1 97.69 361 PHE B C 1
ATOM 6413 O O . PHE B 1 361 ? -19.672 19 4.863 1 97.69 361 PHE B O 1
ATOM 6420 N N . SER B 1 362 ? -18.125 20.312 3.848 1 96.12 362 SER B N 1
ATOM 6421 C CA . SER B 1 362 ? -18.578 21.531 4.492 1 96.12 362 SER B CA 1
ATOM 6422 C C . SER B 1 362 ? -19.688 22.203 3.688 1 96.12 362 SER B C 1
ATOM 6424 O O . SER B 1 362 ? -20.25 23.203 4.121 1 96.12 362 SER B O 1
ATOM 6426 N N . LYS B 1 363 ? -19.953 21.672 2.568 1 92.94 363 LYS B N 1
ATOM 6427 C CA . LYS B 1 363 ? -20.938 22.312 1.705 1 92.94 363 LYS B CA 1
ATOM 6428 C C . LYS B 1 363 ? -22.281 22.469 2.418 1 92.94 363 LYS B C 1
ATOM 6430 O O . LYS B 1 363 ? -22.828 21.484 2.93 1 92.94 363 LYS B O 1
ATOM 6435 N N . GLY B 1 364 ? -22.688 23.688 2.445 1 89.94 364 GLY B N 1
ATOM 6436 C CA . GLY B 1 364 ? -23.984 23.969 3.021 1 89.94 364 GLY B CA 1
ATOM 6437 C C . GLY B 1 364 ? -23.953 24.156 4.527 1 89.94 364 GLY B C 1
ATOM 6438 O O . GLY B 1 364 ? -24.953 24.5 5.145 1 89.94 364 GLY B O 1
ATOM 6439 N N . LEU B 1 365 ? -22.844 23.969 5.133 1 91.94 365 LEU B N 1
ATOM 6440 C CA . LEU B 1 365 ? -22.766 24 6.59 1 91.94 365 LEU B CA 1
ATOM 6441 C C . LEU B 1 365 ? -22.469 25.406 7.086 1 91.94 365 LEU B C 1
ATOM 6443 O O . LEU B 1 365 ? -22.734 25.734 8.242 1 91.94 365 LEU B O 1
ATOM 6447 N N . PHE B 1 366 ? -21.844 26.188 6.211 1 92.44 366 PHE B N 1
ATOM 6448 C CA . PHE B 1 366 ? -21.375 27.5 6.637 1 92.44 366 PHE B CA 1
ATOM 6449 C C . PHE B 1 366 ? -22.062 28.594 5.836 1 92.44 366 PHE B C 1
ATOM 6451 O O . PHE B 1 366 ? -21.453 29.203 4.945 1 92.44 366 PHE B O 1
ATOM 6458 N N . PRO B 1 367 ? -23.203 28.984 6.188 1 90.12 367 PRO B N 1
ATOM 6459 C CA . PRO B 1 367 ? -23.969 29.984 5.434 1 90.12 367 PRO B CA 1
ATOM 6460 C C . PRO B 1 367 ? -23.531 31.422 5.754 1 90.12 367 PRO B C 1
ATOM 6462 O O . PRO B 1 367 ? -23.781 32.344 4.969 1 90.12 367 PRO B O 1
ATOM 6465 N N . GLN B 1 368 ? -22.906 31.672 6.812 1 91.69 368 GLN B N 1
ATOM 6466 C CA . GLN B 1 368 ? -22.531 33 7.227 1 91.69 368 GLN B CA 1
ATOM 6467 C C . GLN B 1 368 ? -21.5 33.594 6.273 1 91.69 368 GLN B C 1
ATOM 6469 O O . GLN B 1 368 ? -20.5 32.969 5.941 1 91.69 368 GLN B O 1
ATOM 6474 N N . PRO B 1 369 ? -21.812 34.75 5.887 1 92.81 369 PRO B N 1
ATOM 6475 C CA . PRO B 1 369 ? -20.844 35.375 4.996 1 92.81 369 PRO B CA 1
ATOM 6476 C C . PRO B 1 369 ? -19.547 35.75 5.715 1 92.81 369 PRO B C 1
ATOM 6478 O O . PRO B 1 369 ? -19.516 35.844 6.945 1 92.81 369 PRO B O 1
ATOM 6481 N N . TRP B 1 370 ? -18.594 36.062 4.973 1 94.88 370 TRP B N 1
ATOM 6482 C CA . TRP B 1 370 ? -17.312 36.531 5.523 1 94.88 370 TRP B CA 1
ATOM 6483 C C . TRP B 1 370 ? -17.469 37.875 6.234 1 94.88 370 TRP B C 1
ATOM 6485 O O . TRP B 1 370 ? -18.031 38.812 5.672 1 94.88 370 TRP B O 1
ATOM 6495 N N . PRO B 1 371 ? -16.969 37.969 7.395 1 95.81 371 PRO B N 1
ATOM 6496 C CA . PRO B 1 371 ? -17.031 39.281 8.078 1 95.81 371 PRO B CA 1
ATOM 6497 C C . PRO B 1 371 ? -16.203 40.344 7.367 1 95.81 371 PRO B C 1
ATOM 6499 O O . PRO B 1 371 ? -15.094 40.094 6.91 1 95.81 371 PRO B O 1
ATOM 6502 N N . THR B 1 372 ? -16.703 41.5 7.375 1 96.75 372 THR B N 1
ATOM 6503 C CA . THR B 1 372 ? -16.078 42.594 6.633 1 96.75 372 THR B CA 1
ATOM 6504 C C . THR B 1 372 ? -14.719 42.938 7.23 1 96.75 372 THR B C 1
ATOM 6506 O O . THR B 1 372 ? -13.773 43.25 6.5 1 96.75 372 THR B O 1
ATOM 6509 N N . HIS B 1 373 ? -14.625 42.969 8.539 1 96.19 373 HIS B N 1
ATOM 6510 C CA . HIS B 1 373 ? -13.359 43.312 9.172 1 96.19 373 HIS B CA 1
ATOM 6511 C C . HIS B 1 373 ? -12.258 42.344 8.82 1 96.19 373 HIS B C 1
ATOM 6513 O O . HIS B 1 373 ? -11.086 42.719 8.719 1 96.19 373 HIS B O 1
ATOM 6519 N N . VAL B 1 374 ? -12.695 41.125 8.727 1 96.19 374 VAL B N 1
ATOM 6520 C CA . VAL B 1 374 ? -11.727 40.094 8.336 1 96.19 374 VAL B CA 1
ATOM 6521 C C . VAL B 1 374 ? -11.258 40.344 6.906 1 96.19 374 VAL B C 1
ATOM 6523 O O . VAL B 1 374 ? -10.055 40.281 6.625 1 96.19 374 VAL B O 1
ATOM 6526 N N . LEU B 1 375 ? -12.141 40.688 6.004 1 97.12 375 LEU B N 1
ATOM 6527 C CA . LEU B 1 375 ? -11.797 40.969 4.613 1 97.12 375 LEU B CA 1
ATOM 6528 C C . LEU B 1 375 ? -10.867 42.156 4.52 1 97.12 375 LEU B C 1
ATOM 6530 O O . LEU B 1 375 ? -9.906 42.156 3.75 1 97.12 375 LEU B O 1
ATOM 6534 N N . TRP B 1 376 ? -11.172 43.156 5.266 1 97.25 376 TRP B N 1
ATOM 6535 C CA . TRP B 1 376 ? -10.328 44.344 5.277 1 97.25 376 TRP B CA 1
ATOM 6536 C C . TRP B 1 376 ? -8.938 44.031 5.824 1 97.25 376 TRP B C 1
ATOM 6538 O O . TRP B 1 376 ? -7.93 44.469 5.277 1 97.25 376 TRP B O 1
ATOM 6548 N N . ALA B 1 377 ? -8.961 43.312 6.93 1 97 377 ALA B N 1
ATOM 6549 C CA . ALA B 1 377 ? -7.684 42.969 7.543 1 97 377 ALA B CA 1
ATOM 6550 C C . ALA B 1 377 ? -6.793 42.219 6.562 1 97 377 ALA B C 1
ATOM 6552 O O . ALA B 1 377 ? -5.625 42.562 6.375 1 97 377 ALA B O 1
ATOM 6553 N N . TRP B 1 378 ? -7.344 41.219 5.961 1 96.62 378 TRP B N 1
ATOM 6554 C CA . TRP B 1 378 ? -6.559 40.406 5.035 1 96.62 378 TRP B CA 1
ATOM 6555 C C . TRP B 1 378 ? -6.254 41.188 3.758 1 96.62 378 TRP B C 1
ATOM 6557 O O . TRP B 1 378 ? -5.199 41 3.145 1 96.62 378 TRP B O 1
ATOM 6567 N N . GLY B 1 379 ? -7.164 42.094 3.303 1 97.38 379 GLY B N 1
ATOM 6568 C CA . GLY B 1 379 ? -6.879 42.969 2.178 1 97.38 379 GLY B CA 1
ATOM 6569 C C . GLY B 1 379 ? -5.691 43.875 2.416 1 97.38 379 GLY B C 1
ATOM 6570 O O . GLY B 1 379 ? -4.785 43.969 1.583 1 97.38 379 GLY B O 1
ATOM 6571 N N . ILE B 1 380 ? -5.727 44.5 3.508 1 97.75 380 ILE B N 1
ATOM 6572 C CA . ILE B 1 380 ? -4.637 45.375 3.871 1 97.75 380 ILE B CA 1
ATOM 6573 C C . ILE B 1 380 ? -3.338 44.594 4.004 1 97.75 380 ILE B C 1
ATOM 6575 O O . ILE B 1 380 ? -2.299 45 3.477 1 97.75 380 ILE B O 1
ATOM 6579 N N . ALA B 1 381 ? -3.438 43.531 4.75 1 96.44 381 ALA B N 1
ATOM 6580 C CA . ALA B 1 381 ? -2.26 42.656 4.922 1 96.44 381 ALA B CA 1
ATOM 6581 C C . ALA B 1 381 ? -1.688 42.25 3.572 1 96.44 381 ALA B C 1
ATOM 6583 O O . ALA B 1 381 ? -0.468 42.219 3.391 1 96.44 381 ALA B O 1
ATOM 6584 N N . SER B 1 382 ? -2.518 41.938 2.646 1 97 382 SER B N 1
ATOM 6585 C CA . SER B 1 382 ? -2.096 41.5 1.319 1 97 382 SER B CA 1
ATOM 6586 C C . SER B 1 382 ? -1.393 42.625 0.565 1 97 382 SER B C 1
ATOM 6588 O O . SER B 1 382 ? -0.381 42.375 -0.101 1 97 382 SER B O 1
ATOM 6590 N N . VAL B 1 383 ? -1.889 43.781 0.626 1 97.31 383 VAL B N 1
ATOM 6591 C CA . VAL B 1 383 ? -1.287 44.906 -0.042 1 97.31 383 VAL B CA 1
ATOM 6592 C C . VAL B 1 383 ? 0.083 45.219 0.566 1 97.31 383 VAL B C 1
ATOM 6594 O O . VAL B 1 383 ? 1.063 45.406 -0.159 1 97.31 383 VAL B O 1
ATOM 6597 N N . VAL B 1 384 ? 0.124 45.25 1.836 1 97.38 384 VAL B N 1
ATOM 6598 C CA . VAL B 1 384 ? 1.384 45.5 2.523 1 97.38 384 VAL B CA 1
ATOM 6599 C C . VAL B 1 384 ? 2.41 44.438 2.152 1 97.38 384 VAL B C 1
ATOM 6601 O O . VAL B 1 384 ? 3.566 44.75 1.861 1 97.38 384 VAL B O 1
ATOM 6604 N N . PHE B 1 385 ? 1.999 43.219 2.219 1 95.69 385 PHE B N 1
ATOM 6605 C CA . PHE B 1 385 ? 2.891 42.125 1.878 1 95.69 385 PHE B CA 1
ATOM 6606 C C . PHE B 1 385 ? 3.393 42.25 0.445 1 95.69 385 PHE B C 1
ATOM 6608 O O . PHE B 1 385 ? 4.594 42.125 0.187 1 95.69 385 PHE B O 1
ATOM 6615 N N . THR B 1 386 ? 2.512 42.469 -0.517 1 96.88 386 THR B N 1
ATOM 6616 C CA . THR B 1 386 ? 2.869 42.562 -1.93 1 96.88 386 THR B CA 1
ATOM 6617 C C . THR B 1 386 ? 3.842 43.719 -2.178 1 96.88 386 THR B C 1
ATOM 6619 O O . THR B 1 386 ? 4.812 43.562 -2.922 1 96.88 386 THR B O 1
ATOM 6622 N N . VAL B 1 387 ? 3.635 44.75 -1.532 1 97.31 387 VAL B N 1
ATOM 6623 C CA . VAL B 1 387 ? 4.488 45.906 -1.723 1 97.31 387 VAL B CA 1
ATOM 6624 C C . VAL B 1 387 ? 5.863 45.656 -1.106 1 97.31 387 VAL B C 1
ATOM 6626 O O . VAL B 1 387 ? 6.891 45.875 -1.748 1 97.31 387 VAL B O 1
ATOM 6629 N N . THR B 1 388 ? 5.852 45.25 0.092 1 96.88 388 THR B N 1
ATOM 6630 C CA . THR B 1 388 ? 7.117 45 0.776 1 96.88 388 THR B CA 1
ATOM 6631 C C . THR B 1 388 ? 7.895 43.875 0.098 1 96.88 388 THR B C 1
ATOM 6633 O O . THR B 1 388 ? 9.102 44 -0.12 1 96.88 388 THR B O 1
ATOM 6636 N N . PHE B 1 389 ? 7.242 42.812 -0.117 1 96.5 389 PHE B N 1
ATOM 6637 C CA . PHE B 1 389 ? 7.898 41.688 -0.765 1 96.5 389 PHE B CA 1
ATOM 6638 C C . PHE B 1 389 ? 8.32 42.031 -2.182 1 96.5 389 PHE B C 1
ATOM 6640 O O . PHE B 1 389 ? 9.398 41.656 -2.633 1 96.5 389 PHE B O 1
ATOM 6647 N N . GLY B 1 390 ? 7.504 42.75 -2.938 1 96.75 390 GLY B N 1
ATOM 6648 C CA . GLY B 1 390 ? 7.863 43.25 -4.262 1 96.75 390 GLY B CA 1
ATOM 6649 C C . GLY B 1 390 ? 9.086 44.125 -4.262 1 96.75 390 GLY B C 1
ATOM 6650 O O . GLY B 1 390 ? 9.977 43.969 -5.109 1 96.75 390 GLY B O 1
ATOM 6651 N N . THR B 1 391 ? 9.086 45 -3.361 1 96.94 391 THR B N 1
ATOM 6652 C CA . THR B 1 391 ? 10.242 45.875 -3.229 1 96.94 391 THR B CA 1
ATOM 6653 C C . THR B 1 391 ? 11.5 45.062 -2.906 1 96.94 391 THR B C 1
ATOM 6655 O O . THR B 1 391 ? 12.57 45.344 -3.438 1 96.94 391 THR B O 1
ATOM 6658 N N . TRP B 1 392 ? 11.305 44.125 -2.027 1 96.5 392 TRP B N 1
ATOM 6659 C CA . TRP B 1 392 ? 12.43 43.25 -1.695 1 96.5 392 TRP B CA 1
ATOM 6660 C C . TRP B 1 392 ? 12.922 42.5 -2.928 1 96.5 392 TRP B C 1
ATOM 6662 O O . TRP B 1 392 ? 14.133 42.438 -3.176 1 96.5 392 TRP B O 1
ATOM 6672 N N . CYS B 1 393 ? 12.039 41.938 -3.674 1 96.38 393 CYS B N 1
ATOM 6673 C CA . CYS B 1 393 ? 12.398 41.25 -4.898 1 96.38 393 CYS B CA 1
ATOM 6674 C C . CYS B 1 393 ? 13.109 42.156 -5.875 1 96.38 393 CYS B C 1
ATOM 6676 O O . CYS B 1 393 ? 14.117 41.781 -6.477 1 96.38 393 CYS B O 1
ATOM 6678 N N . TRP B 1 394 ? 12.594 43.375 -5.984 1 95.06 394 TRP B N 1
ATOM 6679 C CA . TRP B 1 394 ? 13.188 44.375 -6.883 1 95.06 394 TRP B CA 1
ATOM 6680 C C . TRP B 1 394 ? 14.602 44.719 -6.445 1 95.06 394 TRP B C 1
ATOM 6682 O O . TRP B 1 394 ? 15.523 44.75 -7.262 1 95.06 394 TRP B O 1
ATOM 6692 N N . ARG B 1 395 ? 14.812 44.906 -5.215 1 95.25 395 ARG B N 1
ATOM 6693 C CA . ARG B 1 395 ? 16.109 45.281 -4.68 1 95.25 395 ARG B CA 1
ATOM 6694 C C . ARG B 1 395 ? 17.109 44.125 -4.812 1 95.25 395 ARG B C 1
ATOM 6696 O O . ARG B 1 395 ? 18.281 44.344 -5.137 1 95.25 395 ARG B O 1
ATOM 6703 N N . PHE B 1 396 ? 16.609 42.938 -4.551 1 94.56 396 PHE B N 1
ATOM 6704 C CA . PHE B 1 396 ? 17.484 41.781 -4.527 1 94.56 396 PHE B CA 1
ATOM 6705 C C . PHE B 1 396 ? 17.812 41.344 -5.945 1 94.56 396 PHE B C 1
ATOM 6707 O O . PHE B 1 396 ? 18.984 41.094 -6.27 1 94.56 396 PHE B O 1
ATOM 6714 N N . TYR B 1 397 ? 16.859 41.188 -6.836 1 93.44 397 TYR B N 1
ATOM 6715 C CA . TYR B 1 397 ? 17.062 40.562 -8.133 1 93.44 397 TYR B CA 1
ATOM 6716 C C . TYR B 1 397 ? 17.422 41.594 -9.195 1 93.44 397 TYR B C 1
ATOM 6718 O O . TYR B 1 397 ? 18.094 41.25 -10.18 1 93.44 397 TYR B O 1
ATOM 6726 N N . VAL B 1 398 ? 17 42.75 -9.078 1 90.44 398 VAL B N 1
ATOM 6727 C CA . VAL B 1 398 ? 17.219 43.75 -10.125 1 90.44 398 VAL B CA 1
ATOM 6728 C C . VAL B 1 398 ? 18.344 44.688 -9.719 1 90.44 398 VAL B C 1
ATOM 6730 O O . VAL B 1 398 ? 19.312 44.875 -10.477 1 90.44 398 VAL B O 1
ATOM 6733 N N . LEU B 1 399 ? 18.344 45.281 -8.539 1 88.12 399 LEU B N 1
ATOM 6734 C CA . LEU B 1 399 ? 19.344 46.25 -8.133 1 88.12 399 LEU B CA 1
ATOM 6735 C C . LEU B 1 399 ? 20.625 45.562 -7.664 1 88.12 399 LEU B C 1
ATOM 6737 O O . LEU B 1 399 ? 21.719 46.094 -7.859 1 88.12 399 LEU B O 1
ATOM 6741 N N . GLY B 1 400 ? 20.578 44.469 -6.996 1 73.25 400 GLY B N 1
ATOM 6742 C CA . GLY B 1 400 ? 21.75 43.75 -6.492 1 73.25 400 GLY B CA 1
ATOM 6743 C C . GLY B 1 400 ? 22.547 43.094 -7.59 1 73.25 400 GLY B C 1
ATOM 6744 O O . GLY B 1 400 ? 23.734 42.781 -7.402 1 73.25 400 GLY B O 1
ATOM 6745 N N . LYS B 1 401 ? 22.078 42.625 -8.68 1 62.06 401 LYS B N 1
ATOM 6746 C CA . LYS B 1 401 ? 22.859 42.125 -9.805 1 62.06 401 LYS B CA 1
ATOM 6747 C C . LYS B 1 401 ? 23.641 43.25 -10.484 1 62.06 401 LYS B C 1
ATOM 6749 O O . LYS B 1 401 ? 24.391 43 -11.422 1 62.06 401 LYS B O 1
ATOM 6754 N N . ARG B 1 402 ? 23.625 44.531 -10.172 1 54.72 402 ARG B N 1
ATOM 6755 C CA . ARG B 1 402 ? 24.422 45.562 -10.828 1 54.72 402 ARG B CA 1
ATOM 6756 C C . ARG B 1 402 ? 25.875 45.531 -10.375 1 54.72 402 ARG B C 1
ATOM 6758 O O . ARG B 1 402 ? 26.156 45.438 -9.172 1 54.72 402 ARG B O 1
ATOM 6765 N N . PRO B 1 403 ? 26.891 45.125 -11.195 1 50.12 403 PRO B N 1
ATOM 6766 C CA . PRO B 1 403 ? 28.328 45.031 -10.945 1 50.12 403 PRO B CA 1
ATOM 6767 C C . PRO B 1 403 ? 28.875 46.25 -10.195 1 50.12 403 PRO B C 1
ATOM 6769 O O . PRO B 1 403 ? 28.375 47.344 -10.359 1 50.12 403 PRO B O 1
ATOM 6772 N N . ALA B 1 404 ? 29.484 46.031 -9.016 1 45.62 404 ALA B N 1
ATOM 6773 C CA . ALA B 1 404 ? 30.375 47.031 -8.383 1 45.62 404 ALA B CA 1
ATOM 6774 C C . ALA B 1 404 ? 31.297 47.688 -9.414 1 45.62 404 ALA B C 1
ATOM 6776 O O . ALA B 1 404 ? 32.25 48.344 -9.047 1 45.62 404 ALA B O 1
ATOM 6777 N N . GLY B 1 405 ? 31.203 47.469 -10.578 1 41.19 405 GLY B N 1
ATOM 6778 C CA . GLY B 1 405 ? 32.156 48.125 -11.445 1 41.19 405 GLY B CA 1
ATOM 6779 C C . GLY B 1 405 ? 32.25 49.625 -11.227 1 41.19 405 GLY B C 1
ATOM 6780 O O . GLY B 1 405 ? 33.281 50.25 -11.438 1 41.19 405 GLY B O 1
ATOM 6781 N N . ASP B 1 406 ? 31.125 50.375 -11.164 1 39.72 406 ASP B N 1
ATOM 6782 C CA . ASP B 1 406 ? 31.312 51.812 -11.398 1 39.72 406 ASP B CA 1
ATOM 6783 C C . ASP B 1 406 ? 31.766 52.5 -10.117 1 39.72 406 ASP B C 1
ATOM 6785 O O . ASP B 1 406 ? 31.719 53.75 -10.031 1 39.72 406 ASP B O 1
ATOM 6789 N N . ARG B 1 407 ? 31.828 51.781 -8.922 1 40.34 407 ARG B N 1
ATOM 6790 C CA . ARG B 1 407 ? 32.312 52.531 -7.777 1 40.34 407 ARG B CA 1
ATOM 6791 C C . ARG B 1 407 ? 33.812 52.844 -7.922 1 40.34 407 ARG B C 1
ATOM 6793 O O . ARG B 1 407 ? 34.406 53.531 -7.082 1 40.34 407 ARG B O 1
ATOM 6800 N N . SER B 1 408 ? 34.562 52.031 -8.656 1 39.72 408 SER B N 1
ATOM 6801 C CA . SER B 1 408 ? 36 52.375 -8.75 1 39.72 408 SER B CA 1
ATOM 6802 C C . SER B 1 408 ? 36.219 53.719 -9.43 1 39.72 408 SER B C 1
ATOM 6804 O O . SER B 1 408 ? 37.312 54.25 -9.414 1 39.72 408 SER B O 1
ATOM 6806 N N . VAL B 1 409 ? 35.219 54.281 -10.164 1 41.31 409 VAL B N 1
ATOM 6807 C CA . VAL B 1 409 ? 35.594 55.5 -10.883 1 41.31 409 VAL B CA 1
ATOM 6808 C C . VAL B 1 409 ? 35.625 56.688 -9.914 1 41.31 409 VAL B C 1
ATOM 6810 O O . VAL B 1 409 ? 36.438 57.594 -10.062 1 41.31 409 VAL B O 1
ATOM 6813 N N . SER B 1 410 ? 34.75 56.656 -8.906 1 40.22 410 SER B N 1
ATOM 6814 C CA . SER B 1 410 ? 34.719 57.938 -8.203 1 40.22 410 SER B CA 1
ATOM 6815 C C . SER B 1 410 ? 35.875 58.031 -7.199 1 40.22 410 SER B C 1
ATOM 6817 O O . SER B 1 410 ? 36.25 59.125 -6.777 1 40.22 410 SER B O 1
ATOM 6819 N N . ALA B 1 411 ? 36.375 56.938 -6.684 1 36.56 411 ALA B N 1
ATOM 6820 C CA . ALA B 1 411 ? 37.438 57.094 -5.711 1 36.56 411 ALA B CA 1
ATOM 6821 C C . ALA B 1 411 ? 38.75 57.469 -6.402 1 36.56 411 ALA B C 1
ATOM 6823 O O . ALA B 1 411 ? 39.719 57.812 -5.742 1 36.56 411 ALA B O 1
ATOM 6824 N N . ARG B 1 412 ? 38.812 57.094 -7.715 1 39.44 412 ARG B N 1
ATOM 6825 C CA . ARG B 1 412 ? 40.062 57.531 -8.289 1 39.44 412 ARG B CA 1
ATOM 6826 C C . ARG B 1 412 ? 40.156 59.062 -8.375 1 39.44 412 ARG B C 1
ATOM 6828 O O . ARG B 1 412 ? 41.219 59.625 -8.539 1 39.44 412 ARG B O 1
ATOM 6835 N N . GLN B 1 413 ? 39.031 59.75 -8.547 1 36.72 413 GLN B N 1
ATOM 6836 C CA . GLN B 1 413 ? 39.25 61.188 -8.742 1 36.72 413 GLN B CA 1
ATOM 6837 C C . GLN B 1 413 ? 39.719 61.844 -7.445 1 36.72 413 GLN B C 1
ATOM 6839 O O . GLN B 1 413 ? 40.094 63.031 -7.445 1 36.72 413 GLN B O 1
ATOM 6844 N N . LYS B 1 414 ? 39.312 61.156 -6.25 1 41.28 414 LYS B N 1
ATOM 6845 C CA . LYS B 1 414 ? 39.719 62 -5.129 1 41.28 414 LYS B CA 1
ATOM 6846 C C . LYS B 1 414 ? 41.219 61.906 -4.883 1 41.28 414 LYS B C 1
ATOM 6848 O O . LYS B 1 414 ? 41.75 62.625 -4.031 1 41.28 414 LYS B O 1
ATOM 6853 N N . THR B 1 415 ? 41.844 60.781 -5.309 1 34.91 415 THR B N 1
ATOM 6854 C CA . THR B 1 415 ? 43.281 60.781 -4.961 1 34.91 415 THR B CA 1
ATOM 6855 C C . THR B 1 415 ? 44.094 61.562 -5.988 1 34.91 415 THR B C 1
ATOM 6857 O O . THR B 1 415 ? 45.312 61.625 -5.898 1 34.91 415 THR B O 1
ATOM 6860 N N . GLN B 1 416 ? 43.469 62.188 -7.008 1 27.41 416 GLN B N 1
ATOM 6861 C CA . GLN B 1 416 ? 44.375 63.188 -7.535 1 27.41 416 GLN B CA 1
ATOM 6862 C C . GLN B 1 416 ? 44.25 64.5 -6.785 1 27.41 416 GLN B C 1
ATOM 6864 O O . GLN B 1 416 ? 43.125 64.938 -6.434 1 27.41 416 GLN B O 1
#

Secondary structure (DSSP, 8-state):
----TTTHHHHS--HHHHHHHHHHHHHHHH-TTSPPPPPSSHHHHHHHHHHHHHHHHHHHHHHHHHHHHHHSPP-S--SS-HHHHHHHHHHHHHHHHHHHHHHTS-HHHHHHHGGGT-TT-SSPPP----SS---SEETTTEE-HHHHHHHHTSHHHHHHHHHHHHHHHHH--HHHHHHHHHHHHHHHHHHTTT-GGG---HIIIIIIIIIIIIHHHHHHHHHHHHHHHHS------GGG-SSHHHHHHHHHHTTS-S--------TTS-HHHHHHHHHHHHHHHHHHHHHHHHHHHTT--TTSHHHHHHHHHHHHHHHHHHHHHHHHHHS-TT-TT----HHHHHHHHHHHHHHHHHHHHTTTT--PPPPHHHHHHHHHHHHHHHHHHHHHHIIIIIITTS-GGGHHHHTTSTT-/----TTTHHHHS--HHHHHHHHHHHHHHHH-TTSPPPPPSSHHHHHHHHHHHHHHHHHHHHHHHHHHHHHHSPP-S--SS-HHHHHHHHHHHHHHHHHHHHHHTS-HHHHHHHGGGT-TT-SSPPP----SS---SEETTTEE-HHHHHHHHTSHHHHHHHHHHHHHHHHH--HHHHHHHHHHHHHHHHHHTTT-GGG---HIIIIIIIIIIIIHHHHHHHHHHHHHHHHS------GGG-SSHHHHHHHHHHTTS-S--------TTS-HHHHHHHHHHHHHHHHHHHHHHHHHHHTT--TTSHHHHHHHHHHHHHHHHHHHHHHHHHHS-TT-TT----HHHHHHHHHHHHHHHHHHHHTTTT--SPPPHHHHHHHHHHHHHHHHHHHHHHIIIIIITTS-GGGHHHHHHHH--

Organism: Chlorella vulgaris (NCBI:txid3077)

Sequence (832 aa):
MDLDPRTRFLYVPHTVTFLFLGMLALVYFSHPFHPPQRPVEPTAAAAVAYNNSKVGVWAMVLVYLGYSVVQGPSTRMVRPHPAVWRLVHGIMVCYLLFMTYLLFQNVHDARQFLKHLYPELGVELPEKHYGTNCELYIPGQGVNWQVLHDTIFDEFVVAHTVGWWAKALIIRNYTMLWFISIAFELCEKTLQHWLPNFNECWWDSWVLDVAICNAIGIYTGMWTVRYFKSKQYNWSGISEQPSLLAMAKRSLLQFTPHSWDHFDWQIFSSPKRCVQCFFPVGIILLFEVNHFFLKFVLWVPPSNPLNTYRLIILALFALPGIKEYYEFLESDAKNIFTKLGTFAWLAMAIAVVETLICIKFSKGLFPQPWPTHVLWAWGIASVVFTVTFGTWCWRFYVLGKRPAGDRSVSARQKTQMDLDPRTRFLYVPHTVTFLFLGMLALVYFSHPFHPPQRPVEPTAAAAVAYNNSKVGVWAMVLVYLGYSVVQGPSTRMVRPHPAVWRLVHGIMVCYLLFMTYLLFQNVHDARQFLKHLYPELGVELPEKHYGTNCELYIPGQGVNWQVLHDTIFDEFVVAHTVGWWAKALIIRNYTMLWFISIAFELCEKTLQHWLPNFNECWWDSWVLDVAICNAIGIYTGMWTVRYFKSKQYNWSGISEQPSLLAMAKRSLLQFTPHSWDHFDWQIFSSPKRCVQCFFPVGIILLFEVNHFFLKFVLWVPPSNPLNTYRLIILALFALPGIKEYYEFLESDAKNIFTKLGTFAWLAMAIAVVETLICIKFSKGLFPQPWPTHVLWAWGIASVVFTVTFGTWCWRFYVLGKRPAGDRSVSARQKTQ

pLDDT: mean 86.82, std 15.27, range [27.41, 98.75]

InterPro domains:
  IPR004277 Phosphatidyl serine synthase [PF03034] (80-362)

Foldseek 3Di:
DPADPVCVVVVDQPLVVLVVVLVVVCCVPCVPVDHDDQDPDPVSNVVVVVVCVLVVVVNVLVVQLSCQLRPNDQFPFPFPHRSVLSSLLSVLVVLLVVLVVLLPDALQVLQCVCCSVPVVTSDADDDDAAAPDQDQADPPPGGPVVVVVPLCPDPVLVVLQQVLLLVCLQLVDPVLSLCLLVVLLLVLVQCCLQFNVSPYHPCSRPPRRRVPRNVNSNVVSNVVLVVVQVCPPPLPHLVPQPDPVSSVVSSVCSNPTPHSDHLPQVLVVALVSVVLSCPVSVLVSLVVVLLRLVCNLSVPDPPDCVSVVVSVSCSSLSRSLSVQSSVLVVDDPPPPPRDRDSSVVSSSSSSVSSVSSSVNSCVPSRPDDGDPVSVVVVVVVVVVCCVVSVVRNCCVVPVVPPDPVVVVVPVVVVVD/DPADPVCVVVVDQPLVVLVVVLVVVCCVPCVPVDHDDQDPDPVSNVVVVVVCVLVVVVNVLVVQLSCQLRPNDQFPFPFLHRSVLSSLLSVLVVLLVVLVVLLPDALQVLQVVCCSVPVVTSDADDDDAAAPDQDQADPPPGGPVVVVVPLCPDPVLVVLQQVLLLVCLQLVDPVLSLCLLVVLLLVLVQCCLQFNVSPYHPCSRPPRRRVPRNVNSNVVSNVVLVVVQVCPPPLPHLVPQPDPVSSVVSSVCSNPTPHSDDLPQVLVVALVSVVLSCVVSVLVSLVVVLLRLVCNLSVPDPPDCVSVVVSVSCSSLSRSLSVQSSVLVVDDPPPPPRDRDSSVVSSSSSSVSSVSSSVNSCVPSRPDDGDPVSVVVVVVVVVVCCVVSVVRNCCVVPVVPPDPVPVVVPVVVVVD

Solvent-accessible surface area (backbone atoms only — not comparable to full-atom values): 45264 Å² total; per-residue (Å²): 127,87,61,40,81,85,54,34,72,76,71,35,66,54,56,68,58,49,50,52,51,50,50,51,50,48,48,68,75,42,29,33,90,67,58,78,79,80,54,84,51,64,69,57,29,50,50,50,50,50,50,26,52,53,50,10,53,52,49,26,52,51,53,47,33,52,46,17,38,70,65,40,70,89,64,90,52,59,40,58,36,49,48,58,55,14,34,51,49,31,49,49,51,53,49,41,36,53,50,46,29,47,42,35,40,54,54,68,59,40,17,50,53,46,26,78,79,42,71,83,42,51,43,83,66,77,91,67,84,47,50,80,72,64,62,60,63,37,89,98,73,40,69,33,56,66,59,50,50,59,57,64,72,29,74,58,46,55,48,39,21,53,49,27,21,51,47,22,61,50,66,53,45,69,68,62,52,52,48,51,54,53,49,48,55,51,49,29,63,66,44,25,86,68,38,51,87,40,34,56,34,67,60,52,51,52,41,45,42,43,64,40,29,31,40,50,8,35,54,54,15,46,47,50,45,53,54,53,42,70,45,71,68,74,80,64,42,60,81,68,40,92,42,71,65,48,27,48,52,47,55,56,49,30,63,36,68,82,65,57,69,79,62,80,71,56,46,82,75,38,70,66,43,29,53,59,58,46,47,61,52,51,50,52,50,47,46,56,53,38,52,57,42,47,31,60,62,45,29,48,60,87,84,42,62,69,57,56,52,50,51,50,53,50,55,61,48,42,44,59,12,46,51,32,49,52,51,50,69,69,43,61,84,85,44,68,71,67,59,77,35,66,47,36,51,48,48,55,52,40,44,50,51,50,44,43,36,41,54,32,51,40,64,88,72,58,80,66,73,81,56,64,67,54,51,50,50,54,49,51,51,48,51,52,46,52,51,53,50,47,50,49,43,45,47,56,66,59,57,58,69,56,72,72,66,70,60,64,60,61,62,59,61,64,79,100,126,87,60,40,81,84,54,34,72,76,70,35,64,53,58,66,58,50,50,53,51,50,50,51,49,49,47,67,74,42,30,34,93,66,56,79,78,78,54,85,51,64,70,58,29,49,51,50,50,50,50,25,51,53,51,10,52,53,48,26,53,50,51,48,34,52,45,16,38,69,65,40,70,90,62,91,52,57,39,59,38,48,50,58,55,15,34,51,50,29,51,50,53,52,49,41,36,53,51,45,28,46,42,36,39,52,55,69,59,40,17,49,55,46,27,78,80,41,72,82,40,51,44,83,67,78,91,68,82,47,50,80,74,66,61,60,62,39,90,96,74,40,70,32,57,66,58,50,50,57,56,62,72,30,72,59,45,56,49,39,22,54,48,26,22,51,47,22,61,52,66,53,45,70,67,61,50,51,47,49,54,52,48,48,54,50,49,30,63,66,44,26,85,69,38,51,87,40,34,55,31,67,60,52,53,54,43,46,41,45,64,39,30,32,40,50,8,34,53,53,16,44,47,50,45,54,54,52,42,71,44,71,67,74,79,62,42,60,80,69,39,91,42,70,67,48,27,50,51,47,56,56,50,29,65,36,69,81,66,57,68,79,64,80,72,57,46,83,76,38,68,67,44,32,53,60,59,46,46,59,51,51,52,52,50,47,47,58,53,39,53,57,43,46,31,59,62,43,30,48,60,86,82,41,62,68,57,54,52,51,52,50,53,51,56,60,46,40,44,59,12,48,51,31,49,51,49,50,69,68,42,62,84,83,45,68,72,66,59,78,34,67,48,35,51,50,50,53,52,39,46,50,52,48,44,42,35,39,52,31,50,40,63,87,71,60,80,68,73,81,56,64,68,54,53,49,51,53,48,50,50,48,51,53,46,52,51,53,52,47,50,47,43,45,46,55,67,58,58,58,68,56,72,75,65,72,64,62,60,62,60,56,61,67,76,101